Protein AF-D4H692-F1 (afdb_monomer_lite)

pLDDT: mean 81.44, std 14.28, range [23.06, 98.31]

Sequence (1072 aa):
MKKLLLFMIPVIMIITACGGGGGSSSGGDTGGDTGGDTEPTTKTIGGLVSDPAISGAVVELRLKSDDSVAVICGTTGSLPCKTFTDEDGLFDMILPIGADLTAYYIKSFGGFDTVTNINMESFSFESPIEAFSENTDNIVVSPVTTIMRASSDTTVAGMKAHARSVLGLSDTADPAADPATDGELFKKSYMLITLASTYRDMLSASGSSTAGEPFSVISAVTLSGALFTADSELDDTSLTEIYKSFAGNDGYDDDIDELKSTAVSIEDVDSTGDVVAALIDKEINRLFKVAVMTLADDTPVTVTDTFITNIEAYVDAVQSLSEGLAADRFMINQIARYTMLSDYGLTSYADFTADTFSASLSAMIADDAFGTAVTAVLESGPTYIVSVPLSDSDLPGDDNAKRAAYYYNSNLDVGYKARKLASDIKDDDLNDDINLVAVRNYAQAGLNAKAKSIADSLIVKTLNQSNAYRNIAKNNTTLGGDLAESVTYLQKAESLIRGLHDTATAEPFTTSEAKELADIMEEYMSAGDLEKAASLESYMDTVLADLDESEKGSAYSAVVSAFNSVVKDDVENGELDNVEAMTDKIVKYVDNLSLGTKEGKIYATQLVFLQNALIFYNAVGASQKVVDTYHNIIKDMITFDSSSGKTNWEFYASKMTGPLYRAGDSSAAMDLLGSITKSNYAANAAESIIVGVYKDDFDEAVSIYEAGVPMDTDFDNIADYINSWTYLASNRSSQGIAMYALNDGLNDLAEKAVDYTESKMDAAVQYFKDNNSDFAEYLVKMVTSQNRFYETGYVKNAYLYNELGLKTKALASIQKAIDYADLCVDSVNKATAYSTIAYYAMLIDPAYDASPLFAKARTVFDNASGDTAFSNDNLFNIKFGIADDYILQGDTATALLTMEEAVNYAELTHQPGVGTEEDKAVVNESENFRKLAEWYYTMQDMGKAKLMLEKSAAVAPQHSKASSVSGQYKQILQKYAQFGLYDLGYEKAKVMFPVRGDFIKGMEDFIGAMLNVDDFDKIDVASRDLDKDGKPDFFHLSATAEEIAASGLVLDDDTDGDGVADVLDATPFYAD

Structure (mmCIF, N/CA/C/O backbone):
data_AF-D4H692-F1
#
_entry.id   AF-D4H692-F1
#
loop_
_atom_site.group_PDB
_atom_site.id
_atom_site.type_symbol
_atom_site.label_atom_id
_atom_site.label_alt_id
_atom_site.label_comp_id
_atom_site.label_asym_id
_atom_site.label_entity_id
_atom_site.label_seq_id
_atom_site.pdbx_PDB_ins_code
_atom_site.Cartn_x
_atom_site.Cartn_y
_atom_site.Cartn_z
_atom_site.occupancy
_atom_site.B_iso_or_equiv
_atom_site.auth_seq_id
_atom_site.auth_comp_id
_atom_site.auth_asym_id
_atom_site.auth_atom_id
_atom_site.pdbx_PDB_model_num
ATOM 1 N N . MET A 1 1 ? -27.150 -38.925 -24.815 1.00 27.20 1 MET A N 1
ATOM 2 C CA . MET A 1 1 ? -27.681 -40.301 -24.965 1.00 27.20 1 MET A CA 1
ATOM 3 C C . MET A 1 1 ? -26.511 -41.282 -24.835 1.00 27.20 1 MET A C 1
ATOM 5 O O . MET A 1 1 ? -25.721 -41.335 -25.761 1.00 27.20 1 MET A O 1
ATOM 9 N N . LYS A 1 2 ? -26.452 -42.040 -23.716 1.00 25.50 2 LYS A N 1
ATOM 10 C CA . LYS A 1 2 ? -25.546 -43.179 -23.370 1.00 25.50 2 LYS A CA 1
ATOM 11 C C . LYS A 1 2 ? -24.052 -42.849 -23.148 1.00 25.50 2 LYS A C 1
ATOM 13 O O . LYS A 1 2 ? -23.480 -42.188 -23.991 1.00 25.50 2 LYS A O 1
ATOM 18 N N . LYS A 1 3 ? -23.320 -43.350 -22.139 1.00 26.09 3 LYS A N 1
ATOM 19 C CA . LYS A 1 3 ? -23.512 -44.234 -20.952 1.00 26.09 3 LYS A CA 1
ATOM 20 C C . LYS A 1 3 ? -22.184 -44.118 -20.148 1.00 26.09 3 LYS A C 1
ATOM 22 O O . LYS A 1 3 ? -21.141 -44.160 -20.780 1.00 26.09 3 LYS A O 1
ATOM 27 N N . LEU A 1 4 ? -22.173 -43.800 -18.851 1.00 25.02 4 LEU A N 1
ATOM 28 C CA . LEU A 1 4 ? -22.316 -44.691 -17.681 1.00 25.02 4 LEU A CA 1
ATOM 29 C C . LEU A 1 4 ? -21.096 -45.598 -17.398 1.00 25.02 4 LEU A C 1
ATOM 31 O O . LEU A 1 4 ? -20.928 -46.607 -18.079 1.00 25.02 4 LEU A O 1
ATOM 35 N N . LEU A 1 5 ? -20.356 -45.307 -16.318 1.00 25.89 5 LEU A N 1
ATOM 36 C CA . LEU A 1 5 ? -19.718 -46.320 -15.465 1.00 25.89 5 LEU A CA 1
ATOM 37 C C . LEU A 1 5 ? -19.517 -45.783 -14.034 1.00 25.89 5 LEU A C 1
ATOM 39 O O . LEU A 1 5 ? -18.743 -44.865 -13.797 1.00 25.89 5 LEU A O 1
ATOM 43 N N . LEU A 1 6 ? -20.301 -46.369 -13.123 1.00 25.28 6 LEU A N 1
ATOM 44 C CA . LEU A 1 6 ? -20.268 -46.245 -11.666 1.00 25.28 6 LEU A CA 1
ATOM 45 C C . LEU A 1 6 ? -19.043 -46.966 -11.082 1.00 25.28 6 LEU A C 1
ATOM 47 O O . LEU A 1 6 ? -18.780 -48.103 -11.473 1.00 25.28 6 LEU A O 1
ATOM 51 N N . PHE A 1 7 ? -18.468 -46.411 -10.013 1.00 24.61 7 PHE A N 1
ATOM 52 C CA . PHE A 1 7 ? -18.019 -47.199 -8.862 1.00 24.61 7 PHE A CA 1
ATOM 53 C C . PHE A 1 7 ? -18.519 -46.526 -7.576 1.00 24.61 7 PHE A C 1
ATOM 55 O O . PHE A 1 7 ? -18.230 -45.366 -7.315 1.00 24.61 7 PHE A O 1
ATOM 62 N N . MET A 1 8 ? -19.335 -47.265 -6.825 1.00 23.06 8 MET A N 1
ATOM 63 C CA . MET A 1 8 ? -19.936 -46.893 -5.543 1.00 23.06 8 MET A CA 1
ATOM 64 C C . MET A 1 8 ? -19.171 -47.637 -4.440 1.00 23.06 8 MET A C 1
ATOM 66 O O . MET A 1 8 ? -19.068 -48.864 -4.505 1.00 23.06 8 MET A O 1
ATOM 70 N N . ILE A 1 9 ? -18.688 -46.923 -3.424 1.00 25.08 9 ILE A N 1
ATOM 71 C CA . ILE A 1 9 ? -18.298 -47.472 -2.116 1.00 25.08 9 ILE A CA 1
ATOM 72 C C . ILE A 1 9 ? -19.126 -46.698 -1.078 1.00 25.08 9 ILE A C 1
ATOM 74 O O . ILE A 1 9 ? -19.060 -45.471 -1.084 1.00 25.08 9 ILE A O 1
ATOM 78 N N . PRO A 1 10 ? -19.940 -47.350 -0.225 1.00 29.03 10 PRO A N 1
ATOM 79 C CA . PRO A 1 10 ? -20.732 -46.644 0.770 1.00 29.03 10 PRO A CA 1
ATOM 80 C C . PRO A 1 10 ? -19.917 -46.479 2.058 1.00 29.03 10 PRO A C 1
ATOM 82 O O . PRO A 1 10 ? -19.628 -47.461 2.742 1.00 29.03 10 PRO A O 1
ATOM 85 N N . VAL A 1 11 ? -19.578 -45.237 2.402 1.00 27.48 11 VAL A N 1
ATOM 86 C CA . VAL A 1 11 ? -19.210 -44.864 3.772 1.00 27.48 11 VAL A CA 1
ATOM 87 C C . VAL A 1 11 ? -20.503 -44.484 4.488 1.00 27.48 11 VAL A C 1
ATOM 89 O O . VAL A 1 11 ? -21.195 -43.546 4.106 1.00 27.48 11 VAL A O 1
ATOM 92 N N . ILE A 1 12 ? -20.861 -45.284 5.488 1.00 25.59 12 ILE A N 1
ATOM 93 C CA . ILE A 1 12 ? -21.945 -45.007 6.427 1.00 25.59 12 ILE A CA 1
ATOM 94 C C . ILE A 1 12 ? -21.386 -44.002 7.439 1.00 25.59 12 ILE A C 1
ATOM 96 O O . ILE A 1 12 ? -20.595 -44.390 8.294 1.00 25.59 12 ILE A O 1
ATOM 100 N N . MET A 1 13 ? -21.781 -42.731 7.338 1.00 27.98 13 MET A N 1
ATOM 101 C CA . MET A 1 13 ? -21.677 -41.780 8.446 1.00 27.98 13 MET A CA 1
ATOM 102 C C . MET A 1 13 ? -23.035 -41.664 9.133 1.00 27.98 13 MET A C 1
ATOM 104 O O . MET A 1 13 ? -24.076 -41.497 8.495 1.00 27.98 13 MET A O 1
ATOM 108 N N . ILE A 1 14 ? -22.999 -41.821 10.451 1.00 27.83 14 ILE A N 1
ATOM 109 C CA . ILE A 1 14 ? -24.121 -41.670 11.366 1.00 27.83 14 ILE A CA 1
ATOM 110 C C . ILE A 1 14 ? -24.323 -40.168 11.568 1.00 27.83 14 ILE A C 1
ATOM 112 O O . ILE A 1 14 ? -23.464 -39.502 12.131 1.00 27.83 14 ILE A O 1
ATOM 116 N N . ILE A 1 15 ? -25.451 -39.649 11.088 1.00 29.03 15 ILE A N 1
ATOM 117 C CA . ILE A 1 15 ? -25.921 -38.294 11.375 1.00 29.03 15 ILE A CA 1
ATOM 118 C C . ILE A 1 15 ? -26.628 -38.345 12.732 1.00 29.03 15 ILE A C 1
ATOM 120 O O . ILE A 1 15 ? -27.691 -38.957 12.848 1.00 29.03 15 ILE A O 1
ATOM 124 N N . THR A 1 16 ? -26.065 -37.704 13.752 1.00 31.09 16 THR A N 1
ATOM 125 C CA . THR A 1 16 ? -26.834 -37.242 14.913 1.00 31.09 16 THR A CA 1
ATOM 126 C C . THR A 1 16 ? -27.195 -35.786 14.678 1.00 31.09 16 THR A C 1
ATOM 128 O O . THR A 1 16 ? -26.393 -34.889 14.906 1.00 31.09 16 THR A O 1
ATOM 131 N N . ALA A 1 17 ? -28.406 -35.577 14.171 1.00 28.83 17 ALA A N 1
ATOM 132 C CA . ALA A 1 17 ? -29.067 -34.286 14.162 1.00 28.83 17 ALA A CA 1
ATOM 133 C C . ALA A 1 17 ? -29.688 -34.047 15.545 1.00 28.83 17 ALA A C 1
ATOM 135 O O . ALA A 1 17 ? -30.445 -34.894 16.022 1.00 28.83 17 ALA A O 1
ATOM 136 N N . CYS A 1 18 ? -29.420 -32.894 16.150 1.00 32.31 18 CYS A N 1
ATOM 137 C CA . CYS A 1 18 ? -30.296 -32.310 17.159 1.00 32.31 18 CYS A CA 1
ATOM 138 C C . CYS A 1 18 ? -30.481 -30.835 16.799 1.00 32.31 18 CYS A C 1
ATOM 140 O O . CYS A 1 18 ? -29.622 -30.008 17.072 1.00 32.31 18 CYS A O 1
ATOM 142 N N . GLY A 1 19 ? -31.580 -30.551 16.098 1.00 28.73 19 GLY A N 1
ATOM 143 C CA . GLY A 1 19 ? -32.132 -29.209 15.963 1.00 28.73 19 GLY A CA 1
ATOM 144 C C . GLY A 1 19 ? -33.010 -28.892 17.173 1.00 28.73 19 GLY A C 1
ATOM 145 O O . GLY A 1 19 ? -33.631 -29.794 17.742 1.00 28.73 19 GLY A O 1
ATOM 146 N N . GLY A 1 20 ? -33.015 -27.616 17.555 1.00 30.97 20 GLY A N 1
ATOM 147 C CA . GLY A 1 20 ? -33.654 -27.086 18.753 1.00 30.97 20 GLY A CA 1
ATOM 148 C C . GLY A 1 20 ? -35.185 -27.039 18.751 1.00 30.97 20 GLY A C 1
ATOM 149 O O . GLY A 1 20 ? -35.869 -27.440 17.807 1.00 30.97 20 GLY A O 1
ATOM 150 N N . GLY A 1 21 ? -35.712 -26.513 19.858 1.00 27.16 21 GLY A N 1
ATOM 151 C CA . GLY A 1 21 ? -37.126 -26.204 20.056 1.00 27.16 21 GLY A CA 1
ATOM 152 C C . GLY A 1 21 ? -37.493 -26.154 21.537 1.00 27.16 21 GLY A C 1
ATOM 153 O O . GLY A 1 21 ? -37.586 -27.196 22.178 1.00 27.16 21 GLY A O 1
ATOM 154 N N . GLY A 1 22 ? -37.682 -24.941 22.058 1.00 28.28 22 GLY A N 1
ATOM 155 C CA . GLY A 1 22 ? -37.852 -24.618 23.474 1.00 28.28 22 GLY A CA 1
ATOM 156 C C . GLY A 1 22 ? -39.095 -25.160 24.194 1.00 28.28 22 GLY A C 1
ATOM 157 O O . GLY A 1 22 ? -40.044 -25.667 23.599 1.00 28.28 22 GLY A O 1
ATOM 158 N N . GLY A 1 23 ? -39.116 -24.911 25.508 1.00 26.81 23 GLY A N 1
ATOM 159 C CA . GLY A 1 23 ? -40.341 -24.504 26.196 1.00 26.81 23 GLY A CA 1
ATOM 160 C C . GLY A 1 23 ? -40.847 -25.381 27.344 1.00 26.81 23 GLY A C 1
ATOM 161 O O . GLY A 1 23 ? -41.623 -26.305 27.138 1.00 26.81 23 GLY A O 1
ATOM 162 N N . SER A 1 24 ? -40.579 -24.890 28.557 1.00 27.41 24 SER A N 1
ATOM 163 C CA . SER A 1 24 ? -41.513 -24.792 29.690 1.00 27.41 24 SER A CA 1
ATOM 164 C C . SER A 1 24 ? -41.891 -26.038 30.507 1.00 27.41 24 SER A C 1
ATOM 166 O O . SER A 1 24 ? -42.278 -27.103 30.031 1.00 27.41 24 SER A O 1
ATOM 168 N N . SER A 1 25 ? -41.845 -25.821 31.818 1.00 34.47 25 SER A N 1
ATOM 169 C CA . SER A 1 25 ? -42.221 -26.718 32.898 1.00 34.47 25 SER A CA 1
ATOM 170 C C . SER A 1 25 ? -43.744 -26.836 33.049 1.00 34.47 25 SER A C 1
ATOM 172 O O . SER A 1 25 ? -44.461 -25.848 33.170 1.00 34.47 25 SER A O 1
ATOM 174 N N . SER A 1 26 ? -44.263 -28.062 33.139 1.00 28.56 26 SER A N 1
ATOM 175 C CA . SER A 1 26 ? -45.434 -28.362 33.978 1.00 28.56 26 SER A CA 1
ATOM 176 C C . SER A 1 26 ? -45.550 -29.863 34.244 1.00 28.56 26 SER A C 1
ATOM 178 O O . SER A 1 26 ? -45.418 -30.697 33.352 1.00 28.56 26 SER A O 1
ATOM 180 N N . GLY A 1 27 ? -45.754 -30.201 35.518 1.00 34.81 27 GLY A N 1
ATOM 181 C CA . GLY A 1 27 ? -45.868 -31.572 35.999 1.00 34.81 27 GLY A CA 1
ATOM 182 C C . GLY A 1 27 ? -47.172 -32.263 35.597 1.00 34.81 27 GLY A C 1
ATOM 183 O O . GLY A 1 27 ? -48.221 -31.638 35.448 1.00 34.81 27 GLY A O 1
ATOM 184 N N . GLY A 1 28 ? -47.103 -33.589 35.501 1.00 28.59 28 GLY A N 1
ATOM 185 C CA . GLY A 1 28 ? -48.251 -34.454 35.254 1.00 28.59 28 GLY A CA 1
ATOM 186 C C . GLY A 1 28 ? -47.846 -35.921 35.172 1.00 28.59 28 GLY A C 1
ATOM 187 O O . GLY A 1 28 ? -47.564 -36.434 34.099 1.00 28.59 28 GLY A O 1
ATOM 188 N N . ASP A 1 29 ? -47.817 -36.570 36.332 1.00 36.56 29 ASP A N 1
ATOM 189 C CA . ASP A 1 29 ? -47.608 -38.001 36.561 1.00 36.56 29 ASP A CA 1
ATOM 190 C C . ASP A 1 29 ? -48.559 -38.897 35.730 1.00 36.56 29 ASP A C 1
ATOM 192 O O . ASP A 1 29 ? -49.771 -38.665 35.698 1.00 36.56 29 ASP A O 1
ATOM 196 N N . THR A 1 30 ? -48.023 -39.929 35.064 1.00 38.38 30 THR A N 1
ATOM 197 C CA . THR A 1 30 ? -48.356 -41.366 35.242 1.00 38.38 30 THR A CA 1
ATOM 198 C C . THR A 1 30 ? -48.026 -42.209 34.001 1.00 38.38 30 THR A C 1
ATOM 200 O O . THR A 1 30 ? -48.525 -41.960 32.908 1.00 38.38 30 THR A O 1
ATOM 203 N N . GLY A 1 31 ? -47.299 -43.315 34.208 1.00 31.92 31 GLY A N 1
ATOM 204 C CA . GLY A 1 31 ? -47.325 -44.479 33.309 1.00 31.92 31 GLY A CA 1
ATOM 205 C C . GLY A 1 31 ? -45.950 -44.991 32.901 1.00 31.92 31 GLY A C 1
ATOM 206 O O . GLY A 1 31 ? -45.418 -44.582 31.880 1.00 31.92 31 GLY A O 1
ATOM 207 N N . GLY A 1 32 ? -45.392 -45.885 33.718 1.00 37.09 32 GLY A N 1
ATOM 208 C CA . GLY A 1 32 ? -44.006 -46.328 33.627 1.00 37.09 32 GLY A CA 1
ATOM 209 C C . GLY A 1 32 ? -43.625 -47.191 32.427 1.00 37.09 32 GLY A C 1
ATOM 210 O O . GLY A 1 32 ? -44.443 -47.905 31.851 1.00 37.09 32 GLY A O 1
ATOM 211 N N . ASP A 1 33 ? -42.321 -47.195 32.175 1.00 33.91 33 ASP A N 1
ATOM 212 C CA . ASP A 1 33 ? -41.605 -48.327 31.612 1.00 33.91 33 ASP A CA 1
ATOM 213 C C . ASP A 1 33 ? -40.212 -48.406 32.253 1.00 33.91 33 ASP A C 1
ATOM 215 O O . ASP A 1 33 ? -39.577 -47.400 32.562 1.00 33.91 33 ASP A O 1
ATOM 219 N N . THR A 1 34 ? -39.787 -49.626 32.546 1.00 43.69 34 THR A N 1
ATOM 220 C CA . THR A 1 34 ? -38.597 -49.963 33.325 1.00 43.69 34 THR A CA 1
ATOM 221 C C . THR A 1 34 ? -37.339 -49.905 32.456 1.00 43.69 34 THR A C 1
ATOM 223 O O . THR A 1 34 ? -37.036 -50.868 31.752 1.00 43.69 34 THR A O 1
ATOM 226 N N . GLY A 1 35 ? -36.579 -48.814 32.551 1.00 35.31 35 GLY A N 1
ATOM 227 C CA . GLY A 1 35 ? -35.198 -48.689 32.071 1.00 35.31 35 GLY A CA 1
ATOM 228 C C . GLY A 1 35 ? -34.339 -48.099 33.189 1.00 35.31 35 GLY A C 1
ATOM 229 O O . GLY A 1 35 ? -34.772 -47.162 33.842 1.00 35.31 35 GLY A O 1
ATOM 230 N N . GLY A 1 36 ? -33.193 -48.712 33.493 1.00 36.41 36 GLY A N 1
ATOM 231 C CA . GLY A 1 36 ? -32.417 -48.421 34.701 1.00 36.41 36 GLY A CA 1
ATOM 232 C C . GLY A 1 36 ? -31.942 -46.972 34.809 1.00 36.41 36 GLY A C 1
ATOM 233 O O . GLY A 1 36 ? -31.228 -46.500 33.930 1.00 36.41 36 GLY A O 1
ATOM 234 N N . ASP A 1 37 ? -32.287 -46.330 35.926 1.00 38.91 37 ASP A N 1
ATOM 235 C CA . ASP A 1 37 ? -31.725 -45.058 36.380 1.00 38.91 37 ASP A CA 1
ATOM 236 C C . ASP A 1 37 ? -30.217 -45.219 36.629 1.00 38.91 37 ASP A C 1
ATOM 238 O O . ASP A 1 37 ? -29.774 -45.669 37.690 1.00 38.91 37 ASP A O 1
ATOM 242 N N . THR A 1 38 ? -29.402 -44.872 35.638 1.00 45.81 38 THR A N 1
ATOM 243 C CA . THR A 1 38 ? -28.068 -44.343 35.918 1.00 45.81 38 THR A CA 1
ATOM 244 C C . THR A 1 38 ? -28.264 -42.904 36.364 1.00 45.81 38 THR A C 1
ATOM 246 O O . THR A 1 38 ? -28.732 -42.090 35.570 1.00 45.81 38 THR A O 1
ATOM 249 N N . GLU A 1 39 ? -27.948 -42.607 37.627 1.00 56.22 39 GLU A N 1
ATOM 250 C CA . GLU A 1 39 ? -27.893 -41.228 38.119 1.00 56.22 39 GLU A CA 1
ATOM 251 C C . GLU A 1 39 ? -27.098 -40.353 37.132 1.00 56.22 39 GLU A C 1
ATOM 253 O O . GLU A 1 39 ? -26.084 -40.830 36.601 1.00 56.22 39 GLU A O 1
ATOM 258 N N . PRO A 1 40 ? -27.542 -39.113 36.850 1.00 58.78 40 PRO A N 1
ATOM 259 C CA . PRO A 1 40 ? -26.813 -38.221 35.958 1.00 58.78 40 PRO A CA 1
ATOM 260 C C . PRO A 1 40 ? -25.363 -38.099 36.442 1.00 58.78 40 PRO A C 1
ATOM 262 O O . PRO A 1 40 ? -25.105 -37.926 37.626 1.00 58.78 40 PRO A O 1
ATOM 265 N N . THR A 1 41 ? -24.389 -38.259 35.549 1.00 75.94 41 THR A N 1
ATOM 266 C CA . THR A 1 41 ? -22.959 -38.177 35.908 1.00 75.94 41 THR A CA 1
ATOM 267 C C . THR A 1 41 ? -22.417 -36.750 35.829 1.00 75.94 41 THR A C 1
ATOM 269 O O . THR A 1 41 ? -21.323 -36.473 36.319 1.00 75.94 41 THR A O 1
ATOM 272 N N . THR A 1 42 ? -23.190 -35.838 35.241 1.00 83.88 42 THR A N 1
ATOM 273 C CA . THR A 1 42 ? -22.844 -34.433 35.016 1.00 83.88 42 THR A CA 1
ATOM 274 C C . THR A 1 42 ? -23.943 -33.496 35.516 1.00 83.88 42 THR A C 1
ATOM 276 O O . THR A 1 42 ? -25.113 -33.874 35.562 1.00 83.88 42 THR A O 1
ATOM 279 N N . LYS A 1 43 ? -23.561 -32.267 35.865 1.00 86.56 43 LYS A N 1
ATOM 280 C CA . LYS A 1 43 ? -24.437 -31.108 36.064 1.00 86.56 43 LYS A CA 1
ATOM 281 C C . LYS A 1 43 ? -24.073 -30.033 35.038 1.00 86.56 43 LYS A C 1
ATOM 283 O O . LYS A 1 43 ? -22.907 -29.943 34.655 1.00 86.56 43 LYS A O 1
ATOM 288 N N . THR A 1 44 ? -25.041 -29.228 34.631 1.00 88.44 44 THR A N 1
ATOM 289 C CA . THR A 1 44 ? -24.779 -27.987 33.896 1.00 88.44 44 THR A CA 1
ATOM 290 C C . THR A 1 44 ? -24.677 -26.856 34.913 1.00 88.44 44 THR A C 1
ATOM 292 O O . THR A 1 44 ? -25.326 -26.909 35.957 1.00 88.44 44 THR A O 1
ATOM 295 N N . ILE A 1 45 ? -23.793 -25.901 34.664 1.00 91.94 45 ILE A N 1
ATOM 296 C CA . ILE A 1 45 ? -23.901 -24.558 35.228 1.00 91.94 45 ILE A CA 1
ATOM 297 C C . ILE A 1 45 ? -24.106 -23.615 34.056 1.00 91.94 45 ILE A C 1
ATOM 299 O O . ILE A 1 45 ? -23.541 -23.854 32.991 1.00 91.94 45 ILE A O 1
ATOM 303 N N . GLY A 1 46 ? -24.901 -22.584 34.255 1.00 91.38 46 GLY A N 1
ATOM 304 C CA . GLY A 1 46 ? -25.283 -21.671 33.198 1.00 91.38 46 GLY A CA 1
ATOM 305 C C . GLY A 1 46 ? -25.493 -20.270 33.729 1.00 91.38 46 GLY A C 1
ATOM 306 O O . GLY A 1 46 ? -25.529 -20.023 34.944 1.00 91.38 46 GLY A O 1
ATOM 307 N N . GLY A 1 47 ? -25.568 -19.330 32.809 1.00 94.62 47 GLY A N 1
ATOM 308 C CA . GLY A 1 47 ? -25.682 -17.937 33.158 1.00 94.62 47 GLY A CA 1
ATOM 309 C C . GLY A 1 47 ? -25.801 -17.032 31.954 1.00 94.62 47 GLY A C 1
ATOM 310 O O . GLY A 1 47 ? -26.084 -17.468 30.847 1.00 94.62 47 GLY A O 1
ATOM 311 N N . LEU A 1 48 ? -25.586 -15.756 32.226 1.00 95.06 48 LEU A N 1
ATOM 312 C CA . LEU A 1 48 ? -25.763 -14.631 31.333 1.00 95.06 48 LEU A CA 1
ATOM 313 C C . LEU A 1 48 ? -24.559 -13.701 31.492 1.00 95.06 48 LEU A C 1
ATOM 315 O O . LEU A 1 48 ? -24.189 -13.365 32.622 1.00 95.06 48 LEU A O 1
ATOM 319 N N . VAL A 1 49 ? -23.990 -13.244 30.380 1.00 94.19 49 VAL A N 1
ATOM 320 C CA . VAL A 1 49 ? -23.107 -12.072 30.363 1.00 94.19 49 VAL A CA 1
ATOM 321 C C . VAL A 1 49 ? -23.948 -10.855 29.970 1.00 94.19 49 VAL A C 1
ATOM 323 O O . VAL A 1 49 ? -24.547 -10.852 28.896 1.00 94.19 49 VAL A O 1
ATOM 326 N N . SER A 1 50 ? -24.044 -9.861 30.860 1.00 90.62 50 SER A N 1
ATOM 327 C CA . SER A 1 50 ? -25.008 -8.760 30.741 1.00 90.62 50 SER A CA 1
ATOM 328 C C . SER A 1 50 ? -24.429 -7.368 30.998 1.00 90.62 50 SER A C 1
ATOM 330 O O . SER A 1 50 ? -23.997 -7.043 32.105 1.00 90.62 50 SER A O 1
ATOM 332 N N . ASP A 1 51 ? -24.518 -6.552 29.959 1.00 77.00 51 ASP A N 1
ATOM 333 C CA . ASP A 1 51 ? -24.772 -5.118 29.909 1.00 77.00 51 ASP A CA 1
ATOM 334 C C . ASP A 1 51 ? -25.478 -4.861 28.559 1.00 77.00 51 ASP A C 1
ATOM 336 O O . ASP A 1 51 ? -24.818 -4.881 27.529 1.00 77.00 51 ASP A O 1
ATOM 340 N N . PRO A 1 52 ? -26.823 -4.779 28.548 1.00 83.62 52 PRO A N 1
ATOM 341 C CA . PRO A 1 52 ? -27.703 -5.763 27.879 1.00 83.62 52 PRO A CA 1
ATOM 342 C C . PRO A 1 52 ? -27.100 -7.135 27.509 1.00 83.62 52 PRO A C 1
ATOM 344 O O . PRO A 1 52 ? -25.991 -7.473 27.885 1.00 83.62 52 PRO A O 1
ATOM 347 N N . ALA A 1 53 ? -27.836 -8.014 26.826 1.00 86.56 53 ALA A N 1
ATOM 348 C CA . ALA A 1 53 ? -27.296 -9.333 26.479 1.00 86.56 53 ALA A CA 1
ATOM 349 C C . ALA A 1 53 ? -26.006 -9.202 25.644 1.00 86.56 53 ALA A C 1
ATOM 351 O O . ALA A 1 53 ? -26.026 -8.553 24.600 1.00 86.56 53 ALA A O 1
ATOM 352 N N . ILE A 1 54 ? -24.901 -9.809 26.093 1.00 85.88 54 ILE A N 1
ATOM 353 C CA . ILE A 1 54 ? -23.611 -9.749 25.392 1.00 85.88 54 ILE A CA 1
ATOM 354 C C . ILE A 1 54 ? -23.381 -11.054 24.640 1.00 85.88 54 ILE A C 1
ATOM 356 O O . ILE A 1 54 ? -23.075 -12.077 25.252 1.00 85.88 54 ILE A O 1
ATOM 360 N N . SER A 1 55 ? -23.503 -11.013 23.317 1.00 81.00 55 SER A N 1
ATOM 361 C CA . SER A 1 55 ? -23.354 -12.166 22.424 1.00 81.00 55 SER A CA 1
ATOM 362 C C . SER A 1 55 ? -21.900 -12.388 22.013 1.00 81.00 55 SER A C 1
ATOM 364 O O . SER A 1 55 ? -21.151 -11.431 21.808 1.00 81.00 55 SER A O 1
ATOM 366 N N . GLY A 1 56 ? -21.497 -13.653 21.858 1.00 69.50 56 GLY A N 1
ATOM 367 C CA . GLY A 1 56 ? -20.149 -14.031 21.421 1.00 69.50 56 GLY A CA 1
ATOM 368 C C . GLY A 1 56 ? -19.040 -13.759 22.445 1.00 69.50 56 GLY A C 1
ATOM 369 O O . GLY A 1 56 ? -17.863 -13.830 22.104 1.00 69.50 56 GLY A O 1
ATOM 370 N N . ALA A 1 57 ? -19.386 -13.453 23.696 1.00 78.88 57 ALA A N 1
ATOM 371 C CA . ALA A 1 57 ? -18.417 -13.313 24.772 1.00 78.88 57 ALA A CA 1
ATOM 372 C C . ALA A 1 57 ? -17.839 -14.683 25.133 1.00 78.88 57 ALA A C 1
ATOM 374 O O . ALA A 1 57 ? -18.572 -15.657 25.330 1.00 78.88 57 ALA A O 1
ATOM 375 N N . VAL A 1 58 ? -16.520 -14.749 25.292 1.00 81.94 58 VAL A N 1
ATOM 376 C CA . VAL A 1 58 ? -15.866 -15.933 25.850 1.00 81.94 58 VAL A CA 1
ATOM 377 C C . VAL A 1 58 ? -16.183 -15.978 27.328 1.00 81.94 58 VAL A C 1
ATOM 379 O O . VAL A 1 58 ? -15.962 -14.992 28.024 1.00 81.94 58 VAL A O 1
ATOM 382 N N . VAL A 1 59 ? -16.632 -17.121 27.831 1.00 90.06 59 VAL A N 1
ATOM 383 C CA . VAL A 1 59 ? -16.868 -17.332 29.258 1.00 90.06 59 VAL A CA 1
ATOM 384 C C . VAL A 1 59 ? -15.972 -18.449 29.757 1.00 90.06 59 VAL A C 1
ATOM 386 O O . VAL A 1 59 ? -15.987 -19.564 29.235 1.00 90.06 59 VAL A O 1
ATOM 389 N N . GLU A 1 60 ? -15.208 -18.159 30.805 1.00 92.38 60 GLU A N 1
ATOM 390 C CA . GLU A 1 60 ? -14.248 -19.076 31.401 1.00 92.38 60 GLU A CA 1
ATOM 391 C C . GLU A 1 60 ? -14.484 -19.250 32.897 1.00 92.38 60 GLU A C 1
ATOM 393 O O . GLU A 1 60 ? -14.763 -18.304 33.638 1.00 92.38 60 GLU A O 1
ATOM 398 N N . LEU A 1 61 ? -14.297 -20.481 33.365 1.00 93.56 61 LEU A N 1
ATOM 399 C CA . LEU A 1 61 ? -14.186 -20.767 34.789 1.00 93.56 61 LEU A CA 1
ATOM 400 C C . LEU A 1 61 ? -12.708 -20.683 35.185 1.00 93.56 61 LEU A C 1
ATOM 402 O O . LEU A 1 61 ? -11.913 -21.496 34.719 1.00 93.56 61 LEU A O 1
ATOM 406 N N . ARG A 1 62 ? -12.331 -19.745 36.062 1.00 93.06 62 ARG A N 1
ATOM 407 C CA . ARG A 1 62 ? -10.926 -19.499 36.443 1.00 93.06 62 ARG A CA 1
ATOM 408 C C . ARG A 1 62 ? -10.634 -19.755 37.916 1.00 93.06 62 ARG A C 1
ATOM 410 O O . ARG A 1 62 ? -11.498 -19.601 38.784 1.00 93.06 62 ARG A O 1
ATOM 417 N N . LEU A 1 63 ? -9.399 -20.163 38.209 1.00 89.69 63 LEU A N 1
ATOM 418 C CA . LEU A 1 63 ? -8.895 -20.410 39.561 1.00 89.69 63 LEU A CA 1
ATOM 419 C C . LEU A 1 63 ? -8.577 -19.100 40.286 1.00 89.69 63 LEU A C 1
ATOM 421 O O . LEU A 1 63 ? -7.796 -18.280 39.817 1.00 89.69 63 LEU A O 1
ATOM 425 N N . LYS A 1 64 ? -9.085 -18.936 41.512 1.00 88.88 64 LYS A N 1
ATOM 426 C CA . LYS A 1 64 ? -8.811 -17.736 42.328 1.00 88.88 64 LYS A CA 1
ATOM 427 C C . LYS A 1 64 ? -7.347 -17.581 42.756 1.00 88.88 64 LYS A C 1
ATOM 429 O O . LYS A 1 64 ? -6.966 -16.506 43.209 1.00 88.88 64 LYS A O 1
ATOM 434 N N . SER A 1 65 ? -6.560 -18.657 42.728 1.00 87.38 65 SER A N 1
ATOM 435 C CA . SER A 1 65 ? -5.185 -18.674 43.245 1.00 87.38 65 SER A CA 1
ATOM 436 C C . SER A 1 65 ? -4.154 -18.090 42.288 1.00 87.38 65 SER A C 1
ATOM 438 O O . SER A 1 65 ? -3.187 -17.491 42.752 1.00 87.38 65 SER A O 1
ATOM 440 N N . ASP A 1 66 ? -4.329 -18.321 40.989 1.00 83.75 66 ASP A N 1
ATOM 441 C CA . ASP A 1 66 ? -3.340 -18.013 39.950 1.00 83.75 66 ASP A CA 1
ATOM 442 C C . ASP A 1 66 ? -3.959 -17.543 38.628 1.00 83.75 66 ASP A C 1
ATOM 444 O O . ASP A 1 66 ? -3.223 -17.306 37.677 1.00 83.75 66 ASP A O 1
ATOM 448 N N . ASP A 1 67 ? -5.282 -17.386 38.584 1.00 83.62 67 ASP A N 1
ATOM 449 C CA . ASP A 1 67 ? -6.043 -16.920 37.428 1.00 83.62 67 ASP A CA 1
ATOM 450 C C . ASP A 1 67 ? -6.037 -17.840 36.193 1.00 83.62 67 ASP A C 1
ATOM 452 O O . ASP A 1 67 ? -6.441 -17.443 35.102 1.00 83.62 67 ASP A O 1
ATOM 456 N N . SER A 1 68 ? -5.614 -19.097 36.347 1.00 81.88 68 SER A N 1
ATOM 457 C CA . SER A 1 68 ? -5.618 -20.065 35.246 1.00 81.88 68 SER A CA 1
ATOM 458 C C . SER A 1 68 ? -7.017 -20.629 34.945 1.00 81.88 68 SER A C 1
ATOM 460 O O . SER A 1 68 ? -7.860 -20.761 35.841 1.00 81.88 68 SER A O 1
ATOM 462 N N . VAL A 1 69 ? -7.267 -20.993 33.679 1.00 84.06 69 VAL A N 1
ATOM 463 C CA . VAL A 1 69 ? -8.517 -21.644 33.242 1.00 84.06 69 VAL A CA 1
ATOM 464 C C . VAL A 1 69 ? -8.647 -23.025 33.887 1.00 84.06 69 VAL A C 1
ATOM 466 O O . VAL A 1 69 ? -7.730 -23.848 33.866 1.00 84.06 69 VAL A O 1
ATOM 469 N N . ALA A 1 70 ? -9.812 -23.299 34.468 1.00 85.44 70 ALA A N 1
ATOM 470 C CA . ALA A 1 70 ? -10.098 -24.551 35.144 1.00 85.44 70 ALA A CA 1
ATOM 471 C C . ALA A 1 70 ? -10.205 -25.708 34.143 1.00 85.44 70 ALA A C 1
ATOM 473 O O . ALA A 1 70 ? -10.942 -25.631 33.166 1.00 85.44 70 ALA A O 1
ATOM 474 N N . VAL A 1 71 ? -9.540 -26.829 34.427 1.00 85.88 71 VAL A N 1
ATOM 475 C CA . VAL A 1 71 ? -9.601 -28.052 33.603 1.00 85.88 71 VAL A CA 1
ATOM 476 C C . VAL A 1 71 ? -10.461 -29.103 34.306 1.00 85.88 71 VAL A C 1
ATOM 478 O O . VAL A 1 71 ? -9.972 -30.139 34.755 1.00 85.88 71 VAL A O 1
ATOM 481 N N . ILE A 1 72 ? -11.745 -28.788 34.489 1.00 87.94 72 ILE A N 1
ATOM 482 C CA . ILE A 1 72 ? -12.714 -29.643 35.199 1.00 87.94 72 ILE A CA 1
ATOM 483 C C . ILE A 1 72 ? -14.037 -29.831 34.445 1.00 87.94 72 ILE A C 1
ATOM 485 O O . ILE A 1 72 ? -14.969 -30.420 34.995 1.00 87.94 72 ILE A O 1
ATOM 489 N N . CYS A 1 73 ? -14.132 -29.353 33.205 1.00 81.12 73 CYS A N 1
ATOM 490 C CA . CYS A 1 73 ? -15.343 -29.425 32.396 1.00 81.12 73 CYS A CA 1
ATOM 491 C C . CYS A 1 73 ? -15.414 -30.707 31.557 1.00 81.12 73 CYS A C 1
ATOM 493 O O . CYS A 1 73 ? -14.469 -31.503 31.471 1.00 81.12 73 CYS A O 1
ATOM 495 N N . GLY A 1 74 ? -16.585 -30.932 30.967 1.00 75.12 74 GLY A N 1
ATOM 496 C CA . GLY A 1 74 ? -16.917 -32.118 30.191 1.00 75.12 74 GLY A CA 1
ATOM 497 C C . GLY A 1 74 ? -17.329 -33.313 31.048 1.00 75.12 74 GLY A C 1
ATOM 498 O O . GLY A 1 74 ? -17.209 -33.331 32.274 1.00 75.12 74 GLY A O 1
ATOM 499 N N . THR A 1 75 ? -17.790 -34.372 30.383 1.00 75.50 75 THR A N 1
ATOM 500 C CA . THR A 1 75 ? -18.303 -35.584 31.045 1.00 75.50 75 THR A CA 1
ATOM 501 C C . THR A 1 75 ? -17.265 -36.310 31.900 1.00 75.50 75 THR A C 1
ATOM 503 O O . THR A 1 75 ? -17.626 -37.067 32.798 1.00 75.50 75 THR A O 1
ATOM 506 N N . THR A 1 76 ? -15.977 -36.105 31.615 1.00 73.25 76 THR A N 1
ATOM 507 C CA . THR A 1 76 ? -14.843 -36.715 32.323 1.00 73.25 76 THR A CA 1
ATOM 508 C C . THR A 1 76 ? -14.193 -35.787 33.348 1.00 73.25 76 THR A C 1
ATOM 510 O O . THR A 1 76 ? -13.359 -36.259 34.119 1.00 73.25 76 THR A O 1
ATOM 513 N N . GLY A 1 77 ? -14.556 -34.499 33.374 1.00 76.25 77 GLY A N 1
ATOM 514 C CA . GLY A 1 77 ? -13.933 -33.496 34.238 1.00 76.25 77 GLY A CA 1
ATOM 515 C C . GLY A 1 77 ? -12.470 -33.215 33.901 1.00 76.25 77 GLY A C 1
ATOM 516 O O . GLY A 1 77 ? -11.656 -33.055 34.803 1.00 76.25 77 GLY A O 1
ATOM 517 N N . SER A 1 78 ? -12.122 -33.250 32.616 1.00 74.50 78 SER A N 1
ATOM 518 C CA . SER A 1 78 ? -10.742 -33.124 32.134 1.00 74.50 78 SER A CA 1
ATOM 519 C C . SER A 1 78 ? -10.599 -32.167 30.954 1.00 74.50 78 SER A C 1
ATOM 521 O O . SER A 1 78 ? -9.539 -32.139 30.335 1.00 74.50 78 SER A O 1
ATOM 523 N N . LEU A 1 79 ? -11.664 -31.446 30.600 1.00 65.50 79 LEU A N 1
ATOM 524 C CA . LEU A 1 79 ? -11.635 -30.421 29.564 1.00 65.50 79 LEU A CA 1
ATOM 525 C C . LEU A 1 79 ? -11.486 -29.036 30.205 1.00 65.50 79 LEU A C 1
ATOM 527 O O . LEU A 1 79 ? -11.979 -28.835 31.324 1.00 65.50 79 LEU A O 1
ATOM 531 N N . PRO A 1 80 ? -10.835 -28.086 29.514 1.00 77.06 80 PRO A N 1
ATOM 532 C CA . PRO A 1 80 ? -10.888 -26.676 29.873 1.00 77.06 80 PRO A CA 1
ATOM 533 C C . PRO A 1 80 ? -12.339 -26.195 29.964 1.00 77.06 80 PRO A C 1
ATOM 535 O O . PRO A 1 80 ? -13.189 -26.576 29.160 1.00 77.06 80 PRO A O 1
ATOM 538 N N . CYS A 1 81 ? -12.629 -25.381 30.967 1.00 85.12 81 CYS A N 1
ATOM 539 C CA . CYS A 1 81 ? -13.927 -24.761 31.166 1.00 85.12 81 CYS A CA 1
ATOM 540 C C . CYS A 1 81 ? -13.991 -23.420 30.435 1.00 85.12 81 CYS A C 1
ATOM 542 O O . CYS A 1 81 ? -13.805 -22.374 31.056 1.00 85.12 81 CYS A O 1
ATOM 544 N N . LYS A 1 82 ? -14.244 -23.492 29.126 1.00 84.25 82 LYS A N 1
ATOM 545 C CA . LYS A 1 82 ? -14.440 -22.365 28.206 1.00 84.25 82 LYS A CA 1
ATOM 546 C C . LYS A 1 82 ? -15.712 -22.622 27.391 1.00 84.25 82 LYS A C 1
ATOM 548 O O . LYS A 1 82 ? -15.973 -23.764 27.014 1.00 84.25 82 LYS A O 1
ATOM 553 N N . THR A 1 83 ? -16.517 -21.592 27.183 1.00 85.00 83 THR A N 1
ATOM 554 C CA . THR A 1 83 ? -17.732 -21.614 26.354 1.00 85.00 83 THR A CA 1
ATOM 555 C C . THR A 1 83 ? -17.970 -20.214 25.784 1.00 85.00 83 THR A C 1
ATOM 557 O O . THR A 1 83 ? -17.220 -19.293 26.109 1.00 85.00 83 THR A O 1
ATOM 560 N N . PHE A 1 84 ? -19.006 -20.050 24.968 1.00 80.62 84 PHE A N 1
ATOM 561 C CA . PHE A 1 84 ? -19.399 -18.764 24.395 1.00 80.62 84 PHE A CA 1
ATOM 562 C C . PHE A 1 84 ? -20.821 -18.424 24.792 1.00 80.62 84 PHE A C 1
ATOM 564 O O . PHE A 1 84 ? -21.631 -19.325 25.027 1.00 80.62 84 PHE A O 1
ATOM 571 N N . THR A 1 85 ? -21.112 -17.131 24.851 1.00 84.94 85 THR A N 1
ATOM 572 C CA . THR A 1 85 ? -22.493 -16.680 24.926 1.00 84.94 85 THR A CA 1
ATOM 573 C C . THR A 1 85 ? -23.189 -16.761 23.571 1.00 84.94 85 THR A C 1
ATOM 575 O O . THR A 1 85 ? -22.577 -16.509 22.531 1.00 84.94 85 THR A O 1
ATOM 578 N N . ASP A 1 86 ? -24.471 -17.115 23.586 1.00 77.38 86 ASP A N 1
ATOM 579 C CA . ASP A 1 86 ? -25.346 -17.062 22.414 1.00 77.38 86 ASP A CA 1
ATOM 580 C C . ASP A 1 86 ? -25.888 -15.643 22.144 1.00 77.38 86 ASP A C 1
ATOM 582 O O . ASP A 1 86 ? -25.491 -14.673 22.792 1.00 77.38 86 ASP A O 1
ATOM 586 N N . GLU A 1 87 ? -26.809 -15.524 21.181 1.00 74.31 87 GLU A N 1
ATOM 587 C CA . GLU A 1 87 ? -27.461 -14.262 20.794 1.00 74.31 87 GLU A CA 1
ATOM 588 C C . GLU A 1 87 ? -28.223 -13.584 21.950 1.00 74.31 87 GLU A C 1
ATOM 590 O O . GLU A 1 87 ? -28.444 -12.379 21.902 1.00 74.31 87 GLU A O 1
ATOM 595 N N . ASP A 1 88 ? -28.604 -14.328 22.993 1.00 82.12 88 ASP A N 1
ATOM 596 C CA . ASP A 1 88 ? -29.288 -13.814 24.186 1.00 82.12 88 ASP A CA 1
ATOM 597 C C . ASP A 1 88 ? -28.305 -13.582 25.356 1.00 82.12 88 ASP A C 1
ATOM 599 O O . ASP A 1 88 ? -28.712 -13.300 26.488 1.00 82.12 88 ASP A O 1
ATOM 603 N N . GLY A 1 89 ? -26.995 -13.691 25.106 1.00 85.69 89 GLY A N 1
ATOM 604 C CA . GLY A 1 89 ? -25.949 -13.542 26.115 1.00 85.69 89 GLY A CA 1
ATOM 605 C C . GLY A 1 89 ? -25.826 -14.738 27.061 1.00 85.69 89 GLY A C 1
ATOM 606 O O . GLY A 1 89 ? -25.126 -14.646 28.075 1.00 85.69 89 GLY A O 1
ATOM 607 N N . LEU A 1 90 ? -26.502 -15.853 26.766 1.00 91.81 90 LEU A N 1
ATOM 608 C CA . LEU A 1 90 ? -26.559 -17.025 27.631 1.00 91.81 90 LEU A CA 1
ATOM 609 C C . LEU A 1 90 ? -25.371 -17.946 27.392 1.00 91.81 90 LEU A C 1
ATOM 611 O O . LEU A 1 90 ? -24.982 -18.196 26.256 1.00 91.81 90 LEU A O 1
ATOM 615 N N . PHE A 1 91 ? -24.832 -18.512 28.466 1.00 93.00 91 PHE A N 1
ATOM 616 C CA . PHE A 1 91 ? -23.776 -19.514 28.399 1.00 93.00 91 PHE A CA 1
ATOM 617 C C . PHE A 1 91 ? -24.099 -20.720 29.272 1.00 93.00 91 PHE A C 1
ATOM 619 O O . PHE A 1 91 ? -24.691 -20.585 30.340 1.00 93.00 91 PHE A O 1
ATOM 626 N N . ASP A 1 92 ? -23.592 -21.883 28.866 1.00 91.81 92 ASP A N 1
ATOM 627 C CA . ASP A 1 92 ? -23.674 -23.126 29.629 1.00 91.81 92 ASP A CA 1
ATOM 628 C C . ASP A 1 92 ? -22.320 -23.852 29.647 1.00 91.81 92 ASP A C 1
ATOM 630 O O . ASP A 1 92 ? -21.590 -23.896 28.654 1.00 91.81 92 ASP A O 1
ATOM 634 N N . MET A 1 93 ? -21.996 -24.489 30.774 1.00 89.62 93 MET A N 1
ATOM 635 C CA . MET A 1 93 ? -20.840 -25.370 30.946 1.00 89.62 93 MET A CA 1
ATOM 636 C C . MET A 1 93 ? -21.245 -26.682 31.618 1.00 89.62 93 MET A C 1
ATOM 638 O O . MET A 1 93 ? -21.973 -26.708 32.610 1.00 89.62 93 MET A O 1
ATOM 642 N N . ILE A 1 94 ? -20.707 -27.798 31.126 1.00 86.88 94 ILE A N 1
ATOM 643 C CA . ILE A 1 94 ? -20.970 -29.134 31.677 1.00 86.88 94 ILE A CA 1
ATOM 644 C C . ILE A 1 94 ? -19.839 -29.535 32.628 1.00 86.88 94 ILE A C 1
ATOM 646 O O . ILE A 1 94 ? -18.672 -29.547 32.244 1.00 86.88 94 ILE A O 1
ATOM 650 N N . LEU A 1 95 ? -20.189 -29.940 33.850 1.00 89.25 95 LEU A N 1
ATOM 651 C CA . LEU A 1 95 ? -19.268 -30.340 34.919 1.00 89.25 95 LEU A CA 1
ATOM 652 C C . LEU A 1 95 ? -19.646 -31.714 35.500 1.00 89.25 95 LEU A C 1
ATOM 654 O O . LEU A 1 95 ? -20.821 -32.084 35.490 1.00 89.25 95 LEU A O 1
ATOM 658 N N . PRO A 1 96 ? -18.714 -32.466 36.109 1.00 85.62 96 PRO A N 1
ATOM 659 C CA . PRO A 1 96 ? -19.051 -33.650 36.899 1.00 85.62 96 PRO A CA 1
ATOM 660 C C . PRO A 1 96 ? -19.934 -33.325 38.118 1.00 85.62 96 PRO A C 1
ATOM 662 O O . PRO A 1 96 ? -19.759 -32.296 38.784 1.00 85.62 96 PRO A O 1
ATOM 665 N N . ILE A 1 97 ? -20.853 -34.232 38.478 1.00 82.44 97 ILE A N 1
ATOM 666 C CA . ILE A 1 97 ? -21.613 -34.103 39.734 1.00 82.44 97 ILE A CA 1
ATOM 667 C C . ILE A 1 97 ? -20.652 -34.108 40.933 1.00 82.44 97 ILE A C 1
ATOM 669 O O . ILE A 1 97 ? -19.817 -34.999 41.078 1.00 82.44 97 ILE A O 1
ATOM 673 N N . GLY A 1 98 ? -20.793 -33.111 41.814 1.00 77.75 98 GLY A N 1
ATOM 674 C CA . GLY A 1 98 ? -19.956 -32.940 43.008 1.00 77.75 98 GLY A CA 1
ATOM 675 C C . GLY A 1 98 ? -18.722 -32.049 42.824 1.00 77.75 98 GLY A C 1
ATOM 676 O O . GLY A 1 98 ? -17.969 -31.898 43.783 1.00 77.75 98 GLY A O 1
ATOM 677 N N . ALA A 1 99 ? -18.521 -31.443 41.645 1.00 81.88 99 ALA A N 1
ATOM 678 C CA . ALA A 1 99 ? -17.481 -30.432 41.443 1.00 81.88 99 ALA A CA 1
ATOM 679 C C . ALA A 1 99 ? -17.643 -29.259 42.434 1.00 81.88 99 ALA A C 1
ATOM 681 O O . ALA A 1 99 ? -18.710 -28.631 42.490 1.00 81.88 99 ALA A O 1
ATOM 682 N N . ASP A 1 100 ? -16.586 -28.997 43.210 1.00 84.94 100 ASP A N 1
ATOM 683 C CA . ASP A 1 100 ? -16.493 -27.895 44.171 1.00 84.94 100 ASP A CA 1
ATOM 684 C C . ASP A 1 100 ? -16.127 -26.603 43.438 1.00 84.94 100 ASP A C 1
ATOM 686 O O . ASP A 1 100 ? -15.038 -26.495 42.880 1.00 84.94 100 ASP A O 1
ATOM 690 N N . LEU A 1 101 ? -17.043 -25.634 43.436 1.00 88.19 101 LEU A N 1
ATOM 691 C CA . LEU A 1 101 ? -16.869 -24.361 42.738 1.00 88.19 101 LEU A CA 1
ATOM 692 C C . LEU A 1 101 ? -16.282 -23.253 43.630 1.00 88.19 101 LEU A C 1
ATOM 694 O O . LEU A 1 101 ? -16.008 -22.166 43.137 1.00 88.19 101 LEU A O 1
ATOM 698 N N . THR A 1 102 ? -16.043 -23.506 44.924 1.00 87.06 102 THR A N 1
ATOM 699 C CA . THR A 1 102 ? -15.614 -22.464 45.887 1.00 87.06 102 THR A CA 1
ATOM 700 C C . THR A 1 102 ? -14.228 -21.873 45.595 1.00 87.06 102 THR A C 1
ATOM 702 O O . THR A 1 102 ? -13.919 -20.748 45.994 1.00 87.06 102 THR A O 1
ATOM 705 N N . ALA A 1 103 ? -13.380 -22.614 44.878 1.00 88.81 103 ALA A N 1
ATOM 706 C CA . ALA A 1 103 ? -12.058 -22.160 44.452 1.00 88.81 103 ALA A CA 1
ATOM 707 C C . ALA A 1 103 ? -12.076 -21.332 43.153 1.00 88.81 103 ALA A C 1
ATOM 709 O O . ALA A 1 103 ? -11.020 -20.854 42.735 1.00 88.81 103 ALA A O 1
ATOM 710 N N . TYR A 1 104 ? -13.245 -21.161 42.528 1.00 93.31 104 TYR A N 1
ATOM 711 C CA . TYR A 1 104 ? -13.370 -20.635 41.174 1.00 93.31 104 TYR A CA 1
ATOM 712 C C . TYR A 1 104 ? -14.248 -19.391 41.108 1.00 93.31 104 TYR A C 1
ATOM 714 O O . TYR A 1 104 ? -15.054 -19.111 41.996 1.00 93.31 104 TYR A O 1
ATOM 722 N N . TYR A 1 105 ? -14.078 -18.637 40.035 1.00 94.19 105 TYR A N 1
ATOM 723 C CA . TYR A 1 105 ? -14.946 -17.533 39.659 1.00 94.19 105 TYR A CA 1
ATOM 724 C C . TYR A 1 105 ? -15.157 -17.567 38.141 1.00 94.19 105 TYR A C 1
ATOM 726 O O . TYR A 1 105 ? -14.427 -18.275 37.442 1.00 94.19 105 TYR A O 1
ATOM 734 N N . ILE A 1 106 ? -16.178 -16.866 37.649 1.00 95.88 106 ILE A N 1
ATOM 735 C CA . ILE A 1 106 ? -16.406 -16.750 36.206 1.00 95.88 106 ILE A CA 1
ATOM 736 C C . ILE A 1 106 ? -15.780 -15.457 35.719 1.00 95.88 106 ILE A C 1
ATOM 738 O O . ILE A 1 106 ? -15.945 -14.416 36.357 1.00 95.88 106 ILE A O 1
ATOM 742 N N . LYS A 1 107 ? -15.085 -15.545 34.591 1.00 94.06 107 LYS A N 1
ATOM 743 C CA . LYS A 1 107 ? -14.588 -14.399 33.847 1.00 94.06 107 LYS A CA 1
ATOM 744 C C . LYS A 1 107 ? -15.126 -14.464 32.431 1.00 94.06 107 LYS A C 1
ATOM 746 O O . LYS A 1 107 ? -15.100 -15.538 31.833 1.00 94.06 107 LYS A O 1
ATOM 751 N N . SER A 1 108 ? -15.616 -13.346 31.921 1.00 91.75 108 SER A N 1
ATOM 752 C CA . SER A 1 108 ? -15.939 -13.197 30.514 1.00 91.75 108 SER A CA 1
ATOM 753 C C . SER A 1 108 ? -15.025 -12.183 29.848 1.00 91.75 108 SER A C 1
ATOM 755 O O . SER A 1 108 ? -14.542 -11.253 30.497 1.00 91.75 108 SER A O 1
ATOM 757 N N . PHE A 1 109 ? -14.804 -12.374 28.553 1.00 80.25 109 PHE A N 1
ATOM 758 C CA . PHE A 1 109 ? -13.988 -11.504 27.717 1.00 80.25 109 PHE A CA 1
ATOM 759 C C . PHE A 1 109 ? -14.739 -11.187 26.433 1.00 80.25 109 PHE A C 1
ATOM 761 O O . PHE A 1 109 ? -15.260 -12.093 25.778 1.00 80.25 109 PHE A O 1
ATOM 768 N N . GLY A 1 110 ? -14.756 -9.905 26.081 1.00 72.94 110 GLY A N 1
ATOM 769 C CA . GLY A 1 110 ? -15.313 -9.444 24.822 1.00 72.94 110 GLY A CA 1
ATOM 770 C C . GLY A 1 110 ? -16.789 -9.735 24.615 1.00 72.94 110 GLY A C 1
ATOM 771 O O . GLY A 1 110 ? -17.578 -9.739 25.562 1.00 72.94 110 GLY A O 1
ATOM 772 N N . GLY A 1 111 ? -17.137 -9.926 23.346 1.00 72.00 111 GLY A N 1
ATOM 773 C CA . GLY A 1 111 ? -18.507 -9.999 22.863 1.00 72.00 111 GLY A CA 1
ATOM 774 C C . GLY A 1 111 ? -19.080 -8.636 22.472 1.00 72.00 111 GLY A C 1
ATOM 775 O O . GLY A 1 111 ? -18.435 -7.590 22.592 1.00 72.00 111 GLY A O 1
ATOM 776 N N . PHE A 1 112 ? -20.315 -8.676 21.991 1.00 69.75 112 PHE A N 1
ATOM 777 C CA . PHE A 1 112 ? -21.074 -7.513 21.551 1.00 69.75 112 PHE A CA 1
ATOM 778 C C . PHE A 1 112 ? -22.321 -7.381 22.398 1.00 69.75 112 PHE A C 1
ATOM 780 O O . PHE A 1 112 ? -23.104 -8.327 22.494 1.00 69.75 112 PHE A O 1
ATOM 787 N N . ASP A 1 113 ? -22.525 -6.207 22.981 1.00 79.25 113 ASP A N 1
ATOM 788 C CA . ASP A 1 113 ? -23.831 -5.866 23.530 1.00 79.25 113 ASP A CA 1
ATOM 789 C C . ASP A 1 113 ? -24.843 -5.844 22.377 1.00 79.25 113 ASP A C 1
ATOM 791 O O . ASP A 1 113 ? -24.754 -5.040 21.454 1.00 79.25 113 ASP A O 1
ATOM 795 N N . THR A 1 114 ? -25.804 -6.758 22.419 1.00 68.69 114 THR A N 1
ATOM 796 C CA . THR A 1 114 ? -26.795 -7.001 21.359 1.00 68.69 114 THR A CA 1
ATOM 797 C C . THR A 1 114 ? -27.806 -5.870 21.188 1.00 68.69 114 THR A C 1
ATOM 799 O O . THR A 1 114 ? -28.554 -5.860 20.210 1.00 68.69 114 THR A O 1
ATOM 802 N N . VAL A 1 115 ? -27.844 -4.916 22.120 1.00 69.88 115 VAL A N 1
ATOM 803 C CA . VAL A 1 115 ? -28.792 -3.803 22.112 1.00 69.88 115 VAL A CA 1
ATOM 804 C C . VAL A 1 115 ? -28.088 -2.483 21.803 1.00 69.88 115 VAL A C 1
ATOM 806 O O . VAL A 1 115 ? -28.584 -1.724 20.973 1.00 69.88 115 VAL A O 1
ATOM 809 N N . THR A 1 116 ? -26.932 -2.198 22.413 1.00 64.25 116 THR A N 1
ATOM 810 C CA . THR A 1 116 ? -26.155 -0.979 22.090 1.00 64.25 116 THR A CA 1
ATOM 811 C C . THR A 1 116 ? -25.245 -1.162 20.869 1.00 64.25 116 THR A C 1
ATOM 813 O O . THR A 1 116 ? -24.828 -0.176 20.253 1.00 64.25 116 THR A O 1
ATOM 816 N N . ASN A 1 117 ? -24.938 -2.415 20.517 1.00 61.75 117 ASN A N 1
ATOM 817 C CA . ASN A 1 117 ? -23.903 -2.812 19.564 1.00 61.75 117 ASN A CA 1
ATOM 818 C C . ASN A 1 117 ? -22.500 -2.293 19.944 1.00 61.75 117 ASN A C 1
ATOM 820 O O . ASN A 1 117 ? -21.620 -2.178 19.090 1.00 61.75 117 ASN A O 1
ATOM 824 N N . ILE A 1 118 ? -22.287 -1.963 21.228 1.00 65.88 118 ILE A N 1
ATOM 825 C CA . ILE A 1 118 ? -20.972 -1.612 21.766 1.00 65.88 118 ILE A CA 1
ATOM 826 C C . ILE A 1 118 ? -20.111 -2.876 21.792 1.00 65.88 118 ILE A C 1
ATOM 828 O O . ILE A 1 118 ? -20.491 -3.919 22.329 1.00 65.88 118 ILE A O 1
ATOM 832 N N . ASN A 1 119 ? -18.916 -2.754 21.224 1.00 62.66 119 ASN A N 1
ATOM 833 C CA . ASN A 1 119 ? -17.885 -3.777 21.284 1.00 62.66 119 ASN A CA 1
ATOM 834 C C . ASN A 1 119 ? -17.231 -3.792 22.684 1.00 62.66 119 ASN A C 1
ATOM 836 O O . ASN A 1 119 ? -16.709 -2.770 23.147 1.00 62.66 119 ASN A O 1
ATOM 840 N N . MET A 1 120 ? -17.232 -4.963 23.331 1.00 73.31 120 MET A N 1
ATOM 841 C CA . MET A 1 120 ? -16.756 -5.169 24.705 1.00 73.31 120 MET A CA 1
ATOM 842 C C . MET A 1 120 ? -15.357 -5.809 24.794 1.00 73.31 120 MET A C 1
ATOM 844 O O . MET A 1 120 ? -14.910 -6.179 25.875 1.00 73.31 120 MET A O 1
ATOM 848 N N . GLU A 1 121 ? -14.627 -5.956 23.689 1.00 58.66 121 GLU A N 1
ATOM 849 C CA . GLU A 1 121 ? -13.399 -6.773 23.574 1.00 58.66 121 GLU A CA 1
ATOM 850 C C . GLU A 1 121 ? -12.190 -6.278 24.357 1.00 58.66 121 GLU A C 1
ATOM 852 O O . GLU A 1 121 ? -11.294 -7.055 24.670 1.00 58.66 121 GLU A O 1
ATOM 857 N N . SER A 1 122 ? -12.164 -4.996 24.721 1.00 63.47 122 SER A N 1
ATOM 858 C CA . SER A 1 122 ? -11.144 -4.454 25.630 1.00 63.47 122 SER A CA 1
ATOM 859 C C . SER A 1 122 ? -11.501 -4.631 27.106 1.00 63.47 122 SER A C 1
ATOM 861 O O . SER A 1 122 ? -10.764 -4.147 27.965 1.00 63.47 122 SER A O 1
ATOM 863 N N . PHE A 1 123 ? -12.642 -5.254 27.403 1.00 81.88 123 PHE A N 1
ATOM 864 C CA . PHE A 1 123 ? -13.168 -5.393 28.749 1.00 81.88 123 PHE A CA 1
ATOM 865 C C . PHE A 1 123 ? -13.206 -6.856 29.156 1.00 81.88 123 PHE A C 1
ATOM 867 O O . PHE A 1 123 ? -13.501 -7.762 28.371 1.00 81.88 123 PHE A O 1
ATOM 874 N N . SER A 1 124 ? -12.934 -7.073 30.436 1.00 87.88 124 SER A N 1
ATOM 875 C CA . SER A 1 124 ? -13.230 -8.343 31.076 1.00 87.88 124 SER A CA 1
ATOM 876 C C . SER A 1 124 ? -14.206 -8.128 32.219 1.00 87.88 124 SER A C 1
ATOM 878 O O . SER A 1 124 ? -14.044 -7.203 33.020 1.00 87.88 124 SER A O 1
ATOM 880 N N . PHE A 1 125 ? -15.220 -8.986 32.294 1.00 94.62 125 PHE A N 1
ATOM 881 C CA . PHE A 1 125 ? -16.172 -8.972 33.395 1.00 94.62 125 PHE A CA 1
ATOM 882 C C . PHE A 1 125 ? -15.970 -10.190 34.272 1.00 94.62 125 PHE A C 1
ATOM 884 O O . PHE A 1 125 ? -15.652 -11.279 33.804 1.00 94.62 125 PHE A O 1
ATOM 891 N N . GLU A 1 126 ? -16.149 -10.009 35.571 1.00 95.69 126 GLU A N 1
ATOM 892 C CA . GLU A 1 126 ? -15.928 -11.058 36.550 1.00 95.69 126 GLU A CA 1
ATOM 893 C C . GLU A 1 126 ? -17.176 -11.257 37.401 1.00 95.69 126 GLU A C 1
ATOM 895 O O . GLU A 1 126 ? -17.926 -10.325 37.691 1.00 95.69 126 GLU A O 1
ATOM 900 N N . SER A 1 127 ? -17.403 -12.492 37.840 1.00 95.69 127 SER A N 1
ATOM 901 C CA . SER A 1 127 ? -18.517 -12.820 38.722 1.00 95.69 127 SER A CA 1
ATOM 902 C C . SER A 1 127 ? -18.117 -13.830 39.798 1.00 95.69 127 SER A C 1
ATOM 904 O O . SER A 1 127 ? -17.530 -14.879 39.494 1.00 95.69 127 SER A O 1
ATOM 906 N N . PRO A 1 128 ? -18.415 -13.557 41.084 1.00 93.81 128 PRO A N 1
ATOM 907 C CA . PRO A 1 128 ? -18.188 -14.514 42.156 1.00 93.81 128 PRO A CA 1
ATOM 908 C C . PRO A 1 128 ? -19.308 -15.564 42.170 1.00 93.81 128 PRO A C 1
ATOM 910 O O . PRO A 1 128 ? -20.453 -15.282 42.530 1.00 93.81 128 PRO A O 1
ATOM 913 N N . ILE A 1 129 ? -18.961 -16.814 41.862 1.00 91.06 129 ILE A N 1
ATOM 914 C CA . ILE A 1 129 ? -19.911 -17.940 41.806 1.00 91.06 129 ILE A CA 1
ATOM 915 C C . ILE A 1 129 ? -20.637 -18.149 43.140 1.00 91.06 129 ILE A C 1
ATOM 917 O O . ILE A 1 129 ? -21.785 -18.592 43.164 1.00 91.06 129 ILE A O 1
ATOM 921 N N . GLU A 1 130 ? -20.010 -17.799 44.268 1.00 89.81 130 GLU A N 1
ATOM 922 C CA . GLU A 1 130 ? -20.630 -17.915 45.591 1.00 89.81 130 GLU A CA 1
ATOM 923 C C . GLU A 1 130 ? -21.967 -17.180 45.702 1.00 89.81 130 GLU A C 1
ATOM 925 O O . GLU A 1 130 ? -22.857 -17.647 46.423 1.00 89.81 130 GLU A O 1
ATOM 930 N N . ALA A 1 131 ? -22.123 -16.061 44.984 1.00 88.94 131 ALA A N 1
ATOM 931 C CA . ALA A 1 131 ? -23.351 -15.274 44.980 1.00 88.94 131 ALA A CA 1
ATOM 932 C C . ALA A 1 131 ? -24.545 -16.023 44.361 1.00 88.94 131 ALA A C 1
ATOM 934 O O . ALA A 1 131 ? -25.687 -15.666 44.643 1.00 88.94 131 ALA A O 1
ATOM 935 N N . PHE A 1 132 ? -24.277 -17.095 43.610 1.00 90.75 132 PHE A N 1
ATOM 936 C CA . PHE A 1 132 ? -25.248 -17.901 42.866 1.00 90.75 132 PHE A CA 1
ATOM 937 C C . PHE A 1 132 ? -25.276 -19.364 43.333 1.00 90.75 132 PHE A C 1
ATOM 939 O O . PHE A 1 132 ? -25.834 -20.232 42.671 1.00 90.75 132 PHE A O 1
ATOM 946 N N . SER A 1 133 ? -24.697 -19.668 44.499 1.00 80.19 133 SER A N 1
ATOM 947 C CA . SER A 1 133 ? -24.578 -21.044 45.015 1.00 80.19 133 SER A CA 1
ATOM 948 C C . SER A 1 133 ? -25.914 -21.782 45.223 1.00 80.19 133 SER A C 1
ATOM 950 O O . SER A 1 133 ? -25.922 -23.013 45.268 1.00 80.19 133 SER A O 1
ATOM 952 N N . GLU A 1 134 ? -27.035 -21.060 45.327 1.00 78.69 134 GLU A N 1
ATOM 953 C CA . GLU A 1 134 ? -28.389 -21.634 45.403 1.00 78.69 134 GLU A CA 1
ATOM 954 C C . GLU A 1 134 ? -29.005 -21.938 44.023 1.00 78.69 134 GLU A C 1
ATOM 956 O O . GLU A 1 134 ? -29.918 -22.760 43.940 1.00 78.69 134 GLU A O 1
ATOM 961 N N . ASN A 1 135 ? -28.511 -21.302 42.953 1.00 83.00 135 ASN A N 1
ATOM 962 C CA . ASN A 1 135 ? -28.952 -21.503 41.574 1.00 83.00 135 ASN A CA 1
ATOM 963 C C . ASN A 1 135 ? -27.813 -21.191 40.585 1.00 83.00 135 ASN A C 1
ATOM 965 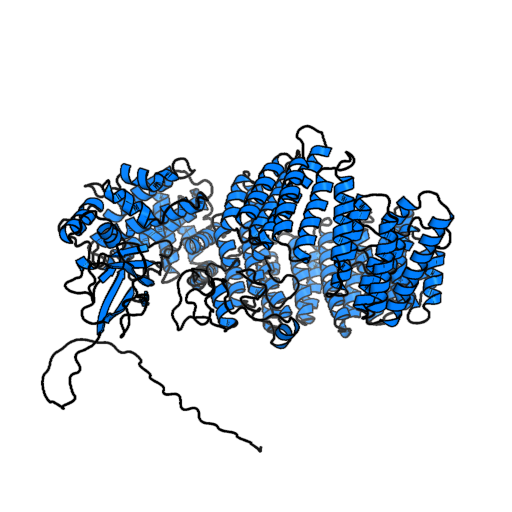O O . ASN A 1 135 ? -27.677 -20.065 40.109 1.00 83.00 135 ASN A O 1
ATOM 969 N N . THR A 1 136 ? -27.006 -22.203 40.273 1.00 83.94 136 THR A N 1
ATOM 970 C CA . THR A 1 136 ? -25.867 -22.080 39.351 1.00 83.94 136 THR A CA 1
ATOM 971 C C . THR A 1 136 ? -26.261 -22.077 37.875 1.00 83.94 136 THR A C 1
ATOM 973 O O . THR A 1 136 ? -25.365 -22.105 37.042 1.00 83.94 136 THR A O 1
ATOM 976 N N . ASP A 1 137 ? -27.560 -22.070 37.562 1.00 85.38 137 ASP A N 1
ATOM 977 C CA . ASP A 1 137 ? -28.084 -21.969 36.192 1.00 85.38 137 ASP A CA 1
ATOM 978 C C . ASP A 1 137 ? -28.383 -20.507 35.798 1.00 85.38 137 ASP A C 1
ATOM 980 O O . ASP A 1 137 ? -28.664 -20.232 34.640 1.00 85.38 137 ASP A O 1
ATOM 984 N N . ASN A 1 138 ? -28.313 -19.567 36.753 1.00 89.19 138 ASN A N 1
ATOM 985 C CA . ASN A 1 138 ? -28.566 -18.135 36.545 1.00 89.19 138 ASN A CA 1
ATOM 986 C C . ASN A 1 138 ? -27.390 -17.275 37.042 1.00 89.19 138 ASN A C 1
ATOM 988 O O . ASN A 1 138 ? -27.587 -16.317 37.795 1.00 89.19 138 ASN A O 1
ATOM 992 N N . ILE A 1 139 ? -26.153 -17.635 36.696 1.00 95.25 139 ILE A N 1
ATOM 993 C CA . ILE A 1 139 ? -24.996 -16.804 37.050 1.00 95.25 139 ILE A CA 1
ATOM 994 C C . ILE A 1 139 ? -25.008 -15.540 36.188 1.00 95.25 139 ILE A C 1
ATOM 996 O O . ILE A 1 139 ? -25.055 -15.635 34.971 1.00 95.25 139 ILE A O 1
ATOM 1000 N N . VAL A 1 140 ? -24.936 -14.362 36.801 1.00 96.25 140 VAL A N 1
ATOM 1001 C CA . VAL A 1 140 ? -24.818 -13.093 36.067 1.00 96.25 140 VAL A CA 1
ATOM 1002 C C . VAL A 1 140 ? -23.360 -12.656 36.062 1.00 96.25 140 VAL A C 1
ATOM 1004 O O . VAL A 1 140 ? -22.726 -12.626 37.119 1.00 96.25 140 VAL A O 1
ATOM 1007 N N . VAL A 1 141 ? -22.836 -12.319 34.888 1.00 96.50 141 VAL A N 1
ATOM 1008 C CA . VAL A 1 141 ? -21.509 -11.730 34.685 1.00 96.50 141 VAL A CA 1
ATOM 1009 C C . VAL A 1 141 ? -21.702 -10.351 34.058 1.00 96.50 141 VAL A C 1
ATOM 1011 O O . VAL A 1 141 ? -22.214 -10.245 32.954 1.00 96.50 141 VAL A O 1
ATOM 1014 N N . SER A 1 142 ? -21.353 -9.288 34.774 1.00 95.62 142 SER A N 1
ATOM 1015 C CA . SER A 1 142 ? -21.604 -7.903 34.364 1.00 95.62 142 SER A CA 1
ATOM 1016 C C . SER A 1 142 ? -20.556 -6.942 34.929 1.00 95.62 142 SER A C 1
ATOM 1018 O O . SER A 1 142 ? -19.854 -7.295 35.886 1.00 95.62 142 SER A O 1
ATOM 1020 N N . PRO A 1 143 ? -20.484 -5.688 34.440 1.00 95.19 143 PRO A N 1
ATOM 1021 C CA . PRO A 1 143 ? -19.675 -4.637 35.062 1.00 95.19 143 PRO A CA 1
ATOM 1022 C C . PRO A 1 143 ? -19.899 -4.516 36.578 1.00 95.19 143 PRO A C 1
ATOM 1024 O O . PRO A 1 143 ? -18.953 -4.346 37.350 1.00 95.19 143 PRO A O 1
ATOM 1027 N N . VAL A 1 144 ? -21.147 -4.670 37.033 1.00 96.06 144 VAL A N 1
ATOM 1028 C CA . VAL A 1 144 ? -21.509 -4.590 38.455 1.00 96.06 144 VAL A CA 1
ATOM 1029 C C . VAL A 1 144 ? -20.971 -5.787 39.243 1.00 96.06 144 VAL A C 1
ATOM 1031 O O . VAL A 1 144 ? -20.424 -5.604 40.339 1.00 96.06 144 VAL A O 1
ATOM 1034 N N . THR A 1 145 ? -21.071 -7.011 38.709 1.00 96.44 145 THR A N 1
ATOM 1035 C CA . THR A 1 145 ? -20.519 -8.189 39.397 1.00 96.44 145 THR A CA 1
ATOM 1036 C C . THR A 1 145 ? -18.994 -8.168 39.438 1.00 96.44 145 THR A C 1
ATOM 1038 O O . THR A 1 145 ? -18.424 -8.694 40.397 1.00 96.44 145 THR A O 1
ATOM 1041 N N . THR A 1 146 ? -18.335 -7.491 38.491 1.00 96.31 146 THR A N 1
ATOM 1042 C CA . THR A 1 146 ? -16.880 -7.267 38.502 1.00 96.31 146 THR A CA 1
ATOM 1043 C C . THR A 1 146 ? -16.468 -6.448 39.723 1.00 96.31 146 THR A C 1
ATOM 1045 O O . THR A 1 146 ? -15.614 -6.869 40.505 1.00 96.31 146 THR A O 1
ATOM 1048 N N . ILE A 1 147 ? -17.160 -5.331 39.983 1.00 96.00 147 ILE A N 1
ATOM 1049 C CA . ILE A 1 147 ? -16.931 -4.520 41.192 1.00 96.00 147 ILE A CA 1
ATOM 1050 C C . ILE A 1 147 ? -17.289 -5.306 42.461 1.00 96.00 147 ILE A C 1
ATOM 1052 O O . ILE A 1 147 ? -16.594 -5.228 43.475 1.00 96.00 147 ILE A O 1
ATOM 1056 N N . MET A 1 148 ? -18.340 -6.130 42.416 1.00 95.00 148 MET A N 1
ATOM 1057 C CA . MET A 1 148 ? -18.676 -7.030 43.521 1.00 95.00 148 MET A CA 1
ATOM 1058 C C . MET A 1 148 ? -17.543 -8.028 43.814 1.00 95.00 148 MET A C 1
ATOM 1060 O O . MET A 1 148 ? -17.232 -8.275 44.985 1.00 95.00 148 MET A O 1
ATOM 1064 N N . ARG A 1 149 ? -16.904 -8.579 42.772 1.00 94.06 149 ARG A N 1
ATOM 1065 C CA . ARG A 1 149 ? -15.806 -9.550 42.875 1.00 94.06 149 ARG A CA 1
ATOM 1066 C C . ARG A 1 149 ? -14.523 -8.940 43.423 1.00 94.06 149 ARG A C 1
ATOM 1068 O O . ARG A 1 149 ? -13.803 -9.642 44.143 1.00 94.06 149 ARG A O 1
ATOM 1075 N N . ALA A 1 150 ? -14.269 -7.670 43.116 1.00 91.88 150 ALA A N 1
ATOM 1076 C CA . ALA A 1 150 ? -13.101 -6.927 43.573 1.00 91.88 150 ALA A CA 1
ATOM 1077 C C . ALA A 1 150 ? -13.026 -6.801 45.105 1.00 91.88 150 ALA A C 1
ATOM 1079 O O . ALA A 1 150 ? -11.947 -6.570 45.644 1.00 91.88 150 ALA A O 1
ATOM 1080 N N . SER A 1 151 ? -14.142 -6.990 45.821 1.00 91.81 151 SER A N 1
ATOM 1081 C CA . SER A 1 151 ? -14.210 -6.876 47.280 1.00 91.81 151 SER A CA 1
ATOM 1082 C C . SER A 1 151 ? -13.141 -7.695 48.016 1.00 91.81 151 SER A C 1
ATOM 1084 O O . SER A 1 151 ? -12.877 -8.860 47.716 1.00 91.81 151 SER A O 1
ATOM 1086 N N . SER A 1 152 ? -12.584 -7.099 49.074 1.00 88.25 152 SER A N 1
ATOM 1087 C CA . SER A 1 152 ? -11.719 -7.809 50.026 1.00 88.25 152 SER A CA 1
ATOM 1088 C C . SER A 1 152 ? -12.491 -8.719 50.994 1.00 88.25 152 SER A C 1
ATOM 1090 O O . SER A 1 152 ? -11.881 -9.549 51.674 1.00 88.25 152 SER A O 1
ATOM 1092 N N . ASP A 1 153 ? -13.822 -8.585 51.070 1.00 88.31 153 ASP A N 1
ATOM 1093 C CA . ASP A 1 153 ? -14.674 -9.478 51.852 1.00 88.31 153 ASP A CA 1
ATOM 1094 C C . ASP A 1 153 ? -14.941 -10.769 51.067 1.00 88.31 153 ASP A C 1
ATOM 1096 O O . ASP A 1 153 ? -15.269 -10.756 49.884 1.00 88.31 153 ASP A O 1
ATOM 1100 N N . THR A 1 154 ? -14.810 -11.908 51.741 1.00 85.81 154 THR A N 1
ATOM 1101 C CA . THR A 1 154 ? -14.994 -13.236 51.132 1.00 85.81 154 THR A CA 1
ATOM 1102 C C . THR A 1 154 ? -16.419 -13.767 51.290 1.00 85.81 154 THR A C 1
ATOM 1104 O O . THR A 1 154 ? -16.743 -14.836 50.778 1.00 85.81 154 THR A O 1
ATOM 1107 N N . THR A 1 155 ? -17.286 -13.042 52.001 1.00 92.31 155 THR A N 1
ATOM 1108 C CA . THR A 1 155 ? -18.695 -13.389 52.187 1.00 92.31 155 THR A CA 1
ATOM 1109 C C . THR A 1 155 ? -19.568 -12.705 51.138 1.00 92.31 155 THR A C 1
ATOM 1111 O O . THR A 1 155 ? -19.402 -11.520 50.861 1.00 92.31 155 THR A O 1
ATOM 1114 N N . VAL A 1 156 ? -20.578 -13.411 50.616 1.00 91.56 156 VAL A N 1
ATOM 1115 C CA . VAL A 1 156 ? -21.534 -12.854 49.634 1.00 91.56 156 VAL A CA 1
ATOM 1116 C C . VAL A 1 156 ? -22.196 -11.569 50.148 1.00 91.56 156 VAL A C 1
ATOM 1118 O O . VAL A 1 156 ? -22.365 -10.608 49.403 1.00 91.56 156 VAL A O 1
ATOM 1121 N N . ALA A 1 157 ? -22.542 -11.519 51.439 1.00 93.62 157 ALA A N 1
ATOM 1122 C CA . ALA A 1 157 ? -23.140 -10.333 52.048 1.00 93.62 157 ALA A CA 1
ATOM 1123 C C . ALA A 1 157 ? -22.182 -9.129 52.050 1.00 93.62 157 ALA A C 1
ATOM 1125 O O . ALA A 1 157 ? -22.613 -8.013 51.760 1.00 93.62 157 ALA A O 1
ATOM 1126 N N . GLY A 1 158 ? -20.900 -9.353 52.349 1.00 93.56 158 GLY A N 1
ATOM 1127 C CA . GLY A 1 158 ? -19.874 -8.315 52.316 1.00 93.56 158 GLY A CA 1
ATOM 1128 C C . GLY A 1 158 ? -19.540 -7.849 50.899 1.00 93.56 158 GLY A C 1
ATOM 1129 O O . GLY A 1 158 ? -19.433 -6.648 50.671 1.00 93.56 158 GLY A O 1
ATOM 1130 N N . MET A 1 159 ? -19.481 -8.769 49.931 1.00 94.38 159 MET A N 1
ATOM 1131 C CA . MET A 1 159 ? -19.303 -8.439 48.511 1.00 94.38 159 MET A CA 1
ATOM 1132 C C . MET A 1 159 ? -20.444 -7.552 47.992 1.00 94.38 159 MET A C 1
ATOM 1134 O O . MET A 1 159 ? -20.191 -6.485 47.435 1.00 94.38 159 MET A O 1
ATOM 1138 N N . LYS A 1 160 ? -21.708 -7.925 48.256 1.00 95.00 160 LYS A N 1
ATOM 1139 C CA . LYS A 1 160 ? -22.876 -7.103 47.887 1.00 95.00 160 LYS A CA 1
ATOM 1140 C C . LYS A 1 160 ? -22.860 -5.741 48.589 1.00 95.00 160 LYS A C 1
ATOM 1142 O O . LYS A 1 160 ? -23.177 -4.730 47.973 1.00 95.00 160 LYS A O 1
ATOM 1147 N N . ALA A 1 161 ? -22.484 -5.689 49.869 1.00 93.94 161 ALA A N 1
ATOM 1148 C CA . ALA A 1 161 ? -22.373 -4.425 50.602 1.00 93.94 161 ALA A CA 1
ATOM 1149 C C . ALA A 1 161 ? -21.271 -3.512 50.036 1.00 93.94 161 ALA A C 1
ATOM 1151 O O . ALA A 1 161 ? -21.463 -2.299 49.971 1.00 93.94 161 ALA A O 1
ATOM 1152 N N . HIS A 1 162 ? -20.148 -4.087 49.598 1.00 93.81 162 HIS A N 1
ATOM 1153 C CA . HIS A 1 162 ? -19.073 -3.357 48.934 1.00 93.81 162 HIS A CA 1
ATOM 1154 C C . HIS A 1 162 ? -19.548 -2.736 47.618 1.00 93.81 162 HIS A C 1
ATOM 1156 O O . HIS A 1 162 ? -19.454 -1.521 47.469 1.00 93.81 162 HIS A O 1
ATOM 1162 N N . ALA A 1 163 ? -20.143 -3.538 46.726 1.00 94.25 163 ALA A N 1
ATOM 1163 C CA . ALA A 1 163 ? -20.672 -3.048 45.454 1.00 94.25 163 ALA A CA 1
ATOM 1164 C C . ALA A 1 163 ? -21.695 -1.920 45.657 1.00 94.25 163 ALA A C 1
ATOM 1166 O O . ALA A 1 163 ? -21.567 -0.869 45.037 1.00 94.25 163 ALA A O 1
ATOM 1167 N N . ARG A 1 164 ? -22.643 -2.072 46.598 1.00 94.06 164 ARG A N 1
ATOM 1168 C CA . ARG A 1 164 ? -23.604 -1.000 46.917 1.00 94.06 164 ARG A CA 1
ATOM 1169 C C . ARG A 1 164 ? -22.924 0.281 47.380 1.00 94.06 164 ARG A C 1
ATOM 1171 O O . ARG A 1 164 ? -23.252 1.357 46.898 1.00 94.06 164 ARG A O 1
ATOM 1178 N N . SER A 1 165 ? -21.964 0.165 48.297 1.00 92.56 165 SER A N 1
ATOM 1179 C CA . SER A 1 165 ? -21.272 1.327 48.855 1.00 92.56 165 SER A CA 1
ATOM 1180 C C . SER A 1 165 ? -20.422 2.063 47.824 1.00 92.56 165 SER A C 1
ATOM 1182 O O . SER A 1 165 ? -20.328 3.282 47.897 1.00 92.56 165 SER A O 1
ATOM 1184 N N . VAL A 1 166 ? -19.756 1.340 46.925 1.00 93.69 166 VAL A N 1
ATOM 1185 C CA . VAL A 1 166 ? -18.861 1.931 45.923 1.00 93.69 166 VAL A CA 1
ATOM 1186 C C . VAL A 1 166 ? -19.654 2.559 44.783 1.00 93.69 166 VAL A C 1
ATOM 1188 O O . VAL A 1 166 ? -19.295 3.641 44.322 1.00 93.69 166 VAL A O 1
ATOM 1191 N N . LEU A 1 167 ? -20.716 1.881 44.337 1.00 93.38 167 LEU A N 1
ATOM 1192 C CA . LEU A 1 167 ? -21.537 2.298 43.201 1.00 93.38 167 LEU A CA 1
ATOM 1193 C C . LEU A 1 167 ? -22.672 3.257 43.589 1.00 93.38 167 LEU A C 1
ATOM 1195 O O . LEU A 1 167 ? -23.382 3.743 42.715 1.00 93.38 167 LEU A O 1
ATOM 1199 N N . GLY A 1 168 ? -22.855 3.528 44.885 1.00 91.25 168 GLY A N 1
ATOM 1200 C CA . GLY A 1 168 ? -23.941 4.376 45.380 1.00 91.25 168 GLY A CA 1
ATOM 1201 C C . GLY A 1 168 ? -25.330 3.760 45.186 1.00 91.25 168 GLY A C 1
ATOM 1202 O O . GLY A 1 168 ? -26.293 4.496 45.009 1.00 91.25 168 GLY A O 1
ATOM 1203 N N . LEU A 1 169 ? -25.437 2.427 45.191 1.00 91.75 169 LEU A N 1
ATOM 1204 C CA . LEU A 1 169 ? -26.711 1.724 45.011 1.00 91.75 169 LEU A CA 1
ATOM 1205 C C . LEU A 1 169 ? -27.549 1.732 46.296 1.00 91.75 169 LEU A C 1
ATOM 1207 O O . LEU A 1 169 ? -27.022 1.688 47.413 1.00 91.75 169 LEU A O 1
ATOM 1211 N N . SER A 1 170 ? -28.866 1.683 46.131 1.00 90.06 170 SER A N 1
ATOM 1212 C CA . SER A 1 170 ? -29.841 1.565 47.203 1.00 90.06 170 SER A CA 1
ATOM 1213 C C . SER A 1 170 ? -29.664 0.273 48.005 1.00 90.06 170 SER A C 1
ATOM 1215 O O . SER A 1 170 ? -29.222 -0.767 47.508 1.00 90.06 170 SER A O 1
ATOM 1217 N N . ASP A 1 171 ? -30.089 0.302 49.271 1.00 87.44 171 ASP A N 1
ATOM 1218 C CA . ASP A 1 171 ? -30.062 -0.878 50.149 1.00 87.44 171 ASP A CA 1
ATOM 1219 C C . ASP A 1 171 ? -30.894 -2.055 49.597 1.00 87.44 171 ASP A C 1
ATOM 1221 O O . ASP A 1 171 ? -30.703 -3.203 50.009 1.00 87.44 171 ASP A O 1
ATOM 1225 N N . THR A 1 172 ? -31.835 -1.771 48.690 1.00 87.19 172 THR A N 1
ATOM 1226 C CA . THR A 1 172 ? -32.733 -2.746 48.061 1.00 87.19 172 THR A CA 1
ATOM 1227 C C . THR A 1 172 ? -32.204 -3.332 46.758 1.00 87.19 172 THR A C 1
ATOM 1229 O O . THR A 1 172 ? -32.643 -4.426 46.409 1.00 87.19 172 THR A O 1
ATOM 1232 N N . ALA A 1 173 ? -31.272 -2.663 46.073 1.00 91.06 173 ALA A N 1
ATOM 1233 C CA . ALA A 1 173 ? -30.664 -3.177 44.850 1.00 91.06 173 ALA A CA 1
ATOM 1234 C C . ALA A 1 173 ? -29.885 -4.466 45.141 1.00 91.06 173 ALA A C 1
ATOM 1236 O O . ALA A 1 173 ? -29.217 -4.580 46.178 1.00 91.06 173 ALA A O 1
ATOM 1237 N N . ASP A 1 174 ? -29.952 -5.451 44.248 1.00 94.06 174 ASP A N 1
ATOM 1238 C CA . ASP A 1 174 ? -29.130 -6.657 44.335 1.00 94.06 174 ASP A CA 1
ATOM 1239 C C . ASP A 1 174 ? -27.996 -6.603 43.300 1.00 94.06 174 ASP A C 1
ATOM 1241 O O . ASP A 1 174 ? -28.258 -6.864 42.135 1.00 94.06 174 ASP A O 1
ATOM 1245 N N . PRO A 1 175 ? -26.731 -6.345 43.692 1.00 94.44 175 PRO A N 1
ATOM 1246 C CA . PRO A 1 175 ? -25.607 -6.281 42.750 1.00 94.44 175 PRO A CA 1
ATOM 1247 C C . PRO A 1 175 ? -25.324 -7.575 41.970 1.00 94.44 175 PRO A C 1
ATOM 1249 O O . PRO A 1 175 ? -24.478 -7.571 41.086 1.00 94.44 175 PRO A O 1
ATOM 1252 N N . ALA A 1 176 ? -25.970 -8.689 42.332 1.00 94.31 176 ALA A N 1
ATOM 1253 C CA . ALA A 1 176 ? -25.888 -9.957 41.608 1.00 94.31 176 ALA A CA 1
ATOM 1254 C C . ALA A 1 176 ? -27.040 -10.166 40.602 1.00 94.31 176 ALA A C 1
ATOM 1256 O O . ALA A 1 176 ? -27.076 -11.205 39.947 1.00 94.31 176 ALA A O 1
ATOM 1257 N N . ALA A 1 177 ? -28.008 -9.247 40.526 1.00 93.56 177 ALA A N 1
ATOM 1258 C CA . ALA A 1 177 ? -29.081 -9.305 39.539 1.00 93.56 177 ALA A CA 1
ATOM 1259 C C . ALA A 1 177 ? -28.591 -8.846 38.158 1.00 93.56 177 ALA A C 1
ATOM 1261 O O . ALA A 1 177 ? -27.571 -8.168 38.039 1.00 93.56 177 ALA A O 1
ATOM 1262 N N . ASP A 1 178 ? -29.342 -9.222 37.126 1.00 91.94 178 ASP A N 1
ATOM 1263 C CA . ASP A 1 178 ? -29.111 -8.795 35.749 1.00 91.94 178 ASP A CA 1
ATOM 1264 C C . ASP A 1 178 ? -29.345 -7.277 35.611 1.00 91.94 178 ASP A C 1
ATOM 1266 O O . ASP A 1 178 ? -30.491 -6.838 35.798 1.00 91.94 178 ASP A O 1
ATOM 1270 N N . PRO A 1 179 ? -28.307 -6.480 35.272 1.00 90.00 179 PRO A N 1
ATOM 1271 C CA . PRO A 1 179 ? -28.448 -5.043 35.086 1.00 90.00 179 PRO A CA 1
ATOM 1272 C C . PRO A 1 179 ? -29.541 -4.674 34.083 1.00 90.00 179 PRO A C 1
ATOM 1274 O O . PRO A 1 179 ? -30.282 -3.736 34.344 1.00 90.00 179 PRO A O 1
ATOM 1277 N N . ALA A 1 180 ? -29.733 -5.439 33.003 1.00 84.88 180 ALA A N 1
ATOM 1278 C CA . ALA A 1 180 ? -30.731 -5.139 31.972 1.00 84.88 180 ALA A CA 1
ATOM 1279 C C . ALA A 1 180 ? -32.182 -5.153 32.495 1.00 84.88 180 ALA A C 1
ATOM 1281 O O . ALA A 1 180 ? -33.085 -4.587 31.878 1.00 84.88 180 ALA A O 1
ATOM 1282 N N . THR A 1 181 ? -32.421 -5.781 33.651 1.00 85.88 181 THR A N 1
ATOM 1283 C CA . THR A 1 181 ? -33.752 -5.892 34.272 1.00 85.88 181 THR A CA 1
ATOM 1284 C C . THR A 1 181 ? -33.971 -4.948 35.457 1.00 85.88 181 THR A C 1
ATOM 1286 O O . THR A 1 181 ? -35.092 -4.858 35.966 1.00 85.88 181 THR A O 1
ATOM 1289 N N . ASP A 1 182 ? -32.934 -4.227 35.891 1.00 87.75 182 ASP A N 1
ATOM 1290 C CA . ASP A 1 182 ? -32.972 -3.305 37.026 1.00 87.75 182 ASP A CA 1
ATOM 1291 C C . ASP A 1 182 ? -32.413 -1.939 36.609 1.00 87.75 182 ASP A C 1
ATOM 1293 O O . ASP A 1 182 ? -31.214 -1.763 36.408 1.00 87.75 182 ASP A O 1
ATOM 1297 N N . GLY A 1 183 ? -33.294 -0.941 36.504 1.00 83.94 183 GLY A N 1
ATOM 1298 C CA . GLY A 1 183 ? -32.915 0.386 36.016 1.00 83.94 183 GLY A CA 1
ATOM 1299 C C . GLY A 1 183 ? -31.890 1.123 36.888 1.00 83.94 183 GLY A C 1
ATOM 1300 O O . GLY A 1 183 ? -31.213 2.013 36.382 1.00 83.94 183 GLY A O 1
ATOM 1301 N N . GLU A 1 184 ? -31.752 0.782 38.174 1.00 87.50 184 GLU A N 1
ATOM 1302 C CA . GLU A 1 184 ? -30.708 1.356 39.028 1.00 87.50 184 GLU A CA 1
ATOM 1303 C C . GLU A 1 184 ? -29.350 0.712 38.720 1.00 87.50 184 GLU A C 1
ATOM 1305 O O . GLU A 1 184 ? -28.359 1.420 38.531 1.00 87.50 184 GLU A O 1
ATOM 1310 N N . LEU A 1 185 ? -29.309 -0.621 38.604 1.00 90.06 185 LEU A N 1
ATOM 1311 C CA . LEU A 1 185 ? -28.094 -1.346 38.225 1.00 90.06 185 LEU A CA 1
ATOM 1312 C C . LEU A 1 185 ? -27.640 -0.989 36.812 1.00 90.06 185 LEU A C 1
ATOM 1314 O O . LEU A 1 185 ? -26.443 -0.797 36.603 1.00 90.06 185 LEU A O 1
ATOM 1318 N N . PHE A 1 186 ? -28.575 -0.850 35.869 1.00 87.62 186 PHE A N 1
ATOM 1319 C CA . PHE A 1 186 ? -28.251 -0.543 34.483 1.00 87.62 186 PHE A CA 1
ATOM 1320 C C . PHE A 1 186 ? -27.543 0.806 34.335 1.00 87.62 186 PHE A C 1
ATOM 1322 O O . PHE A 1 186 ? -26.503 0.887 33.691 1.00 87.62 186 PHE A O 1
ATOM 1329 N N . LYS A 1 187 ? -28.027 1.853 35.018 1.00 87.88 187 LYS A N 1
ATOM 1330 C CA . LYS A 1 187 ? -27.367 3.171 35.029 1.00 87.88 187 LYS A CA 1
ATOM 1331 C C . LYS A 1 187 ? -25.915 3.083 35.500 1.00 87.88 187 LYS A C 1
ATOM 1333 O O . LYS A 1 187 ? -25.032 3.715 34.921 1.00 87.88 187 LYS A O 1
ATOM 1338 N N . LYS A 1 188 ? -25.653 2.302 36.554 1.00 91.00 188 LYS A N 1
ATOM 1339 C CA . LYS A 1 188 ? -24.290 2.124 37.076 1.00 91.00 188 LYS A CA 1
ATOM 1340 C C . LYS A 1 188 ? -23.436 1.255 36.155 1.00 91.00 188 LYS A C 1
ATOM 1342 O O . LYS A 1 188 ? -22.261 1.561 35.991 1.00 91.00 188 LYS A O 1
ATOM 1347 N N . SER A 1 189 ? -24.019 0.221 35.551 1.00 90.50 189 SER A N 1
ATOM 1348 C CA . SER A 1 189 ? -23.367 -0.630 34.550 1.00 90.50 189 SER A CA 1
ATOM 1349 C C . SER A 1 189 ? -22.901 0.191 33.345 1.00 90.50 189 SER A C 1
ATOM 1351 O O . SER A 1 189 ? -21.704 0.235 33.067 1.00 90.50 189 SER A O 1
ATOM 1353 N N . TYR A 1 190 ? -23.808 0.978 32.760 1.00 86.31 190 TYR A N 1
ATOM 1354 C CA . TYR A 1 190 ? -23.514 1.905 31.668 1.00 86.31 190 TYR A CA 1
ATOM 1355 C C . TYR A 1 190 ? -22.375 2.870 32.029 1.00 86.31 190 TYR A C 1
ATOM 1357 O O . TYR A 1 190 ? -21.390 2.966 31.304 1.00 86.31 190 TYR A O 1
ATOM 1365 N N . MET A 1 191 ? -22.433 3.523 33.197 1.00 89.38 191 MET A N 1
ATOM 1366 C CA . MET A 1 191 ? -21.374 4.455 33.609 1.00 89.38 191 MET A CA 1
ATOM 1367 C C . MET A 1 191 ? -20.013 3.764 33.804 1.00 89.38 191 MET A C 1
ATOM 1369 O O . MET A 1 191 ? -18.974 4.366 33.534 1.00 89.38 191 MET A O 1
ATOM 1373 N N . LEU A 1 192 ? -19.987 2.508 34.262 1.00 92.12 192 LEU A N 1
ATOM 1374 C CA . LEU A 1 192 ? -18.748 1.729 34.353 1.00 92.12 192 LEU A CA 1
ATOM 1375 C C . LEU A 1 192 ? -18.160 1.447 32.965 1.00 92.12 192 LEU A C 1
ATOM 1377 O O . LEU A 1 192 ? -16.950 1.590 32.795 1.00 92.12 192 LEU A O 1
ATOM 1381 N N . ILE A 1 193 ? -18.996 1.114 31.977 1.00 87.31 193 ILE A N 1
ATOM 1382 C CA . ILE A 1 193 ? -18.563 0.954 30.582 1.00 87.31 193 ILE A CA 1
ATOM 1383 C C . ILE A 1 193 ? -18.072 2.271 29.993 1.00 87.31 193 ILE A C 1
ATOM 1385 O O . ILE A 1 193 ? -17.030 2.284 29.339 1.00 87.31 193 ILE A O 1
ATOM 1389 N N . THR A 1 194 ? -18.749 3.390 30.257 1.00 84.88 194 THR A N 1
ATOM 1390 C CA . THR A 1 194 ? -18.290 4.708 29.800 1.00 84.88 194 THR A CA 1
ATOM 1391 C C . THR A 1 194 ? -16.918 5.042 30.391 1.00 84.88 194 THR A C 1
ATOM 1393 O O . THR A 1 194 ? -16.018 5.432 29.654 1.00 84.88 194 THR A O 1
ATOM 1396 N N . LEU A 1 195 ? -16.704 4.811 31.694 1.00 90.25 195 LEU A N 1
ATOM 1397 C CA . LEU A 1 195 ? -15.390 4.990 32.325 1.00 90.25 195 LEU A CA 1
ATOM 1398 C C . LEU A 1 195 ? -14.324 4.080 31.696 1.00 90.25 195 LEU A C 1
ATOM 1400 O O . LEU A 1 195 ? -13.224 4.528 31.379 1.00 90.25 195 LEU A O 1
ATOM 1404 N N . ALA A 1 196 ? -14.640 2.803 31.492 1.00 88.88 196 ALA A N 1
ATOM 1405 C CA . ALA A 1 196 ? -13.711 1.856 30.886 1.00 88.88 196 ALA A CA 1
ATOM 1406 C C . ALA A 1 196 ? -13.354 2.244 29.437 1.00 88.88 196 ALA A C 1
ATOM 1408 O O . ALA A 1 196 ? -12.191 2.164 29.036 1.00 88.88 196 ALA A O 1
ATOM 1409 N N . SER A 1 197 ? -14.338 2.728 28.678 1.00 79.88 197 SER A N 1
ATOM 1410 C CA . SER A 1 197 ? -14.182 3.180 27.293 1.00 79.88 197 SER A CA 1
ATOM 1411 C C . SER A 1 197 ? -13.333 4.445 27.196 1.00 79.88 197 SER A C 1
ATOM 1413 O O . SER A 1 197 ? -12.392 4.479 26.409 1.00 79.88 197 SER A O 1
ATOM 1415 N N . THR A 1 198 ? -13.587 5.457 28.032 1.00 82.12 198 THR A N 1
ATOM 1416 C CA . THR A 1 198 ? -12.759 6.674 28.068 1.00 82.12 198 THR A CA 1
ATOM 1417 C C . THR A 1 198 ? -11.320 6.353 28.470 1.00 82.12 198 THR A C 1
ATOM 1419 O O . THR A 1 198 ? -10.382 6.886 27.880 1.00 82.12 198 THR A O 1
ATOM 1422 N N . TYR A 1 199 ? -11.112 5.430 29.416 1.00 85.44 199 TYR A N 1
ATOM 1423 C CA . TYR A 1 199 ? -9.768 4.977 29.786 1.00 85.44 199 TYR A CA 1
ATOM 1424 C C . TYR A 1 199 ? -9.034 4.329 28.608 1.00 85.44 199 TYR A C 1
ATOM 1426 O O . TYR A 1 199 ? -7.877 4.662 28.346 1.00 85.44 199 TYR A O 1
ATOM 1434 N N . ARG A 1 200 ? -9.707 3.433 27.877 1.00 78.50 200 ARG A N 1
ATOM 1435 C CA . ARG A 1 200 ? -9.177 2.797 26.662 1.00 78.50 200 ARG A CA 1
ATOM 1436 C C . ARG A 1 200 ? -8.814 3.836 25.600 1.00 78.50 200 ARG A C 1
ATOM 1438 O O . ARG A 1 200 ? -7.726 3.768 25.031 1.00 78.50 200 ARG A O 1
ATOM 1445 N N . ASP A 1 201 ? -9.692 4.800 25.351 1.00 69.81 201 ASP A N 1
ATOM 1446 C CA . ASP A 1 201 ? -9.485 5.824 24.326 1.00 69.81 201 ASP A CA 1
ATOM 1447 C C . ASP A 1 201 ? -8.288 6.733 24.683 1.00 69.81 201 ASP A C 1
ATOM 1449 O O . ASP A 1 201 ? -7.409 6.959 23.846 1.00 69.81 201 ASP A O 1
ATOM 1453 N N . MET A 1 202 ? -8.169 7.162 25.947 1.00 75.62 202 MET A N 1
ATOM 1454 C CA . MET A 1 202 ? -6.996 7.901 26.442 1.00 75.62 202 MET A CA 1
ATOM 1455 C C . MET A 1 202 ? -5.709 7.073 26.379 1.00 75.62 202 MET A C 1
ATOM 1457 O O . MET A 1 202 ? -4.637 7.597 26.055 1.00 75.62 202 MET A O 1
ATOM 1461 N N . LEU A 1 203 ? -5.795 5.775 26.682 1.00 72.19 203 LEU A N 1
ATOM 1462 C CA . LEU A 1 203 ? -4.658 4.870 26.600 1.00 72.19 203 LEU A CA 1
ATOM 1463 C C . LEU A 1 203 ? -4.137 4.779 25.167 1.00 72.19 203 LEU A C 1
ATOM 1465 O O . LEU A 1 203 ? -2.939 4.980 24.948 1.00 72.19 203 LEU A O 1
ATOM 1469 N N . SER A 1 204 ? -5.045 4.571 24.212 1.00 59.78 204 SER A N 1
ATOM 1470 C CA . SER A 1 204 ? -4.748 4.553 22.780 1.00 59.78 204 SER A CA 1
ATOM 1471 C C . SER A 1 204 ? -4.076 5.854 22.335 1.00 59.78 204 SER A C 1
ATOM 1473 O O . SER A 1 204 ? -3.043 5.811 21.673 1.00 59.78 204 SER A O 1
ATOM 1475 N N . ALA A 1 205 ? -4.600 7.009 22.758 1.00 57.47 205 ALA A N 1
ATOM 1476 C CA . ALA A 1 205 ? -4.034 8.316 22.420 1.00 57.47 205 ALA A CA 1
ATOM 1477 C C . ALA A 1 205 ? -2.650 8.569 23.051 1.00 57.47 205 ALA A C 1
ATOM 1479 O O . ALA A 1 205 ? -1.843 9.320 22.511 1.00 57.47 205 ALA A O 1
ATOM 1480 N N . SER A 1 206 ? -2.350 7.952 24.197 1.00 57.66 206 SER A N 1
ATOM 1481 C CA . SER A 1 206 ? -1.071 8.141 24.897 1.00 57.66 206 SER A CA 1
ATOM 1482 C C . SER A 1 206 ? 0.087 7.296 24.343 1.00 57.66 206 SER A C 1
ATOM 1484 O O . SER A 1 206 ? 1.245 7.539 24.694 1.00 57.66 206 SER A O 1
ATOM 1486 N N . GLY A 1 207 ? -0.200 6.271 23.528 1.00 47.09 207 GLY A N 1
ATOM 1487 C CA . GLY A 1 207 ? 0.796 5.319 23.015 1.00 47.09 207 GLY A CA 1
ATOM 1488 C C . GLY A 1 207 ? 1.499 4.478 24.096 1.00 47.09 207 GLY A C 1
ATOM 1489 O O . GLY A 1 207 ? 2.553 3.888 23.841 1.00 47.09 207 GLY A O 1
ATOM 1490 N N . SER A 1 208 ? 0.958 4.450 25.318 1.00 48.16 208 SER A N 1
ATOM 1491 C CA . SER A 1 208 ? 1.514 3.720 26.459 1.00 48.16 208 SER A CA 1
ATOM 1492 C C . SER A 1 208 ? 1.095 2.250 26.417 1.00 48.16 208 SER A C 1
ATOM 1494 O O . SER A 1 208 ? -0.085 1.937 26.484 1.00 48.16 208 SER A O 1
ATOM 1496 N N . SER A 1 209 ? 2.060 1.328 26.371 1.00 43.78 209 SER A N 1
ATOM 1497 C CA . SER A 1 209 ? 1.806 -0.124 26.422 1.00 43.78 209 SER A CA 1
ATOM 1498 C C . SER A 1 209 ? 1.862 -0.705 27.843 1.00 43.78 209 SER A C 1
ATOM 1500 O O . SER A 1 209 ? 1.900 -1.918 28.014 1.00 43.78 209 SER A O 1
ATOM 1502 N N . THR A 1 210 ? 1.972 0.143 28.873 1.00 44.69 210 THR A N 1
ATOM 1503 C CA . THR A 1 210 ? 2.202 -0.284 30.270 1.00 44.69 210 THR A CA 1
ATOM 1504 C C . THR A 1 210 ? 0.999 -0.084 31.192 1.00 44.69 210 THR A C 1
ATOM 1506 O O . THR A 1 210 ? 1.130 -0.264 32.403 1.00 44.69 210 THR A O 1
ATOM 1509 N N . ALA A 1 211 ? -0.150 0.336 30.663 1.00 59.12 211 ALA A N 1
ATOM 1510 C CA . ALA A 1 211 ? -1.368 0.483 31.454 1.00 59.12 211 ALA A CA 1
ATOM 1511 C C . ALA A 1 211 ? -2.117 -0.854 31.572 1.00 59.12 211 ALA A C 1
ATOM 1513 O O . ALA A 1 211 ? -2.034 -1.695 30.682 1.00 59.12 211 ALA A O 1
ATOM 1514 N N . GLY A 1 212 ? -2.807 -1.057 32.697 1.00 66.75 212 GLY A N 1
ATOM 1515 C CA . GLY A 1 212 ? -3.604 -2.263 32.939 1.00 66.75 212 GLY A CA 1
ATOM 1516 C C . GLY A 1 212 ? -4.940 -2.248 32.192 1.00 66.75 212 GLY A C 1
ATOM 1517 O O . GLY A 1 212 ? -5.365 -1.207 31.698 1.00 66.75 212 GLY A O 1
ATOM 1518 N N . GLU A 1 213 ? -5.609 -3.403 32.153 1.00 81.69 213 GLU A N 1
ATOM 1519 C CA . GLU A 1 213 ? -6.967 -3.547 31.609 1.00 81.69 213 GLU A CA 1
ATOM 1520 C C . GLU A 1 213 ? -7.956 -2.609 32.350 1.00 81.69 213 GLU A C 1
ATOM 1522 O O . GLU A 1 213 ? -7.829 -2.446 33.573 1.00 81.69 213 GLU A O 1
ATOM 1527 N N . PRO A 1 214 ? -8.910 -1.957 31.650 1.00 87.56 214 PRO A N 1
ATOM 1528 C CA . PRO A 1 214 ? -9.734 -0.896 32.230 1.00 87.56 214 PRO A CA 1
ATOM 1529 C C . PRO A 1 214 ? -10.482 -1.296 33.508 1.00 87.56 214 PRO A C 1
ATOM 1531 O O . PRO A 1 214 ? -10.400 -0.584 34.514 1.00 87.56 214 PRO A O 1
ATOM 1534 N N . PHE A 1 215 ? -11.167 -2.444 33.523 1.00 90.81 215 PHE A N 1
ATOM 1535 C CA . PHE A 1 215 ? -11.911 -2.891 34.704 1.00 90.81 215 PHE A CA 1
ATOM 1536 C C . PHE A 1 215 ? -11.003 -3.295 35.859 1.00 90.81 215 PHE A C 1
ATOM 1538 O O . PHE A 1 215 ? -11.376 -3.111 37.019 1.00 90.81 215 PHE A O 1
ATOM 1545 N N . SER A 1 216 ? -9.795 -3.765 35.577 1.00 88.12 216 SER A N 1
ATOM 1546 C CA . SER A 1 216 ? -8.770 -4.054 36.576 1.00 88.12 216 SER A CA 1
ATOM 1547 C C . SER A 1 216 ? -8.301 -2.772 37.272 1.00 88.12 216 SER A C 1
ATOM 1549 O O . SER A 1 216 ? -8.153 -2.749 38.498 1.00 88.12 216 SER A O 1
ATOM 1551 N N . VAL A 1 217 ? -8.121 -1.681 36.516 1.00 90.12 217 VAL A N 1
ATOM 1552 C CA . VAL A 1 217 ? -7.777 -0.358 37.064 1.00 90.12 217 VAL A CA 1
ATOM 1553 C C . VAL A 1 217 ? -8.931 0.202 37.892 1.00 90.12 217 VAL A C 1
ATOM 1555 O O . VAL A 1 217 ? -8.720 0.584 39.045 1.00 90.12 217 VAL A O 1
ATOM 1558 N N . ILE A 1 218 ? -10.152 0.198 37.346 1.00 93.38 218 ILE A N 1
ATOM 1559 C CA . ILE A 1 218 ? -11.350 0.679 38.049 1.00 93.38 218 ILE A CA 1
ATOM 1560 C C . ILE A 1 218 ? -11.536 -0.107 39.354 1.00 93.38 218 ILE A C 1
ATOM 1562 O O . ILE A 1 218 ? -11.602 0.487 40.431 1.00 93.38 218 ILE A O 1
ATOM 1566 N N . SER A 1 219 ? -11.514 -1.439 39.291 1.00 91.81 219 SER A N 1
ATOM 1567 C CA . SER A 1 219 ? -11.656 -2.324 40.453 1.00 91.81 219 SER A CA 1
ATOM 1568 C C . SER A 1 219 ? -10.604 -2.046 41.530 1.00 91.81 219 SER A C 1
ATOM 1570 O O . SER A 1 219 ? -10.937 -1.977 42.715 1.00 91.81 219 SER A O 1
ATOM 1572 N N . ALA A 1 220 ? -9.344 -1.809 41.151 1.00 91.00 220 ALA A N 1
ATOM 1573 C CA . ALA A 1 220 ? -8.288 -1.482 42.107 1.00 91.00 220 ALA A CA 1
ATOM 1574 C C . ALA A 1 220 ? -8.561 -0.176 42.875 1.00 91.00 220 ALA A C 1
ATOM 1576 O O . ALA A 1 220 ? -8.275 -0.099 44.072 1.00 91.00 220 ALA A O 1
ATOM 1577 N N . VAL A 1 221 ? -9.151 0.831 42.224 1.00 91.00 221 VAL A N 1
ATOM 1578 C CA . VAL A 1 221 ? -9.525 2.098 42.874 1.00 91.00 221 VAL A CA 1
ATOM 1579 C C . VAL A 1 221 ? -10.676 1.890 43.859 1.00 91.00 221 VAL A C 1
ATOM 1581 O O . VAL A 1 221 ? -10.605 2.380 44.994 1.00 91.00 221 VAL A O 1
ATOM 1584 N N . THR A 1 222 ? -11.672 1.075 43.493 1.00 89.88 222 THR A N 1
ATOM 1585 C CA . THR A 1 222 ? -12.847 0.800 44.344 1.00 89.88 222 THR A CA 1
ATOM 1586 C C . THR A 1 222 ? -12.517 0.136 45.685 1.00 89.88 222 THR A C 1
ATOM 1588 O O . THR A 1 222 ? -13.245 0.303 46.663 1.00 89.88 222 THR A O 1
ATOM 1591 N N . LEU A 1 223 ? -11.370 -0.543 45.795 1.00 88.06 223 LEU A N 1
ATOM 1592 C CA . LEU A 1 223 ? -10.874 -1.094 47.063 1.00 88.06 223 LEU A CA 1
ATOM 1593 C C . LEU A 1 223 ? -10.540 -0.022 48.111 1.00 88.06 223 LEU A C 1
ATOM 1595 O O . LEU A 1 223 ? -10.482 -0.324 49.307 1.00 88.06 223 LEU A O 1
ATOM 1599 N N . SER A 1 224 ? -10.269 1.206 47.669 1.00 82.06 224 SER A N 1
ATOM 1600 C CA . SER A 1 224 ? -9.749 2.293 48.503 1.00 82.06 224 SER A CA 1
ATOM 1601 C C . SER A 1 224 ? -10.698 3.485 48.656 1.00 82.06 224 SER A C 1
ATOM 1603 O O . SER A 1 224 ? -10.503 4.289 49.571 1.00 82.06 224 SER A O 1
ATOM 1605 N N . GLY A 1 225 ? -11.743 3.577 47.828 1.00 83.12 225 GLY A N 1
ATOM 1606 C CA . GLY A 1 225 ? -12.699 4.684 47.821 1.00 83.12 225 GLY A CA 1
ATOM 1607 C C . GLY A 1 225 ? -14.006 4.340 47.102 1.00 83.12 225 GLY A C 1
ATOM 1608 O O . GLY A 1 225 ? -14.099 3.331 46.408 1.00 83.12 225 GLY A O 1
ATOM 1609 N N . ALA A 1 226 ? -15.031 5.172 47.300 1.00 90.44 226 ALA A N 1
ATOM 1610 C CA . ALA A 1 226 ? -16.280 5.065 46.550 1.00 90.44 226 ALA A CA 1
ATOM 1611 C C . ALA A 1 226 ? -16.103 5.677 45.154 1.00 90.44 226 ALA A C 1
ATOM 1613 O O . ALA A 1 226 ? -15.409 6.683 45.010 1.00 90.44 226 ALA A O 1
ATOM 1614 N N . LEU A 1 227 ? -16.723 5.077 44.138 1.00 92.19 227 LEU A N 1
ATOM 1615 C CA . LEU A 1 227 ? -16.707 5.619 42.778 1.00 92.19 227 LEU A CA 1
ATOM 1616 C C . LEU A 1 227 ? -17.767 6.714 42.612 1.00 92.19 227 LEU A C 1
ATOM 1618 O O . LEU A 1 227 ? -17.547 7.676 41.883 1.00 92.19 227 LEU A O 1
ATOM 1622 N N . PHE A 1 228 ? -18.877 6.582 43.342 1.00 90.94 228 PHE A N 1
ATOM 1623 C CA . PHE A 1 228 ? -19.955 7.559 43.390 1.00 90.94 228 PHE A CA 1
ATOM 1624 C C . PHE A 1 228 ? -20.109 8.153 44.789 1.00 90.94 228 PHE A C 1
ATOM 1626 O O . PHE A 1 228 ? -19.921 7.481 45.808 1.00 90.94 228 PHE A O 1
ATOM 1633 N N . THR A 1 229 ? -20.486 9.424 44.839 1.00 86.62 229 THR A N 1
ATOM 1634 C CA . THR A 1 229 ? -20.861 10.119 46.068 1.00 86.62 229 THR A CA 1
ATOM 1635 C C . THR A 1 229 ? -22.281 9.733 46.497 1.00 86.62 229 THR A C 1
ATOM 1637 O O . THR A 1 229 ? -23.027 9.072 45.774 1.00 86.62 229 THR A O 1
ATOM 1640 N N . ALA A 1 230 ? -22.693 10.170 47.692 1.00 77.62 230 ALA A N 1
ATOM 1641 C CA . ALA A 1 230 ? -24.057 9.949 48.181 1.00 77.62 230 ALA A CA 1
ATOM 1642 C C . ALA A 1 230 ? -25.138 10.658 47.337 1.00 77.62 230 ALA A C 1
ATOM 1644 O O . ALA A 1 230 ? -26.307 10.292 47.430 1.00 77.62 230 ALA A O 1
ATOM 1645 N N . ASP A 1 231 ? -24.744 11.647 46.529 1.00 78.19 231 ASP A N 1
ATOM 1646 C CA . ASP A 1 231 ? -25.620 12.395 45.625 1.00 78.19 231 ASP A CA 1
ATOM 1647 C C . ASP A 1 231 ? -25.594 11.818 44.189 1.00 78.19 231 ASP A C 1
ATOM 1649 O O . ASP A 1 231 ? -26.112 12.435 43.267 1.00 78.19 231 ASP A O 1
ATOM 1653 N N . SER A 1 232 ? -25.025 10.616 44.000 1.00 79.12 232 SER A N 1
ATOM 1654 C CA . SER A 1 232 ? -24.870 9.915 42.709 1.00 79.12 232 SER A CA 1
ATOM 1655 C C . SER A 1 232 ? -23.964 10.600 41.678 1.00 79.12 232 SER A C 1
ATOM 1657 O O . SER A 1 232 ? -23.948 10.215 40.513 1.00 79.12 232 SER A O 1
ATOM 1659 N N . GLU A 1 233 ? -23.144 11.556 42.110 1.00 87.94 233 GLU A N 1
ATOM 1660 C CA . GLU A 1 233 ? -22.078 12.147 41.292 1.00 87.94 233 GLU A CA 1
ATOM 1661 C C . GLU A 1 233 ? -20.820 11.263 41.318 1.00 87.94 233 GLU A C 1
ATOM 1663 O O . GLU A 1 233 ? -20.605 10.524 42.279 1.00 87.94 233 GLU A O 1
ATOM 1668 N N . LEU A 1 234 ? -19.959 11.351 40.300 1.00 91.50 234 LEU A N 1
ATOM 1669 C CA . LEU A 1 234 ? -18.654 10.677 40.323 1.00 91.50 234 LEU A CA 1
ATOM 1670 C C . LEU A 1 234 ? -17.718 11.332 41.349 1.00 91.50 234 LEU A C 1
ATOM 1672 O O . LEU A 1 234 ? -17.618 12.556 41.419 1.00 91.50 234 LEU A O 1
ATOM 1676 N N . ASP A 1 235 ? -17.005 10.518 42.128 1.00 93.25 235 ASP A N 1
ATOM 1677 C CA . ASP A 1 235 ? -16.035 11.015 43.105 1.00 93.25 235 ASP A CA 1
ATOM 1678 C C . ASP A 1 235 ? -14.740 11.494 42.424 1.00 93.25 235 ASP A C 1
ATOM 1680 O O . ASP A 1 235 ? -14.053 10.738 41.732 1.00 93.25 235 ASP A O 1
ATOM 1684 N N . ASP A 1 236 ? -14.371 12.754 42.675 1.00 89.81 236 ASP A N 1
ATOM 1685 C CA . ASP A 1 236 ? -13.180 13.397 42.103 1.00 89.81 236 ASP A CA 1
ATOM 1686 C C . ASP A 1 236 ? -11.872 12.666 42.433 1.00 89.81 236 ASP A C 1
ATOM 1688 O O . ASP A 1 236 ? -10.946 12.639 41.616 1.00 89.81 236 ASP A O 1
ATOM 1692 N N . THR A 1 237 ? -11.767 12.092 43.636 1.00 91.75 237 THR A N 1
ATOM 1693 C CA . THR A 1 237 ? -10.544 11.403 44.071 1.00 91.75 237 THR A CA 1
ATOM 1694 C C . THR A 1 237 ? -10.390 10.100 43.302 1.00 91.75 237 THR A C 1
ATOM 1696 O O . THR A 1 237 ? -9.305 9.815 42.795 1.00 91.75 237 THR A O 1
ATOM 1699 N N . SER A 1 238 ? -11.479 9.342 43.172 1.00 92.25 238 SER A N 1
ATOM 1700 C CA . SER A 1 238 ? -11.518 8.102 42.399 1.00 92.25 238 SER A CA 1
ATOM 1701 C C . SER A 1 238 ? -11.247 8.347 40.915 1.00 92.25 238 SER A C 1
ATOM 1703 O O . SER A 1 238 ? -10.401 7.662 40.346 1.00 92.25 238 SER A O 1
ATOM 1705 N N . LEU A 1 239 ? -11.870 9.361 40.301 1.00 92.50 239 LEU A N 1
ATOM 1706 C CA . LEU A 1 239 ? -11.586 9.735 38.909 1.00 92.50 239 LEU A CA 1
ATOM 1707 C C . LEU A 1 239 ? -10.115 10.106 38.706 1.00 92.50 239 LEU A C 1
ATOM 1709 O O . LEU A 1 239 ? -9.464 9.585 37.802 1.00 92.50 239 LEU A O 1
ATOM 1713 N N . THR A 1 240 ? -9.568 10.953 39.580 1.00 90.56 240 THR A N 1
ATOM 1714 C CA . THR A 1 240 ? -8.155 11.350 39.504 1.00 90.56 240 THR A CA 1
ATOM 1715 C C . THR A 1 240 ? -7.233 10.137 39.586 1.00 90.56 240 THR A C 1
ATOM 1717 O O . THR A 1 240 ? -6.242 10.077 38.868 1.00 90.56 240 THR A O 1
ATOM 1720 N N . GLU A 1 241 ? -7.540 9.161 40.442 1.00 91.62 241 GLU A N 1
ATOM 1721 C CA . GLU A 1 241 ? -6.712 7.965 40.601 1.00 91.62 241 GLU A CA 1
ATOM 1722 C C . GLU A 1 241 ? -6.832 7.000 39.411 1.00 91.62 241 GLU A C 1
ATOM 1724 O O . GLU A 1 241 ? -5.809 6.452 38.992 1.00 91.62 241 GLU A O 1
ATOM 1729 N N . ILE A 1 242 ? -8.036 6.828 38.842 1.00 91.88 242 ILE A N 1
ATOM 1730 C CA . ILE A 1 242 ? -8.263 6.022 37.628 1.00 91.88 242 ILE A CA 1
ATOM 1731 C C . ILE A 1 242 ? -7.429 6.593 36.479 1.00 91.88 242 ILE A C 1
ATOM 1733 O O . ILE A 1 242 ? -6.638 5.874 35.878 1.00 91.88 242 ILE A O 1
ATOM 1737 N N . TYR A 1 243 ? -7.537 7.898 36.219 1.00 91.25 243 TYR A N 1
ATOM 1738 C CA . TYR A 1 243 ? -6.934 8.536 35.045 1.00 91.25 243 TYR A CA 1
ATOM 1739 C C . TYR A 1 243 ? -5.567 9.187 35.304 1.00 91.25 243 TYR A C 1
ATOM 1741 O O . TYR A 1 243 ? -5.030 9.873 34.434 1.00 91.25 243 TYR A O 1
ATOM 1749 N N . LYS A 1 244 ? -4.942 8.953 36.467 1.00 89.38 244 LYS A N 1
ATOM 1750 C CA . LYS A 1 244 ? -3.684 9.614 36.879 1.00 89.38 244 LYS A CA 1
ATOM 1751 C C . LYS A 1 244 ? -2.542 9.504 35.867 1.00 89.38 244 LYS A C 1
ATOM 1753 O O . LYS A 1 244 ? -1.674 10.372 35.834 1.00 89.38 244 LYS A O 1
ATOM 1758 N N . SER A 1 245 ? -2.506 8.428 35.076 1.00 83.00 245 SER A N 1
ATOM 1759 C CA . SER A 1 245 ? -1.483 8.197 34.048 1.00 83.00 245 SER A CA 1
ATOM 1760 C C . SER A 1 245 ? -1.579 9.165 32.872 1.00 83.00 245 SER A C 1
ATOM 1762 O O . SER A 1 245 ? -0.603 9.305 32.142 1.00 83.00 245 SER A O 1
ATOM 1764 N N . PHE A 1 246 ? -2.723 9.827 32.705 1.00 82.81 246 PHE A N 1
ATOM 1765 C CA . PHE A 1 246 ? -3.018 10.739 31.601 1.00 82.81 246 PHE A CA 1
ATOM 1766 C C . PHE A 1 246 ? -3.035 12.209 32.033 1.00 82.81 246 PHE A C 1
ATOM 1768 O O . PHE A 1 246 ? -3.257 13.094 31.210 1.00 82.81 246 PHE A O 1
ATOM 1775 N N . ALA A 1 247 ? -2.783 12.487 33.317 1.00 82.62 247 ALA A N 1
ATOM 1776 C CA . ALA A 1 247 ? -2.775 13.843 33.843 1.00 82.62 247 ALA A CA 1
ATOM 1777 C C . ALA A 1 247 ? -1.723 14.704 33.115 1.00 82.62 247 ALA A C 1
ATOM 1779 O O . ALA A 1 247 ? -0.519 14.455 33.213 1.00 82.62 247 ALA A O 1
ATOM 1780 N N . GLY A 1 248 ? -2.192 15.742 32.417 1.00 74.81 248 GLY A N 1
ATOM 1781 C CA . GLY A 1 248 ? -1.364 16.644 31.611 1.00 74.81 248 GLY A CA 1
ATOM 1782 C C . GLY A 1 248 ? -1.393 16.383 30.102 1.00 74.81 248 GLY A C 1
ATOM 1783 O O . GLY A 1 248 ? -0.737 17.129 29.376 1.00 74.81 248 GLY A O 1
ATOM 1784 N N . ASN A 1 249 ? -2.138 15.377 29.634 1.00 73.25 249 ASN A N 1
ATOM 1785 C CA . ASN A 1 249 ? -2.464 15.227 28.216 1.00 73.25 249 ASN A CA 1
ATOM 1786 C C . ASN A 1 249 ? -3.446 16.325 27.772 1.00 73.25 249 ASN A C 1
ATOM 1788 O O . ASN A 1 249 ? -4.312 16.741 28.548 1.00 73.25 249 ASN A O 1
ATOM 1792 N N . ASP A 1 250 ? -3.330 16.776 26.521 1.00 62.97 250 ASP A N 1
ATOM 1793 C CA . ASP A 1 250 ? -4.311 17.685 25.919 1.00 62.97 250 ASP A CA 1
ATOM 1794 C C . ASP A 1 250 ? -5.694 17.003 25.892 1.00 62.97 250 ASP A C 1
ATOM 1796 O O . ASP A 1 250 ? -5.796 15.838 25.514 1.00 62.97 250 ASP A O 1
ATOM 1800 N N . GLY A 1 251 ? -6.745 17.713 26.321 1.00 66.69 251 GLY A N 1
ATOM 1801 C CA . GLY A 1 251 ? -8.119 17.189 26.407 1.00 66.69 251 GLY A CA 1
ATOM 1802 C C . GLY A 1 251 ? -8.468 16.443 27.704 1.00 66.69 251 GLY A C 1
ATOM 1803 O O . GLY A 1 251 ? -9.642 16.197 27.950 1.00 66.69 251 GLY A O 1
ATOM 1804 N N . TYR A 1 252 ? -7.493 16.160 28.583 1.00 79.38 252 TYR A N 1
ATOM 1805 C CA . TYR A 1 252 ? -7.732 15.432 29.842 1.00 79.38 252 TYR A CA 1
ATOM 1806 C C . TYR A 1 252 ? -8.846 16.051 30.702 1.00 79.38 252 TYR A C 1
ATOM 1808 O O . TYR A 1 252 ? -9.725 15.339 31.180 1.00 79.38 252 TYR A O 1
ATOM 1816 N N . ASP A 1 253 ? -8.806 17.370 30.916 1.00 79.19 253 ASP A N 1
ATOM 1817 C CA . ASP A 1 253 ? -9.799 18.048 31.757 1.00 79.19 253 ASP A CA 1
ATOM 1818 C C . ASP A 1 253 ? -11.199 18.009 31.111 1.00 79.19 253 ASP A C 1
ATOM 1820 O O . ASP A 1 253 ? -12.190 17.834 31.820 1.00 79.19 253 ASP A O 1
ATOM 1824 N N . ASP A 1 254 ? -11.271 18.097 29.778 1.00 72.69 254 ASP A N 1
ATOM 1825 C CA . ASP A 1 254 ? -12.529 18.069 29.024 1.00 72.69 254 ASP A CA 1
ATOM 1826 C C . ASP A 1 254 ? -13.201 16.688 29.120 1.00 72.69 254 ASP A C 1
ATOM 1828 O O . ASP A 1 254 ? -14.393 16.603 29.422 1.00 72.69 254 ASP A O 1
ATOM 1832 N N . ASP A 1 255 ? -12.434 15.604 28.958 1.00 76.50 255 ASP A N 1
ATOM 1833 C CA . ASP A 1 255 ? -12.937 14.229 29.078 1.00 76.50 255 ASP A CA 1
ATOM 1834 C C . ASP A 1 255 ? -13.452 13.928 30.499 1.00 76.50 255 ASP A C 1
ATOM 1836 O O . ASP A 1 255 ? -14.485 13.278 30.690 1.00 76.50 255 ASP A O 1
ATOM 1840 N N . ILE A 1 256 ? -12.750 14.417 31.530 1.00 85.56 256 ILE A N 1
ATOM 1841 C CA . ILE A 1 256 ? -13.168 14.252 32.930 1.00 85.56 256 ILE A CA 1
ATOM 1842 C C . ILE A 1 256 ? -14.460 15.027 33.216 1.00 85.56 256 ILE A C 1
ATOM 1844 O O . ILE A 1 256 ? -15.352 14.510 33.898 1.00 85.56 256 ILE A O 1
ATOM 1848 N N . ASP A 1 257 ? -14.583 16.251 32.704 1.00 81.44 257 ASP A N 1
ATOM 1849 C CA . ASP A 1 257 ? -15.800 17.049 32.845 1.00 81.44 257 ASP A CA 1
ATOM 1850 C C . ASP A 1 257 ? -16.980 16.425 32.072 1.00 81.44 257 ASP A C 1
ATOM 1852 O O . ASP A 1 257 ? -18.112 16.423 32.573 1.00 81.44 257 ASP A O 1
ATOM 1856 N N . GLU A 1 258 ? -16.734 15.808 30.911 1.00 79.75 258 GLU A N 1
ATOM 1857 C CA . GLU A 1 258 ? -17.746 15.058 30.158 1.00 79.75 258 GLU A CA 1
ATOM 1858 C C . GLU A 1 258 ? -18.254 13.834 30.931 1.00 79.75 258 GLU A C 1
ATOM 1860 O O . GLU A 1 258 ? -19.468 13.623 31.016 1.00 79.75 258 GLU A O 1
ATOM 1865 N N . LEU A 1 259 ? -17.364 13.057 31.558 1.00 86.19 259 LEU A N 1
ATOM 1866 C CA . LEU A 1 259 ? -17.749 11.913 32.393 1.00 86.19 259 LEU A CA 1
ATOM 1867 C C . LEU A 1 259 ? -18.650 12.337 33.558 1.00 86.19 259 LEU A C 1
ATOM 1869 O O . LEU A 1 259 ? -19.675 11.705 33.824 1.00 86.19 259 LEU A O 1
ATOM 1873 N N . LYS A 1 260 ? -18.309 13.441 34.229 1.00 87.62 260 LYS A N 1
ATOM 1874 C CA . LYS A 1 260 ? -19.125 14.005 35.316 1.00 87.62 260 LYS A CA 1
ATOM 1875 C C . LYS A 1 260 ? -20.489 14.465 34.823 1.00 87.62 260 LYS A C 1
ATOM 1877 O O . LYS A 1 260 ? -21.503 14.155 35.446 1.00 87.62 260 LYS A O 1
ATOM 1882 N N . SER A 1 261 ? -20.525 15.175 33.696 1.00 80.31 261 SER A N 1
ATOM 1883 C CA . SER A 1 261 ? -21.777 15.603 33.070 1.00 80.31 261 SER A CA 1
ATOM 1884 C C . SER A 1 261 ? -22.646 14.403 32.686 1.00 80.31 261 SER A C 1
ATOM 1886 O O . SER A 1 261 ? -23.860 14.428 32.892 1.00 80.31 261 SER A O 1
ATOM 1888 N N . THR A 1 262 ? -22.032 13.342 32.160 1.00 81.88 262 THR A N 1
ATOM 1889 C CA . THR A 1 262 ? -22.718 12.100 31.789 1.00 81.88 262 THR A CA 1
ATOM 1890 C C . THR A 1 262 ? -23.351 11.457 33.017 1.00 81.88 262 THR A C 1
ATOM 1892 O O . THR A 1 262 ? -24.556 11.206 32.994 1.00 81.88 262 THR A O 1
ATOM 1895 N N . ALA A 1 263 ? -22.594 11.311 34.112 1.00 85.62 263 ALA A N 1
ATOM 1896 C CA . ALA A 1 263 ? -23.072 10.746 35.375 1.00 85.62 263 ALA A CA 1
ATOM 1897 C C . ALA A 1 263 ? -24.290 11.488 35.952 1.00 85.62 263 ALA A C 1
ATOM 1899 O O . ALA A 1 263 ? -25.243 10.856 36.396 1.00 85.62 263 ALA A O 1
ATOM 1900 N N . VAL A 1 264 ? -24.311 12.823 35.892 1.00 84.06 264 VAL A N 1
ATOM 1901 C CA . VAL A 1 264 ? -25.493 13.603 36.303 1.00 84.06 264 VAL A CA 1
ATOM 1902 C C . VAL A 1 264 ? -26.673 13.330 35.365 1.00 84.06 264 VAL A C 1
ATOM 1904 O O . VAL A 1 264 ? -27.798 13.110 35.806 1.00 84.06 264 VAL A O 1
ATOM 1907 N N . SER A 1 265 ? -26.419 13.296 34.057 1.00 77.44 265 SER A N 1
ATOM 1908 C CA . SER A 1 265 ? -27.475 13.167 33.055 1.00 77.44 265 SER A CA 1
ATOM 1909 C C . SER A 1 265 ? -28.172 11.798 33.058 1.00 77.44 265 SER A C 1
ATOM 1911 O O . SER A 1 265 ? -29.343 11.720 32.679 1.00 77.44 265 SER A O 1
ATOM 1913 N N . ILE A 1 266 ? -27.480 10.718 33.436 1.00 82.56 266 ILE A N 1
ATOM 1914 C CA . ILE A 1 266 ? -28.064 9.368 33.499 1.00 82.56 266 ILE A CA 1
ATOM 1915 C C . ILE A 1 266 ? -28.973 9.194 34.721 1.00 82.56 266 ILE A C 1
ATOM 1917 O O . ILE A 1 266 ? -29.938 8.426 34.680 1.00 82.56 266 ILE A O 1
ATOM 1921 N N . GLU A 1 267 ? -28.723 9.940 35.800 1.00 83.62 267 GLU A N 1
ATOM 1922 C CA . GLU A 1 267 ? -29.580 9.914 36.986 1.00 83.62 267 GLU A CA 1
ATOM 1923 C C . GLU A 1 267 ? -30.965 10.499 36.692 1.00 83.62 267 GLU A C 1
ATOM 1925 O O . GLU A 1 267 ? -31.967 9.943 37.146 1.00 83.62 267 GLU A O 1
ATOM 1930 N N . ASP A 1 268 ? -31.035 11.510 35.821 1.00 79.81 268 ASP A N 1
ATOM 1931 C CA . ASP A 1 268 ? -32.282 12.144 35.373 1.00 79.81 268 ASP A CA 1
ATOM 1932 C C . ASP A 1 268 ? -33.155 11.256 34.460 1.00 79.81 268 ASP A C 1
ATOM 1934 O O . ASP A 1 268 ? -34.305 11.605 34.179 1.00 79.81 268 ASP A O 1
ATOM 1938 N N . VAL A 1 269 ? -32.654 10.102 33.994 1.00 80.50 269 VAL A N 1
ATOM 1939 C CA . VAL A 1 269 ? -33.442 9.157 33.182 1.00 80.50 269 VAL A CA 1
ATOM 1940 C C . VAL A 1 269 ? -34.541 8.518 34.039 1.00 80.50 269 VAL A C 1
ATOM 1942 O O . VAL A 1 269 ? -34.263 7.876 35.059 1.00 80.50 269 VAL A O 1
ATOM 1945 N N . ASP A 1 270 ? -35.800 8.687 33.624 1.00 72.62 270 ASP A N 1
ATOM 1946 C CA . ASP A 1 270 ? -36.978 8.163 34.323 1.00 72.62 270 ASP A CA 1
ATOM 1947 C C . ASP A 1 270 ? -36.960 6.625 34.365 1.00 72.62 270 ASP A C 1
ATOM 1949 O O . ASP A 1 270 ? -36.909 5.954 33.336 1.00 72.62 270 ASP A O 1
ATOM 1953 N N . SER A 1 271 ? -37.044 6.060 35.570 1.00 66.81 271 SER A N 1
ATOM 1954 C CA . SER A 1 271 ? -37.045 4.614 35.809 1.00 66.81 271 SER A CA 1
ATOM 1955 C C . SER A 1 271 ? -38.388 3.928 35.522 1.00 66.81 271 SER A C 1
ATOM 1957 O O . SER A 1 271 ? -38.517 2.723 35.735 1.00 66.81 271 SER A O 1
ATOM 1959 N N . THR A 1 272 ? -39.408 4.665 35.064 1.00 60.19 272 THR A N 1
ATOM 1960 C CA . THR A 1 272 ? -40.744 4.122 34.756 1.00 60.19 272 THR A CA 1
ATOM 1961 C C . THR A 1 272 ? -40.946 3.692 33.293 1.00 60.19 272 THR A C 1
ATOM 1963 O O . THR A 1 272 ? -42.012 3.157 32.972 1.00 60.19 272 THR A O 1
ATOM 1966 N N . GLY A 1 273 ? -39.942 3.889 32.426 1.00 66.38 273 GLY A N 1
ATOM 1967 C CA . GLY A 1 273 ? -39.930 3.498 31.006 1.00 66.38 273 GLY A CA 1
ATOM 1968 C C . GLY A 1 273 ? -38.857 2.458 30.651 1.00 66.38 273 GLY A C 1
ATOM 1969 O O . GLY A 1 273 ? -38.301 1.807 31.532 1.00 66.38 273 GLY A O 1
ATOM 1970 N N . ASP A 1 274 ? -38.575 2.297 29.353 1.00 75.56 274 ASP A N 1
ATOM 1971 C CA . ASP A 1 274 ? -37.454 1.484 28.863 1.00 75.56 274 ASP A CA 1
ATOM 1972 C C . ASP A 1 274 ? -36.138 2.251 29.071 1.00 75.56 274 ASP A C 1
ATOM 1974 O O . ASP A 1 274 ? -35.724 3.071 28.249 1.00 75.56 274 ASP A O 1
ATOM 1978 N N . VAL A 1 275 ? -35.532 2.042 30.242 1.00 74.94 275 VAL A N 1
ATOM 1979 C CA . VAL A 1 275 ? -34.290 2.711 30.657 1.00 74.94 275 VAL A CA 1
ATOM 1980 C C . VAL A 1 275 ? -33.134 2.362 29.713 1.00 74.94 275 VAL A C 1
ATOM 1982 O O . VAL A 1 275 ? -32.247 3.192 29.522 1.00 74.94 275 VAL A O 1
ATOM 1985 N N . VAL A 1 276 ? -33.166 1.175 29.095 1.00 73.62 276 VAL A N 1
ATOM 1986 C CA . VAL A 1 276 ? -32.135 0.711 28.162 1.00 73.62 276 VAL A CA 1
ATOM 1987 C C . VAL A 1 276 ? -32.144 1.555 26.896 1.00 73.62 276 VAL A C 1
ATOM 1989 O O . VAL A 1 276 ? -31.138 2.186 26.575 1.00 73.62 276 VAL A O 1
ATOM 1992 N N . ALA A 1 277 ? -33.303 1.663 26.245 1.00 74.38 277 ALA A N 1
ATOM 1993 C CA . ALA A 1 277 ? -33.460 2.495 25.054 1.00 74.38 277 ALA A CA 1
ATOM 1994 C C . ALA A 1 277 ? -33.081 3.967 25.317 1.00 74.38 277 ALA A C 1
ATOM 1996 O O . ALA A 1 277 ? -32.348 4.574 24.541 1.00 74.38 277 ALA A O 1
ATOM 1997 N N . ALA A 1 278 ? -33.502 4.524 26.459 1.00 76.69 278 ALA A N 1
ATOM 1998 C CA . ALA A 1 278 ? -33.226 5.920 26.802 1.00 76.69 278 ALA A CA 1
ATOM 1999 C C . ALA A 1 278 ? -31.731 6.226 27.020 1.00 76.69 278 ALA A C 1
ATOM 2001 O O . ALA A 1 278 ? -31.286 7.345 26.756 1.00 76.69 278 ALA A O 1
ATOM 2002 N N . LEU A 1 279 ? -30.953 5.267 27.531 1.00 75.25 279 LEU A N 1
ATOM 2003 C CA . LEU A 1 279 ? -29.506 5.430 27.705 1.00 75.25 279 LEU A CA 1
ATOM 2004 C C . LEU A 1 279 ? -28.740 5.215 26.394 1.00 75.25 279 LEU A C 1
ATOM 2006 O O . LEU A 1 279 ? -27.773 5.933 26.153 1.00 75.25 279 LEU A O 1
ATOM 2010 N N . ILE A 1 280 ? -29.207 4.318 25.521 1.00 75.12 280 ILE A N 1
ATOM 2011 C CA . ILE A 1 280 ? -28.665 4.162 24.160 1.00 75.12 280 ILE A CA 1
ATOM 2012 C C . ILE A 1 280 ? -28.813 5.459 23.370 1.00 75.12 280 ILE A C 1
ATOM 2014 O O . ILE A 1 280 ? -27.833 5.956 22.817 1.00 75.12 280 ILE A O 1
ATOM 2018 N N . ASP A 1 281 ? -30.009 6.051 23.373 1.00 78.12 281 ASP A N 1
ATOM 2019 C CA . ASP A 1 281 ? -30.248 7.323 22.689 1.00 78.12 281 ASP A CA 1
ATOM 2020 C C . ASP A 1 281 ? -29.322 8.420 23.227 1.00 78.12 281 ASP A C 1
ATOM 2022 O O . ASP A 1 281 ? -28.794 9.225 22.458 1.00 78.12 281 ASP A O 1
ATOM 2026 N N . LYS A 1 282 ? -29.053 8.437 24.540 1.00 77.19 282 LYS A N 1
ATOM 2027 C CA . LYS A 1 282 ? -28.080 9.365 25.133 1.00 77.19 282 LYS A CA 1
ATOM 2028 C C . LYS A 1 282 ? -26.657 9.126 24.644 1.00 77.19 282 LYS A C 1
ATOM 2030 O O . LYS A 1 282 ? -25.967 10.105 24.366 1.00 77.19 282 LYS A O 1
ATOM 2035 N N . GLU A 1 283 ? -26.223 7.876 24.521 1.00 75.69 283 GLU A N 1
ATOM 2036 C CA . GLU A 1 283 ? -24.882 7.558 24.027 1.00 75.69 283 GLU A CA 1
ATOM 2037 C C . GLU A 1 283 ? -24.716 7.940 22.556 1.00 75.69 283 GLU A C 1
ATOM 2039 O O . GLU A 1 283 ? -23.742 8.600 22.203 1.00 75.69 283 GLU A O 1
ATOM 2044 N N . ILE A 1 284 ? -25.698 7.624 21.708 1.00 80.38 284 ILE A N 1
ATOM 2045 C CA . ILE A 1 284 ? -25.698 8.044 20.300 1.00 80.38 284 ILE A CA 1
ATOM 2046 C C . ILE A 1 284 ? -25.621 9.573 20.213 1.00 80.38 284 ILE A C 1
ATOM 2048 O O . ILE A 1 284 ? -24.782 10.111 19.490 1.00 80.38 284 ILE A O 1
ATOM 2052 N N . ASN A 1 285 ? -26.432 10.289 20.998 1.00 83.06 285 ASN A N 1
ATOM 2053 C CA . ASN A 1 285 ? -26.394 11.751 21.056 1.00 83.06 285 ASN A CA 1
ATOM 2054 C C . ASN A 1 285 ? -25.034 12.293 21.511 1.00 83.06 285 ASN A C 1
ATOM 2056 O O . ASN A 1 285 ? -24.525 13.257 20.933 1.00 83.06 285 ASN A O 1
ATOM 2060 N N . ARG A 1 286 ? -24.419 11.665 22.519 1.00 80.94 286 ARG A N 1
ATOM 2061 C CA . ARG A 1 286 ? -23.080 12.017 23.000 1.00 80.94 286 ARG A CA 1
ATOM 2062 C C . ARG A 1 286 ? -22.038 11.830 21.897 1.00 80.94 286 ARG A C 1
ATOM 2064 O O . ARG A 1 286 ? -21.286 12.761 21.616 1.00 80.94 286 ARG A O 1
ATOM 2071 N N . LEU A 1 287 ? -22.037 10.681 21.225 1.00 77.31 287 LEU A N 1
ATOM 2072 C CA . LEU A 1 287 ? -21.108 10.373 20.137 1.00 77.31 287 LEU A CA 1
ATOM 2073 C C . LEU A 1 287 ? -21.280 11.327 18.948 1.00 77.31 287 LEU A C 1
ATOM 2075 O O . LEU A 1 287 ? -20.285 11.838 18.439 1.00 77.31 287 LEU A O 1
ATOM 2079 N N . PHE A 1 288 ? -22.515 11.650 18.548 1.00 87.12 288 PHE A N 1
ATOM 2080 C CA . PHE A 1 288 ? -22.767 12.643 17.496 1.00 87.12 288 PHE A CA 1
ATOM 2081 C C . PHE A 1 288 ? -22.310 14.040 17.898 1.00 87.12 288 PHE A C 1
ATOM 2083 O O . PHE A 1 288 ? -21.732 14.758 17.083 1.00 87.12 288 PHE A O 1
ATOM 2090 N N . LYS A 1 289 ? -22.535 14.434 19.154 1.00 86.19 289 LYS A N 1
ATOM 2091 C CA . LYS A 1 289 ? -22.046 15.709 19.677 1.00 86.19 289 LYS A CA 1
ATOM 2092 C C . LYS A 1 289 ? -20.523 15.778 19.588 1.00 86.19 289 LYS A C 1
ATOM 2094 O O . LYS A 1 289 ? -20.016 16.769 19.071 1.00 86.19 289 LYS A O 1
ATOM 2099 N N . VAL A 1 290 ? -19.810 14.748 20.050 1.00 77.38 290 VAL A N 1
ATOM 2100 C CA . VAL A 1 290 ? -18.341 14.679 19.965 1.00 77.38 290 VAL A CA 1
ATOM 2101 C C . VAL A 1 290 ? -17.892 14.746 18.505 1.00 77.38 290 VAL A C 1
ATOM 2103 O O . VAL A 1 290 ? -17.097 15.617 18.163 1.00 77.38 290 VAL A O 1
ATOM 2106 N N . ALA A 1 291 ? -18.470 13.920 17.628 1.00 79.56 291 ALA A N 1
ATOM 2107 C CA . ALA A 1 291 ? -18.155 13.896 16.200 1.00 79.56 291 ALA A CA 1
ATOM 2108 C C . ALA A 1 291 ? -18.316 15.279 15.548 1.00 79.56 291 ALA A C 1
ATOM 2110 O O . ALA A 1 291 ? -17.396 15.789 14.907 1.00 79.56 291 ALA A O 1
ATOM 2111 N N . VAL A 1 292 ? -19.464 15.933 15.758 1.00 86.50 292 VAL A N 1
ATOM 2112 C CA . VAL A 1 292 ? -19.723 17.267 15.204 1.00 86.50 292 VAL A CA 1
ATOM 2113 C C . VAL A 1 292 ? -18.818 18.315 15.843 1.00 86.50 292 VAL A C 1
ATOM 2115 O O . VAL A 1 292 ? -18.358 19.204 15.140 1.00 86.50 292 VAL A O 1
ATOM 2118 N N . MET A 1 293 ? -18.504 18.234 17.137 1.00 81.31 293 MET A N 1
ATOM 2119 C CA . MET A 1 293 ? -17.569 19.169 17.772 1.00 81.31 293 MET A CA 1
ATOM 2120 C C . MET A 1 293 ? -16.155 19.055 17.193 1.00 81.31 293 MET A C 1
ATOM 2122 O O . MET A 1 293 ? -15.517 20.082 16.956 1.00 81.31 293 MET A O 1
ATOM 2126 N N . THR A 1 294 ? -15.692 17.831 16.931 1.00 74.12 294 THR A N 1
ATOM 2127 C CA . THR A 1 294 ? -14.391 17.550 16.309 1.00 74.12 294 THR A CA 1
ATOM 2128 C C . THR A 1 294 ? -14.334 18.041 14.863 1.00 74.12 294 THR A C 1
ATOM 2130 O O . THR A 1 294 ? -13.307 18.564 14.424 1.00 74.12 294 THR A O 1
ATOM 2133 N N . LEU A 1 295 ? -15.431 17.889 14.119 1.00 76.12 295 LEU A N 1
ATOM 2134 C CA . LEU A 1 295 ? -15.499 18.201 12.694 1.00 76.12 295 LEU A CA 1
ATOM 2135 C C . LEU A 1 295 ? -15.982 19.633 12.399 1.00 76.12 295 LEU A C 1
ATOM 2137 O O . LEU A 1 295 ? -15.738 20.134 11.308 1.00 76.12 295 LEU A O 1
ATOM 2141 N N . ALA A 1 296 ? -16.666 20.329 13.306 1.00 82.56 296 ALA A N 1
ATOM 2142 C CA . ALA A 1 296 ? -17.176 21.679 13.052 1.00 82.56 296 ALA A CA 1
ATOM 2143 C C . ALA A 1 296 ? -16.055 22.717 13.088 1.00 82.56 296 ALA A C 1
ATOM 2145 O O . ALA A 1 296 ? -15.170 22.686 13.942 1.00 82.56 296 ALA A O 1
ATOM 2146 N N . ASP A 1 297 ? -16.118 23.679 12.163 1.00 77.75 297 ASP A N 1
ATOM 2147 C CA . ASP A 1 297 ? -15.224 24.835 12.223 1.00 77.75 297 ASP A CA 1
ATOM 2148 C C . ASP A 1 297 ? -15.608 25.759 13.381 1.00 77.75 297 ASP A C 1
ATOM 2150 O O . ASP A 1 297 ? -16.792 25.951 13.684 1.00 77.75 297 ASP A O 1
ATOM 2154 N N . ASP A 1 298 ? -14.583 26.365 13.987 1.00 80.31 298 ASP A N 1
ATOM 2155 C CA . ASP A 1 298 ? -14.693 27.372 15.045 1.00 80.31 298 ASP A CA 1
ATOM 2156 C C . ASP A 1 298 ? -15.495 26.920 16.285 1.00 80.31 298 ASP A C 1
ATOM 2158 O O . ASP A 1 298 ? -16.092 27.745 16.985 1.00 80.31 298 ASP A O 1
ATOM 2162 N N . THR A 1 299 ? -15.495 25.615 16.589 1.00 77.56 299 THR A N 1
ATOM 2163 C CA . THR A 1 299 ? -16.147 25.069 17.788 1.00 77.56 299 THR A CA 1
ATOM 2164 C C . THR A 1 299 ? -15.523 25.653 19.064 1.00 77.56 299 THR A C 1
ATOM 2166 O O . THR A 1 299 ? -14.315 25.519 19.282 1.00 77.56 299 THR A O 1
ATOM 2169 N N . PRO A 1 300 ? -16.307 26.315 19.936 1.00 78.62 300 PRO A N 1
ATOM 2170 C CA . PRO A 1 300 ? -15.811 26.795 21.218 1.00 78.62 300 PRO A CA 1
ATOM 2171 C C . PRO A 1 300 ? -15.606 25.633 22.198 1.00 78.62 300 PRO A C 1
ATOM 2173 O O . PRO A 1 300 ? -16.317 24.635 22.141 1.00 78.62 300 PRO A O 1
ATOM 2176 N N . VAL A 1 301 ? -14.712 25.822 23.175 1.00 65.81 301 VAL A N 1
ATOM 2177 C CA . VAL A 1 301 ? -14.481 24.858 24.275 1.00 65.81 301 VAL A CA 1
ATOM 2178 C C . VAL A 1 301 ? -15.779 24.540 25.034 1.00 65.81 301 VAL A C 1
ATOM 2180 O O . VAL A 1 301 ? -15.998 23.419 25.471 1.00 65.81 301 VAL A O 1
ATOM 2183 N N . THR A 1 302 ? -16.682 25.516 25.163 1.00 73.50 302 THR A N 1
ATOM 2184 C CA . THR A 1 302 ? -18.007 25.318 25.765 1.00 73.50 302 THR A CA 1
ATOM 2185 C C . THR A 1 302 ? -19.097 25.639 24.750 1.00 73.50 302 THR A C 1
ATOM 2187 O O . THR A 1 302 ? -19.188 26.772 24.270 1.00 73.50 302 THR A O 1
ATOM 2190 N N . VAL A 1 303 ? -19.942 24.651 24.453 1.00 81.69 303 VAL A N 1
ATOM 2191 C CA . VAL A 1 303 ? -21.065 24.768 23.510 1.00 81.69 303 VAL A CA 1
ATOM 2192 C C . VAL A 1 303 ? -22.353 25.243 24.197 1.00 81.69 303 VAL A C 1
ATOM 2194 O O . VAL A 1 303 ? -22.500 25.144 25.412 1.00 81.69 303 VAL A O 1
ATOM 2197 N N . THR A 1 304 ? -23.286 25.803 23.426 1.00 86.69 304 THR A N 1
ATOM 2198 C CA . THR A 1 304 ? -24.563 26.346 23.938 1.00 86.69 304 THR A CA 1
ATOM 2199 C C . THR A 1 304 ? -25.678 25.298 24.007 1.00 86.69 304 THR A C 1
ATOM 2201 O O . THR A 1 304 ? -25.683 24.351 23.227 1.00 86.69 304 THR A O 1
ATOM 2204 N N . ASP A 1 305 ? -26.695 25.520 24.848 1.00 85.00 305 ASP A N 1
ATOM 2205 C CA . ASP A 1 305 ? -27.895 24.661 24.905 1.00 85.00 305 ASP A CA 1
ATOM 2206 C C . ASP A 1 305 ? -28.610 24.557 23.547 1.00 85.00 305 ASP A C 1
ATOM 2208 O O . ASP A 1 305 ? -29.142 23.507 23.194 1.00 85.00 305 ASP A O 1
ATOM 2212 N N . THR A 1 306 ? -28.601 25.640 22.756 1.00 90.31 306 THR A N 1
ATOM 2213 C CA . THR A 1 306 ? -29.159 25.651 21.394 1.00 90.31 306 THR A CA 1
ATOM 2214 C C . THR A 1 306 ? -28.414 24.692 20.474 1.00 90.31 306 THR A C 1
ATOM 2216 O O . THR A 1 306 ? -29.057 23.972 19.719 1.00 90.31 306 THR A O 1
ATOM 2219 N N . PHE A 1 307 ? -27.081 24.656 20.558 1.00 90.69 307 PHE A N 1
ATOM 2220 C CA . PHE A 1 307 ? -26.274 23.696 19.808 1.00 90.69 307 PHE A CA 1
ATOM 2221 C C . PHE A 1 307 ? -26.644 22.262 20.198 1.00 90.69 307 PHE A C 1
ATOM 2223 O O . PHE A 1 307 ? -26.948 21.462 19.324 1.00 90.69 307 PHE A O 1
ATOM 2230 N N . ILE A 1 308 ? -26.699 21.964 21.501 1.00 85.06 308 ILE A N 1
ATOM 2231 C CA . ILE A 1 308 ? -27.048 20.628 22.011 1.00 85.06 308 ILE A CA 1
ATOM 2232 C C . ILE A 1 308 ? -28.438 20.201 21.514 1.00 85.06 308 ILE A C 1
ATOM 2234 O O . ILE A 1 308 ? -28.570 19.136 20.926 1.00 85.06 308 ILE A O 1
ATOM 2238 N N . THR A 1 309 ? -29.441 21.076 21.644 1.00 90.25 309 THR A N 1
ATOM 2239 C CA . THR A 1 309 ? -30.818 20.809 21.179 1.00 90.25 309 THR A CA 1
ATOM 2240 C C . THR A 1 309 ? -30.872 20.530 19.671 1.00 90.25 309 THR A C 1
ATOM 2242 O O . THR A 1 309 ? -31.643 19.696 19.203 1.00 90.25 309 THR A O 1
ATOM 2245 N N . ASN A 1 310 ? -30.071 21.245 18.879 1.00 94.19 310 ASN A N 1
ATOM 2246 C CA . ASN A 1 310 ? -30.030 21.051 17.433 1.00 94.19 310 ASN A CA 1
ATOM 2247 C C . ASN A 1 310 ? -29.281 19.767 17.041 1.00 94.19 310 ASN A C 1
ATOM 2249 O O . ASN A 1 310 ? -29.667 19.133 16.063 1.00 94.19 310 ASN A O 1
ATOM 2253 N N . ILE A 1 311 ? -28.267 19.345 17.803 1.00 91.12 311 ILE A N 1
ATOM 2254 C CA . ILE A 1 311 ? -27.639 18.027 17.627 1.00 91.12 311 ILE A CA 1
ATOM 2255 C C . ILE A 1 311 ? -28.641 16.911 17.918 1.00 91.12 311 ILE A C 1
ATOM 2257 O O . ILE A 1 311 ? -28.750 15.999 17.110 1.00 91.12 311 ILE A O 1
ATOM 2261 N N . GLU A 1 312 ? -29.425 17.018 18.990 1.00 90.25 312 GLU A N 1
ATOM 2262 C CA . GLU A 1 312 ? -30.488 16.046 19.290 1.00 90.25 312 GLU A CA 1
ATOM 2263 C C . GLU A 1 312 ? -31.487 15.940 18.128 1.00 90.25 312 GLU A C 1
ATOM 2265 O O . GLU A 1 312 ? -31.765 14.851 17.634 1.00 90.25 312 GLU A O 1
ATOM 2270 N N . ALA A 1 313 ? -31.932 17.078 17.585 1.00 91.94 313 ALA A N 1
ATOM 2271 C CA . ALA A 1 313 ? -32.802 17.090 16.409 1.00 91.94 313 ALA A CA 1
ATOM 2272 C C . ALA A 1 313 ? -32.140 16.494 15.150 1.00 91.94 313 ALA A C 1
ATOM 2274 O O . ALA A 1 313 ? -32.829 15.920 14.306 1.00 91.94 313 ALA A O 1
ATOM 2275 N N . TYR A 1 314 ? -30.821 16.645 14.995 1.00 92.44 314 TYR A N 1
ATOM 2276 C CA . TYR A 1 314 ? -30.062 16.014 13.916 1.00 92.44 314 TYR A CA 1
ATOM 2277 C C . TYR A 1 314 ? -30.007 14.489 14.084 1.00 92.44 314 TYR A C 1
ATOM 2279 O O . TYR A 1 314 ? -30.270 13.770 13.121 1.00 92.44 314 TYR A O 1
ATOM 2287 N N . VAL A 1 315 ? -29.739 14.000 15.295 1.00 90.56 315 VAL A N 1
ATOM 2288 C CA . VAL A 1 315 ? -29.716 12.566 15.618 1.00 90.56 315 VAL A CA 1
ATOM 2289 C C . VAL A 1 315 ? -31.080 11.930 15.376 1.00 90.56 315 VAL A C 1
ATOM 2291 O O . VAL A 1 315 ? -31.156 10.945 14.643 1.00 90.56 315 VAL A O 1
ATOM 2294 N N . ASP A 1 316 ? -32.156 12.546 15.875 1.00 89.44 316 ASP A N 1
ATOM 2295 C CA . ASP A 1 316 ? -33.534 12.096 15.642 1.00 89.44 316 ASP A CA 1
ATOM 2296 C C . ASP A 1 316 ? -33.837 11.968 14.139 1.00 89.44 316 ASP A C 1
ATOM 2298 O O . ASP A 1 316 ? -34.501 11.035 13.678 1.00 89.44 316 ASP A O 1
ATOM 2302 N N . ALA A 1 317 ? -33.340 12.920 13.346 1.00 89.12 317 ALA A N 1
ATOM 2303 C CA . ALA A 1 317 ? -33.537 12.929 11.908 1.00 89.12 317 ALA A CA 1
ATOM 2304 C C . ALA A 1 317 ? -32.777 11.787 11.213 1.00 89.12 317 ALA A C 1
ATOM 2306 O O . ALA A 1 317 ? -33.347 11.134 10.339 1.00 89.12 317 ALA A O 1
ATOM 2307 N N . VAL A 1 318 ? -31.538 11.499 11.619 1.00 88.00 318 VAL A N 1
ATOM 2308 C CA . VAL A 1 318 ? -30.764 10.352 11.111 1.00 88.00 318 VAL A CA 1
ATOM 2309 C C . VAL A 1 318 ? -31.424 9.032 11.507 1.00 88.00 318 VAL A C 1
ATOM 2311 O O . VAL A 1 318 ? -31.643 8.185 10.645 1.00 88.00 318 VAL A O 1
ATOM 2314 N N . GLN A 1 319 ? -31.823 8.872 12.771 1.00 85.69 319 GLN A N 1
ATOM 2315 C CA . GLN A 1 319 ? -32.535 7.679 13.245 1.00 85.69 319 GLN A CA 1
ATOM 2316 C C . GLN A 1 319 ? -33.869 7.466 12.506 1.00 85.69 319 GLN A C 1
ATOM 2318 O O . GLN A 1 319 ? -34.316 6.334 12.344 1.00 85.69 319 GLN A O 1
ATOM 2323 N N . SER A 1 320 ? -34.503 8.526 11.988 1.00 86.12 320 SER A N 1
ATOM 2324 C CA . SER A 1 320 ? -35.724 8.394 11.178 1.00 86.12 320 SER A CA 1
ATOM 2325 C C . SER A 1 320 ? -35.502 7.786 9.785 1.00 86.12 320 SER A C 1
ATOM 2327 O O . SER A 1 320 ? -36.464 7.329 9.162 1.00 86.12 320 SER A O 1
ATOM 2329 N N . LEU A 1 321 ? -34.259 7.774 9.291 1.00 82.94 321 LEU A N 1
ATOM 2330 C CA . LEU A 1 321 ? -33.899 7.210 7.988 1.00 82.94 321 LEU A CA 1
ATOM 2331 C C . LEU A 1 321 ? -33.637 5.699 8.045 1.00 82.94 321 LEU A C 1
ATOM 2333 O O . LEU A 1 321 ? -33.705 5.040 7.008 1.00 82.94 321 LEU A O 1
ATOM 2337 N N . SER A 1 322 ? -33.363 5.143 9.228 1.00 71.56 322 SER A N 1
ATOM 2338 C CA . SER A 1 322 ? -32.976 3.738 9.397 1.00 71.56 322 SER A CA 1
ATOM 2339 C C . SER A 1 322 ? -33.278 3.206 10.799 1.00 71.56 322 SER A C 1
ATOM 2341 O O . SER A 1 322 ? -32.912 3.831 11.792 1.00 71.56 322 SER A O 1
ATOM 2343 N N . GLU A 1 323 ? -33.841 2.002 10.895 1.00 64.25 323 GLU A N 1
ATOM 2344 C CA . GLU A 1 323 ? -33.888 1.261 12.161 1.00 64.25 323 GLU A CA 1
ATOM 2345 C C . GLU A 1 323 ? -32.494 0.660 12.445 1.00 64.25 323 GLU A C 1
ATOM 2347 O O . GLU A 1 323 ? -31.915 0.034 11.560 1.00 64.25 323 GLU A O 1
ATOM 2352 N N . GLY A 1 324 ? -31.948 0.842 13.657 1.00 62.56 324 GLY A N 1
ATOM 2353 C CA . GLY A 1 324 ? -30.711 0.161 14.085 1.00 62.56 324 GLY A CA 1
ATOM 2354 C C . GLY A 1 324 ? -29.405 0.965 14.005 1.00 62.56 324 GLY A C 1
ATOM 2355 O O . GLY A 1 324 ? -28.345 0.376 13.809 1.00 62.56 324 GLY A O 1
ATOM 2356 N N . LEU A 1 325 ? -29.449 2.293 14.162 1.00 72.50 325 LEU A N 1
ATOM 2357 C CA . LEU A 1 325 ? -28.233 3.095 14.345 1.00 72.50 325 LEU A CA 1
ATOM 2358 C C . LEU A 1 325 ? -27.502 2.655 15.626 1.00 72.50 325 LEU A C 1
ATOM 2360 O O . LEU A 1 325 ? -27.987 2.893 16.728 1.00 72.50 325 LEU A O 1
ATOM 2364 N N . ALA A 1 326 ? -26.354 2.002 15.463 1.00 68.12 326 ALA A N 1
ATOM 2365 C CA . ALA A 1 326 ? -25.512 1.541 16.563 1.00 68.12 326 ALA A CA 1
ATOM 2366 C C . ALA A 1 326 ? -24.830 2.710 17.290 1.00 68.12 326 ALA A C 1
ATOM 2368 O O . ALA A 1 326 ? -24.470 3.710 16.661 1.00 68.12 326 ALA A O 1
ATOM 2369 N N . ALA A 1 327 ? -24.560 2.549 18.590 1.00 70.00 327 ALA A N 1
ATOM 2370 C CA . ALA A 1 327 ? -23.703 3.450 19.364 1.00 70.00 327 ALA A CA 1
ATOM 2371 C C . ALA A 1 327 ? -22.209 3.228 19.030 1.00 70.00 327 ALA A C 1
ATOM 2373 O O . ALA A 1 327 ? -21.371 3.044 19.911 1.00 70.00 327 ALA A O 1
ATOM 2374 N N . ASP A 1 328 ? -21.877 3.226 17.737 1.00 70.50 328 ASP A N 1
ATOM 2375 C CA . ASP A 1 328 ? -20.527 3.024 17.222 1.00 70.50 328 ASP A CA 1
ATOM 2376 C C . ASP A 1 328 ? -19.907 4.352 16.775 1.00 70.50 328 ASP A C 1
ATOM 2378 O O . ASP A 1 328 ? -20.429 5.067 15.913 1.00 70.50 328 ASP A O 1
ATOM 2382 N N . ARG A 1 329 ? -18.749 4.683 17.354 1.00 68.94 329 ARG A N 1
ATOM 2383 C CA . ARG A 1 329 ? -18.062 5.956 17.102 1.00 68.94 329 ARG A CA 1
ATOM 2384 C C . ARG A 1 329 ? -17.631 6.104 15.643 1.00 68.94 329 ARG A C 1
ATOM 2386 O O . ARG A 1 329 ? -17.693 7.211 15.117 1.00 68.94 329 ARG A O 1
ATOM 2393 N N . PHE A 1 330 ? -17.195 5.029 14.986 1.00 68.38 330 PHE A N 1
ATOM 2394 C CA . PHE A 1 330 ? -16.738 5.104 13.599 1.00 68.38 330 PHE A CA 1
ATOM 2395 C C . PHE A 1 330 ? -17.907 5.390 12.652 1.00 68.38 330 PHE A C 1
ATOM 2397 O O . PHE A 1 330 ? -17.831 6.337 11.868 1.00 68.38 330 PHE A O 1
ATOM 2404 N N . MET A 1 331 ? -19.003 4.639 12.762 1.00 74.75 331 MET A N 1
ATOM 2405 C CA . MET A 1 331 ? -20.222 4.834 11.973 1.00 74.75 331 MET A CA 1
ATOM 2406 C C . MET A 1 331 ? -20.795 6.238 12.170 1.00 74.75 331 MET A C 1
ATOM 2408 O O . MET A 1 331 ? -21.066 6.940 11.194 1.00 74.75 331 MET A O 1
ATOM 2412 N N . ILE A 1 332 ? -20.908 6.682 13.425 1.00 80.69 332 ILE A N 1
ATOM 2413 C CA . ILE A 1 332 ? -21.401 8.020 13.762 1.00 80.69 332 ILE A CA 1
ATOM 2414 C C . ILE A 1 332 ? -20.486 9.110 13.191 1.00 80.69 332 ILE A C 1
ATOM 2416 O O . ILE A 1 332 ? -20.983 10.062 12.585 1.00 80.69 332 ILE A O 1
ATOM 2420 N N . ASN A 1 333 ? -19.163 8.952 13.296 1.00 74.94 333 ASN A N 1
ATOM 2421 C CA . ASN A 1 333 ? -18.202 9.868 12.681 1.00 74.94 333 ASN A CA 1
ATOM 2422 C C . ASN A 1 333 ? -18.368 9.934 11.155 1.00 74.94 333 ASN A C 1
ATOM 2424 O O . ASN A 1 333 ? -18.328 11.030 10.600 1.00 74.94 333 ASN A O 1
ATOM 2428 N N . GLN A 1 334 ? -18.583 8.806 10.465 1.00 75.75 334 GLN A N 1
ATOM 2429 C CA . GLN A 1 334 ? -18.795 8.815 9.010 1.00 75.75 334 GLN A CA 1
ATOM 2430 C C . GLN A 1 334 ? -20.084 9.549 8.624 1.00 75.75 334 GLN A C 1
ATOM 2432 O O . GLN A 1 334 ? -20.063 10.353 7.692 1.00 75.75 334 GLN A O 1
ATOM 2437 N N . ILE A 1 335 ? -21.183 9.335 9.356 1.00 83.56 335 ILE A N 1
ATOM 2438 C CA . ILE A 1 335 ? -22.457 10.025 9.096 1.00 83.56 335 ILE A CA 1
ATOM 2439 C C . ILE A 1 335 ? -22.321 11.529 9.369 1.00 83.56 335 ILE A C 1
ATOM 2441 O O . ILE A 1 335 ? -22.675 12.347 8.519 1.00 83.56 335 ILE A O 1
ATOM 2445 N N . ALA A 1 336 ? -21.770 11.912 10.527 1.00 84.31 336 ALA A N 1
ATOM 2446 C CA . ALA A 1 336 ? -21.501 13.310 10.867 1.00 84.31 336 ALA A CA 1
ATOM 2447 C C . ALA A 1 336 ? -20.613 13.982 9.814 1.00 84.31 336 ALA A C 1
ATOM 2449 O O . ALA A 1 336 ? -20.922 15.076 9.347 1.00 84.31 336 ALA A O 1
ATOM 2450 N N . ARG A 1 337 ? -19.558 13.298 9.371 1.00 76.12 337 ARG A N 1
ATOM 2451 C CA . ARG A 1 337 ? -18.670 13.794 8.326 1.00 76.12 337 ARG A CA 1
ATOM 2452 C C . ARG A 1 337 ? -19.399 13.980 6.998 1.00 76.12 337 ARG A C 1
ATOM 2454 O O . ARG A 1 337 ? -19.316 15.067 6.438 1.00 76.12 337 ARG A O 1
ATOM 2461 N N . TYR A 1 338 ? -20.147 12.987 6.518 1.00 79.56 338 TYR A N 1
ATOM 2462 C CA . TYR A 1 338 ? -20.902 13.113 5.266 1.00 79.56 338 TYR A CA 1
ATOM 2463 C C . TYR A 1 338 ? -21.831 14.337 5.288 1.00 79.56 338 TYR A C 1
ATOM 2465 O O . TYR A 1 338 ? -21.845 15.121 4.338 1.00 79.56 338 TYR A O 1
ATOM 2473 N N . THR A 1 339 ? -22.534 14.564 6.403 1.00 83.62 339 THR A N 1
ATOM 2474 C CA . THR A 1 339 ? -23.378 15.752 6.609 1.00 83.62 339 THR A CA 1
ATOM 2475 C C . THR A 1 339 ? -22.602 17.060 6.467 1.00 83.62 339 THR A C 1
ATOM 2477 O O . THR A 1 339 ? -23.072 17.987 5.810 1.00 83.62 339 THR A O 1
ATOM 2480 N N . MET A 1 340 ? -21.423 17.147 7.083 1.00 81.00 340 MET A N 1
ATOM 2481 C CA . MET A 1 340 ? -20.654 18.392 7.179 1.00 81.00 340 MET A CA 1
ATOM 2482 C C . MET A 1 340 ? -19.831 18.708 5.932 1.00 81.00 340 MET A C 1
ATOM 2484 O O . MET A 1 340 ? -19.422 19.854 5.761 1.00 81.00 340 MET A O 1
ATOM 2488 N N . LEU A 1 341 ? -19.570 17.709 5.088 1.00 72.50 341 LEU A N 1
ATOM 2489 C CA . LEU A 1 341 ? -18.845 17.878 3.824 1.00 72.50 341 LEU A CA 1
ATOM 2490 C C . LEU A 1 341 ? -19.774 18.037 2.619 1.00 72.50 341 LEU A C 1
ATOM 2492 O O . LEU A 1 341 ? -19.346 18.460 1.550 1.00 72.50 341 LEU A O 1
ATOM 2496 N N . SER A 1 342 ? -21.050 17.713 2.793 1.00 75.25 342 SER A N 1
ATOM 2497 C CA . SER A 1 342 ? -22.067 17.922 1.771 1.00 75.25 342 SER A CA 1
ATOM 2498 C C . SER A 1 342 ? -22.586 19.365 1.780 1.00 75.25 342 SER A C 1
ATOM 2500 O O . SER A 1 342 ? -22.564 20.063 2.798 1.00 75.25 342 SER A O 1
ATOM 2502 N N . ASP A 1 343 ? -23.152 19.802 0.655 1.00 74.56 343 ASP A N 1
ATOM 2503 C CA . ASP A 1 343 ? -23.680 21.161 0.447 1.00 74.56 343 ASP A CA 1
ATOM 2504 C C . ASP A 1 343 ? -25.027 21.432 1.168 1.00 74.56 343 ASP A C 1
ATOM 2506 O O . ASP A 1 343 ? -25.909 22.128 0.659 1.00 74.56 343 ASP A O 1
ATOM 2510 N N . TYR A 1 344 ? -25.211 20.913 2.386 1.00 82.69 344 TYR A N 1
ATOM 2511 C CA . TYR A 1 344 ? -26.399 21.164 3.219 1.00 82.69 344 TYR A CA 1
ATOM 2512 C C . TYR A 1 344 ? -26.271 22.428 4.088 1.00 82.69 344 TYR A C 1
ATOM 2514 O O . TYR A 1 344 ? -27.248 22.874 4.697 1.00 82.69 344 TYR A O 1
ATOM 2522 N N . GLY A 1 345 ? -25.078 23.032 4.139 1.00 80.12 345 GLY A N 1
ATOM 2523 C CA . GLY A 1 345 ? -24.809 24.239 4.926 1.00 80.12 345 GLY A CA 1
ATOM 2524 C C . GLY A 1 345 ? -24.742 23.985 6.435 1.00 80.12 345 GLY A C 1
ATOM 2525 O O . GLY A 1 345 ? -25.193 24.825 7.208 1.00 80.12 345 GLY A O 1
ATOM 2526 N N . LEU A 1 346 ? -24.227 22.820 6.840 1.00 87.12 346 LEU A N 1
ATOM 2527 C CA . LEU A 1 346 ? -24.007 22.413 8.233 1.00 87.12 346 LEU A CA 1
ATOM 2528 C C . LEU A 1 346 ? -22.506 22.183 8.486 1.00 87.12 346 LEU A C 1
ATOM 2530 O O . LEU A 1 346 ? -22.100 21.086 8.851 1.00 87.12 346 LEU A O 1
ATOM 2534 N N . THR A 1 347 ? -21.659 23.187 8.245 1.00 83.69 347 THR A N 1
ATOM 2535 C CA . THR A 1 347 ? -20.193 22.992 8.188 1.00 83.69 347 THR A CA 1
ATOM 2536 C C . THR A 1 347 ? -19.445 23.551 9.405 1.00 83.69 347 THR A C 1
ATOM 2538 O O . THR A 1 347 ? -18.325 23.121 9.706 1.00 83.69 347 THR A O 1
ATOM 2541 N N . SER A 1 348 ? -20.060 24.485 10.136 1.00 87.44 348 SER A N 1
ATOM 2542 C CA . SER A 1 348 ? -19.465 25.218 11.257 1.00 87.44 348 SER A CA 1
ATOM 2543 C C . SER A 1 348 ? -20.346 25.209 12.508 1.00 87.44 348 SER A C 1
ATOM 2545 O O . SER A 1 348 ? -21.558 25.009 12.434 1.00 87.44 348 SER A O 1
ATOM 2547 N N . TYR A 1 349 ? -19.765 25.518 13.672 1.00 89.56 349 TYR A N 1
ATOM 2548 C CA . TYR A 1 349 ? -20.524 25.661 14.922 1.00 89.56 349 TYR A CA 1
ATOM 2549 C C . TYR A 1 349 ? -21.665 26.696 14.818 1.00 89.56 349 TYR A C 1
ATOM 2551 O O . TYR A 1 349 ? -22.728 26.550 15.433 1.00 89.56 349 TYR A O 1
ATOM 2559 N N . ALA A 1 350 ? -21.471 27.748 14.014 1.00 90.75 350 ALA A N 1
ATOM 2560 C CA . ALA A 1 350 ? -22.479 28.780 13.794 1.00 90.75 350 ALA A CA 1
ATOM 2561 C C . ALA A 1 350 ? -23.734 28.232 13.096 1.00 90.75 350 ALA A C 1
ATOM 2563 O O . ALA A 1 350 ? -24.838 28.669 13.411 1.00 90.75 350 ALA A O 1
ATOM 2564 N N . ASP A 1 351 ? -23.592 27.245 12.211 1.00 92.25 351 ASP A N 1
ATOM 2565 C CA . ASP A 1 351 ? -24.714 26.679 11.456 1.00 92.25 351 ASP A CA 1
ATOM 2566 C C . ASP A 1 351 ? -25.646 25.863 12.358 1.00 92.25 351 ASP A C 1
ATOM 2568 O O . ASP A 1 351 ? -26.868 25.973 12.265 1.00 92.25 351 ASP A O 1
ATOM 2572 N N . PHE A 1 352 ? -25.071 25.138 13.320 1.00 92.56 352 PHE A N 1
ATOM 2573 C CA . PHE A 1 352 ? -25.806 24.393 14.347 1.00 92.56 352 PHE A CA 1
ATOM 2574 C C . PHE A 1 352 ? -26.430 25.287 15.424 1.00 92.56 352 PHE A C 1
ATOM 2576 O O . PHE A 1 352 ? -27.186 24.808 16.264 1.00 92.56 352 PHE A O 1
ATOM 2583 N N . THR A 1 353 ? -26.152 26.591 15.419 1.00 92.69 353 THR A N 1
ATOM 2584 C CA . THR A 1 353 ? -26.790 27.567 16.321 1.00 92.69 353 THR A CA 1
ATOM 2585 C C . THR A 1 353 ? -27.636 28.600 15.578 1.00 92.69 353 THR A C 1
ATOM 2587 O O . THR A 1 353 ? -28.266 29.450 16.211 1.00 92.69 353 THR A O 1
ATOM 2590 N N . ALA A 1 354 ? -27.687 28.528 14.246 1.00 91.00 354 ALA A N 1
ATOM 2591 C CA . ALA A 1 354 ? -28.409 29.470 13.410 1.00 91.00 354 ALA A CA 1
ATOM 2592 C C . ALA A 1 354 ? -29.916 29.180 13.370 1.00 91.00 354 ALA A C 1
ATOM 2594 O O . ALA A 1 354 ? -30.359 28.032 13.352 1.00 91.00 354 ALA A O 1
ATOM 2595 N N . ASP A 1 355 ? -30.714 30.238 13.203 1.00 90.31 355 ASP A N 1
ATOM 2596 C CA . ASP A 1 355 ? -32.166 30.131 12.985 1.00 90.31 355 ASP A CA 1
ATOM 2597 C C . ASP A 1 355 ? -32.521 29.332 11.709 1.00 90.31 355 ASP A C 1
ATOM 2599 O O . ASP A 1 355 ? -33.656 28.885 11.538 1.00 90.31 355 ASP A O 1
ATOM 2603 N N . THR A 1 356 ? -31.563 29.163 10.789 1.00 91.19 356 THR A N 1
ATOM 2604 C CA . THR A 1 356 ? -31.712 28.407 9.537 1.00 91.19 356 THR A CA 1
ATOM 2605 C C . THR A 1 356 ? -31.506 26.902 9.692 1.00 91.19 356 THR A C 1
ATOM 2607 O O . THR A 1 356 ? -31.880 26.174 8.775 1.00 91.19 356 THR A O 1
ATOM 2610 N N . PHE A 1 357 ? -30.985 26.425 10.831 1.00 95.00 357 PHE A N 1
ATOM 2611 C CA . PHE A 1 357 ? -30.640 25.016 11.062 1.00 95.00 357 PHE A CA 1
ATOM 2612 C C . PHE A 1 357 ? -31.766 24.050 10.668 1.00 95.00 357 PHE A C 1
ATOM 2614 O O . PHE A 1 357 ? -31.563 23.136 9.875 1.00 95.00 357 PHE A O 1
ATOM 2621 N N . SER A 1 358 ? -32.991 24.296 11.143 1.00 93.12 358 SER A N 1
ATOM 2622 C CA . SER A 1 358 ? -34.142 23.421 10.868 1.00 93.12 358 SER A CA 1
ATOM 2623 C C . SER A 1 358 ? -34.475 23.313 9.371 1.00 93.12 358 SER A C 1
ATOM 2625 O O . SER A 1 358 ? -34.923 22.260 8.909 1.00 93.12 358 SER A O 1
ATOM 2627 N N . ALA A 1 359 ? -34.234 24.376 8.594 1.00 91.75 359 ALA A N 1
ATOM 2628 C CA . ALA A 1 359 ? -34.427 24.356 7.147 1.00 91.75 359 ALA A CA 1
ATOM 2629 C C . ALA A 1 359 ? -33.324 23.553 6.440 1.00 91.75 359 ALA A C 1
ATOM 2631 O O . ALA A 1 359 ? -33.646 22.762 5.555 1.00 91.75 359 ALA A O 1
ATOM 2632 N N . SER A 1 360 ? -32.064 23.715 6.859 1.00 93.12 360 SER A N 1
ATOM 2633 C CA . SER A 1 360 ? -30.930 22.922 6.362 1.00 93.12 360 SER A CA 1
ATOM 2634 C C . SER A 1 360 ? -31.113 21.432 6.657 1.00 93.12 360 SER A C 1
ATOM 2636 O O . SER A 1 360 ? -31.025 20.613 5.746 1.00 93.12 360 SER A O 1
ATOM 2638 N N . LEU A 1 361 ? -31.487 21.087 7.894 1.00 93.75 361 LEU A N 1
ATOM 2639 C CA . LEU A 1 361 ? -31.777 19.712 8.302 1.00 93.75 361 LEU A CA 1
ATOM 2640 C C . LEU A 1 361 ? -32.901 19.094 7.454 1.00 93.75 361 LEU A C 1
ATOM 2642 O O . LEU A 1 361 ? -32.773 17.980 6.960 1.00 93.75 361 LEU A O 1
ATOM 2646 N N . SER A 1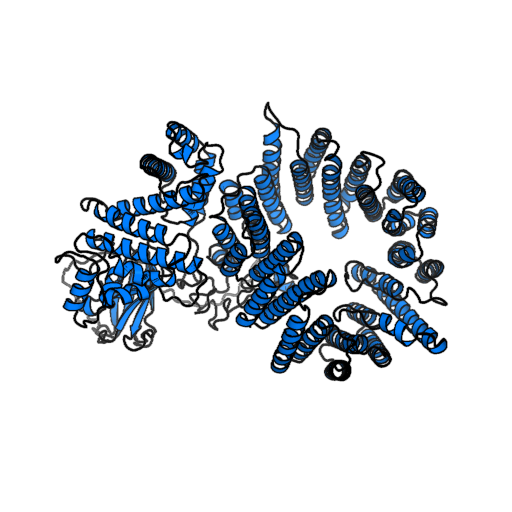 362 ? -33.986 19.837 7.216 1.00 91.88 362 SER A N 1
ATOM 2647 C CA . SER A 1 362 ? -35.099 19.352 6.385 1.00 91.88 362 SER A CA 1
ATOM 2648 C C . SER A 1 362 ? -34.697 19.120 4.924 1.00 91.88 362 SER A C 1
ATOM 2650 O O . SER A 1 362 ? -35.228 18.216 4.285 1.00 91.88 362 SER A O 1
ATOM 2652 N N . ALA A 1 363 ? -33.798 19.947 4.381 1.00 89.94 363 ALA A N 1
ATOM 2653 C CA . ALA A 1 363 ? -33.296 19.789 3.019 1.00 89.94 363 ALA A CA 1
ATOM 2654 C C . ALA A 1 363 ? -32.397 18.552 2.889 1.00 89.94 363 ALA A C 1
ATOM 2656 O O . ALA A 1 363 ? -32.553 17.804 1.931 1.00 89.94 363 ALA A O 1
ATOM 2657 N N . MET A 1 364 ? -31.528 18.316 3.877 1.00 91.25 364 MET A N 1
ATOM 2658 C CA . MET A 1 364 ? -30.656 17.142 3.949 1.00 91.25 364 MET A CA 1
ATOM 2659 C C . MET A 1 364 ? -31.452 15.832 3.991 1.00 91.25 364 MET A C 1
ATOM 2661 O O . MET A 1 364 ? -31.200 14.930 3.206 1.00 91.25 364 MET A O 1
ATOM 2665 N N . ILE A 1 365 ? -32.463 15.738 4.858 1.00 90.50 365 ILE A N 1
ATOM 2666 C CA . ILE A 1 365 ? -33.285 14.521 4.994 1.00 90.50 365 ILE A CA 1
ATOM 2667 C C . ILE A 1 365 ? -34.133 14.240 3.746 1.00 90.50 365 ILE A C 1
ATOM 2669 O O . ILE A 1 365 ? -34.489 13.095 3.479 1.00 90.50 365 ILE A O 1
ATOM 2673 N N . ALA A 1 366 ? -34.474 15.274 2.974 1.00 88.06 366 ALA A N 1
ATOM 2674 C CA . ALA A 1 366 ? -35.210 15.120 1.723 1.00 88.06 366 ALA A CA 1
ATOM 2675 C C . ALA A 1 366 ? -34.326 14.675 0.542 1.00 88.06 366 ALA A C 1
ATOM 2677 O O . ALA A 1 366 ? -34.862 14.432 -0.541 1.00 88.06 366 ALA A O 1
ATOM 2678 N N . ASP A 1 367 ? -33.006 14.612 0.724 1.00 84.06 367 ASP A N 1
ATOM 2679 C CA . ASP A 1 367 ? -32.060 14.185 -0.298 1.00 84.06 367 ASP A CA 1
ATOM 2680 C C . ASP A 1 367 ? -31.869 12.661 -0.269 1.00 84.06 367 ASP A C 1
ATOM 2682 O O . ASP A 1 367 ? -31.332 12.094 0.687 1.00 84.06 367 ASP A O 1
ATOM 2686 N N . ASP A 1 368 ? -32.275 11.992 -1.351 1.00 81.88 368 ASP A N 1
ATOM 2687 C CA . ASP A 1 368 ? -32.115 10.543 -1.520 1.00 81.88 368 ASP A CA 1
ATOM 2688 C C . ASP A 1 368 ? -30.637 10.111 -1.412 1.00 81.88 368 ASP A C 1
ATOM 2690 O O . ASP A 1 368 ? -30.351 8.992 -0.971 1.00 81.88 368 ASP A O 1
ATOM 2694 N N . ALA A 1 369 ? -29.689 10.983 -1.786 1.00 76.62 369 ALA A N 1
ATOM 2695 C CA . ALA A 1 369 ? -28.259 10.698 -1.673 1.00 76.62 369 ALA A CA 1
ATOM 2696 C C . ALA A 1 369 ? -27.825 10.560 -0.207 1.00 76.62 369 ALA A C 1
ATOM 2698 O O . ALA A 1 369 ? -27.098 9.626 0.128 1.00 76.62 369 ALA A O 1
ATOM 2699 N N . PHE A 1 370 ? -28.335 11.424 0.678 1.00 83.19 370 PHE A N 1
ATOM 2700 C CA . PHE A 1 370 ? -28.059 11.349 2.112 1.00 83.19 370 PHE A CA 1
ATOM 2701 C C . PHE A 1 370 ? -28.598 10.050 2.721 1.00 83.19 370 PHE A C 1
ATOM 2703 O O . PHE A 1 370 ? -27.862 9.325 3.388 1.00 83.19 370 PHE A O 1
ATOM 2710 N N . GLY A 1 371 ? -29.859 9.702 2.437 1.00 81.94 371 GLY A N 1
ATOM 2711 C CA . GLY A 1 371 ? -30.454 8.450 2.922 1.00 81.94 371 GLY A CA 1
ATOM 2712 C C . GLY A 1 371 ? -29.713 7.201 2.430 1.00 81.94 371 GLY A C 1
ATOM 2713 O O . GLY A 1 371 ? -29.518 6.248 3.187 1.00 81.94 371 GLY A O 1
ATOM 2714 N N . THR A 1 372 ? -29.237 7.227 1.181 1.00 78.00 372 THR A N 1
ATOM 2715 C CA . THR A 1 372 ? -28.410 6.152 0.610 1.00 78.00 372 THR A CA 1
ATOM 2716 C C . THR A 1 372 ? -27.065 6.042 1.329 1.00 78.00 372 THR A C 1
ATOM 2718 O O . THR A 1 372 ? -26.659 4.935 1.677 1.00 78.00 372 THR A O 1
ATOM 2721 N N . ALA A 1 373 ? -26.397 7.168 1.600 1.00 75.06 373 ALA A N 1
ATOM 2722 C CA . ALA A 1 373 ? -25.123 7.187 2.314 1.00 75.06 373 ALA A CA 1
ATOM 2723 C C . ALA A 1 373 ? -25.257 6.651 3.748 1.00 75.06 373 ALA A C 1
ATOM 2725 O O . ALA A 1 373 ? -24.467 5.801 4.156 1.00 75.06 373 ALA A O 1
ATOM 2726 N N . VAL A 1 374 ? -26.296 7.069 4.484 1.00 78.62 374 VAL A N 1
ATOM 2727 C CA . VAL A 1 374 ? -26.588 6.552 5.834 1.00 78.62 374 VAL A CA 1
ATOM 2728 C C . VAL A 1 374 ? -26.815 5.041 5.793 1.00 78.62 374 VAL A C 1
ATOM 2730 O O . VAL A 1 374 ? -26.179 4.308 6.544 1.00 78.62 374 VAL A O 1
ATOM 2733 N N . THR A 1 375 ? -27.650 4.555 4.870 1.00 76.19 375 THR A N 1
ATOM 2734 C CA . THR A 1 375 ? -27.920 3.114 4.725 1.00 76.19 375 THR A CA 1
ATOM 2735 C C . THR A 1 375 ? -26.643 2.328 4.421 1.00 76.19 375 THR A C 1
ATOM 2737 O O . THR A 1 375 ? -26.392 1.305 5.046 1.00 76.19 375 THR A O 1
ATOM 2740 N N . ALA A 1 376 ? -25.793 2.829 3.523 1.00 70.56 376 ALA A N 1
ATOM 2741 C CA . ALA A 1 376 ? -24.540 2.175 3.149 1.00 70.56 376 ALA A CA 1
ATOM 2742 C C . ALA A 1 376 ? -23.531 2.081 4.310 1.00 70.56 376 ALA A C 1
ATOM 2744 O O . ALA A 1 376 ? -22.838 1.071 4.441 1.00 70.56 376 ALA A O 1
ATOM 2745 N N . VAL A 1 377 ? -23.461 3.103 5.175 1.00 72.56 377 VAL A N 1
ATOM 2746 C CA . VAL A 1 377 ? -22.640 3.054 6.398 1.00 72.56 377 VAL A CA 1
ATOM 2747 C C . VAL A 1 377 ? -23.151 1.962 7.342 1.00 72.56 377 VAL A C 1
ATOM 2749 O O . VAL A 1 377 ? -22.347 1.209 7.888 1.00 72.56 377 VAL A O 1
ATOM 2752 N N . LEU A 1 378 ? -24.469 1.821 7.492 1.00 69.44 378 LEU A N 1
ATOM 2753 C CA . LEU A 1 378 ? -25.087 0.790 8.337 1.00 69.44 378 LEU A CA 1
ATOM 2754 C C . LEU A 1 378 ? -24.921 -0.626 7.758 1.00 69.44 378 LEU A C 1
ATOM 2756 O O . LEU A 1 378 ? -24.650 -1.569 8.496 1.00 69.44 378 LEU A O 1
ATOM 2760 N N . GLU A 1 379 ? -25.030 -0.774 6.436 1.00 66.00 379 GLU A N 1
ATOM 2761 C CA . GLU A 1 379 ? -24.850 -2.046 5.720 1.00 66.00 379 GLU A CA 1
ATOM 2762 C C . GLU A 1 379 ? -23.398 -2.544 5.717 1.00 66.00 379 GLU A C 1
ATOM 2764 O O . GLU A 1 379 ? -23.154 -3.701 5.376 1.00 66.00 379 GLU A O 1
ATOM 2769 N N . SER A 1 380 ? -22.427 -1.710 6.112 1.00 58.91 380 SER A N 1
ATOM 2770 C CA . SER A 1 380 ? -21.022 -2.128 6.205 1.00 58.91 380 SER A CA 1
ATOM 2771 C C . SER A 1 380 ? -20.768 -3.239 7.237 1.00 58.91 380 SER A C 1
ATOM 2773 O O . SER A 1 380 ? -19.723 -3.884 7.169 1.00 58.91 380 SER A O 1
ATOM 2775 N N . GLY A 1 381 ? -21.757 -3.528 8.093 1.00 51.84 381 GLY A N 1
ATOM 2776 C CA . GLY A 1 381 ? -21.780 -4.666 9.006 1.00 51.84 381 GLY A CA 1
ATOM 2777 C C . GLY A 1 381 ? -20.861 -4.495 10.222 1.00 51.84 381 GLY A C 1
ATOM 2778 O O . GLY A 1 381 ? -19.987 -3.625 10.239 1.00 51.84 381 GLY A O 1
ATOM 2779 N N . PRO A 1 382 ? -21.053 -5.308 11.273 1.00 51.69 382 PRO A N 1
ATOM 2780 C CA . PRO A 1 382 ? -20.126 -5.344 12.393 1.00 51.69 382 PRO A CA 1
ATOM 2781 C C . PRO A 1 382 ? -18.761 -5.853 11.917 1.00 51.69 382 PRO A C 1
ATOM 2783 O O . PRO A 1 382 ? -18.663 -6.793 11.130 1.00 51.69 382 PRO A O 1
ATOM 2786 N N . THR A 1 383 ? -17.702 -5.213 12.400 1.00 65.00 383 THR A N 1
ATOM 2787 C CA . THR A 1 383 ? -16.325 -5.639 12.140 1.00 65.00 383 THR A CA 1
ATOM 2788 C C . THR A 1 383 ? -15.974 -6.781 13.095 1.00 65.00 383 THR A C 1
ATOM 2790 O O . THR A 1 383 ? -16.002 -6.577 14.306 1.00 65.00 383 THR A O 1
ATOM 2793 N N . TYR A 1 384 ? -15.642 -7.964 12.572 1.00 63.91 384 TYR A N 1
ATOM 2794 C CA . TYR A 1 384 ? -15.069 -9.058 13.359 1.00 63.91 384 TYR A CA 1
ATOM 2795 C C . TYR A 1 384 ? -13.792 -8.588 14.042 1.00 63.91 384 TYR A C 1
ATOM 2797 O O . TYR A 1 384 ? -13.023 -7.822 13.469 1.00 63.91 384 TYR A O 1
ATOM 2805 N N . ILE A 1 385 ? -13.497 -9.069 15.237 1.00 58.12 385 ILE A N 1
ATOM 2806 C CA . ILE A 1 385 ? -12.197 -8.804 15.843 1.00 58.12 385 ILE A CA 1
ATOM 2807 C C . ILE A 1 385 ? -11.516 -10.129 16.070 1.00 58.12 385 ILE A C 1
ATOM 2809 O O . ILE A 1 385 ? -12.066 -11.030 16.692 1.00 58.12 385 ILE A O 1
ATOM 2813 N N . VAL A 1 386 ? -10.323 -10.239 15.502 1.00 65.44 386 VAL A N 1
ATOM 2814 C CA . VAL A 1 386 ? -9.623 -11.518 15.365 1.00 65.44 386 VAL A CA 1
ATOM 2815 C C . VAL A 1 386 ? -9.229 -12.148 16.696 1.00 65.44 386 VAL A C 1
ATOM 2817 O O . VAL A 1 386 ? -9.110 -13.360 16.775 1.00 65.44 386 VAL A O 1
ATOM 2820 N N . SER A 1 387 ? -9.107 -11.339 17.752 1.00 54.56 387 SER A N 1
ATOM 2821 C CA . SER A 1 387 ? -8.837 -11.810 19.113 1.00 54.56 387 SER A CA 1
ATOM 2822 C C . SER A 1 387 ? -10.070 -12.370 19.824 1.00 54.56 387 SER A C 1
ATOM 2824 O O . SER A 1 387 ? -9.974 -12.792 20.975 1.00 54.56 387 SER A O 1
ATOM 2826 N N . VAL A 1 388 ? -11.251 -12.309 19.200 1.00 54.34 388 VAL A N 1
ATOM 2827 C CA . VAL A 1 388 ? -12.456 -12.955 19.720 1.00 54.34 388 VAL A CA 1
ATOM 2828 C C . VAL A 1 388 ? -12.555 -14.341 19.109 1.00 54.34 388 VAL A C 1
ATOM 2830 O O . VAL A 1 388 ? -12.683 -14.453 17.888 1.00 54.34 388 VAL A O 1
ATOM 2833 N N . PRO A 1 389 ? -12.556 -15.397 19.935 1.00 59.19 389 PRO A N 1
ATOM 2834 C CA . PRO A 1 389 ? -12.623 -16.733 19.402 1.00 59.19 389 PRO A CA 1
ATOM 2835 C C . PRO A 1 389 ? -13.978 -17.012 18.737 1.00 59.19 389 PRO A C 1
ATOM 2837 O O . PRO A 1 389 ? -15.043 -16.680 19.260 1.00 59.19 389 PRO A O 1
ATOM 2840 N N . LEU A 1 390 ? -13.923 -17.635 17.569 1.00 60.91 390 LEU A N 1
ATOM 2841 C CA . LEU A 1 390 ? -15.050 -18.007 16.734 1.00 60.91 390 LEU A CA 1
ATOM 2842 C C . LEU A 1 390 ? -15.726 -19.285 17.231 1.00 60.91 390 LEU A C 1
ATOM 2844 O O . LEU A 1 390 ? -15.112 -20.158 17.848 1.00 60.91 390 LEU A O 1
ATOM 2848 N N . SER A 1 391 ? -17.011 -19.420 16.902 1.00 62.47 391 SER A N 1
ATOM 2849 C CA . SER A 1 391 ? -17.720 -20.685 17.072 1.00 62.47 391 SER A CA 1
ATOM 2850 C C . SER A 1 391 ? -17.231 -21.721 16.050 1.00 62.47 391 SER A C 1
ATOM 2852 O O . SER A 1 391 ? -16.854 -21.360 14.935 1.00 62.47 391 SER A O 1
ATOM 2854 N N . ASP A 1 392 ? -17.339 -23.017 16.367 1.00 67.44 392 ASP A N 1
ATOM 2855 C CA . ASP A 1 392 ? -16.985 -24.110 15.441 1.00 67.44 392 ASP A CA 1
ATOM 2856 C C . ASP A 1 392 ? -17.661 -23.982 14.056 1.00 67.44 392 ASP A C 1
ATOM 2858 O O . ASP A 1 392 ? -17.131 -24.461 13.052 1.00 67.44 392 ASP A O 1
ATOM 2862 N N . SER A 1 393 ? -18.853 -23.371 13.976 1.00 68.44 393 SER A N 1
ATOM 2863 C CA . SER A 1 393 ? -19.561 -23.138 12.706 1.00 68.44 393 SER A CA 1
ATOM 2864 C C . SER A 1 393 ? -19.011 -21.970 11.887 1.00 68.44 393 SER A C 1
ATOM 2866 O O . SER A 1 393 ? -19.160 -21.977 10.659 1.00 68.44 393 SER A O 1
ATOM 2868 N N . ASP A 1 394 ? -18.383 -21.004 12.553 1.00 68.06 394 ASP A N 1
ATOM 2869 C CA . ASP A 1 394 ? -17.861 -19.774 11.956 1.00 68.06 394 ASP A CA 1
ATOM 2870 C C . ASP A 1 394 ? -16.370 -19.866 11.631 1.00 68.06 394 ASP A C 1
ATOM 2872 O O . ASP A 1 394 ? -15.857 -19.016 10.904 1.00 68.06 394 ASP A O 1
ATOM 2876 N N . LEU A 1 395 ? -15.695 -20.930 12.088 1.00 79.00 395 LEU A N 1
ATOM 2877 C CA . LEU A 1 395 ? -14.299 -21.193 11.761 1.00 79.00 395 LEU A CA 1
ATOM 2878 C C . LEU A 1 395 ? -14.063 -21.157 10.242 1.00 79.00 395 LEU A C 1
ATOM 2880 O O . LEU A 1 395 ? -14.728 -21.891 9.485 1.00 79.00 395 LEU A O 1
ATOM 2884 N N . PRO A 1 396 ? -13.110 -20.330 9.773 1.00 84.62 396 PRO A N 1
ATOM 2885 C CA . PRO A 1 396 ? -12.754 -20.303 8.369 1.00 84.62 396 PRO A CA 1
ATOM 2886 C C . PRO A 1 396 ? -12.072 -21.614 7.951 1.00 84.62 396 PRO A C 1
ATOM 2888 O O . PRO A 1 396 ? -12.374 -22.117 6.865 1.00 84.62 396 PRO A O 1
ATOM 2891 N N . GLY A 1 397 ? -11.238 -22.209 8.820 1.00 87.06 397 GLY A N 1
ATOM 2892 C CA . GLY A 1 397 ? -10.423 -23.387 8.495 1.00 87.06 397 GLY A CA 1
ATOM 2893 C C . GLY A 1 397 ? -9.637 -23.179 7.197 1.00 87.06 397 GLY A C 1
ATOM 2894 O O . GLY A 1 397 ? -9.321 -22.049 6.853 1.00 87.06 397 GLY A O 1
ATOM 2895 N N . ASP A 1 398 ? -9.414 -24.236 6.413 1.00 86.88 398 ASP A N 1
ATOM 2896 C CA . ASP A 1 398 ? -8.672 -24.162 5.135 1.00 86.88 398 ASP A CA 1
ATOM 2897 C C . ASP A 1 398 ? -9.473 -23.546 3.954 1.00 86.88 398 ASP A C 1
ATOM 2899 O O . ASP A 1 398 ? -9.092 -23.688 2.787 1.00 86.88 398 ASP A O 1
ATOM 2903 N N . ASP A 1 399 ? -10.637 -22.925 4.194 1.00 90.81 399 ASP A N 1
ATOM 2904 C CA . ASP A 1 399 ? -11.460 -22.337 3.127 1.00 90.81 399 ASP A CA 1
ATOM 2905 C C . ASP A 1 399 ? -10.984 -20.918 2.785 1.00 90.81 399 ASP A C 1
ATOM 2907 O O . ASP A 1 399 ? -11.270 -19.950 3.493 1.00 90.81 399 ASP A O 1
ATOM 2911 N N . ASN A 1 400 ? -10.306 -20.790 1.639 1.00 90.88 400 ASN A N 1
ATOM 2912 C CA . ASN A 1 400 ? -9.765 -19.522 1.145 1.00 90.88 400 ASN A CA 1
ATOM 2913 C C . ASN A 1 400 ? -10.797 -18.382 1.108 1.00 90.88 400 ASN A C 1
ATOM 2915 O O . ASN A 1 400 ? -10.489 -17.248 1.468 1.00 90.88 400 ASN A O 1
ATOM 2919 N N . ALA A 1 401 ? -12.028 -18.668 0.667 1.00 89.19 401 ALA A N 1
ATOM 2920 C CA . ALA A 1 401 ? -13.057 -17.643 0.539 1.00 89.19 401 ALA A CA 1
ATOM 2921 C C . ALA A 1 401 ? -13.563 -17.195 1.913 1.00 89.19 401 ALA A C 1
ATOM 2923 O O . ALA A 1 401 ? -13.798 -16.002 2.109 1.00 89.19 401 ALA A O 1
ATOM 2924 N N . LYS A 1 402 ? -13.693 -18.122 2.873 1.00 88.88 402 LYS A N 1
ATOM 2925 C CA . LYS A 1 402 ? -14.043 -17.773 4.256 1.00 88.88 402 LYS A CA 1
ATOM 2926 C C . LYS A 1 402 ? -12.939 -16.988 4.953 1.00 88.88 402 LYS A C 1
ATOM 2928 O O . LYS A 1 402 ? -13.265 -16.013 5.616 1.00 88.88 402 LYS A O 1
ATOM 2933 N N . ARG A 1 403 ? -11.667 -17.364 4.786 1.00 91.25 403 ARG A N 1
ATOM 2934 C CA . ARG A 1 403 ? -10.525 -16.625 5.353 1.00 91.25 403 ARG A CA 1
ATOM 2935 C C . ARG A 1 403 ? -10.459 -15.196 4.836 1.00 91.25 403 ARG A C 1
ATOM 2937 O O . ARG A 1 403 ? -10.447 -14.260 5.629 1.00 91.25 403 ARG A O 1
ATOM 2944 N N . ALA A 1 404 ? -10.518 -15.023 3.515 1.00 89.88 404 ALA A N 1
ATOM 2945 C CA . ALA A 1 404 ? -10.542 -13.697 2.908 1.00 89.88 404 ALA A CA 1
ATOM 2946 C C . ALA A 1 404 ? -11.764 -12.891 3.385 1.00 89.88 404 ALA A C 1
ATOM 2948 O O . ALA A 1 404 ? -11.633 -11.731 3.771 1.00 89.88 404 ALA A O 1
ATOM 2949 N N . ALA A 1 405 ? -12.954 -13.504 3.420 1.00 85.50 405 ALA A N 1
ATOM 2950 C CA . ALA A 1 405 ? -14.157 -12.845 3.925 1.00 85.50 405 ALA A CA 1
ATOM 2951 C C . ALA A 1 405 ? -14.039 -12.460 5.407 1.00 85.50 405 ALA A C 1
ATOM 2953 O O . ALA A 1 405 ? -14.480 -11.374 5.772 1.00 85.50 405 ALA A O 1
ATOM 2954 N N . TYR A 1 406 ? -13.442 -13.304 6.248 1.00 85.38 406 TYR A N 1
ATOM 2955 C CA . TYR A 1 406 ? -13.206 -13.001 7.654 1.00 85.38 406 TYR A CA 1
ATOM 2956 C C . TYR A 1 406 ? -12.238 -11.823 7.797 1.00 85.38 406 TYR A C 1
ATOM 2958 O O . TYR A 1 406 ? -12.605 -10.822 8.403 1.00 85.38 406 TYR A O 1
ATOM 2966 N N . TYR A 1 407 ? -11.077 -11.870 7.134 1.00 89.00 407 TYR A N 1
ATOM 2967 C CA . TYR A 1 407 ? -10.084 -10.791 7.137 1.00 89.00 407 TYR A CA 1
ATOM 2968 C C . TYR A 1 407 ? -10.666 -9.445 6.683 1.00 89.00 407 TYR A C 1
ATOM 2970 O O . TYR A 1 407 ? -10.562 -8.451 7.396 1.00 89.00 407 TYR A O 1
ATOM 2978 N N . TYR A 1 408 ? -11.324 -9.394 5.519 1.00 85.31 408 TYR A N 1
ATOM 2979 C CA . TYR A 1 408 ? -11.886 -8.147 4.983 1.00 85.31 408 TYR A CA 1
ATOM 2980 C C . TYR A 1 408 ? -13.140 -7.675 5.716 1.00 85.31 408 TYR A C 1
ATOM 2982 O O . TYR A 1 408 ? -13.661 -6.613 5.394 1.00 85.31 408 TYR A O 1
ATOM 2990 N N . ASN A 1 409 ? -13.659 -8.436 6.672 1.00 78.12 409 ASN A N 1
ATOM 2991 C CA . ASN A 1 409 ? -14.694 -7.963 7.579 1.00 78.12 409 ASN A CA 1
ATOM 2992 C C . ASN A 1 409 ? -14.176 -7.880 9.014 1.00 78.12 409 ASN A C 1
ATOM 2994 O O . ASN A 1 409 ? -14.992 -7.722 9.913 1.00 78.12 409 ASN A O 1
ATOM 2998 N N . SER A 1 410 ? -12.858 -7.965 9.239 1.00 74.56 410 SER A N 1
ATOM 2999 C CA . SER A 1 410 ? -12.269 -7.894 10.570 1.00 74.56 410 SER A CA 1
ATOM 3000 C C . SER A 1 410 ? -11.519 -6.597 10.845 1.00 74.56 410 SER A C 1
ATOM 3002 O O . SER A 1 410 ? -11.262 -5.772 9.969 1.00 74.56 410 SER A O 1
ATOM 3004 N N . ASN A 1 411 ? -11.125 -6.416 12.101 1.00 68.62 411 ASN A N 1
ATOM 3005 C CA . ASN A 1 411 ? -10.301 -5.312 12.552 1.00 68.62 411 ASN A CA 1
ATOM 3006 C C . ASN A 1 411 ? -8.876 -5.378 11.998 1.00 68.62 411 ASN A C 1
ATOM 3008 O O . ASN A 1 411 ? -8.141 -4.412 12.193 1.00 68.62 411 ASN A O 1
ATOM 3012 N N . LEU A 1 412 ? -8.481 -6.471 11.329 1.00 79.44 412 LEU A N 1
ATOM 3013 C CA . LEU A 1 412 ? -7.223 -6.575 10.593 1.00 79.44 412 LEU A CA 1
ATOM 3014 C C . LEU A 1 412 ? -7.283 -5.966 9.192 1.00 79.44 412 LEU A C 1
ATOM 3016 O O . LEU A 1 412 ? -6.221 -5.617 8.673 1.00 79.44 412 LEU A O 1
ATOM 3020 N N . ASP A 1 413 ? -8.480 -5.775 8.627 1.00 83.94 413 ASP A N 1
ATOM 3021 C CA . ASP A 1 413 ? -8.685 -5.134 7.329 1.00 83.94 413 ASP A CA 1
ATOM 3022 C C . ASP A 1 413 ? -7.970 -3.774 7.292 1.00 83.94 413 ASP A C 1
ATOM 3024 O O . ASP A 1 413 ? -8.356 -2.805 7.956 1.00 83.94 413 ASP A O 1
ATOM 3028 N N . VAL A 1 414 ? -6.905 -3.683 6.492 1.00 82.25 414 VAL A N 1
ATOM 3029 C CA . VAL A 1 414 ? -6.121 -2.449 6.346 1.00 82.25 414 VAL A CA 1
ATOM 3030 C C . VAL A 1 414 ? -6.966 -1.293 5.809 1.00 82.25 414 VAL A C 1
ATOM 3032 O O . VAL A 1 414 ? -6.738 -0.146 6.194 1.00 82.25 414 VAL A O 1
ATOM 3035 N N . GLY A 1 415 ? -7.978 -1.582 4.984 1.00 80.75 415 GLY A N 1
ATOM 3036 C CA . GLY A 1 415 ? -8.954 -0.619 4.482 1.00 80.75 415 GLY A CA 1
ATOM 3037 C C . GLY A 1 415 ? -9.872 -0.093 5.579 1.00 80.75 415 GLY A C 1
ATOM 3038 O O . GLY A 1 415 ? -10.250 1.081 5.570 1.00 80.75 415 GLY A O 1
ATOM 3039 N N . TYR A 1 416 ? -10.225 -0.928 6.554 1.00 78.81 416 TYR A N 1
ATOM 3040 C CA . TYR A 1 416 ? -10.932 -0.490 7.754 1.00 78.81 416 TYR A CA 1
ATOM 3041 C C . TYR A 1 416 ? -10.024 0.348 8.665 1.00 78.81 416 TYR A C 1
ATOM 3043 O O . TYR A 1 416 ? -10.382 1.481 8.992 1.00 78.81 416 TYR A O 1
ATOM 3051 N N . LYS A 1 417 ? -8.820 -0.142 8.999 1.00 76.25 417 LYS A N 1
ATOM 3052 C CA . LYS A 1 417 ? -7.854 0.580 9.851 1.00 76.25 417 LYS A CA 1
ATOM 3053 C C . LYS A 1 417 ? -7.515 1.964 9.294 1.00 76.25 417 LYS A C 1
ATOM 3055 O O . LYS A 1 417 ? -7.559 2.948 10.027 1.00 76.25 417 LYS A O 1
ATOM 3060 N N . ALA A 1 418 ? -7.238 2.059 7.993 1.00 79.19 418 ALA A N 1
ATOM 3061 C CA . ALA A 1 418 ? -6.963 3.318 7.305 1.00 79.19 418 ALA A CA 1
ATOM 3062 C C . ALA A 1 418 ? -8.101 4.337 7.468 1.00 79.19 418 ALA A C 1
ATOM 3064 O O . ALA A 1 418 ? -7.862 5.478 7.864 1.00 79.19 418 ALA A O 1
ATOM 3065 N N . ARG A 1 419 ? -9.348 3.918 7.213 1.00 77.69 419 ARG A N 1
ATOM 3066 C CA . ARG A 1 419 ? -10.526 4.788 7.355 1.00 77.69 419 ARG A CA 1
ATOM 3067 C C . ARG A 1 419 ? -10.779 5.182 8.805 1.00 77.69 419 ARG A C 1
ATOM 3069 O O . ARG A 1 419 ? -11.176 6.317 9.053 1.00 77.69 419 ARG A O 1
ATOM 3076 N N . LYS A 1 420 ? -10.533 4.279 9.758 1.00 74.62 420 LYS A N 1
ATOM 3077 C CA . LYS A 1 420 ? -10.632 4.570 11.193 1.00 74.62 420 LYS A CA 1
ATOM 3078 C C . LYS A 1 420 ? -9.629 5.645 11.617 1.00 74.62 420 LYS A C 1
ATOM 3080 O O . LYS A 1 420 ? -10.007 6.586 12.297 1.00 74.62 420 LYS A O 1
ATOM 3085 N N . LEU A 1 421 ? -8.374 5.560 11.170 1.00 70.94 421 LEU A N 1
ATOM 3086 C CA . LEU A 1 421 ? -7.364 6.590 11.461 1.00 70.94 421 LEU A CA 1
ATOM 3087 C C . LEU A 1 421 ? -7.698 7.948 10.820 1.00 70.94 421 LEU A C 1
ATOM 3089 O O . LEU A 1 421 ? -7.326 8.997 11.345 1.00 70.94 421 LEU A O 1
ATOM 3093 N N . ALA A 1 422 ? -8.397 7.928 9.684 1.00 70.00 422 ALA A N 1
ATOM 3094 C CA . ALA A 1 422 ? -8.808 9.121 8.954 1.00 70.00 422 ALA A CA 1
ATOM 3095 C C . ALA A 1 422 ? -10.073 9.789 9.513 1.00 70.00 422 ALA A C 1
ATOM 3097 O O . ALA A 1 422 ? -10.254 10.989 9.317 1.00 70.00 422 ALA A O 1
ATOM 3098 N N . SER A 1 423 ? -10.942 9.043 10.210 1.00 68.00 423 SER A N 1
ATOM 3099 C CA . SER A 1 423 ? -12.303 9.494 10.543 1.00 68.00 423 SER A CA 1
ATOM 3100 C C . SER A 1 423 ? -12.358 10.756 11.400 1.00 68.00 423 SER A C 1
ATOM 3102 O O . SER A 1 423 ? -13.349 11.478 11.352 1.00 68.00 423 SER A O 1
ATOM 3104 N N . ASP A 1 424 ? -11.294 11.034 12.152 1.00 64.06 424 ASP A N 1
ATOM 3105 C CA . ASP A 1 424 ? -11.194 12.198 13.034 1.00 64.06 424 ASP A CA 1
ATOM 3106 C C . ASP A 1 424 ? -10.588 13.434 12.329 1.00 64.06 424 ASP A C 1
ATOM 3108 O O . ASP A 1 424 ? -10.414 14.490 12.940 1.00 64.06 424 ASP A O 1
ATOM 3112 N N . ILE A 1 425 ? -10.247 13.334 11.037 1.00 70.06 425 ILE A N 1
ATOM 3113 C CA . ILE A 1 425 ? -9.638 14.421 10.263 1.00 70.06 425 ILE A CA 1
ATOM 3114 C C . ILE A 1 425 ? -10.698 15.090 9.384 1.00 70.06 425 ILE A C 1
ATOM 3116 O O . ILE A 1 425 ? -11.213 14.491 8.446 1.00 70.06 425 ILE A O 1
ATOM 3120 N N . LYS A 1 426 ? -10.979 16.377 9.621 1.00 69.69 426 LYS A N 1
ATOM 3121 C CA . LYS A 1 426 ? -11.801 17.205 8.719 1.00 69.69 426 LYS A CA 1
ATOM 3122 C C . LYS A 1 426 ? -10.961 17.745 7.553 1.00 69.69 426 LYS A C 1
ATOM 3124 O O . LYS A 1 426 ? -10.477 18.877 7.622 1.00 69.69 426 LYS A O 1
ATOM 3129 N N . ASP A 1 427 ? -10.723 16.908 6.547 1.00 72.12 427 ASP A N 1
ATOM 3130 C CA . ASP A 1 427 ? -10.106 17.287 5.267 1.00 72.12 427 ASP A CA 1
ATOM 3131 C C . ASP A 1 427 ? -10.668 16.420 4.128 1.00 72.12 427 ASP A C 1
ATOM 3133 O O . ASP A 1 427 ? -10.478 15.203 4.104 1.00 72.12 427 ASP A O 1
ATOM 3137 N N . ASP A 1 428 ? -11.421 17.038 3.225 1.00 69.94 428 ASP A N 1
ATOM 3138 C CA . ASP A 1 428 ? -12.194 16.339 2.193 1.00 69.94 428 ASP A CA 1
ATOM 3139 C C . ASP A 1 428 ? -11.285 15.707 1.149 1.00 69.94 428 ASP A C 1
ATOM 3141 O O . ASP A 1 428 ? -11.574 14.612 0.680 1.00 69.94 428 ASP A O 1
ATOM 3145 N N . ASP A 1 429 ? -10.188 16.389 0.809 1.00 71.94 429 ASP A N 1
ATOM 3146 C CA . ASP A 1 429 ? -9.189 15.879 -0.125 1.00 71.94 429 ASP A CA 1
ATOM 3147 C C . ASP A 1 429 ? -8.542 14.623 0.455 1.00 71.94 429 ASP A C 1
ATOM 3149 O O . ASP A 1 429 ? -8.634 13.552 -0.138 1.00 71.94 429 ASP A O 1
ATOM 3153 N N . LEU A 1 430 ? -8.005 14.719 1.674 1.00 74.56 430 LEU A N 1
ATOM 3154 C CA . LEU A 1 430 ? -7.349 13.598 2.339 1.00 74.56 430 LEU A CA 1
ATOM 3155 C C . LEU A 1 430 ? -8.281 12.397 2.479 1.00 74.56 430 LEU A C 1
ATOM 3157 O O . LEU A 1 430 ? -7.892 11.265 2.205 1.00 74.56 430 LEU A O 1
ATOM 3161 N N . ASN A 1 431 ? -9.500 12.617 2.959 1.00 76.19 431 ASN A N 1
ATOM 3162 C CA . ASN A 1 431 ? -10.391 11.502 3.219 1.00 76.19 431 ASN A CA 1
ATOM 3163 C C . ASN A 1 431 ? -10.940 10.870 1.940 1.00 76.19 431 ASN A C 1
ATOM 3165 O O . ASN A 1 431 ? -11.093 9.649 1.903 1.00 76.19 431 ASN A O 1
ATOM 3169 N N . ASP A 1 432 ? -11.261 11.662 0.914 1.00 82.94 432 ASP A N 1
ATOM 3170 C CA . ASP A 1 432 ? -11.659 11.101 -0.374 1.00 82.94 432 ASP A CA 1
ATOM 3171 C C . ASP A 1 432 ? -10.500 10.323 -0.992 1.00 82.94 432 ASP A C 1
ATOM 3173 O O . ASP A 1 432 ? -10.732 9.245 -1.530 1.00 82.94 432 ASP A O 1
ATOM 3177 N N . ASP A 1 433 ? -9.264 10.810 -0.864 1.00 79.12 433 ASP A N 1
ATOM 3178 C CA . ASP A 1 433 ? -8.076 10.105 -1.340 1.00 79.12 433 ASP A CA 1
ATOM 3179 C C . ASP A 1 433 ? -7.869 8.789 -0.571 1.00 79.12 433 ASP A C 1
ATOM 3181 O O . ASP A 1 433 ? -7.640 7.744 -1.179 1.00 79.12 433 ASP A O 1
ATOM 3185 N N . ILE A 1 434 ? -8.054 8.779 0.752 1.00 78.19 434 ILE A N 1
ATOM 3186 C CA . ILE A 1 434 ? -7.992 7.558 1.575 1.00 78.19 434 ILE A CA 1
ATOM 3187 C C . ILE A 1 434 ? -9.086 6.567 1.181 1.00 78.19 434 ILE A C 1
ATOM 3189 O O . ILE A 1 434 ? -8.811 5.381 0.984 1.00 78.19 434 ILE A O 1
ATOM 3193 N N . ASN A 1 435 ? -10.326 7.036 1.043 1.00 84.38 435 ASN A N 1
ATOM 3194 C CA . ASN A 1 435 ? -11.439 6.193 0.628 1.00 84.38 435 ASN A CA 1
ATOM 3195 C C . ASN A 1 435 ? -11.252 5.693 -0.807 1.00 84.38 435 ASN A C 1
ATOM 3197 O O . ASN A 1 435 ? -11.560 4.538 -1.078 1.00 84.38 435 ASN A O 1
ATOM 3201 N N . LEU A 1 436 ? -10.679 6.493 -1.706 1.00 86.50 436 LEU A N 1
ATOM 3202 C CA . LEU A 1 436 ? -10.335 6.088 -3.066 1.00 86.50 436 LEU A CA 1
ATOM 3203 C C . LEU A 1 436 ? -9.275 4.978 -3.077 1.00 86.50 436 LEU A C 1
ATOM 3205 O O . LEU A 1 436 ? -9.398 4.014 -3.837 1.00 86.50 436 LEU A O 1
ATOM 3209 N N . VAL A 1 437 ? -8.253 5.067 -2.222 1.00 82.38 437 VAL A N 1
ATOM 3210 C CA . VAL A 1 437 ? -7.268 3.985 -2.077 1.00 82.38 437 VAL A CA 1
ATOM 3211 C C . VAL A 1 437 ? -7.915 2.743 -1.453 1.00 82.38 437 VAL A C 1
ATOM 3213 O O . VAL A 1 437 ? -7.651 1.637 -1.920 1.00 82.38 437 VAL A O 1
ATOM 3216 N N . ALA A 1 438 ? -8.817 2.891 -0.476 1.00 84.00 438 ALA A N 1
ATOM 3217 C CA . ALA A 1 438 ? -9.578 1.767 0.075 1.00 84.00 438 ALA A CA 1
ATOM 3218 C C . ALA A 1 438 ? -10.454 1.092 -0.999 1.00 84.00 438 ALA A C 1
ATOM 3220 O O . ALA A 1 438 ? -10.443 -0.130 -1.116 1.00 84.00 438 ALA A O 1
ATOM 3221 N N . VAL A 1 439 ? -11.147 1.871 -1.840 1.00 90.19 439 VAL A N 1
ATOM 3222 C CA . VAL A 1 439 ? -11.893 1.368 -3.008 1.00 90.19 439 VAL A CA 1
ATOM 3223 C C . VAL A 1 439 ? -10.981 0.556 -3.918 1.00 90.19 439 VAL A C 1
ATOM 3225 O O . VAL A 1 439 ? -11.349 -0.552 -4.305 1.00 90.19 439 VAL A O 1
ATOM 3228 N N . ARG A 1 440 ? -9.788 1.073 -4.241 1.00 86.69 440 ARG A N 1
ATOM 3229 C CA . ARG A 1 440 ? -8.811 0.344 -5.058 1.00 86.69 440 ARG A CA 1
ATOM 3230 C C . ARG A 1 440 ? -8.406 -0.976 -4.399 1.00 86.69 440 ARG A C 1
ATOM 3232 O O . ARG A 1 440 ? -8.408 -1.986 -5.090 1.00 86.69 440 ARG A O 1
ATOM 3239 N N . ASN A 1 441 ? -8.112 -0.977 -3.099 1.00 83.81 441 ASN A N 1
ATOM 3240 C CA . ASN A 1 441 ? -7.706 -2.177 -2.364 1.00 83.81 441 ASN A CA 1
ATOM 3241 C C . ASN A 1 441 ? -8.803 -3.258 -2.377 1.00 83.81 441 ASN A C 1
ATOM 3243 O O . ASN A 1 441 ? -8.535 -4.406 -2.722 1.00 83.81 441 ASN A O 1
ATOM 3247 N N . TYR A 1 442 ? -10.059 -2.890 -2.105 1.00 87.31 442 TYR A N 1
ATOM 3248 C CA . TYR A 1 442 ? -11.170 -3.843 -2.179 1.00 87.31 442 TYR A CA 1
ATOM 3249 C C . TYR A 1 442 ? -11.443 -4.316 -3.609 1.00 87.31 442 TYR A C 1
ATOM 3251 O O . TYR A 1 442 ? -11.746 -5.488 -3.810 1.00 87.31 442 TYR A O 1
ATOM 3259 N N . ALA A 1 443 ? -11.317 -3.442 -4.610 1.00 89.62 443 ALA A N 1
ATOM 3260 C CA . ALA A 1 443 ? -11.475 -3.829 -6.010 1.00 89.62 443 ALA A CA 1
ATOM 3261 C C . ALA A 1 443 ? -10.367 -4.795 -6.470 1.00 89.62 443 ALA A C 1
ATOM 3263 O O . ALA A 1 443 ? -10.662 -5.773 -7.149 1.00 89.62 443 ALA A O 1
ATOM 3264 N N . GLN A 1 444 ? -9.115 -4.572 -6.052 1.00 83.31 444 GLN A N 1
ATOM 3265 C CA . GLN A 1 444 ? -7.990 -5.496 -6.268 1.00 83.31 444 GLN A CA 1
ATOM 3266 C C . GLN A 1 444 ? -8.225 -6.861 -5.610 1.00 83.31 444 GLN A C 1
ATOM 3268 O O . GLN A 1 444 ? -7.827 -7.882 -6.154 1.00 83.31 444 GLN A O 1
ATOM 3273 N N . ALA A 1 445 ? -8.930 -6.890 -4.478 1.00 81.12 445 ALA A N 1
ATOM 3274 C CA . ALA A 1 445 ? -9.339 -8.125 -3.813 1.00 81.12 445 ALA A CA 1
ATOM 3275 C C . ALA A 1 445 ? -10.581 -8.797 -4.441 1.00 81.12 445 ALA A C 1
ATOM 3277 O O . ALA A 1 445 ? -11.037 -9.828 -3.947 1.00 81.12 445 ALA A O 1
ATOM 3278 N N . GLY A 1 446 ? -11.177 -8.213 -5.490 1.00 84.06 446 GLY A N 1
ATOM 3279 C CA . GLY A 1 446 ? -12.416 -8.696 -6.114 1.00 84.06 446 GLY A CA 1
ATOM 3280 C C . GLY A 1 446 ? -13.704 -8.357 -5.345 1.00 84.06 446 GLY A C 1
ATOM 3281 O O . GLY A 1 446 ? -14.787 -8.824 -5.699 1.00 84.06 446 GLY A O 1
ATOM 3282 N N . LEU A 1 447 ? -13.634 -7.521 -4.305 1.00 86.38 447 LEU A N 1
ATOM 3283 C CA . LEU A 1 447 ? -14.761 -7.113 -3.457 1.00 86.38 447 LEU A CA 1
ATOM 3284 C C . LEU A 1 447 ? -15.498 -5.885 -4.025 1.00 86.38 447 LEU A C 1
ATOM 3286 O O . LEU A 1 447 ? -15.712 -4.882 -3.337 1.00 86.38 447 LEU A O 1
ATOM 3290 N N . ASN A 1 448 ? -15.924 -5.970 -5.289 1.00 89.31 448 ASN A N 1
ATOM 3291 C CA . ASN A 1 448 ? -16.510 -4.849 -6.039 1.00 89.31 448 ASN A CA 1
ATOM 3292 C C . ASN A 1 448 ? -17.738 -4.227 -5.357 1.00 89.31 448 ASN A C 1
ATOM 3294 O O . ASN A 1 448 ? -17.900 -3.010 -5.381 1.00 89.31 448 ASN A O 1
ATOM 3298 N N . ALA A 1 449 ? -18.587 -5.031 -4.707 1.00 85.38 449 ALA A N 1
ATOM 3299 C CA . ALA A 1 449 ? -19.766 -4.527 -3.999 1.00 85.38 449 ALA A CA 1
ATOM 3300 C C . ALA A 1 449 ? -19.390 -3.629 -2.805 1.00 85.38 449 ALA A C 1
ATOM 3302 O O . ALA A 1 449 ? -19.958 -2.547 -2.642 1.00 85.38 449 ALA A O 1
ATOM 3303 N N . LYS A 1 450 ? -18.390 -4.041 -2.012 1.00 84.44 450 LYS A N 1
ATOM 3304 C CA . LYS A 1 450 ? -17.867 -3.253 -0.884 1.00 84.44 450 LYS A CA 1
ATOM 3305 C C . LYS A 1 450 ? -17.183 -1.981 -1.389 1.00 84.44 450 LYS A C 1
ATOM 3307 O O . LYS A 1 450 ? -17.457 -0.894 -0.886 1.00 84.44 450 LYS A O 1
ATOM 3312 N N . ALA A 1 451 ? -16.365 -2.107 -2.435 1.00 90.06 451 ALA A N 1
ATOM 3313 C CA . ALA A 1 451 ? -15.709 -0.980 -3.093 1.00 90.06 451 ALA A CA 1
ATOM 3314 C C . ALA A 1 451 ? -16.734 0.050 -3.610 1.00 90.06 451 ALA A C 1
ATOM 3316 O O . ALA A 1 451 ? -16.620 1.242 -3.334 1.00 90.06 451 ALA A O 1
ATOM 3317 N N . LYS A 1 452 ? -17.791 -0.410 -4.287 1.00 89.62 452 LYS A N 1
ATOM 3318 C CA . LYS A 1 452 ? -18.886 0.438 -4.772 1.00 89.62 452 LYS A CA 1
ATOM 3319 C C . LYS A 1 452 ? -19.613 1.147 -3.628 1.00 89.62 452 LYS A C 1
ATOM 3321 O O . LYS A 1 452 ? -19.867 2.341 -3.736 1.00 89.62 452 LYS A O 1
ATOM 3326 N N . SER A 1 453 ? -19.928 0.434 -2.544 1.00 82.81 453 SER A N 1
ATOM 3327 C CA . SER A 1 453 ? -20.588 1.025 -1.372 1.00 82.81 453 SER A CA 1
ATOM 3328 C C . SER A 1 453 ? -19.787 2.208 -0.820 1.00 82.81 453 SER A C 1
ATOM 3330 O O . SER A 1 453 ? -20.337 3.290 -0.624 1.00 82.81 453 SER A O 1
ATOM 3332 N N . ILE A 1 454 ? -18.467 2.056 -0.675 1.00 84.75 454 ILE A N 1
ATOM 3333 C CA . ILE A 1 454 ? -17.576 3.136 -0.219 1.00 84.75 454 ILE A CA 1
ATOM 3334 C C . ILE A 1 454 ? -17.528 4.288 -1.228 1.00 84.75 454 ILE A C 1
ATOM 3336 O O . ILE A 1 454 ? -17.593 5.447 -0.823 1.00 84.75 454 ILE A O 1
ATOM 3340 N N . ALA A 1 455 ? -17.443 3.988 -2.527 1.00 88.94 455 ALA A N 1
ATOM 3341 C CA . ALA A 1 455 ? -17.425 5.006 -3.576 1.00 88.94 455 ALA A CA 1
ATOM 3342 C C . ALA A 1 455 ? -18.696 5.871 -3.580 1.00 88.94 455 ALA A C 1
ATOM 3344 O O . ALA A 1 455 ? -18.611 7.076 -3.802 1.00 88.94 455 ALA A O 1
ATOM 3345 N N . ASP A 1 456 ? -19.855 5.265 -3.316 1.00 81.06 456 ASP A N 1
ATOM 3346 C CA . ASP A 1 456 ? -21.140 5.965 -3.274 1.00 81.06 456 ASP A CA 1
ATOM 3347 C C . ASP A 1 456 ? -21.359 6.765 -1.988 1.00 81.06 456 ASP A C 1
ATOM 3349 O O . ASP A 1 456 ? -22.005 7.809 -2.027 1.00 81.06 456 ASP A O 1
ATOM 3353 N N . SER A 1 457 ? -20.868 6.263 -0.853 1.00 74.50 457 SER A N 1
ATOM 3354 C CA . SER A 1 457 ? -21.254 6.774 0.468 1.00 74.50 457 SER A CA 1
ATOM 3355 C C . SER A 1 457 ? -20.189 7.607 1.170 1.00 74.50 457 SER A C 1
ATOM 3357 O O . SER A 1 457 ? -20.539 8.441 1.999 1.00 74.50 457 SER A O 1
ATOM 3359 N N . LEU A 1 458 ? -18.901 7.399 0.873 1.00 78.12 458 LEU A N 1
ATOM 3360 C CA . LEU A 1 458 ? -17.796 7.982 1.648 1.00 78.12 458 LEU A CA 1
ATOM 3361 C C . LEU A 1 458 ? -16.847 8.872 0.834 1.00 78.12 458 LEU A C 1
ATOM 3363 O O . LEU A 1 458 ? -15.956 9.493 1.423 1.00 78.12 458 LEU A O 1
ATOM 3367 N N . ILE A 1 459 ? -17.020 8.930 -0.488 1.00 84.00 459 ILE A N 1
ATOM 3368 C CA . ILE A 1 459 ? -16.288 9.837 -1.379 1.00 84.00 459 ILE A CA 1
ATOM 3369 C C . ILE A 1 459 ? -17.250 10.930 -1.826 1.00 84.00 459 ILE A C 1
ATOM 3371 O O . ILE A 1 459 ? -18.287 10.622 -2.409 1.00 84.00 459 ILE A O 1
ATOM 3375 N N . VAL A 1 460 ? -16.920 12.193 -1.564 1.00 80.75 460 VAL A N 1
ATOM 3376 C CA . VAL A 1 460 ? -17.832 13.325 -1.804 1.00 80.75 460 VAL A CA 1
ATOM 3377 C C . VAL A 1 460 ? -17.527 14.022 -3.133 1.00 80.75 460 VAL A C 1
ATOM 3379 O O . VAL A 1 460 ? -18.437 14.382 -3.882 1.00 80.75 460 VAL A O 1
ATOM 3382 N N . LYS A 1 461 ? -16.248 14.197 -3.479 1.00 84.31 461 LYS A N 1
ATOM 3383 C CA . LYS A 1 461 ? -15.831 14.910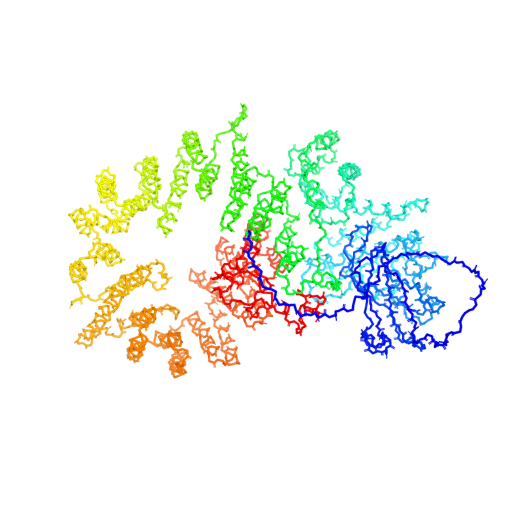 -4.689 1.00 84.31 461 LYS A CA 1
ATOM 3384 C C . LYS A 1 461 ? -16.102 14.074 -5.929 1.00 84.31 461 LYS A C 1
ATOM 3386 O O . LYS A 1 461 ? -15.598 12.964 -6.085 1.00 84.31 461 LYS A O 1
ATOM 3391 N N . THR A 1 462 ? -16.813 14.668 -6.883 1.00 89.12 462 THR A N 1
ATOM 3392 C CA . THR A 1 462 ? -17.218 14.015 -8.137 1.00 89.12 462 THR A CA 1
ATOM 3393 C C . THR A 1 462 ? -16.042 13.435 -8.929 1.00 89.12 462 THR A C 1
ATOM 3395 O O . THR A 1 462 ? -16.159 12.342 -9.479 1.00 89.12 462 THR A O 1
ATOM 3398 N N . LEU A 1 463 ? -14.893 14.123 -8.958 1.00 90.88 463 LEU A N 1
ATOM 3399 C CA . LEU A 1 463 ? -13.683 13.608 -9.609 1.00 90.88 463 LEU A CA 1
ATOM 3400 C C . LEU A 1 463 ? -13.160 12.339 -8.917 1.00 90.88 463 LEU A C 1
ATOM 3402 O O . LEU A 1 463 ? -12.854 11.359 -9.591 1.00 90.88 463 LEU A O 1
ATOM 3406 N N . ASN A 1 464 ? -13.116 12.320 -7.583 1.00 91.94 464 ASN A N 1
ATOM 3407 C CA . ASN A 1 464 ? -12.664 11.151 -6.829 1.00 91.94 464 ASN A CA 1
ATOM 3408 C C . ASN A 1 464 ? -13.679 10.002 -6.892 1.00 91.94 464 ASN A C 1
ATOM 3410 O O . ASN A 1 464 ? -13.275 8.845 -6.980 1.00 91.94 464 ASN A O 1
ATOM 3414 N N . GLN A 1 465 ? -14.981 10.293 -6.961 1.00 93.12 465 GLN A N 1
ATOM 3415 C CA . GLN A 1 465 ? -15.998 9.278 -7.248 1.00 93.12 465 GLN A CA 1
ATOM 3416 C C . GLN A 1 465 ? -15.809 8.668 -8.646 1.00 93.12 465 GLN A C 1
ATOM 3418 O O . GLN A 1 465 ? -15.894 7.451 -8.800 1.00 93.12 465 GLN A O 1
ATOM 3423 N N . SER A 1 466 ? -15.510 9.482 -9.667 1.00 96.25 466 SER A N 1
ATOM 3424 C CA . SER A 1 466 ? -15.169 8.978 -11.007 1.00 96.25 466 SER A CA 1
ATOM 3425 C C . SER A 1 466 ? -13.955 8.052 -10.953 1.00 96.25 466 SER A C 1
ATOM 3427 O O . SER A 1 466 ? -14.046 6.909 -11.406 1.00 96.25 466 SER A O 1
ATOM 3429 N N . ASN A 1 467 ? -12.873 8.504 -10.305 1.00 95.88 467 ASN A N 1
ATOM 3430 C CA . ASN A 1 467 ? -11.668 7.703 -10.098 1.00 95.88 467 ASN A CA 1
ATOM 3431 C C . ASN A 1 467 ? -12.009 6.370 -9.417 1.00 95.88 467 ASN A C 1
ATOM 3433 O O . ASN A 1 467 ? -11.497 5.324 -9.811 1.00 95.88 467 ASN A O 1
ATOM 3437 N N . ALA A 1 468 ? -12.868 6.382 -8.397 1.00 95.88 468 ALA A N 1
ATOM 3438 C CA . ALA A 1 468 ? -13.269 5.192 -7.654 1.00 95.88 468 ALA A CA 1
ATOM 3439 C C . ALA A 1 468 ? -13.955 4.172 -8.569 1.00 95.88 468 ALA A C 1
ATOM 3441 O O . ALA A 1 468 ? -13.517 3.025 -8.653 1.00 95.88 468 ALA A O 1
ATOM 3442 N N . TYR A 1 469 ? -14.956 4.606 -9.336 1.00 97.94 469 TYR A N 1
ATOM 3443 C CA . TYR A 1 469 ? -15.651 3.755 -10.300 1.00 97.94 469 TYR A CA 1
ATOM 3444 C C . TYR A 1 469 ? -14.734 3.219 -11.404 1.00 97.94 469 TYR A C 1
ATOM 3446 O O . TYR A 1 469 ? -14.827 2.041 -11.756 1.00 97.94 469 TYR A O 1
ATOM 3454 N N . ARG A 1 470 ? -13.805 4.039 -11.910 1.00 97.69 470 ARG A N 1
ATOM 3455 C CA . ARG A 1 470 ? -12.789 3.578 -12.860 1.00 97.69 470 ARG A CA 1
ATOM 3456 C C . ARG A 1 470 ? -11.871 2.520 -12.244 1.00 97.69 470 ARG A C 1
ATOM 3458 O O . ARG A 1 470 ? -11.616 1.511 -12.890 1.00 97.69 470 ARG A O 1
ATOM 3465 N N . ASN A 1 471 ? -11.401 2.705 -11.006 1.00 95.44 471 ASN A N 1
ATOM 3466 C CA . ASN A 1 471 ? -10.561 1.710 -10.324 1.00 95.44 471 ASN A CA 1
ATOM 3467 C C . ASN A 1 471 ? -11.313 0.386 -10.107 1.00 95.44 471 ASN A C 1
ATOM 3469 O O . ASN A 1 471 ? -10.705 -0.673 -10.257 1.00 95.44 471 ASN A O 1
ATOM 3473 N N . ILE A 1 472 ? -12.616 0.422 -9.801 1.00 96.25 472 ILE A N 1
ATOM 3474 C CA . ILE A 1 472 ? -13.440 -0.796 -9.717 1.00 96.25 472 ILE A CA 1
ATOM 3475 C C . ILE A 1 472 ? -13.488 -1.495 -11.082 1.00 96.25 472 ILE A C 1
ATOM 3477 O O . ILE A 1 472 ? -13.211 -2.689 -11.167 1.00 96.25 472 ILE A O 1
ATOM 3481 N N . ALA A 1 473 ? -13.771 -0.754 -12.158 1.00 96.94 473 ALA A N 1
ATOM 3482 C CA . ALA A 1 473 ? -13.823 -1.307 -13.511 1.00 96.94 473 ALA A CA 1
ATOM 3483 C C . ALA A 1 473 ? -12.489 -1.919 -13.956 1.00 96.94 473 ALA A C 1
ATOM 3485 O O . ALA A 1 473 ? -12.465 -3.044 -14.448 1.00 96.94 473 ALA A O 1
ATOM 3486 N N . LYS A 1 474 ? -11.388 -1.186 -13.752 1.00 94.75 474 LYS A N 1
ATOM 3487 C CA . LYS A 1 474 ? -10.029 -1.615 -14.085 1.00 94.75 474 LYS A CA 1
ATOM 3488 C C . LYS A 1 474 ? -9.710 -2.959 -13.444 1.00 94.75 474 LYS A C 1
ATOM 3490 O O . LYS A 1 474 ? -9.394 -3.912 -14.145 1.00 94.75 474 LYS A O 1
ATOM 3495 N N . ASN A 1 475 ? -9.830 -3.043 -12.118 1.00 91.12 475 ASN A N 1
ATOM 3496 C CA . ASN A 1 475 ? -9.481 -4.264 -11.398 1.00 91.12 475 ASN A CA 1
ATOM 3497 C C . ASN A 1 475 ? -10.428 -5.411 -11.756 1.00 91.12 475 ASN A C 1
ATOM 3499 O O . ASN A 1 475 ? -9.963 -6.523 -11.965 1.00 91.12 475 ASN A O 1
ATOM 3503 N N . ASN A 1 476 ? -11.726 -5.150 -11.940 1.00 91.19 476 ASN A N 1
ATOM 3504 C CA . ASN A 1 476 ? -12.647 -6.178 -12.419 1.00 91.19 476 ASN A CA 1
ATOM 3505 C C . ASN A 1 476 ? -12.233 -6.736 -13.795 1.00 91.19 476 ASN A C 1
ATOM 3507 O O . ASN A 1 476 ? -12.295 -7.943 -13.999 1.00 91.19 476 ASN A O 1
ATOM 3511 N N . THR A 1 477 ? -11.760 -5.889 -14.717 1.00 90.06 477 THR A N 1
ATOM 3512 C CA . THR A 1 477 ? -11.231 -6.324 -16.022 1.00 90.06 477 THR A CA 1
ATOM 3513 C C . THR A 1 477 ? -9.928 -7.113 -15.873 1.00 90.06 477 THR A C 1
ATOM 3515 O O . THR A 1 477 ? -9.822 -8.210 -16.417 1.00 90.06 477 THR A O 1
ATOM 3518 N N . THR A 1 478 ? -8.954 -6.600 -15.111 1.00 85.50 478 THR A N 1
ATOM 3519 C CA . THR A 1 478 ? -7.652 -7.256 -14.886 1.00 85.50 478 THR A CA 1
ATOM 3520 C C . THR A 1 478 ? -7.801 -8.631 -14.236 1.00 85.50 478 THR A C 1
ATOM 3522 O O . THR A 1 478 ? -7.091 -9.560 -14.601 1.00 85.50 478 THR A O 1
ATOM 3525 N N . LEU A 1 479 ? -8.761 -8.782 -13.324 1.00 82.69 479 LEU A N 1
ATOM 3526 C CA . LEU A 1 479 ? -9.049 -10.035 -12.629 1.00 82.69 479 LEU A CA 1
ATOM 3527 C C . LEU A 1 479 ? -9.915 -11.017 -13.444 1.00 82.69 479 LEU A C 1
ATOM 3529 O O . LEU A 1 479 ? -10.351 -12.036 -12.913 1.00 82.69 479 LEU A O 1
ATOM 3533 N N . GLY A 1 480 ? -10.216 -10.716 -14.714 1.00 82.19 480 GLY A N 1
ATOM 3534 C CA . GLY A 1 480 ? -11.038 -11.578 -15.570 1.00 82.19 480 GLY A CA 1
ATOM 3535 C C . GLY A 1 480 ? -12.523 -11.637 -15.179 1.00 82.19 480 GLY A C 1
ATOM 3536 O O . GLY A 1 480 ? -13.200 -12.624 -15.478 1.00 82.19 480 GLY A O 1
ATOM 3537 N N . GLY A 1 481 ? -13.030 -10.604 -14.501 1.00 85.19 481 GLY A N 1
ATOM 3538 C CA . GLY A 1 481 ? -14.433 -10.450 -14.114 1.00 85.19 481 GLY A CA 1
ATOM 3539 C C . GLY A 1 481 ? -15.379 -10.157 -15.288 1.00 85.19 481 GLY A C 1
ATOM 3540 O O . GLY A 1 481 ? -15.015 -10.233 -16.464 1.00 85.19 481 GLY A O 1
ATOM 3541 N N . ASP A 1 482 ? -16.640 -9.825 -14.986 1.00 89.38 482 ASP A N 1
ATOM 3542 C CA . ASP A 1 482 ? -17.640 -9.532 -16.024 1.00 89.38 482 ASP A CA 1
ATOM 3543 C C . ASP A 1 482 ? -17.349 -8.189 -16.716 1.00 89.38 482 ASP A C 1
ATOM 3545 O O . ASP A 1 482 ? -17.586 -7.115 -16.160 1.00 89.38 482 ASP A O 1
ATOM 3549 N N . LEU A 1 483 ? -16.883 -8.245 -17.967 1.00 92.12 483 LEU A N 1
ATOM 3550 C CA . LEU A 1 483 ? -16.577 -7.060 -18.775 1.00 92.12 483 LEU A CA 1
ATOM 3551 C C . LEU A 1 483 ? -17.793 -6.138 -18.975 1.00 92.12 483 LEU A C 1
ATOM 3553 O O . LEU A 1 483 ? -17.631 -4.922 -19.079 1.00 92.12 483 LEU A O 1
ATOM 3557 N N . ALA A 1 484 ? -19.021 -6.673 -18.999 1.00 93.88 484 ALA A N 1
ATOM 3558 C CA . ALA A 1 484 ? -20.224 -5.844 -19.110 1.00 93.88 484 ALA A CA 1
ATOM 3559 C C . ALA A 1 484 ? -20.474 -5.029 -17.831 1.00 93.88 484 ALA A C 1
ATOM 3561 O O . ALA A 1 484 ? -20.969 -3.895 -17.888 1.00 93.88 484 ALA A O 1
ATOM 3562 N N . GLU A 1 485 ? -20.107 -5.587 -16.679 1.00 93.75 485 GLU A N 1
ATOM 3563 C CA . GLU A 1 485 ? -20.135 -4.878 -15.406 1.00 93.75 485 GLU A CA 1
ATOM 3564 C C . GLU A 1 485 ? -19.036 -3.806 -15.352 1.00 93.75 485 GLU A C 1
ATOM 3566 O O . GLU A 1 485 ? -19.343 -2.658 -15.025 1.00 93.75 485 GLU A O 1
ATOM 3571 N N . SER A 1 486 ? -17.806 -4.113 -15.799 1.00 95.69 486 SER A N 1
ATOM 3572 C CA . SER A 1 486 ? -16.735 -3.109 -15.952 1.00 95.69 486 SER A CA 1
ATOM 3573 C C . SER A 1 486 ? -17.197 -1.917 -16.794 1.00 95.69 486 SER A C 1
ATOM 3575 O O . SER A 1 486 ? -17.080 -0.768 -16.369 1.00 95.69 486 SER A O 1
ATOM 3577 N N . VAL A 1 487 ? -17.811 -2.171 -17.955 1.00 97.25 487 VAL A N 1
ATOM 3578 C CA . VAL A 1 487 ? -18.364 -1.118 -18.825 1.00 97.25 487 VAL A CA 1
ATOM 3579 C C . VAL A 1 487 ? -19.445 -0.298 -18.112 1.00 97.25 487 VAL A C 1
ATOM 3581 O O . VAL A 1 487 ? -19.531 0.912 -18.319 1.00 97.25 487 VAL A O 1
ATOM 3584 N N . THR A 1 488 ? -20.258 -0.909 -17.248 1.00 96.88 488 THR A N 1
ATOM 3585 C CA . THR A 1 488 ? -21.280 -0.192 -16.467 1.00 96.88 488 THR A CA 1
ATOM 3586 C C . THR A 1 488 ? -20.643 0.768 -15.457 1.00 96.88 488 THR A C 1
ATOM 3588 O O . THR A 1 488 ? -21.077 1.919 -15.345 1.00 96.88 488 THR A O 1
ATOM 3591 N N . TYR A 1 489 ? -19.584 0.340 -14.765 1.00 97.81 489 TYR A N 1
ATOM 3592 C CA . TYR A 1 489 ? -18.824 1.210 -13.865 1.00 97.81 489 TYR A CA 1
ATOM 3593 C C . TYR A 1 489 ? -18.133 2.357 -14.618 1.00 97.81 489 TYR A C 1
ATOM 3595 O O . TYR A 1 489 ? -18.216 3.504 -14.178 1.00 97.81 489 TYR A O 1
ATOM 3603 N N . LEU A 1 490 ? -17.550 2.098 -15.793 1.00 98.25 490 LEU A N 1
ATOM 3604 C CA . LEU A 1 490 ? -16.943 3.142 -16.632 1.00 98.25 490 LEU A CA 1
ATOM 3605 C C . LEU A 1 490 ? -17.968 4.167 -17.128 1.00 98.25 490 LEU A C 1
ATOM 3607 O O . LEU A 1 490 ? -17.700 5.367 -17.115 1.00 98.25 490 LEU A O 1
ATOM 3611 N N . GLN A 1 491 ? -19.174 3.729 -17.493 1.00 97.81 491 GLN A N 1
ATOM 3612 C CA . GLN A 1 491 ? -20.261 4.641 -17.859 1.00 97.81 491 GLN A CA 1
ATOM 3613 C C . GLN A 1 491 ? -20.670 5.539 -16.693 1.00 97.81 491 GLN A C 1
ATOM 3615 O O . GLN A 1 491 ? -20.958 6.722 -16.896 1.00 97.81 491 GLN A O 1
ATOM 3620 N N . LYS A 1 492 ? -20.689 4.995 -15.471 1.00 96.94 492 LYS A N 1
ATOM 3621 C CA . LYS A 1 492 ? -20.949 5.781 -14.266 1.00 96.94 492 LYS A CA 1
ATOM 3622 C C . LYS A 1 492 ? -19.836 6.808 -14.036 1.00 96.94 492 LYS A C 1
ATOM 3624 O O . LYS A 1 492 ? -20.173 7.982 -13.882 1.00 96.94 492 LYS A O 1
ATOM 3629 N N . ALA A 1 493 ? -18.565 6.407 -14.099 1.00 97.56 493 ALA A N 1
ATOM 3630 C CA . ALA A 1 493 ? -17.411 7.306 -13.992 1.00 97.56 493 ALA A CA 1
ATOM 3631 C C . ALA A 1 493 ? -17.478 8.450 -15.023 1.00 97.56 493 ALA A C 1
ATOM 3633 O O . ALA A 1 493 ? -17.477 9.628 -14.670 1.00 97.56 493 ALA A O 1
ATOM 3634 N N . GLU A 1 494 ? -17.689 8.113 -16.299 1.00 96.94 494 GLU A N 1
ATOM 3635 C CA . GLU A 1 494 ? -17.825 9.085 -17.388 1.00 96.94 494 GLU A CA 1
ATOM 3636 C C . GLU A 1 494 ? -18.984 10.068 -17.144 1.00 96.94 494 GLU A C 1
ATOM 3638 O O . GLU A 1 494 ? -18.847 11.275 -17.361 1.00 96.94 494 GLU A O 1
ATOM 3643 N N . SER A 1 495 ? -20.134 9.565 -16.681 1.00 95.31 495 SER A N 1
ATOM 3644 C CA . SER A 1 495 ? -21.318 10.393 -16.426 1.00 95.31 495 SER A CA 1
ATOM 3645 C C . SER A 1 495 ? -21.113 11.414 -15.306 1.00 95.31 495 SER A C 1
ATOM 3647 O O . SER A 1 495 ? -21.676 12.504 -15.384 1.00 95.31 495 SER A O 1
ATOM 3649 N N . LEU A 1 496 ? -20.293 11.088 -14.299 1.00 93.31 496 LEU A N 1
ATOM 3650 C CA . LEU A 1 496 ? -19.983 11.983 -13.185 1.00 93.31 496 LEU A CA 1
ATOM 3651 C C . LEU A 1 496 ? -19.223 13.216 -13.684 1.00 93.31 496 LEU A C 1
ATOM 3653 O O . LEU A 1 496 ? -19.644 14.340 -13.419 1.00 93.31 496 LEU A O 1
ATOM 3657 N N . ILE A 1 497 ? -18.172 13.017 -14.486 1.00 93.50 497 ILE A N 1
ATOM 3658 C CA . ILE A 1 497 ? -17.389 14.128 -15.045 1.00 93.50 497 ILE A CA 1
ATOM 3659 C C . ILE A 1 497 ? -18.211 14.942 -16.047 1.00 93.50 497 ILE A C 1
ATOM 3661 O O . ILE A 1 497 ? -18.195 16.169 -16.008 1.00 93.50 497 ILE A O 1
ATOM 3665 N N . ARG A 1 498 ? -18.973 14.287 -16.933 1.00 91.19 498 ARG A N 1
ATOM 3666 C CA . ARG A 1 498 ? -19.850 15.000 -17.881 1.00 91.19 498 ARG A CA 1
ATOM 3667 C C . ARG A 1 498 ? -20.909 15.840 -17.166 1.00 91.19 498 ARG A C 1
ATOM 3669 O O . ARG A 1 498 ? -21.151 16.973 -17.570 1.00 91.19 498 ARG A O 1
ATOM 3676 N N . GLY A 1 499 ? -21.490 15.313 -16.088 1.00 88.31 499 GLY A N 1
ATOM 3677 C CA . GLY A 1 499 ? -22.530 15.986 -15.313 1.00 88.31 499 GLY A CA 1
ATOM 3678 C C . GLY A 1 499 ? -22.095 17.328 -14.716 1.00 88.31 499 GLY A C 1
ATOM 3679 O O . GLY A 1 499 ? -22.928 18.229 -14.613 1.00 88.31 499 GLY A O 1
ATOM 3680 N N . LEU A 1 500 ? -20.803 17.506 -14.404 1.00 85.94 500 LEU A N 1
ATOM 3681 C CA . LEU A 1 500 ? -20.247 18.790 -13.944 1.00 85.94 500 LEU A CA 1
ATOM 3682 C C . LEU A 1 500 ? -20.409 19.906 -14.992 1.00 85.94 500 LEU A C 1
ATOM 3684 O O . LEU A 1 500 ? -20.603 21.072 -14.648 1.00 85.94 500 LEU A O 1
ATOM 3688 N N . HIS A 1 501 ? -20.403 19.532 -16.273 1.00 86.00 501 HIS A N 1
ATOM 3689 C CA . HIS A 1 501 ? -20.357 20.446 -17.416 1.00 86.00 501 HIS A CA 1
ATOM 3690 C C . HIS A 1 501 ? -21.695 20.589 -18.161 1.00 86.00 501 HIS A C 1
ATOM 3692 O O . HIS A 1 501 ? -21.836 21.447 -19.030 1.00 86.00 501 HIS A O 1
ATOM 3698 N N . ASP A 1 502 ? -22.718 19.817 -17.785 1.00 78.44 502 ASP A N 1
ATOM 3699 C CA . ASP A 1 502 ? -24.067 19.883 -18.375 1.00 78.44 502 ASP A CA 1
ATOM 3700 C C . ASP A 1 502 ? -24.945 21.020 -17.788 1.00 78.44 502 ASP A C 1
ATOM 3702 O O . ASP A 1 502 ? -26.117 21.179 -18.152 1.00 78.44 502 ASP A O 1
ATOM 3706 N N . THR A 1 503 ? -24.404 21.842 -16.878 1.00 69.12 503 THR A N 1
ATOM 3707 C CA . THR A 1 503 ? -25.143 22.918 -16.193 1.00 69.12 503 THR A CA 1
ATOM 3708 C C . THR A 1 503 ? -25.020 24.282 -16.892 1.00 69.12 503 THR A C 1
ATOM 3710 O O . THR A 1 503 ? -24.063 24.579 -17.601 1.00 69.12 503 THR A O 1
ATOM 3713 N N . ALA A 1 504 ? -26.001 25.175 -16.687 1.00 50.44 504 ALA A N 1
ATOM 3714 C CA . ALA A 1 504 ? -26.044 26.500 -17.331 1.00 50.44 504 ALA A CA 1
ATOM 3715 C C . ALA A 1 504 ? -24.931 27.478 -16.876 1.00 50.44 504 ALA A C 1
ATOM 3717 O O . ALA A 1 504 ? -24.841 28.586 -17.410 1.00 50.44 504 ALA A O 1
ATOM 3718 N N . THR A 1 505 ? -24.117 27.083 -15.893 1.00 57.06 505 THR A N 1
ATOM 3719 C CA . THR A 1 505 ? -22.986 27.828 -15.316 1.00 57.06 505 THR A CA 1
ATOM 3720 C C . THR A 1 505 ? -21.696 27.002 -15.342 1.00 57.06 505 THR A C 1
ATOM 3722 O O . THR A 1 505 ? -20.876 27.169 -14.449 1.00 57.06 505 THR A O 1
ATOM 3725 N N . ALA A 1 506 ? -21.541 26.093 -16.312 1.00 67.56 506 ALA A N 1
ATOM 3726 C CA . ALA A 1 506 ? -20.362 25.235 -16.417 1.00 67.56 506 ALA A CA 1
ATOM 3727 C C . ALA A 1 506 ? -19.063 26.061 -16.411 1.00 67.56 506 ALA A C 1
ATOM 3729 O O . ALA A 1 506 ? -18.886 26.971 -17.228 1.00 67.56 506 ALA A O 1
ATOM 3730 N N . GLU A 1 507 ? -18.193 25.754 -15.450 1.00 73.31 507 GLU A N 1
ATOM 3731 C CA . GLU A 1 507 ? -16.805 26.211 -15.433 1.00 73.31 507 GLU A CA 1
ATOM 3732 C C . GLU A 1 507 ? -16.025 25.492 -16.549 1.00 73.31 507 GLU A C 1
ATOM 3734 O O . GLU A 1 507 ? -16.457 24.429 -16.993 1.00 73.31 507 GLU A O 1
ATOM 3739 N N . PRO A 1 508 ? -14.899 26.041 -17.034 1.00 82.81 508 PRO A N 1
ATOM 3740 C CA . PRO A 1 508 ? -14.049 25.342 -17.994 1.00 82.81 508 PRO A CA 1
ATOM 3741 C C . PRO A 1 508 ? -13.563 23.997 -17.450 1.00 82.81 508 PRO A C 1
ATOM 3743 O O . PRO A 1 508 ? -13.387 23.838 -16.238 1.00 82.81 508 PRO A O 1
ATOM 3746 N N . PHE A 1 509 ? -13.286 23.047 -18.344 1.00 89.12 509 PHE A N 1
ATOM 3747 C CA . PHE A 1 509 ? -12.647 21.790 -17.944 1.00 89.12 509 PHE A CA 1
ATOM 3748 C C . PHE A 1 509 ? -11.316 22.037 -17.229 1.00 89.12 509 PHE A C 1
ATOM 3750 O O . PHE A 1 509 ? -10.572 22.960 -17.562 1.00 89.12 509 PHE A O 1
ATOM 3757 N N . THR A 1 510 ? -10.973 21.159 -16.287 1.00 91.06 510 THR A N 1
ATOM 3758 C CA . THR A 1 510 ? -9.649 21.162 -15.650 1.00 91.06 510 THR A CA 1
ATOM 3759 C C . THR A 1 510 ? -8.717 20.118 -16.264 1.00 91.06 510 THR A C 1
ATOM 3761 O O . THR A 1 510 ? -9.143 19.109 -16.835 1.00 91.06 510 THR A O 1
ATOM 3764 N N . THR A 1 511 ? -7.402 20.300 -16.088 1.00 91.38 511 THR A N 1
ATOM 3765 C CA . THR A 1 511 ? -6.410 19.285 -16.491 1.00 91.38 511 THR A CA 1
ATOM 3766 C C . THR A 1 511 ? -6.677 17.914 -15.848 1.00 91.38 511 THR A C 1
ATOM 3768 O O . THR A 1 511 ? -6.428 16.886 -16.478 1.00 91.38 511 THR A O 1
ATOM 3771 N N . SER A 1 512 ? -7.146 17.877 -14.596 1.00 93.00 512 SER A N 1
ATOM 3772 C CA . SER A 1 512 ? -7.396 16.627 -13.864 1.00 93.00 512 SER A CA 1
ATOM 3773 C C . SER A 1 512 ? -8.612 15.874 -14.405 1.00 93.00 512 SER A C 1
ATOM 3775 O O . SER A 1 512 ? -8.542 14.661 -14.568 1.00 93.00 512 SER A O 1
ATOM 3777 N N . GLU A 1 513 ? -9.681 16.583 -14.772 1.00 94.69 513 GLU A N 1
ATOM 3778 C CA . GLU A 1 513 ? -10.859 15.990 -15.424 1.00 94.69 513 GLU A CA 1
ATOM 3779 C C . GLU A 1 513 ? -10.515 15.423 -16.804 1.00 94.69 513 GLU A C 1
ATOM 3781 O O . GLU A 1 513 ? -10.929 14.319 -17.151 1.00 94.69 513 GLU A O 1
ATOM 3786 N N . ALA A 1 514 ? -9.709 16.148 -17.585 1.00 94.38 514 ALA A N 1
ATOM 3787 C CA . ALA A 1 514 ? -9.261 15.674 -18.890 1.00 94.38 514 ALA A CA 1
ATOM 3788 C C . ALA A 1 514 ? -8.385 14.413 -18.784 1.00 94.38 514 ALA A C 1
ATOM 3790 O O . ALA A 1 514 ? -8.471 13.534 -19.640 1.00 94.38 514 ALA A O 1
ATOM 3791 N N . LYS A 1 515 ? -7.551 14.318 -17.739 1.00 95.94 515 LYS A N 1
ATOM 3792 C CA . LYS A 1 515 ? -6.766 13.112 -17.437 1.00 95.94 515 LYS A CA 1
ATOM 3793 C C . LYS A 1 515 ? -7.661 11.939 -17.070 1.00 95.94 515 LYS A C 1
ATOM 3795 O O . LYS A 1 515 ? -7.499 10.877 -17.650 1.00 95.94 515 LYS A O 1
ATOM 3800 N N . GLU A 1 516 ? -8.627 12.141 -16.180 1.00 96.81 516 GLU A N 1
ATOM 3801 C CA . GLU A 1 516 ? -9.524 11.058 -15.776 1.00 96.81 516 GLU A CA 1
ATOM 3802 C C . GLU A 1 516 ? -10.375 10.549 -16.949 1.00 96.81 516 GLU A C 1
ATOM 3804 O O . GLU A 1 516 ? -10.533 9.347 -17.113 1.00 96.81 516 GLU A O 1
ATOM 3809 N N . LEU A 1 517 ? -10.850 11.423 -17.844 1.00 97.38 517 LEU A N 1
ATOM 3810 C CA . LEU A 1 517 ? -11.536 10.979 -19.064 1.00 97.38 517 LEU A CA 1
ATOM 3811 C C . LEU A 1 517 ? -10.612 10.209 -20.025 1.00 97.38 517 LEU A C 1
ATOM 3813 O O . LEU A 1 517 ? -11.070 9.279 -20.689 1.00 97.38 517 LEU A O 1
ATOM 3817 N N . ALA A 1 518 ? -9.328 10.573 -20.115 1.00 96.81 518 ALA A N 1
ATOM 3818 C CA . ALA A 1 518 ? -8.350 9.810 -20.892 1.00 96.81 518 ALA A CA 1
ATOM 3819 C C . ALA A 1 518 ? -8.103 8.423 -20.279 1.00 96.81 518 ALA A C 1
ATOM 3821 O O . ALA A 1 518 ? -8.077 7.436 -21.010 1.00 96.81 518 ALA A O 1
ATOM 3822 N N . ASP A 1 519 ? -8.009 8.342 -18.954 1.00 97.31 519 ASP A N 1
ATOM 3823 C CA . ASP A 1 519 ? -7.879 7.079 -18.237 1.00 97.31 519 ASP A CA 1
ATOM 3824 C C . ASP A 1 519 ? -9.152 6.214 -18.385 1.00 97.31 519 ASP A C 1
ATOM 3826 O O . ASP A 1 519 ? -9.061 5.019 -18.629 1.00 97.31 519 ASP A O 1
ATOM 3830 N N . ILE A 1 520 ? -10.362 6.785 -18.313 1.00 98.31 520 ILE A N 1
ATOM 3831 C CA . ILE A 1 520 ? -11.617 6.049 -18.585 1.00 98.31 520 ILE A CA 1
ATOM 3832 C C . ILE A 1 520 ? -11.634 5.510 -20.022 1.00 98.31 520 ILE A C 1
ATOM 3834 O O . ILE A 1 520 ? -12.102 4.399 -20.270 1.00 98.31 520 ILE A O 1
ATOM 3838 N N . MET A 1 521 ? -11.131 6.290 -20.983 1.00 97.44 521 MET A N 1
ATOM 3839 C CA . MET A 1 521 ? -11.005 5.859 -22.376 1.00 97.44 521 MET A CA 1
ATOM 3840 C C . MET A 1 521 ? -10.038 4.676 -22.516 1.00 97.44 521 MET A C 1
ATOM 3842 O O . MET A 1 521 ? -10.349 3.754 -23.266 1.00 97.44 521 MET A O 1
ATOM 3846 N N . GLU A 1 522 ? -8.910 4.690 -21.796 1.00 96.69 522 GLU A N 1
ATOM 3847 C CA . GLU A 1 522 ? -7.988 3.550 -21.684 1.00 96.69 522 GLU A CA 1
ATOM 3848 C C . GLU A 1 522 ? -8.731 2.298 -21.212 1.00 96.69 522 GLU A C 1
ATOM 3850 O O . GLU A 1 522 ? -8.741 1.288 -21.909 1.00 96.69 522 GLU A O 1
ATOM 3855 N N . GLU A 1 523 ? -9.453 2.397 -20.095 1.00 97.19 523 GLU A N 1
ATOM 3856 C CA . GLU A 1 523 ? -10.145 1.247 -19.508 1.00 97.19 523 GLU A CA 1
ATOM 3857 C C . GLU A 1 523 ? -11.304 0.729 -20.385 1.00 97.19 523 GLU A C 1
ATOM 3859 O O . GLU A 1 523 ? -11.570 -0.474 -20.400 1.00 97.19 523 GLU A O 1
ATOM 3864 N N . TYR A 1 524 ? -11.979 1.583 -21.171 1.00 97.56 524 TYR A N 1
ATOM 3865 C CA . TYR A 1 524 ? -12.945 1.112 -22.177 1.00 97.56 524 TYR A CA 1
ATOM 3866 C C . TYR A 1 524 ? -12.270 0.275 -23.268 1.00 97.56 524 TYR A C 1
ATOM 3868 O O . TYR A 1 524 ? -12.838 -0.731 -23.697 1.00 97.56 524 TYR A O 1
ATOM 3876 N N . MET A 1 525 ? -11.080 0.685 -23.726 1.00 94.44 525 MET A N 1
ATOM 3877 C CA . MET A 1 525 ? -10.314 -0.077 -24.714 1.00 94.44 525 MET A CA 1
ATOM 3878 C C . MET A 1 525 ? -9.861 -1.419 -24.130 1.00 94.44 525 MET A C 1
ATOM 3880 O O . MET A 1 525 ? -10.094 -2.443 -24.768 1.00 94.44 525 MET A O 1
ATOM 3884 N N . SER A 1 526 ? -9.336 -1.430 -22.900 1.00 91.00 526 SER A N 1
ATOM 3885 C CA . SER A 1 526 ? -8.927 -2.652 -22.189 1.00 91.00 526 SER A CA 1
ATOM 3886 C C . SER A 1 526 ? -10.096 -3.604 -21.907 1.00 91.00 526 SER A C 1
ATOM 3888 O O . SER A 1 526 ? -9.938 -4.819 -21.962 1.00 91.00 526 SER A O 1
ATOM 3890 N N . ALA A 1 527 ? -11.302 -3.080 -21.661 1.00 91.94 527 ALA A N 1
ATOM 3891 C CA . ALA A 1 527 ? -12.522 -3.882 -21.531 1.00 91.94 527 ALA A CA 1
ATOM 3892 C C . ALA A 1 527 ? -13.102 -4.358 -22.885 1.00 91.94 527 ALA A C 1
ATOM 3894 O O . ALA A 1 527 ? -14.118 -5.056 -22.913 1.00 91.94 527 ALA A O 1
ATOM 3895 N N . GLY A 1 528 ? -12.493 -3.970 -24.013 1.00 91.00 528 GLY A N 1
ATOM 3896 C CA . GLY A 1 528 ? -12.909 -4.342 -25.367 1.00 91.00 528 GLY A CA 1
ATOM 3897 C C . GLY A 1 528 ? -14.071 -3.525 -25.955 1.00 91.00 528 GLY A C 1
ATOM 3898 O O . GLY A 1 528 ? -14.540 -3.840 -27.053 1.00 91.00 528 GLY A O 1
ATOM 3899 N N . ASP A 1 529 ? -14.543 -2.464 -25.287 1.00 94.75 529 ASP A N 1
ATOM 3900 C CA . ASP A 1 529 ? -15.622 -1.590 -25.778 1.00 94.75 529 ASP A CA 1
ATOM 3901 C C . ASP A 1 529 ? -15.065 -0.411 -26.597 1.00 94.75 529 ASP A C 1
ATOM 3903 O O . ASP A 1 529 ? -15.059 0.760 -26.197 1.00 94.75 529 ASP A O 1
ATOM 3907 N N . LEU A 1 530 ? -14.599 -0.735 -27.805 1.00 92.56 530 LEU A N 1
ATOM 3908 C CA . LEU A 1 530 ? -14.019 0.239 -28.735 1.00 92.56 530 LEU A CA 1
ATOM 3909 C C . LEU A 1 530 ? -15.032 1.289 -29.227 1.00 92.56 530 LEU A C 1
ATOM 3911 O O . LEU A 1 530 ? -14.634 2.373 -29.659 1.00 92.56 530 LEU A O 1
ATOM 3915 N N . GLU A 1 531 ? -16.336 0.997 -29.178 1.00 95.25 531 GLU A N 1
ATOM 3916 C CA . GLU A 1 531 ? -17.379 1.953 -29.569 1.00 95.25 531 GLU A CA 1
ATOM 3917 C C . GLU A 1 531 ? -17.491 3.078 -28.533 1.00 95.25 531 GLU A C 1
ATOM 3919 O O . GLU A 1 531 ? -17.495 4.261 -28.897 1.00 95.25 531 GLU A O 1
ATOM 3924 N N . LYS A 1 532 ? -17.515 2.728 -27.241 1.00 96.12 532 LYS A N 1
ATOM 3925 C CA . LYS A 1 532 ? -17.490 3.708 -26.150 1.00 96.12 532 LYS A CA 1
ATOM 3926 C C . LYS A 1 532 ? -16.185 4.485 -26.106 1.00 96.12 532 LYS A C 1
ATOM 3928 O O . LYS A 1 532 ? -16.239 5.713 -26.013 1.00 96.12 532 LYS A O 1
ATOM 3933 N N . ALA A 1 533 ? -15.046 3.816 -26.285 1.00 95.81 533 ALA A N 1
ATOM 3934 C CA . ALA A 1 533 ? -13.753 4.488 -26.376 1.00 95.81 533 ALA A CA 1
ATOM 3935 C C . ALA A 1 533 ? -13.722 5.524 -27.516 1.00 95.81 533 ALA A C 1
ATOM 3937 O O . ALA A 1 533 ? -13.342 6.670 -27.294 1.00 95.81 533 ALA A O 1
ATOM 3938 N N . ALA A 1 534 ? -14.207 5.183 -28.717 1.00 94.00 534 ALA A N 1
ATOM 3939 C CA . ALA A 1 534 ? -14.257 6.114 -29.852 1.00 94.00 534 ALA A CA 1
ATOM 3940 C C . ALA A 1 534 ? -15.235 7.289 -29.637 1.00 94.00 534 ALA A C 1
ATOM 3942 O O . ALA A 1 534 ? -14.989 8.418 -30.084 1.00 94.00 534 ALA A O 1
ATOM 3943 N N . SER A 1 535 ? -16.353 7.040 -28.947 1.00 95.25 535 SER A N 1
ATOM 3944 C CA . SER A 1 535 ? -17.285 8.093 -28.534 1.00 95.25 535 SER A CA 1
ATOM 3945 C C . SER A 1 535 ? -16.627 9.061 -27.547 1.00 95.25 535 SER A C 1
ATOM 3947 O O . SER A 1 535 ? -16.775 10.279 -27.683 1.00 95.25 535 SER A O 1
ATOM 3949 N N . LEU A 1 536 ? -15.882 8.536 -26.572 1.00 95.88 536 LEU A N 1
ATOM 3950 C CA . LEU A 1 536 ? -15.167 9.343 -25.592 1.00 95.88 536 LEU A CA 1
ATOM 3951 C C . LEU A 1 536 ? -13.984 10.092 -26.224 1.00 95.88 536 LEU A C 1
AT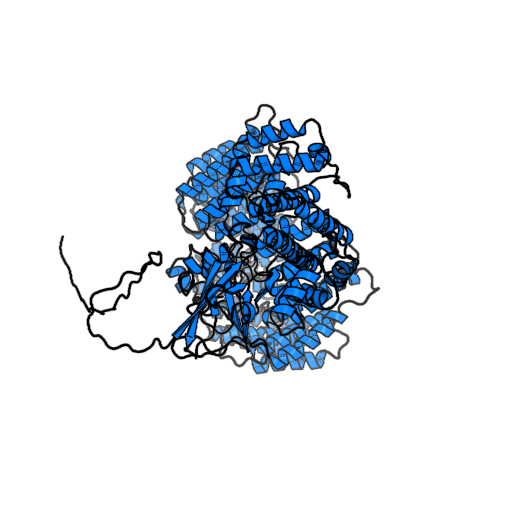OM 3953 O O . LEU A 1 536 ? -13.854 11.286 -25.980 1.00 95.88 536 LEU A O 1
ATOM 3957 N N . GLU A 1 537 ? -13.222 9.477 -27.135 1.00 94.62 537 GLU A N 1
ATOM 3958 C CA . GLU A 1 537 ? -12.188 10.150 -27.943 1.00 94.62 537 GLU A CA 1
ATOM 3959 C C . GLU A 1 537 ? -12.766 11.383 -28.662 1.00 94.62 537 GLU A C 1
ATOM 3961 O O . GLU A 1 537 ? -12.214 12.482 -28.602 1.00 94.62 537 GLU A O 1
ATOM 3966 N N . SER A 1 538 ? -13.926 11.222 -29.307 1.00 93.31 538 SER A N 1
ATOM 3967 C CA . SER A 1 538 ? -14.596 12.319 -30.018 1.00 93.31 538 SER A CA 1
ATOM 3968 C C . SER A 1 538 ? -15.012 13.456 -29.079 1.00 93.31 538 SER A C 1
ATOM 3970 O O . SER A 1 538 ? -15.007 14.624 -29.468 1.00 93.31 538 SER A O 1
ATOM 3972 N N . TYR A 1 539 ? -15.375 13.129 -27.838 1.00 93.44 539 TYR A N 1
ATOM 3973 C CA . TYR A 1 539 ? -15.674 14.121 -26.811 1.00 93.44 539 TYR A CA 1
ATOM 3974 C C . TYR A 1 539 ? -14.411 14.793 -26.265 1.00 93.44 539 TYR A C 1
ATOM 3976 O O . TYR A 1 539 ? -14.420 16.003 -26.042 1.00 93.44 539 TYR A O 1
ATOM 3984 N N . MET A 1 540 ? -13.312 14.048 -26.127 1.00 93.19 540 MET A N 1
ATOM 3985 C CA . MET A 1 540 ? -12.025 14.579 -25.681 1.00 93.19 540 MET A CA 1
ATOM 3986 C C . MET A 1 540 ? -11.500 15.683 -26.596 1.00 93.19 540 MET A C 1
ATOM 3988 O O . MET A 1 540 ? -10.940 16.653 -26.096 1.00 93.19 540 MET A O 1
ATOM 3992 N N . ASP A 1 541 ? -11.757 15.625 -27.906 1.00 89.94 541 ASP A N 1
ATOM 3993 C CA . ASP A 1 541 ? -11.422 16.729 -28.819 1.00 89.94 541 ASP A CA 1
ATOM 3994 C C . ASP A 1 541 ? -12.135 18.051 -28.428 1.00 89.94 541 ASP A C 1
ATOM 3996 O O . ASP A 1 541 ? -11.594 19.134 -28.652 1.00 89.94 541 ASP A O 1
ATOM 4000 N N . THR A 1 542 ? -13.320 17.983 -27.801 1.00 89.69 542 THR A N 1
ATOM 4001 C CA . THR A 1 542 ? -14.034 19.157 -27.256 1.00 89.69 542 THR A CA 1
ATOM 4002 C C . THR A 1 542 ? -13.425 19.612 -25.932 1.00 89.69 542 THR A C 1
ATOM 4004 O O . THR A 1 542 ? -13.131 20.795 -25.782 1.00 89.69 542 THR A O 1
ATOM 4007 N N . VAL A 1 543 ? -13.177 18.674 -25.012 1.00 91.50 543 VAL A N 1
ATOM 4008 C CA . VAL A 1 543 ? -12.547 18.943 -23.705 1.00 91.50 543 VAL A CA 1
ATOM 4009 C C . VAL A 1 543 ? -11.196 19.637 -23.892 1.00 91.50 543 VAL A C 1
ATOM 4011 O O . VAL A 1 543 ? -10.954 20.708 -23.349 1.00 91.50 543 VAL A O 1
ATOM 4014 N N . LEU A 1 544 ? -10.329 19.085 -24.745 1.00 91.25 544 LEU A N 1
ATOM 4015 C CA . LEU A 1 544 ? -8.995 19.626 -25.022 1.00 91.25 544 LEU A CA 1
ATOM 4016 C C . LEU A 1 544 ? -9.025 21.014 -25.676 1.00 91.25 544 LEU A C 1
ATOM 4018 O O . LEU A 1 544 ? -8.067 21.778 -25.540 1.00 91.25 544 LEU A O 1
ATOM 4022 N N . ALA A 1 545 ? -10.086 21.339 -26.418 1.00 88.88 545 ALA A N 1
ATOM 4023 C CA . ALA A 1 545 ? -10.251 22.654 -27.029 1.00 88.88 545 ALA A CA 1
ATOM 4024 C C . ALA A 1 545 ? -10.668 23.728 -26.012 1.00 88.88 545 ALA A C 1
ATOM 4026 O O . ALA A 1 545 ? -10.325 24.895 -26.221 1.00 88.88 545 ALA A O 1
ATOM 4027 N N . ASP A 1 546 ? -11.373 23.330 -24.951 1.00 88.44 546 ASP A N 1
ATOM 4028 C CA . ASP A 1 546 ? -11.881 24.202 -23.887 1.00 88.44 546 ASP A CA 1
ATOM 4029 C C . ASP A 1 546 ? -10.818 24.555 -22.831 1.00 88.44 546 ASP A C 1
ATOM 4031 O O . ASP A 1 546 ? -10.855 25.643 -22.263 1.00 88.44 546 ASP A O 1
ATOM 4035 N N . LEU A 1 547 ? -9.822 23.681 -22.632 1.00 88.25 547 LEU A N 1
ATOM 4036 C CA . LEU A 1 547 ? -8.730 23.898 -21.676 1.00 88.25 547 LEU A CA 1
ATOM 4037 C C . LEU A 1 547 ? -7.920 25.174 -21.944 1.00 88.25 547 LEU A C 1
ATOM 4039 O O . LEU A 1 547 ? -7.686 25.580 -23.090 1.00 88.25 547 LEU A O 1
ATOM 4043 N N . ASP A 1 548 ? -7.349 25.724 -20.873 1.00 85.50 548 ASP A N 1
ATOM 4044 C CA . ASP A 1 548 ? -6.358 26.786 -20.971 1.00 85.50 548 ASP A CA 1
ATOM 4045 C C . ASP A 1 548 ? -5.094 26.316 -21.709 1.00 85.50 548 ASP A C 1
ATOM 4047 O O . ASP A 1 548 ? -4.627 25.179 -21.606 1.00 85.50 548 ASP A O 1
ATOM 4051 N N . GLU A 1 549 ? -4.466 27.232 -22.446 1.00 83.69 549 GLU A N 1
ATOM 4052 C CA . GLU A 1 549 ? -3.302 26.921 -23.283 1.00 83.69 549 GLU A CA 1
ATOM 4053 C C . GLU A 1 549 ? -2.119 26.337 -22.485 1.00 83.69 549 GLU A C 1
ATOM 4055 O O . GLU A 1 549 ? -1.383 25.488 -22.985 1.00 83.69 549 GLU A O 1
ATOM 4060 N N . SER A 1 550 ? -1.938 26.768 -21.230 1.00 82.62 550 SER A N 1
ATOM 4061 C CA . SER A 1 550 ? -0.910 26.233 -20.326 1.00 82.62 550 SER A CA 1
ATOM 4062 C C . SER A 1 550 ? -1.202 24.821 -19.812 1.00 82.62 550 SER A C 1
ATOM 4064 O O . SER A 1 550 ? -0.285 24.157 -19.331 1.00 82.62 550 SER A O 1
ATOM 4066 N N . GLU A 1 551 ? -2.450 24.371 -19.905 1.00 83.06 551 GLU A N 1
ATOM 4067 C CA . GLU A 1 551 ? -2.942 23.100 -19.367 1.00 83.06 551 GLU A CA 1
ATOM 4068 C C . GLU A 1 551 ? -3.014 21.997 -20.428 1.00 83.06 551 GLU A C 1
ATOM 4070 O O . GLU A 1 551 ? -2.720 20.830 -20.145 1.00 83.06 551 GLU A O 1
ATOM 4075 N N . LYS A 1 552 ? -3.292 22.376 -21.682 1.00 85.69 552 LYS A N 1
ATOM 4076 C CA . LYS A 1 552 ? -3.416 21.460 -22.825 1.00 85.69 552 LYS A CA 1
ATOM 4077 C C . LYS A 1 552 ? -2.267 20.463 -22.946 1.00 85.69 552 LYS A C 1
ATOM 4079 O O . LYS A 1 552 ? -2.519 19.285 -23.166 1.00 85.69 552 LYS A O 1
ATOM 4084 N N . GLY A 1 553 ? -1.013 20.887 -22.769 1.00 84.00 553 GLY A N 1
ATOM 4085 C CA . GLY A 1 553 ? 0.143 19.991 -22.920 1.00 84.00 553 GLY A CA 1
ATOM 4086 C C . GLY A 1 553 ? 0.085 18.751 -22.014 1.00 84.00 553 GLY A C 1
ATOM 4087 O O . GLY A 1 553 ? 0.410 17.644 -22.448 1.00 84.00 553 GLY A O 1
ATOM 4088 N N . SER A 1 554 ? -0.383 18.917 -20.774 1.00 85.56 554 SER A N 1
ATOM 4089 C CA . SER A 1 554 ? -0.552 17.808 -19.827 1.00 85.56 554 SER A CA 1
ATOM 4090 C C . SER A 1 554 ? -1.730 16.909 -20.204 1.00 85.56 554 SER A C 1
ATOM 4092 O O . SER A 1 554 ? -1.610 15.690 -20.107 1.00 85.56 554 SER A O 1
ATOM 4094 N N . ALA A 1 555 ? -2.843 17.491 -20.656 1.00 89.00 555 ALA A N 1
ATOM 4095 C CA . ALA A 1 555 ? -4.039 16.747 -21.046 1.00 89.00 555 ALA A CA 1
ATOM 4096 C C . ALA A 1 555 ? -3.839 15.942 -22.344 1.00 89.00 555 ALA A C 1
ATOM 4098 O O . ALA A 1 555 ? -4.158 14.758 -22.390 1.00 89.00 555 ALA A O 1
ATOM 4099 N N . TYR A 1 556 ? -3.215 16.532 -23.371 1.00 90.38 556 TYR A N 1
ATOM 4100 C CA . TYR A 1 556 ? -2.824 15.802 -24.582 1.00 90.38 556 TYR A CA 1
ATOM 4101 C C . TYR A 1 556 ? -1.863 14.654 -24.260 1.00 90.38 556 TYR A C 1
ATOM 4103 O O . TYR A 1 556 ? -1.996 13.573 -24.825 1.00 90.38 556 TYR A O 1
ATOM 4111 N N . SER A 1 557 ? -0.915 14.861 -23.336 1.00 89.06 557 SER A N 1
ATOM 4112 C CA . SER A 1 557 ? 0.011 13.795 -22.933 1.00 89.06 557 SER A CA 1
ATOM 4113 C C . SER A 1 557 ? -0.732 12.622 -22.295 1.00 89.06 557 SER A C 1
ATOM 4115 O O . SER A 1 557 ? -0.358 11.486 -22.545 1.00 89.06 557 SER A O 1
ATOM 4117 N N . ALA A 1 558 ? -1.795 12.880 -21.527 1.00 91.44 558 ALA A N 1
ATOM 4118 C CA . ALA A 1 558 ? -2.621 11.831 -20.930 1.00 91.44 558 ALA A CA 1
ATOM 4119 C C . ALA A 1 558 ? -3.378 11.015 -21.988 1.00 91.44 558 ALA A C 1
ATOM 4121 O O . ALA A 1 558 ? -3.317 9.792 -21.968 1.00 91.44 558 ALA A O 1
ATOM 4122 N N . VAL A 1 559 ? -3.991 11.678 -22.976 1.00 93.56 559 VAL A N 1
ATOM 4123 C CA . VAL A 1 559 ? -4.654 10.997 -24.105 1.00 93.56 559 VAL A CA 1
ATOM 4124 C C . VAL A 1 559 ? -3.668 10.133 -24.893 1.00 93.56 559 VAL A C 1
ATOM 4126 O O . VAL A 1 559 ? -3.983 9.003 -25.257 1.00 93.56 559 VAL A O 1
ATOM 4129 N N . VAL A 1 560 ? -2.458 10.640 -25.147 1.00 93.75 560 VAL A N 1
ATOM 4130 C CA . VAL A 1 560 ? -1.417 9.861 -25.830 1.00 93.75 560 VAL A CA 1
ATOM 4131 C C . VAL A 1 560 ? -0.968 8.670 -24.980 1.00 93.75 560 VAL A C 1
ATOM 4133 O O . VAL A 1 560 ? -0.818 7.578 -25.525 1.00 93.75 560 VAL A O 1
ATOM 4136 N N . SER A 1 561 ? -0.780 8.856 -23.670 1.00 93.94 561 SER A N 1
ATOM 4137 C CA . SER A 1 561 ? -0.438 7.770 -22.746 1.00 93.94 561 SER A CA 1
ATOM 4138 C C . SER A 1 561 ? -1.494 6.667 -22.738 1.00 93.94 561 SER A C 1
ATOM 4140 O O . SER A 1 561 ? -1.104 5.509 -22.832 1.00 93.94 561 SER A O 1
ATOM 4142 N N . ALA A 1 562 ? -2.786 7.013 -22.721 1.00 94.19 562 ALA A N 1
ATOM 4143 C CA . ALA A 1 562 ? -3.889 6.050 -22.750 1.00 94.19 562 ALA A CA 1
ATOM 4144 C C . ALA A 1 562 ? -3.817 5.125 -23.978 1.00 94.19 562 ALA A C 1
ATOM 4146 O O . ALA A 1 562 ? -3.815 3.904 -23.851 1.00 94.19 562 ALA A O 1
ATOM 4147 N N . PHE A 1 563 ? -3.660 5.690 -25.184 1.00 95.75 563 PHE A N 1
ATOM 4148 C CA . PHE A 1 563 ? -3.464 4.875 -26.392 1.00 95.75 563 PHE A CA 1
ATOM 4149 C C . PHE A 1 563 ? -2.148 4.094 -26.364 1.00 95.75 563 PHE A C 1
ATOM 4151 O O . PHE A 1 563 ? -2.103 2.945 -26.788 1.00 95.75 563 PHE A O 1
ATOM 4158 N N . ASN A 1 564 ? -1.060 4.710 -25.897 1.00 94.31 564 ASN A N 1
ATOM 4159 C CA . ASN A 1 564 ? 0.245 4.057 -25.847 1.00 94.31 564 ASN A CA 1
ATOM 4160 C C . ASN A 1 564 ? 0.253 2.849 -24.898 1.00 94.31 564 ASN A C 1
ATOM 4162 O O . ASN A 1 564 ? 0.946 1.883 -25.197 1.00 94.31 564 ASN A O 1
ATOM 4166 N N . SER A 1 565 ? -0.461 2.927 -23.772 1.00 93.06 565 SER A N 1
ATOM 4167 C CA . SER A 1 565 ? -0.613 1.854 -22.782 1.00 93.06 565 SER A CA 1
ATOM 4168 C C . SER A 1 565 ? -1.265 0.626 -23.424 1.00 93.06 565 SER A C 1
ATOM 4170 O O . SER A 1 565 ? -0.611 -0.400 -23.578 1.00 93.06 565 SER A O 1
ATOM 4172 N N . VAL A 1 566 ? -2.472 0.790 -23.977 1.00 93.19 566 VAL A N 1
ATOM 4173 C CA . VAL A 1 566 ? -3.221 -0.305 -24.621 1.00 93.19 566 VAL A CA 1
ATOM 4174 C C . VAL A 1 566 ? -2.480 -0.887 -25.818 1.00 93.19 566 VAL A C 1
ATOM 4176 O O . VAL A 1 566 ? -2.365 -2.097 -25.941 1.00 93.19 566 VAL A O 1
ATOM 4179 N N . VAL A 1 567 ? -1.909 -0.048 -26.690 1.00 95.00 567 VAL A N 1
ATOM 4180 C CA . VAL A 1 567 ? -1.162 -0.552 -27.854 1.00 95.00 567 VAL A CA 1
ATOM 4181 C C . VAL A 1 567 ? 0.065 -1.360 -27.433 1.00 95.00 567 VAL A C 1
ATOM 4183 O O . VAL A 1 567 ? 0.444 -2.309 -28.119 1.00 95.00 567 VAL A O 1
ATOM 4186 N N . LYS A 1 568 ? 0.714 -0.976 -26.331 1.00 92.12 568 LYS A N 1
ATOM 4187 C CA . LYS A 1 568 ? 1.847 -1.726 -25.799 1.00 92.12 568 LYS A CA 1
ATOM 4188 C C . LYS A 1 568 ? 1.391 -3.109 -25.332 1.00 92.12 568 LYS A C 1
ATOM 4190 O O . LYS A 1 568 ? 2.001 -4.087 -25.757 1.00 92.12 568 LYS A O 1
ATOM 4195 N N . ASP A 1 569 ? 0.323 -3.173 -24.544 1.00 87.75 569 ASP A N 1
ATOM 4196 C CA . ASP A 1 569 ? -0.230 -4.429 -24.031 1.00 87.75 569 ASP A CA 1
ATOM 4197 C C . ASP A 1 569 ? -0.724 -5.328 -25.179 1.00 87.75 569 ASP A C 1
ATOM 4199 O O . ASP A 1 569 ? -0.379 -6.508 -25.228 1.00 87.75 569 ASP A O 1
ATOM 4203 N N . ASP A 1 570 ? -1.417 -4.767 -26.177 1.00 90.88 570 ASP A N 1
ATOM 4204 C CA . ASP A 1 570 ? -1.841 -5.470 -27.395 1.00 90.88 570 ASP A CA 1
ATOM 4205 C C . ASP A 1 570 ? -0.641 -6.082 -28.140 1.00 90.88 570 ASP A C 1
ATOM 4207 O O . ASP A 1 570 ? -0.678 -7.232 -28.583 1.00 90.88 570 ASP A O 1
ATOM 4211 N N . VAL A 1 571 ? 0.459 -5.334 -28.286 1.00 89.19 571 VAL A N 1
ATOM 4212 C CA . VAL A 1 571 ? 1.679 -5.835 -28.940 1.00 89.19 571 VAL A CA 1
ATOM 4213 C C . VAL A 1 571 ? 2.349 -6.935 -28.113 1.00 89.19 571 VAL A C 1
ATOM 4215 O O . VAL A 1 571 ? 2.792 -7.925 -28.698 1.00 89.19 571 VAL A O 1
ATOM 4218 N N . GLU A 1 572 ? 2.418 -6.788 -26.787 1.00 85.31 572 GLU A N 1
ATOM 4219 C CA . GLU A 1 572 ? 3.002 -7.781 -25.871 1.00 85.31 572 GLU A CA 1
ATOM 4220 C C . GLU A 1 572 ? 2.176 -9.082 -25.839 1.00 85.31 572 GLU A C 1
ATOM 4222 O O . GLU A 1 572 ? 2.751 -10.173 -25.851 1.00 85.31 572 GLU A O 1
ATOM 4227 N N . ASN A 1 573 ? 0.846 -8.981 -25.919 1.00 83.00 573 ASN A N 1
ATOM 4228 C CA . ASN A 1 573 ? -0.083 -10.117 -25.952 1.00 83.00 573 ASN A CA 1
ATOM 4229 C C . ASN A 1 573 ? -0.298 -10.707 -27.362 1.00 83.00 573 ASN A C 1
ATOM 4231 O O . ASN A 1 573 ? -0.884 -11.781 -27.515 1.00 83.00 573 ASN A O 1
ATOM 4235 N N . GLY A 1 574 ? 0.194 -10.040 -28.412 1.00 88.06 574 GLY A N 1
ATOM 4236 C CA . GLY A 1 574 ? 0.037 -10.463 -29.808 1.00 88.06 574 GLY A CA 1
ATOM 4237 C C . GLY A 1 574 ? -1.335 -10.147 -30.428 1.00 88.06 574 GLY A C 1
ATOM 4238 O O . GLY A 1 574 ? -1.682 -10.705 -31.473 1.00 88.06 574 GLY A O 1
ATOM 4239 N N . GLU A 1 575 ? -2.102 -9.243 -29.825 1.00 90.69 575 GLU A N 1
ATOM 4240 C CA . GLU A 1 575 ? -3.426 -8.775 -30.250 1.00 90.69 575 GLU A CA 1
ATOM 4241 C C . GLU A 1 575 ? -3.317 -7.638 -31.283 1.00 90.69 575 GLU A C 1
ATOM 4243 O O . GLU A 1 575 ? -3.630 -6.476 -31.058 1.00 90.69 575 GLU A O 1
ATOM 4248 N N . LEU A 1 576 ? -2.834 -7.970 -32.480 1.00 93.38 576 LEU A N 1
ATOM 4249 C CA . LEU A 1 576 ? -2.360 -6.968 -33.446 1.00 93.38 576 LEU A CA 1
ATOM 4250 C C . LEU A 1 576 ? -3.448 -6.242 -34.268 1.00 93.38 576 LEU A C 1
ATOM 4252 O O . LEU A 1 576 ? -3.115 -5.360 -35.062 1.00 93.38 576 LEU A O 1
ATOM 4256 N N . ASP A 1 577 ? -4.727 -6.597 -34.119 1.00 91.50 577 ASP A N 1
ATOM 4257 C CA . ASP A 1 577 ? -5.803 -6.169 -35.029 1.00 91.50 577 ASP A CA 1
ATOM 4258 C C . ASP A 1 577 ? -6.054 -4.647 -35.018 1.00 91.50 577 ASP A C 1
ATOM 4260 O O . ASP A 1 577 ? -6.369 -4.067 -36.062 1.00 91.50 577 ASP A O 1
ATOM 4264 N N . ASN A 1 578 ? -5.887 -3.987 -33.865 1.00 89.94 578 ASN A N 1
ATOM 4265 C CA . ASN A 1 578 ? -6.171 -2.553 -33.699 1.00 89.94 578 ASN A CA 1
ATOM 4266 C C . ASN A 1 578 ? -4.919 -1.677 -33.548 1.00 89.94 578 ASN A C 1
ATOM 4268 O O . ASN A 1 578 ? -5.022 -0.448 -33.630 1.00 89.94 578 ASN A O 1
ATOM 4272 N N . VAL A 1 579 ? -3.741 -2.291 -33.399 1.00 94.75 579 VAL A N 1
ATOM 4273 C CA . VAL A 1 579 ? -2.468 -1.612 -33.112 1.00 94.75 579 VAL A CA 1
ATOM 4274 C C . VAL A 1 579 ? -2.167 -0.506 -34.125 1.00 94.75 579 VAL A C 1
ATOM 4276 O O . VAL A 1 579 ? -1.830 0.607 -33.724 1.00 94.75 579 VAL A O 1
ATOM 4279 N N . GLU A 1 580 ? -2.332 -0.746 -35.433 1.00 95.88 580 GLU A N 1
ATOM 4280 C CA . GLU A 1 580 ? -2.073 0.290 -36.450 1.00 95.88 580 GLU A CA 1
ATOM 4281 C C . GLU A 1 580 ? -3.000 1.506 -36.273 1.00 95.88 580 GLU A C 1
ATOM 4283 O O . GLU A 1 580 ? -2.538 2.649 -36.264 1.00 95.88 580 GLU A O 1
ATOM 4288 N N . ALA A 1 581 ? -4.303 1.265 -36.097 1.00 94.19 581 ALA A N 1
ATOM 4289 C CA . ALA A 1 581 ? -5.312 2.317 -36.007 1.00 94.19 581 ALA A CA 1
ATOM 4290 C C . ALA A 1 581 ? -5.169 3.153 -34.727 1.00 94.19 581 ALA A C 1
ATOM 4292 O O . ALA A 1 581 ? -5.330 4.373 -34.774 1.00 94.19 581 ALA A O 1
ATOM 4293 N N . MET A 1 582 ? -4.843 2.523 -33.598 1.00 94.56 582 MET A N 1
ATOM 4294 C CA . MET A 1 582 ? -4.563 3.221 -32.341 1.00 94.56 582 MET A CA 1
ATOM 4295 C C . MET A 1 582 ? -3.215 3.958 -32.388 1.00 94.56 582 MET A C 1
ATOM 4297 O O . MET A 1 582 ? -3.110 5.087 -31.908 1.00 94.56 582 MET A O 1
ATOM 4301 N N . THR A 1 583 ? -2.202 3.400 -33.060 1.00 96.62 583 THR A N 1
ATOM 4302 C CA . THR A 1 583 ? -0.919 4.094 -33.282 1.00 96.62 583 THR A CA 1
ATOM 4303 C C . THR A 1 583 ? -1.096 5.353 -34.138 1.00 96.62 583 THR A C 1
ATOM 4305 O O . THR A 1 583 ? -0.485 6.389 -33.860 1.00 96.62 583 THR A O 1
ATOM 4308 N N . ASP A 1 584 ? -1.999 5.328 -35.124 1.00 95.50 584 ASP A N 1
ATOM 4309 C CA . ASP A 1 584 ? -2.385 6.527 -35.876 1.00 95.50 584 ASP A CA 1
ATOM 4310 C C . ASP A 1 584 ? -2.955 7.625 -34.950 1.00 95.50 584 ASP A C 1
ATOM 4312 O O . ASP A 1 584 ? -2.704 8.816 -35.173 1.00 95.50 584 ASP A O 1
ATOM 4316 N N . LYS A 1 585 ? -3.671 7.255 -33.873 1.00 94.56 585 LYS A N 1
ATOM 4317 C CA . LYS A 1 585 ? -4.163 8.208 -32.858 1.00 94.56 585 LYS A CA 1
ATOM 4318 C C . LYS A 1 585 ? -3.031 8.798 -32.027 1.00 94.56 585 LYS A C 1
ATOM 4320 O O . LYS A 1 585 ? -3.019 10.013 -31.832 1.00 94.56 585 LYS A O 1
ATOM 4325 N N . ILE A 1 586 ? -2.054 7.987 -31.612 1.00 94.50 586 ILE A N 1
ATOM 4326 C CA . ILE A 1 586 ? -0.836 8.464 -30.931 1.00 94.50 586 ILE A CA 1
ATOM 4327 C C . ILE A 1 586 ? -0.179 9.563 -31.773 1.00 94.50 586 ILE A C 1
ATOM 4329 O O . ILE A 1 586 ? 0.021 10.676 -31.290 1.00 94.50 586 ILE A O 1
ATOM 4333 N N . VAL A 1 587 ? 0.077 9.300 -33.059 1.00 93.56 587 VAL A N 1
ATOM 4334 C CA . VAL A 1 587 ? 0.706 10.283 -33.958 1.00 93.56 587 VAL A CA 1
ATOM 4335 C C . VAL A 1 587 ? -0.157 11.546 -34.115 1.00 93.56 587 VAL A C 1
ATOM 4337 O O . VAL A 1 587 ? 0.380 12.651 -34.017 1.00 93.56 587 VAL A O 1
ATOM 4340 N N . LYS A 1 588 ? -1.485 11.413 -34.287 1.00 90.81 588 LYS A N 1
ATOM 4341 C CA . LYS A 1 588 ? -2.436 12.548 -34.355 1.00 90.81 588 LYS A CA 1
ATOM 4342 C C . LYS A 1 588 ? -2.329 13.451 -33.122 1.00 90.81 588 LYS A C 1
ATOM 4344 O O . LYS A 1 588 ? -2.239 14.670 -33.258 1.00 90.81 588 LYS A O 1
ATOM 4349 N N . TYR A 1 589 ? -2.394 12.882 -31.920 1.00 90.19 589 TYR A N 1
ATOM 4350 C CA . TYR A 1 589 ? -2.413 13.668 -30.683 1.00 90.19 589 TYR A CA 1
ATOM 4351 C C . TYR A 1 589 ? -1.034 14.229 -30.325 1.00 90.19 589 TYR A C 1
ATOM 4353 O O . TYR A 1 589 ? -0.955 15.337 -29.794 1.00 90.19 589 TYR A O 1
ATOM 4361 N N . VAL A 1 590 ? 0.054 13.543 -30.693 1.00 88.38 590 VAL A N 1
ATOM 4362 C CA . VAL A 1 590 ? 1.414 14.071 -30.512 1.00 88.38 590 VAL A CA 1
ATOM 4363 C C . VAL A 1 590 ? 1.686 15.294 -31.386 1.00 88.38 590 VAL A C 1
ATOM 4365 O O . VAL A 1 590 ? 2.337 16.234 -30.924 1.00 88.38 590 VAL A O 1
ATOM 4368 N N . ASP A 1 591 ? 1.149 15.336 -32.606 1.00 79.94 591 ASP A N 1
ATOM 4369 C CA . ASP A 1 591 ? 1.247 16.523 -33.464 1.00 79.94 591 ASP A CA 1
ATOM 4370 C C . ASP A 1 591 ? 0.567 17.742 -32.809 1.00 79.94 591 ASP A C 1
ATOM 4372 O O . ASP A 1 591 ? 1.075 18.860 -32.869 1.00 79.94 591 ASP A O 1
ATOM 4376 N N . ASN A 1 592 ? -0.518 17.521 -32.060 1.00 76.31 592 ASN A N 1
ATOM 4377 C CA . ASN A 1 592 ? -1.244 18.568 -31.331 1.00 76.31 592 ASN A CA 1
ATOM 4378 C C . ASN A 1 592 ? -0.652 18.927 -29.954 1.00 76.31 592 ASN A C 1
ATOM 4380 O O . ASN A 1 592 ? -0.992 19.978 -29.410 1.00 76.31 592 ASN A O 1
ATOM 4384 N N . LEU A 1 593 ? 0.296 18.143 -29.415 1.00 74.69 593 LEU A N 1
ATOM 4385 C CA . LEU A 1 593 ? 1.126 18.570 -28.272 1.00 74.69 593 LEU A CA 1
ATOM 4386 C C . LEU A 1 593 ? 1.958 19.830 -28.604 1.00 74.69 593 LEU A C 1
ATOM 4388 O O . LEU A 1 593 ? 2.503 20.464 -27.700 1.00 74.69 593 LEU A O 1
ATOM 4392 N N . SER A 1 594 ? 2.050 20.216 -29.886 1.00 61.59 594 SER A N 1
ATOM 4393 C CA . SER A 1 594 ? 2.831 21.343 -30.410 1.00 61.59 594 SER A CA 1
ATOM 4394 C C . SER A 1 594 ? 2.243 22.738 -30.126 1.00 61.59 594 SER A C 1
ATOM 4396 O O . SER A 1 594 ? 2.220 23.623 -30.984 1.00 61.59 594 SER A O 1
ATOM 4398 N N . LEU A 1 595 ? 1.852 23.020 -28.883 1.00 50.59 595 LEU A N 1
ATOM 4399 C CA . LEU A 1 595 ? 1.536 24.388 -28.462 1.00 50.59 595 LEU A CA 1
ATOM 4400 C C . LEU A 1 595 ? 2.821 25.145 -28.102 1.00 50.59 595 LEU A C 1
ATOM 4402 O O . LEU A 1 595 ? 3.168 25.406 -26.950 1.00 50.59 595 LEU A O 1
ATOM 4406 N N . GLY A 1 596 ? 3.538 25.504 -29.167 1.00 47.72 596 GLY A N 1
ATOM 4407 C CA . GLY A 1 596 ? 4.672 26.414 -29.159 1.00 47.72 596 GLY A CA 1
ATOM 4408 C C . GLY A 1 596 ? 6.017 25.713 -29.301 1.00 47.72 596 GLY A C 1
ATOM 4409 O O . GLY A 1 596 ? 6.349 24.792 -28.570 1.00 47.72 596 GLY A O 1
ATOM 4410 N N . THR A 1 597 ? 6.825 26.239 -30.217 1.00 45.78 597 THR A N 1
ATOM 4411 C CA . THR A 1 597 ? 8.261 26.010 -30.443 1.00 45.78 597 THR A CA 1
ATOM 4412 C C . THR A 1 597 ? 9.114 26.271 -29.188 1.00 45.78 597 THR A C 1
ATOM 4414 O O . THR A 1 597 ? 9.952 27.177 -29.172 1.00 45.78 597 THR A O 1
ATOM 4417 N N . LYS A 1 598 ? 8.860 25.561 -28.088 1.00 52.75 598 LYS A N 1
ATOM 4418 C CA . LYS A 1 598 ? 9.511 25.766 -26.798 1.00 52.75 598 LYS A CA 1
ATOM 4419 C C . LYS A 1 598 ? 10.252 24.512 -26.378 1.00 52.75 598 LYS A C 1
ATOM 4421 O O . LYS A 1 598 ? 9.691 23.459 -26.101 1.00 52.75 598 LYS A O 1
ATOM 4426 N N . GLU A 1 599 ? 11.554 24.703 -26.314 1.00 54.78 599 GLU A N 1
ATOM 4427 C CA . GLU A 1 599 ? 12.539 23.799 -25.757 1.00 54.78 599 GLU A CA 1
ATOM 4428 C C . GLU A 1 599 ? 12.172 23.411 -24.306 1.00 54.78 599 GLU A C 1
ATOM 4430 O O . GLU A 1 599 ? 11.764 24.270 -23.522 1.00 54.78 599 GLU A O 1
ATOM 4435 N N . GLY A 1 600 ? 12.348 22.142 -23.915 1.00 60.34 600 GLY A N 1
ATOM 4436 C CA . GLY A 1 600 ? 12.074 21.682 -22.545 1.00 60.34 600 GLY A CA 1
ATOM 4437 C C . GLY A 1 600 ? 11.604 20.226 -22.455 1.00 60.34 600 GLY A C 1
ATOM 4438 O O . GLY A 1 600 ? 11.785 19.453 -23.390 1.00 60.34 600 GLY A O 1
ATOM 4439 N N . LYS A 1 601 ? 10.993 19.849 -21.321 1.00 61.91 601 LYS A N 1
ATOM 4440 C CA . LYS A 1 601 ? 10.521 18.475 -21.042 1.00 61.91 601 LYS A CA 1
ATOM 4441 C C . LYS A 1 601 ? 9.487 17.956 -22.059 1.00 61.91 601 LYS A C 1
ATOM 4443 O O . LYS A 1 601 ? 9.534 16.785 -22.402 1.00 61.91 601 LYS A O 1
ATOM 4448 N N . ILE A 1 602 ? 8.617 18.828 -22.578 1.00 67.88 602 ILE A N 1
ATOM 4449 C CA . ILE A 1 602 ? 7.533 18.465 -23.515 1.00 67.88 602 ILE A CA 1
ATOM 4450 C C . ILE A 1 602 ? 8.088 17.897 -24.831 1.00 67.88 602 ILE A C 1
ATOM 4452 O O . ILE A 1 602 ? 7.593 16.890 -25.324 1.00 67.88 602 ILE A O 1
ATOM 4456 N N . TYR A 1 603 ? 9.169 18.481 -25.356 1.00 75.00 603 TYR A N 1
ATOM 4457 C CA . TYR A 1 603 ? 9.838 17.994 -26.566 1.00 75.00 603 TYR A CA 1
ATOM 4458 C C . TYR A 1 603 ? 10.361 16.556 -26.408 1.00 75.00 603 TYR A C 1
ATOM 4460 O O . TYR A 1 603 ? 10.189 15.721 -27.293 1.00 75.00 603 TYR A O 1
ATOM 4468 N N . ALA A 1 604 ? 10.969 16.249 -25.257 1.00 75.56 604 ALA A N 1
ATOM 4469 C CA . ALA A 1 604 ? 11.452 14.903 -24.958 1.00 75.56 604 ALA A CA 1
ATOM 4470 C C . ALA A 1 604 ? 10.294 13.893 -24.905 1.00 75.56 604 ALA A C 1
ATOM 4472 O O . ALA A 1 604 ? 10.385 12.828 -25.506 1.00 75.56 604 ALA A O 1
ATOM 4473 N N . THR A 1 605 ? 9.184 14.258 -24.260 1.00 79.25 605 THR A N 1
ATOM 4474 C CA . THR A 1 605 ? 7.971 13.431 -24.198 1.00 79.25 605 THR A CA 1
ATOM 4475 C C . THR A 1 605 ? 7.394 13.136 -25.589 1.00 79.25 605 THR A C 1
ATOM 4477 O O . THR A 1 605 ? 7.050 11.992 -25.871 1.00 79.25 605 THR A O 1
ATOM 4480 N N . GLN A 1 606 ? 7.353 14.120 -26.495 1.00 84.38 606 GLN A N 1
ATOM 4481 C CA . GLN A 1 606 ? 6.903 13.900 -27.877 1.00 84.38 606 GLN A CA 1
ATOM 4482 C C . GLN A 1 606 ? 7.790 12.895 -28.622 1.00 84.38 606 GLN A C 1
ATOM 4484 O O . GLN A 1 606 ? 7.275 11.997 -29.286 1.00 84.38 606 GLN A O 1
ATOM 4489 N N . LEU A 1 607 ? 9.119 13.016 -28.498 1.00 85.62 607 LEU A N 1
ATOM 4490 C CA . LEU A 1 607 ? 10.043 12.071 -29.127 1.00 85.62 607 LEU A CA 1
ATOM 4491 C C . LEU A 1 607 ? 9.868 10.647 -28.587 1.00 85.62 607 LEU A C 1
ATOM 4493 O O . LEU A 1 607 ? 9.944 9.716 -29.381 1.00 85.62 607 LEU A O 1
ATOM 4497 N N . VAL A 1 608 ? 9.594 10.474 -27.288 1.00 86.44 608 VAL A N 1
ATOM 4498 C CA . VAL A 1 608 ? 9.295 9.155 -26.697 1.00 86.44 608 VAL A CA 1
ATOM 4499 C C . VAL A 1 608 ? 8.055 8.536 -27.336 1.00 86.44 608 VAL A C 1
ATOM 4501 O O . VAL A 1 608 ? 8.107 7.398 -27.794 1.00 86.44 608 VAL A O 1
ATOM 4504 N N . PHE A 1 609 ? 6.951 9.278 -27.425 1.00 90.00 609 PHE A N 1
ATOM 4505 C CA . PHE A 1 609 ? 5.720 8.740 -28.008 1.00 90.00 609 PHE A CA 1
ATOM 4506 C C . PHE A 1 609 ? 5.856 8.440 -29.502 1.00 90.00 609 PHE A C 1
ATOM 4508 O O . PHE A 1 609 ? 5.374 7.411 -29.972 1.00 90.00 609 PHE A O 1
ATOM 4515 N N . LEU A 1 610 ? 6.563 9.288 -30.255 1.00 91.75 610 LEU A N 1
ATOM 4516 C CA . LEU A 1 610 ? 6.841 9.023 -31.668 1.00 91.75 610 LEU A CA 1
ATOM 4517 C C . LEU A 1 610 ? 7.775 7.825 -31.848 1.00 91.75 610 LEU A C 1
ATOM 4519 O O . LEU A 1 610 ? 7.562 7.030 -32.756 1.00 91.75 610 LEU A O 1
ATOM 4523 N N . GLN A 1 611 ? 8.775 7.660 -30.978 1.00 89.44 611 GLN A N 1
ATOM 4524 C CA . GLN A 1 611 ? 9.630 6.474 -30.958 1.00 89.44 611 GLN A CA 1
ATOM 4525 C C . GLN A 1 611 ? 8.800 5.202 -30.736 1.00 89.44 611 GLN A C 1
ATOM 4527 O O . GLN A 1 611 ? 8.952 4.249 -31.500 1.00 89.44 611 GLN A O 1
ATOM 4532 N N . ASN A 1 612 ? 7.903 5.198 -29.745 1.00 91.00 612 ASN A N 1
ATOM 4533 C CA . ASN A 1 612 ? 7.002 4.073 -29.489 1.00 91.00 612 ASN A CA 1
ATOM 4534 C C . ASN A 1 612 ? 6.098 3.797 -30.697 1.00 91.00 612 ASN A C 1
ATOM 4536 O O . ASN A 1 612 ? 5.985 2.650 -31.118 1.00 91.00 612 ASN A O 1
ATOM 4540 N N . ALA A 1 613 ? 5.557 4.835 -31.343 1.00 94.69 613 ALA A N 1
ATOM 4541 C CA . ALA A 1 613 ? 4.765 4.670 -32.560 1.00 94.69 613 ALA A CA 1
ATOM 4542 C C . ALA A 1 613 ? 5.546 3.971 -33.691 1.00 94.69 613 ALA A C 1
ATOM 4544 O O . ALA A 1 613 ? 5.000 3.103 -34.371 1.00 94.69 613 ALA A O 1
ATOM 4545 N N . LEU A 1 614 ? 6.841 4.274 -33.876 1.00 93.88 614 LEU A N 1
ATOM 4546 C CA . LEU A 1 614 ? 7.679 3.547 -34.843 1.00 93.88 614 LEU A CA 1
ATOM 4547 C C . LEU A 1 614 ? 7.843 2.061 -34.478 1.00 93.88 614 LEU A C 1
ATOM 4549 O O . LEU A 1 614 ? 7.950 1.215 -35.372 1.00 93.88 614 LEU A O 1
ATOM 4553 N N . ILE A 1 615 ? 7.905 1.738 -33.183 1.00 88.94 615 ILE A N 1
ATOM 4554 C CA . ILE A 1 615 ? 7.986 0.357 -32.689 1.00 88.94 615 ILE A CA 1
ATOM 4555 C C . ILE A 1 615 ? 6.666 -0.370 -32.970 1.00 88.94 615 ILE A C 1
ATOM 4557 O O . ILE A 1 615 ? 6.688 -1.440 -33.578 1.00 88.94 615 ILE A O 1
ATOM 4561 N N . PHE A 1 616 ? 5.530 0.242 -32.633 1.00 94.44 616 PHE A N 1
ATOM 4562 C CA . PHE A 1 616 ? 4.198 -0.333 -32.837 1.00 94.44 616 PHE A CA 1
ATOM 4563 C C . PHE A 1 616 ? 3.867 -0.548 -34.318 1.00 94.44 616 PHE A C 1
ATOM 4565 O O . PHE A 1 616 ? 3.445 -1.638 -34.698 1.00 94.44 616 PHE A O 1
ATOM 4572 N N . TYR A 1 617 ? 4.173 0.415 -35.198 1.00 96.44 617 TYR A N 1
ATOM 4573 C CA . TYR A 1 617 ? 4.030 0.207 -36.644 1.00 96.44 617 TYR A CA 1
ATOM 4574 C C . TYR A 1 617 ? 4.888 -0.951 -37.161 1.00 96.44 617 TYR A C 1
ATOM 4576 O O . TYR A 1 617 ? 4.457 -1.686 -38.048 1.00 96.44 617 TYR A O 1
ATOM 4584 N N . ASN A 1 618 ? 6.095 -1.147 -36.624 1.00 89.75 618 ASN A N 1
ATOM 4585 C CA . ASN A 1 618 ? 6.908 -2.301 -37.001 1.00 89.75 618 ASN A CA 1
ATOM 4586 C C . ASN A 1 618 ? 6.301 -3.629 -36.531 1.00 89.75 618 ASN A C 1
ATOM 4588 O O . ASN A 1 618 ? 6.396 -4.602 -37.278 1.00 89.75 618 ASN A O 1
ATOM 4592 N N . ALA A 1 619 ? 5.675 -3.675 -35.349 1.00 89.12 619 ALA A N 1
ATOM 4593 C CA . ALA A 1 619 ? 5.037 -4.885 -34.821 1.00 89.12 619 ALA A CA 1
ATOM 4594 C C . ALA A 1 619 ? 3.934 -5.417 -35.756 1.00 89.12 619 ALA A C 1
ATOM 4596 O O . ALA A 1 619 ? 3.826 -6.624 -35.960 1.00 89.12 619 ALA A O 1
ATOM 4597 N N . VAL A 1 620 ? 3.194 -4.518 -36.414 1.00 94.50 620 VAL A N 1
ATOM 4598 C CA . VAL A 1 620 ? 2.162 -4.855 -37.418 1.00 94.50 620 VAL A CA 1
ATOM 4599 C C . VAL A 1 620 ? 2.674 -4.890 -38.865 1.00 94.50 620 VAL A C 1
ATOM 4601 O O . VAL A 1 620 ? 1.904 -5.101 -39.800 1.00 94.50 620 VAL A O 1
ATOM 4604 N N . GLY A 1 621 ? 3.975 -4.681 -39.092 1.00 92.69 621 GLY A N 1
ATOM 4605 C CA . GLY A 1 621 ? 4.572 -4.683 -40.433 1.00 92.69 621 GLY A CA 1
ATOM 4606 C C . GLY A 1 621 ? 4.246 -3.454 -41.297 1.00 92.69 621 GLY A C 1
ATOM 4607 O O . GLY A 1 621 ? 4.421 -3.494 -42.517 1.00 92.69 621 GLY A O 1
ATOM 4608 N N . ALA A 1 622 ? 3.812 -2.343 -40.698 1.00 96.19 622 ALA A N 1
ATOM 4609 C CA . ALA A 1 622 ? 3.502 -1.083 -41.374 1.00 96.19 622 ALA A CA 1
ATOM 4610 C C . ALA A 1 622 ? 4.770 -0.257 -41.689 1.00 96.19 622 ALA A C 1
ATOM 4612 O O . ALA A 1 622 ? 4.901 0.908 -41.311 1.00 96.19 622 ALA A O 1
ATOM 4613 N N . SER A 1 623 ? 5.726 -0.842 -42.420 1.00 94.31 623 SER A N 1
ATOM 4614 C CA . SER A 1 623 ? 7.043 -0.235 -42.690 1.00 94.31 623 SER A CA 1
ATOM 4615 C C . SER A 1 623 ? 6.968 1.158 -43.329 1.00 94.31 623 SER A C 1
ATOM 4617 O O . SER A 1 623 ? 7.751 2.037 -42.984 1.00 94.31 623 SER A O 1
ATOM 4619 N N . GLN A 1 624 ? 6.004 1.409 -44.223 1.00 97.19 624 GLN A N 1
ATOM 4620 C CA . GLN A 1 624 ? 5.865 2.732 -44.845 1.00 97.19 624 GLN A CA 1
ATOM 4621 C C . GLN A 1 624 ? 5.467 3.812 -43.828 1.00 97.19 624 GLN A C 1
ATOM 4623 O O . GLN A 1 624 ? 5.978 4.924 -43.906 1.00 97.19 624 GLN A O 1
ATOM 4628 N N . LYS A 1 625 ? 4.618 3.483 -42.844 1.00 97.19 625 LYS A N 1
ATOM 4629 C CA . LYS A 1 625 ? 4.230 4.412 -41.771 1.00 97.19 625 LYS A CA 1
ATOM 4630 C C . LYS A 1 625 ? 5.432 4.785 -40.909 1.00 97.19 625 LYS A C 1
ATOM 4632 O O . LYS A 1 625 ? 5.599 5.955 -40.593 1.00 97.19 625 LYS A O 1
ATOM 4637 N N . VAL A 1 626 ? 6.318 3.829 -40.616 1.00 95.12 626 VAL A N 1
ATOM 4638 C CA . VAL A 1 626 ? 7.584 4.092 -39.905 1.00 95.12 626 VAL A CA 1
ATOM 4639 C C . VAL A 1 626 ? 8.423 5.134 -40.652 1.00 95.12 626 VAL A C 1
ATOM 4641 O O . VAL A 1 626 ? 8.849 6.131 -40.067 1.00 95.12 626 VAL A O 1
ATOM 4644 N N . VAL A 1 627 ? 8.635 4.920 -41.955 1.00 95.94 627 VAL A N 1
ATOM 4645 C CA . VAL A 1 627 ? 9.421 5.825 -42.809 1.00 95.94 627 VAL A CA 1
ATOM 4646 C C . VAL A 1 627 ? 8.767 7.207 -42.888 1.00 95.94 627 VAL A C 1
ATOM 4648 O O . VAL A 1 627 ? 9.440 8.222 -42.700 1.00 95.94 627 VAL A O 1
ATOM 4651 N N . ASP A 1 628 ? 7.455 7.256 -43.116 1.00 95.50 628 ASP A N 1
ATOM 4652 C CA . ASP A 1 628 ? 6.706 8.504 -43.254 1.00 95.50 628 ASP A CA 1
ATOM 4653 C C . ASP A 1 628 ? 6.703 9.309 -41.947 1.00 95.50 628 ASP A C 1
ATOM 4655 O O . ASP A 1 628 ? 6.992 10.505 -41.969 1.00 95.50 628 ASP A O 1
ATOM 4659 N N . THR A 1 629 ? 6.431 8.681 -40.798 1.00 94.19 629 THR A N 1
ATOM 4660 C CA . THR A 1 629 ? 6.450 9.349 -39.486 1.00 94.19 629 THR A CA 1
ATOM 4661 C C . THR A 1 629 ? 7.834 9.915 -39.171 1.00 94.19 629 THR A C 1
ATOM 4663 O O . THR A 1 629 ? 7.941 11.041 -38.678 1.00 94.19 629 THR A O 1
ATOM 4666 N N . TYR A 1 630 ? 8.909 9.191 -39.498 1.00 93.75 630 TYR A N 1
ATOM 4667 C CA . TYR A 1 630 ? 10.257 9.698 -39.272 1.00 93.75 630 TYR A CA 1
ATOM 4668 C C . TYR A 1 630 ? 10.591 10.910 -40.143 1.00 93.75 630 TYR A C 1
ATOM 4670 O O . TYR A 1 630 ? 10.972 11.955 -39.614 1.00 93.75 630 TYR A O 1
ATOM 4678 N N . HIS A 1 631 ? 10.449 10.798 -41.467 1.00 93.62 631 HIS A N 1
ATOM 4679 C CA . HIS A 1 631 ? 10.866 11.879 -42.369 1.00 93.62 631 HIS A CA 1
ATOM 4680 C C . HIS A 1 631 ? 9.954 13.099 -42.305 1.00 93.62 631 HIS A C 1
ATOM 4682 O O . HIS A 1 631 ? 10.451 14.204 -42.503 1.00 93.62 631 HIS A O 1
ATOM 4688 N N . ASN A 1 632 ? 8.658 12.919 -42.036 1.00 90.12 632 ASN A N 1
ATOM 4689 C CA . ASN A 1 632 ? 7.699 14.023 -42.051 1.00 90.12 632 ASN A CA 1
ATOM 4690 C C . ASN A 1 632 ? 7.574 14.748 -40.704 1.00 90.12 632 ASN A C 1
ATOM 4692 O O . ASN A 1 632 ? 7.102 15.880 -40.691 1.00 90.12 632 ASN A O 1
ATOM 4696 N N . ILE A 1 633 ? 7.943 14.108 -39.586 1.00 88.56 633 ILE A N 1
ATOM 4697 C CA . ILE A 1 633 ? 7.741 14.664 -38.236 1.00 88.56 633 ILE A CA 1
ATOM 4698 C C . ILE A 1 633 ? 9.057 14.668 -37.451 1.00 88.56 633 ILE A C 1
ATOM 4700 O O . ILE A 1 633 ? 9.613 15.723 -37.144 1.00 88.56 633 ILE A O 1
ATOM 4704 N N . ILE A 1 634 ? 9.589 13.483 -37.145 1.00 88.50 634 ILE A N 1
ATOM 4705 C CA . ILE A 1 634 ? 10.704 13.319 -36.197 1.00 88.50 634 ILE A CA 1
ATOM 4706 C C . ILE A 1 634 ? 11.984 14.007 -36.691 1.00 88.50 634 ILE A C 1
ATOM 4708 O O . ILE A 1 634 ? 12.690 14.654 -35.918 1.00 88.50 634 ILE A O 1
ATOM 4712 N N . LYS A 1 635 ? 12.311 13.876 -37.979 1.00 87.62 635 LYS A N 1
ATOM 4713 C CA . LYS A 1 635 ? 13.551 14.412 -38.551 1.00 87.62 635 LYS A CA 1
ATOM 4714 C C . LYS A 1 635 ? 13.639 15.933 -38.435 1.00 87.62 635 LYS A C 1
ATOM 4716 O O . LYS A 1 635 ? 14.709 16.468 -38.130 1.00 87.62 635 LYS A O 1
ATOM 4721 N N . ASP A 1 636 ? 12.523 16.622 -38.644 1.00 84.62 636 ASP A N 1
ATOM 4722 C CA . ASP A 1 636 ? 12.450 18.076 -38.515 1.00 84.62 636 ASP A CA 1
ATOM 4723 C C . ASP A 1 636 ? 12.596 18.502 -37.048 1.00 84.62 636 ASP A C 1
ATOM 4725 O O . ASP A 1 636 ? 13.331 19.449 -36.756 1.00 84.62 636 ASP A O 1
ATOM 4729 N N . MET A 1 637 ? 11.999 17.747 -36.116 1.00 82.94 637 MET A N 1
ATOM 4730 C CA . MET A 1 637 ? 12.177 17.948 -34.673 1.00 82.94 637 MET A CA 1
ATOM 4731 C C . MET A 1 637 ? 13.650 17.823 -34.256 1.00 82.94 637 MET A C 1
ATOM 4733 O O . MET A 1 637 ? 14.195 18.737 -33.635 1.00 82.94 637 MET A O 1
ATOM 4737 N N . ILE A 1 638 ? 14.323 16.741 -34.665 1.00 82.69 638 ILE A N 1
ATOM 4738 C CA . ILE A 1 638 ? 15.748 16.506 -34.378 1.00 82.69 638 ILE A CA 1
ATOM 4739 C C . ILE A 1 638 ? 16.621 17.620 -34.960 1.00 82.69 638 ILE A C 1
ATOM 4741 O O . ILE A 1 638 ? 17.511 18.140 -34.283 1.00 82.69 638 ILE A O 1
ATOM 4745 N N . THR A 1 639 ? 16.355 18.016 -36.207 1.00 82.38 639 THR A N 1
ATOM 4746 C CA . THR A 1 639 ? 17.097 19.090 -36.881 1.00 82.38 639 THR A CA 1
ATOM 4747 C C . THR A 1 639 ? 16.970 20.407 -36.116 1.00 82.38 639 THR A C 1
ATOM 4749 O O . THR A 1 639 ? 17.961 21.121 -35.947 1.00 82.38 639 THR A O 1
ATOM 4752 N N . PHE A 1 640 ? 15.772 20.717 -35.616 1.00 77.94 640 PHE A N 1
ATOM 4753 C CA . PHE A 1 640 ? 15.524 21.901 -34.804 1.00 77.94 640 PHE A CA 1
ATOM 4754 C C . PHE A 1 640 ? 16.332 21.882 -33.493 1.00 77.94 640 PHE A C 1
ATOM 4756 O O . PHE A 1 640 ? 17.100 22.816 -33.257 1.00 77.94 640 PHE A O 1
ATOM 4763 N N . ASP A 1 641 ? 16.247 20.819 -32.683 1.00 74.94 641 ASP A N 1
ATOM 4764 C CA . ASP A 1 641 ? 16.935 20.747 -31.376 1.00 74.94 641 ASP A CA 1
ATOM 4765 C C . ASP A 1 641 ? 18.469 20.712 -31.519 1.00 74.94 641 ASP A C 1
ATOM 4767 O O . ASP A 1 641 ? 19.191 21.408 -30.797 1.00 74.94 641 ASP A O 1
ATOM 4771 N N . SER A 1 642 ? 18.973 19.9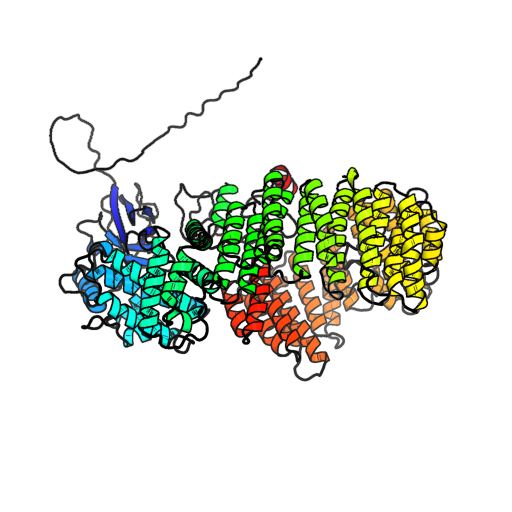90 -32.528 1.00 74.00 642 SER A N 1
ATOM 4772 C CA . SER A 1 642 ? 20.396 19.982 -32.888 1.00 74.00 642 SER A CA 1
ATOM 4773 C C . SER A 1 642 ? 20.892 21.384 -33.265 1.00 74.00 642 SER A C 1
ATOM 4775 O O . SER A 1 642 ? 21.946 21.827 -32.800 1.00 74.00 642 SER A O 1
ATOM 4777 N N . SER A 1 643 ? 20.104 22.144 -34.039 1.00 76.56 643 SER A N 1
ATOM 4778 C CA . SER A 1 643 ? 20.455 23.517 -34.431 1.00 76.56 643 SER A CA 1
ATOM 4779 C C . SER A 1 643 ? 20.485 24.511 -33.259 1.00 76.56 643 SER A C 1
ATOM 4781 O O . SER A 1 643 ? 21.217 25.502 -33.319 1.00 76.56 643 SER A O 1
ATOM 4783 N N . SER A 1 644 ? 19.769 24.214 -32.168 1.00 72.56 644 SER A N 1
ATOM 4784 C CA . SER A 1 644 ? 19.814 24.957 -30.901 1.00 72.56 644 SER A CA 1
ATOM 4785 C C . SER A 1 644 ? 21.015 24.591 -30.012 1.00 72.56 644 SER A C 1
ATOM 4787 O O . SER A 1 644 ? 21.157 25.139 -28.916 1.00 72.56 644 SER A O 1
ATOM 4789 N N . GLY A 1 645 ? 21.901 23.691 -30.457 1.00 71.31 645 GLY A N 1
ATOM 4790 C CA . GLY A 1 645 ? 23.092 23.269 -29.712 1.00 71.31 645 GLY A CA 1
ATOM 4791 C C . GLY A 1 645 ? 22.785 22.370 -28.512 1.00 71.31 645 GLY A C 1
ATOM 4792 O O . GLY A 1 645 ? 23.566 22.336 -27.560 1.00 71.31 645 GLY A O 1
ATOM 4793 N N . LYS A 1 646 ? 21.641 21.679 -28.532 1.00 70.12 646 LYS A N 1
ATOM 4794 C CA . LYS A 1 646 ? 21.192 20.775 -27.468 1.00 70.12 646 LYS A CA 1
ATOM 4795 C C . LYS A 1 646 ? 21.382 19.318 -27.879 1.00 70.12 646 LYS A C 1
ATOM 4797 O O . LYS A 1 646 ? 21.443 18.997 -29.063 1.00 70.12 646 LYS A O 1
ATOM 4802 N N . THR A 1 647 ? 21.471 18.444 -26.881 1.00 71.69 647 THR A N 1
ATOM 4803 C CA . THR A 1 647 ? 21.767 17.011 -27.054 1.00 71.69 647 THR A CA 1
ATOM 4804 C C . THR A 1 647 ? 20.688 16.103 -26.457 1.00 71.69 647 THR A C 1
ATOM 4806 O O . THR A 1 647 ? 20.844 14.887 -26.450 1.00 71.69 647 THR A O 1
ATOM 4809 N N . ASN A 1 648 ? 19.574 16.662 -25.960 1.00 67.81 648 ASN A N 1
ATOM 4810 C CA . ASN A 1 648 ? 18.499 15.881 -25.329 1.00 67.81 648 ASN A CA 1
ATOM 4811 C C . ASN A 1 648 ? 17.820 14.923 -26.319 1.00 67.81 648 ASN A C 1
ATOM 4813 O O . ASN A 1 648 ? 17.357 13.856 -25.923 1.00 67.81 648 ASN A O 1
ATOM 4817 N N . TRP A 1 649 ? 17.773 15.294 -27.601 1.00 74.88 649 TRP A N 1
ATOM 4818 C CA . TRP A 1 649 ? 17.262 14.452 -28.680 1.00 74.88 649 TRP A CA 1
ATOM 4819 C C . TRP A 1 649 ? 18.100 13.186 -28.915 1.00 74.88 649 TRP A C 1
ATOM 4821 O O . TRP A 1 649 ? 17.543 12.186 -29.358 1.00 74.88 649 TRP A O 1
ATOM 4831 N N . GLU A 1 650 ? 19.405 13.201 -28.612 1.00 75.69 650 GLU A N 1
ATOM 4832 C CA . GLU A 1 650 ? 20.324 12.103 -28.950 1.00 75.69 650 GLU A CA 1
ATOM 4833 C C . GLU A 1 650 ? 19.927 10.783 -28.280 1.00 75.69 650 GLU A C 1
ATOM 4835 O O . GLU A 1 650 ? 20.014 9.722 -28.898 1.00 75.69 650 GLU A O 1
ATOM 4840 N N . PHE A 1 651 ? 19.447 10.854 -27.034 1.00 74.25 651 PHE A N 1
ATOM 4841 C CA . PHE A 1 651 ? 18.996 9.683 -26.285 1.00 74.25 651 PHE A CA 1
ATOM 4842 C C . PHE A 1 651 ? 17.812 8.997 -26.981 1.00 74.25 651 PHE A C 1
ATOM 4844 O O . PHE A 1 651 ? 17.864 7.802 -27.247 1.00 74.25 651 PHE A O 1
ATOM 4851 N N . TYR A 1 652 ? 16.778 9.748 -27.362 1.00 74.56 652 TYR A N 1
ATOM 4852 C CA . TYR A 1 652 ? 15.574 9.189 -27.993 1.00 74.56 652 TYR A CA 1
ATOM 4853 C C . TYR A 1 652 ? 15.800 8.807 -29.461 1.00 74.56 652 TYR A C 1
ATOM 4855 O O . TYR A 1 652 ? 15.323 7.776 -29.927 1.00 74.56 652 TYR A O 1
ATOM 4863 N N . ALA A 1 653 ? 16.589 9.602 -30.187 1.00 72.44 653 ALA A N 1
ATOM 4864 C CA . ALA A 1 653 ? 16.944 9.344 -31.579 1.00 72.44 653 ALA A CA 1
ATOM 4865 C C . ALA A 1 653 ? 17.682 8.014 -31.766 1.00 72.44 653 ALA A C 1
ATOM 4867 O O . ALA A 1 653 ? 17.435 7.296 -32.735 1.00 72.44 653 ALA A O 1
ATOM 4868 N N . SER A 1 654 ? 18.556 7.655 -30.826 1.00 73.81 654 SER A N 1
ATOM 4869 C CA . SER A 1 654 ? 19.296 6.394 -30.882 1.00 73.81 654 SER A CA 1
ATOM 4870 C C . SER A 1 654 ? 18.373 5.164 -30.938 1.00 73.81 654 SER A C 1
ATOM 4872 O O . SER A 1 654 ? 18.618 4.249 -31.727 1.00 73.81 654 SER A O 1
ATOM 4874 N N . LYS A 1 655 ? 17.249 5.186 -30.212 1.00 77.38 655 LYS A N 1
ATOM 4875 C CA . LYS A 1 655 ? 16.257 4.100 -30.147 1.00 77.38 655 LYS A CA 1
ATOM 4876 C C . LYS A 1 655 ? 15.340 4.009 -31.375 1.00 77.38 655 LYS A C 1
ATOM 4878 O O . LYS A 1 655 ? 14.643 3.017 -31.562 1.00 77.38 655 LYS A O 1
ATOM 4883 N N . MET A 1 656 ? 15.350 5.019 -32.248 1.00 84.06 656 MET A N 1
ATOM 4884 C CA . MET A 1 656 ? 14.575 5.031 -33.500 1.00 84.06 656 MET A CA 1
ATOM 4885 C C . MET A 1 656 ? 15.303 4.332 -34.656 1.00 84.06 656 MET A C 1
ATOM 4887 O O . MET A 1 656 ? 14.677 3.956 -35.648 1.00 84.06 656 MET A O 1
ATOM 4891 N N . THR A 1 657 ? 16.621 4.138 -34.539 1.00 81.06 657 THR A N 1
ATOM 4892 C CA . THR A 1 657 ? 17.444 3.573 -35.620 1.00 81.06 657 THR A CA 1
ATOM 4893 C C . THR A 1 657 ? 17.078 2.117 -35.933 1.00 81.06 657 THR A C 1
ATOM 4895 O O . THR A 1 657 ? 17.002 1.755 -37.106 1.00 81.06 657 THR A O 1
ATOM 4898 N N . GLY A 1 658 ? 16.734 1.308 -34.924 1.00 78.12 658 GLY A N 1
ATOM 4899 C CA . GLY A 1 658 ? 16.271 -0.071 -35.115 1.00 78.12 658 GLY A CA 1
ATOM 4900 C C . GLY A 1 658 ? 14.945 -0.165 -35.881 1.00 78.12 658 GLY A C 1
ATOM 4901 O O . GLY A 1 658 ? 14.893 -0.840 -36.913 1.00 78.12 658 GLY A O 1
ATOM 4902 N N . PRO A 1 659 ? 13.881 0.530 -35.432 1.00 84.31 659 PRO A N 1
ATOM 4903 C CA . PRO A 1 659 ? 12.631 0.641 -36.175 1.00 84.31 659 PRO A CA 1
ATOM 4904 C C . PRO A 1 659 ? 12.801 1.077 -37.640 1.00 84.31 659 PRO A C 1
ATOM 4906 O O . PRO A 1 659 ? 12.188 0.480 -38.525 1.00 84.31 659 PRO A O 1
ATOM 4909 N N . LEU A 1 660 ? 13.650 2.073 -37.916 1.00 86.88 660 LEU A N 1
ATOM 4910 C CA . LEU A 1 660 ? 13.927 2.550 -39.279 1.00 86.88 660 LEU A CA 1
ATOM 4911 C C . LEU A 1 660 ? 14.607 1.498 -40.153 1.00 86.88 660 LEU A C 1
ATOM 4913 O O . LEU A 1 660 ? 14.220 1.298 -41.306 1.00 86.88 660 LEU A O 1
ATOM 4917 N N . TYR A 1 661 ? 15.602 0.809 -39.596 1.00 82.69 661 TYR A N 1
ATOM 4918 C CA . TYR A 1 661 ? 16.317 -0.239 -40.308 1.00 82.69 661 TYR A CA 1
ATOM 4919 C C . TYR A 1 661 ? 15.373 -1.390 -40.683 1.00 82.69 661 TYR A C 1
ATOM 4921 O O . TYR A 1 661 ? 15.340 -1.796 -41.844 1.00 82.69 661 TYR A O 1
ATOM 4929 N N . ARG A 1 662 ? 14.533 -1.854 -39.741 1.00 79.62 662 ARG A N 1
ATOM 4930 C CA . ARG A 1 662 ? 13.518 -2.902 -39.987 1.00 79.62 662 ARG A CA 1
ATOM 4931 C C . ARG A 1 662 ? 12.473 -2.499 -41.024 1.00 79.62 662 ARG A C 1
ATOM 4933 O O . ARG A 1 662 ? 12.003 -3.346 -41.780 1.00 79.62 662 ARG A O 1
ATOM 4940 N N . ALA A 1 663 ? 12.146 -1.213 -41.097 1.00 88.31 663 ALA A N 1
ATOM 4941 C CA . ALA A 1 663 ? 11.262 -0.672 -42.121 1.00 88.31 663 ALA A CA 1
ATOM 4942 C C . ALA A 1 663 ? 11.919 -0.556 -43.514 1.00 88.31 663 ALA A C 1
ATOM 4944 O O . ALA A 1 663 ? 11.238 -0.227 -44.486 1.00 88.31 663 ALA A O 1
ATOM 4945 N N . GLY A 1 664 ? 13.221 -0.845 -43.632 1.00 87.69 664 GLY A N 1
ATOM 4946 C CA . GLY A 1 664 ? 13.975 -0.823 -44.886 1.00 87.69 664 GLY A CA 1
ATOM 4947 C C . GLY A 1 664 ? 14.670 0.506 -45.198 1.00 87.69 664 GLY A C 1
ATOM 4948 O O . GLY A 1 664 ? 15.251 0.635 -46.276 1.00 87.69 664 GLY A O 1
ATOM 4949 N N . ASP A 1 665 ? 14.661 1.479 -44.281 1.00 90.75 665 ASP A N 1
ATOM 4950 C CA . ASP A 1 665 ? 15.371 2.756 -44.433 1.00 90.75 665 ASP A CA 1
ATOM 4951 C C . ASP A 1 665 ? 16.713 2.743 -43.691 1.00 90.75 665 ASP A C 1
ATOM 4953 O O . ASP A 1 665 ? 16.974 3.493 -42.744 1.00 90.75 665 ASP A O 1
ATOM 4957 N N . SER A 1 666 ? 17.590 1.844 -44.136 1.00 83.94 666 SER A N 1
ATOM 4958 C CA . SER A 1 666 ? 18.927 1.676 -43.564 1.00 83.94 666 SER A CA 1
ATOM 4959 C C . SER A 1 666 ? 19.788 2.934 -43.699 1.00 83.94 666 SER A C 1
ATOM 4961 O O . SER A 1 666 ? 20.626 3.189 -42.838 1.00 83.94 666 SER A O 1
ATOM 4963 N N . SER A 1 667 ? 19.566 3.760 -44.728 1.00 88.06 667 SER A N 1
ATOM 4964 C CA . SER A 1 667 ? 20.285 5.029 -44.885 1.00 88.06 667 SER A CA 1
ATOM 4965 C C . SER A 1 667 ? 19.926 6.004 -43.769 1.00 88.06 667 SER A C 1
ATOM 4967 O O . SER A 1 667 ? 20.830 6.517 -43.116 1.00 88.06 667 SER A O 1
ATOM 4969 N N . ALA A 1 668 ? 18.633 6.238 -43.513 1.00 88.25 668 ALA A N 1
ATOM 4970 C CA . ALA A 1 668 ? 18.214 7.139 -42.442 1.00 88.25 668 ALA A CA 1
ATOM 4971 C C . ALA A 1 668 ? 18.622 6.615 -41.060 1.00 88.25 668 ALA A C 1
ATOM 4973 O O . ALA A 1 668 ? 19.063 7.397 -40.220 1.00 88.25 668 ALA A O 1
ATOM 4974 N N . ALA A 1 669 ? 18.530 5.298 -40.841 1.00 83.75 669 ALA A N 1
ATOM 4975 C CA . ALA A 1 669 ? 18.989 4.669 -39.607 1.00 83.75 669 ALA A CA 1
ATOM 4976 C C . ALA A 1 669 ? 20.485 4.932 -39.355 1.00 83.75 669 ALA A C 1
ATOM 4978 O O . ALA A 1 669 ? 20.861 5.358 -38.263 1.00 83.75 669 ALA A O 1
ATOM 4979 N N . MET A 1 670 ? 21.332 4.737 -40.370 1.00 80.38 670 MET A N 1
ATOM 4980 C CA . MET A 1 670 ? 22.780 4.938 -40.253 1.00 80.38 670 MET A CA 1
ATOM 4981 C C . MET A 1 670 ? 23.171 6.418 -40.162 1.00 80.38 670 MET A C 1
ATOM 4983 O O . MET A 1 670 ? 24.075 6.758 -39.399 1.00 80.38 670 MET A O 1
ATOM 4987 N N . ASP A 1 671 ? 22.480 7.305 -40.882 1.00 85.00 671 ASP A N 1
ATOM 4988 C CA . ASP A 1 671 ? 22.690 8.755 -40.785 1.00 85.00 671 ASP A CA 1
ATOM 4989 C C . ASP A 1 671 ? 22.351 9.268 -39.378 1.00 85.00 671 ASP A C 1
ATOM 4991 O O . ASP A 1 671 ? 23.112 10.037 -38.786 1.00 85.00 671 ASP A O 1
ATOM 4995 N N . LEU A 1 672 ? 21.231 8.805 -38.815 1.00 83.88 672 LEU A N 1
ATOM 4996 C CA . LEU A 1 672 ? 20.810 9.148 -37.462 1.00 83.88 672 LEU A CA 1
ATOM 4997 C C . LEU A 1 672 ? 21.801 8.618 -36.422 1.00 83.88 672 LEU A C 1
ATOM 4999 O O . LEU A 1 672 ? 22.214 9.356 -35.528 1.00 83.88 672 LEU A O 1
ATOM 5003 N N . LEU A 1 673 ? 22.250 7.374 -36.583 1.00 78.50 673 LEU A N 1
ATOM 5004 C CA . LEU A 1 673 ? 23.258 6.763 -35.724 1.00 78.50 673 LEU A CA 1
ATOM 5005 C C . LEU A 1 673 ? 24.610 7.501 -35.783 1.00 78.50 673 LEU A C 1
ATOM 5007 O O . LEU A 1 673 ? 25.281 7.652 -34.767 1.00 78.50 673 LEU A O 1
ATOM 5011 N N . GLY A 1 674 ? 25.007 8.008 -36.951 1.00 78.25 674 GLY A N 1
ATOM 5012 C CA . GLY A 1 674 ? 26.222 8.814 -37.109 1.00 78.25 674 GLY A CA 1
ATOM 5013 C C . GLY A 1 674 ? 26.129 10.227 -36.519 1.00 78.25 674 GLY A C 1
ATOM 5014 O O . GLY A 1 674 ? 27.145 10.917 -36.434 1.00 78.25 674 GLY A O 1
ATOM 5015 N N . SER A 1 675 ? 24.931 10.671 -36.130 1.00 80.25 675 SER A N 1
ATOM 5016 C CA . SER A 1 675 ? 24.683 12.033 -35.645 1.00 80.25 675 SER A CA 1
ATOM 5017 C C . SER A 1 675 ? 24.740 12.194 -34.119 1.00 80.25 675 SER A C 1
ATOM 5019 O O . SER A 1 675 ? 24.785 13.327 -33.644 1.00 80.25 675 SER A O 1
ATOM 5021 N N . ILE A 1 676 ? 24.772 11.095 -33.354 1.00 79.12 676 ILE A N 1
ATOM 5022 C CA . ILE A 1 676 ? 24.794 11.104 -31.879 1.00 79.12 676 ILE A CA 1
ATOM 5023 C C . ILE A 1 676 ? 26.223 11.020 -31.310 1.00 79.12 676 ILE A C 1
ATOM 5025 O O . ILE A 1 676 ? 27.163 10.594 -31.982 1.00 79.12 676 ILE A O 1
ATOM 5029 N N . THR A 1 677 ? 26.412 11.422 -30.049 1.00 77.88 677 THR A N 1
ATOM 5030 C CA . THR A 1 677 ? 27.721 11.344 -29.370 1.00 77.88 677 THR A CA 1
ATOM 5031 C C . THR A 1 677 ? 28.191 9.904 -29.131 1.00 77.88 677 THR A C 1
ATOM 5033 O O . THR A 1 677 ? 27.381 8.997 -28.976 1.00 77.88 677 THR A O 1
ATOM 5036 N N . LYS A 1 678 ? 29.514 9.685 -29.000 1.00 71.38 678 LYS A N 1
ATOM 5037 C CA . LYS A 1 678 ? 30.114 8.357 -28.715 1.00 71.38 678 LYS A CA 1
ATOM 5038 C C . LYS A 1 678 ? 29.541 7.699 -27.449 1.00 71.38 678 LYS A C 1
ATOM 5040 O O . LYS A 1 678 ? 29.383 6.487 -27.424 1.00 71.38 678 LYS A O 1
ATOM 5045 N N . SER A 1 679 ? 29.217 8.485 -26.419 1.00 67.50 679 SER A N 1
ATOM 5046 C CA . SER A 1 679 ? 28.605 7.974 -25.182 1.00 67.50 679 SER A CA 1
ATOM 5047 C C . SER A 1 679 ? 27.168 7.492 -25.414 1.00 67.50 679 SER A C 1
ATOM 5049 O O . SER A 1 679 ? 26.848 6.371 -25.036 1.00 67.50 679 SER A O 1
ATOM 5051 N N . ASN A 1 680 ? 26.332 8.263 -26.124 1.00 69.44 680 ASN A N 1
ATOM 5052 C CA . ASN A 1 680 ? 24.977 7.830 -26.489 1.00 69.44 680 ASN A CA 1
ATOM 5053 C C . ASN A 1 680 ? 24.975 6.696 -27.521 1.00 69.44 680 ASN A C 1
ATOM 5055 O O . ASN A 1 680 ? 24.090 5.844 -27.484 1.00 69.44 680 ASN A O 1
ATOM 5059 N N . TYR A 1 681 ? 25.973 6.664 -28.406 1.00 71.00 681 TYR A N 1
ATOM 5060 C CA . TYR A 1 681 ? 26.231 5.548 -29.306 1.00 71.00 681 TYR A CA 1
ATOM 5061 C C . TYR A 1 681 ? 26.537 4.288 -28.496 1.00 71.00 681 TYR A C 1
ATOM 5063 O O . TYR A 1 681 ? 25.872 3.282 -28.693 1.00 71.00 681 TYR A O 1
ATOM 5071 N N . ALA A 1 682 ? 27.489 4.339 -27.558 1.00 64.62 682 ALA A N 1
ATOM 5072 C CA . ALA A 1 682 ? 27.795 3.204 -26.694 1.00 64.62 682 ALA A CA 1
ATOM 5073 C C . ALA A 1 682 ? 26.540 2.751 -25.944 1.00 64.62 682 ALA A C 1
ATOM 5075 O O . ALA A 1 682 ? 26.110 1.628 -26.144 1.00 64.62 682 ALA A O 1
ATOM 5076 N N . ALA A 1 683 ? 25.894 3.649 -25.199 1.00 62.94 683 ALA A N 1
ATOM 5077 C CA . ALA A 1 683 ? 24.777 3.312 -24.324 1.00 62.94 683 ALA A CA 1
ATOM 5078 C C . ALA A 1 683 ? 23.497 2.833 -25.038 1.00 62.94 683 ALA A C 1
ATOM 5080 O O . ALA A 1 683 ? 22.711 2.127 -24.415 1.00 62.94 683 ALA A O 1
ATOM 5081 N N . ASN A 1 684 ? 23.249 3.215 -26.302 1.00 65.38 684 ASN A N 1
ATOM 5082 C CA . ASN A 1 684 ? 21.948 2.980 -26.948 1.00 65.38 684 ASN A CA 1
ATOM 5083 C C . ASN A 1 684 ? 21.998 2.419 -28.386 1.00 65.38 684 ASN A C 1
ATOM 5085 O O . ASN A 1 684 ? 20.969 1.977 -28.896 1.00 65.38 684 ASN A O 1
ATOM 5089 N N . ALA A 1 685 ? 23.149 2.404 -29.074 1.00 56.81 685 ALA A N 1
ATOM 5090 C CA . ALA A 1 685 ? 23.238 1.833 -30.427 1.00 56.81 685 ALA A CA 1
ATOM 5091 C C . ALA A 1 685 ? 23.074 0.302 -30.442 1.00 56.81 685 ALA A C 1
ATOM 5093 O O . ALA A 1 685 ? 22.692 -0.270 -31.460 1.00 56.81 685 ALA A O 1
ATOM 5094 N N . ALA A 1 686 ? 23.344 -0.358 -29.315 1.00 54.41 686 ALA A N 1
ATOM 5095 C CA . ALA A 1 686 ? 23.342 -1.810 -29.171 1.00 54.41 686 ALA A CA 1
ATOM 5096 C C . ALA A 1 686 ? 21.976 -2.470 -29.422 1.00 54.41 686 ALA A C 1
ATOM 5098 O O . ALA A 1 686 ? 21.906 -3.455 -30.152 1.00 54.41 686 ALA A O 1
ATOM 5099 N N . GLU A 1 687 ? 20.891 -1.904 -28.888 1.00 56.47 687 GLU A N 1
ATOM 5100 C CA . GLU A 1 687 ? 19.524 -2.405 -29.095 1.00 56.47 687 GLU A CA 1
ATOM 5101 C C . GLU A 1 687 ? 19.092 -2.205 -30.559 1.00 56.47 687 GLU A C 1
ATOM 5103 O O . GLU A 1 687 ? 18.663 -3.129 -31.251 1.00 56.47 687 GLU A O 1
ATOM 5108 N N . SER A 1 688 ? 19.296 -1.003 -31.090 1.00 56.75 688 SER A N 1
ATOM 5109 C CA . SER A 1 688 ? 18.858 -0.650 -32.437 1.00 56.75 688 SER A CA 1
ATOM 5110 C C . SER A 1 688 ? 19.600 -1.368 -33.570 1.00 56.75 688 SER A C 1
ATOM 5112 O O . SER A 1 688 ? 18.971 -1.745 -34.560 1.00 56.75 688 SER A O 1
ATOM 5114 N N . ILE A 1 689 ? 20.917 -1.574 -33.446 1.00 55.69 689 ILE A N 1
ATOM 5115 C CA . ILE A 1 689 ? 21.715 -2.291 -34.453 1.00 55.69 689 ILE A CA 1
ATOM 5116 C C . ILE A 1 689 ? 21.318 -3.770 -34.476 1.00 55.69 689 ILE A C 1
ATOM 5118 O O . ILE A 1 689 ? 21.174 -4.347 -35.548 1.00 55.69 689 ILE A O 1
ATOM 5122 N N . ILE A 1 690 ? 21.074 -4.394 -33.324 1.00 54.81 690 ILE A N 1
ATOM 5123 C CA . ILE A 1 690 ? 20.824 -5.838 -33.271 1.00 54.81 690 ILE A CA 1
ATOM 5124 C C . ILE A 1 690 ? 19.390 -6.210 -33.584 1.00 54.81 690 ILE A C 1
ATOM 5126 O O . ILE A 1 690 ? 19.183 -7.139 -34.356 1.00 54.81 690 ILE A O 1
ATOM 5130 N N . VAL A 1 691 ? 18.391 -5.446 -33.144 1.00 53.28 691 VAL A N 1
ATOM 5131 C CA . VAL A 1 691 ? 17.010 -5.726 -33.573 1.00 53.28 691 VAL A CA 1
ATOM 5132 C C . VAL A 1 691 ? 16.810 -5.366 -35.062 1.00 53.28 691 VAL A C 1
ATOM 5134 O O . VAL A 1 691 ? 15.860 -5.824 -35.693 1.00 53.28 691 VAL A O 1
ATOM 5137 N N . GLY A 1 692 ? 17.691 -4.554 -35.662 1.00 57.03 692 GLY A N 1
ATOM 5138 C CA . GLY A 1 692 ? 17.726 -4.296 -37.108 1.00 57.03 692 GLY A CA 1
ATOM 5139 C C . GLY A 1 692 ? 18.444 -5.380 -37.926 1.00 57.03 692 GLY A C 1
ATOM 5140 O O . GLY A 1 692 ? 17.932 -5.788 -38.963 1.00 57.03 692 GLY A O 1
ATOM 5141 N N . VAL A 1 693 ? 19.606 -5.853 -37.458 1.00 54.91 693 VAL A N 1
ATOM 5142 C CA . VAL A 1 693 ? 20.565 -6.660 -38.244 1.00 54.91 693 VAL A CA 1
ATOM 5143 C C . VAL A 1 693 ? 20.558 -8.155 -37.868 1.00 54.91 693 VAL A C 1
ATOM 5145 O O . VAL A 1 693 ? 20.923 -9.001 -38.682 1.00 54.91 693 VAL A O 1
ATOM 5148 N N . TYR A 1 694 ? 20.099 -8.539 -36.669 1.00 53.91 694 TYR A N 1
ATOM 5149 C CA . TYR A 1 694 ? 20.236 -9.918 -36.167 1.00 53.91 694 TYR A CA 1
ATOM 5150 C C . TYR A 1 694 ? 19.488 -10.985 -36.973 1.00 53.91 694 TYR A C 1
ATOM 5152 O O . TYR A 1 694 ? 19.949 -12.126 -37.035 1.00 53.91 694 TYR A O 1
ATOM 5160 N N . LYS A 1 695 ? 18.360 -10.652 -37.613 1.00 54.22 695 LYS A N 1
ATOM 5161 C CA . LYS A 1 695 ? 17.671 -11.642 -38.457 1.00 54.22 695 LYS A CA 1
ATOM 5162 C C . LYS A 1 695 ? 18.538 -12.106 -39.642 1.00 54.22 695 LYS A C 1
ATOM 5164 O O . LYS A 1 695 ? 18.258 -13.183 -40.165 1.00 54.22 695 LYS A O 1
ATOM 5169 N N . ASP A 1 696 ? 19.603 -11.366 -39.984 1.00 57.59 696 ASP A N 1
ATOM 5170 C CA . ASP A 1 696 ? 20.423 -11.594 -41.173 1.00 57.59 696 ASP A CA 1
ATOM 5171 C C . ASP A 1 696 ? 21.930 -11.866 -40.893 1.00 57.59 696 ASP A C 1
ATOM 5173 O O . ASP A 1 696 ? 22.462 -12.786 -41.521 1.00 57.59 696 ASP A O 1
ATOM 5177 N N . ASP A 1 697 ? 22.628 -11.166 -39.965 1.00 75.81 697 ASP A N 1
ATOM 5178 C CA . ASP A 1 697 ? 24.079 -11.388 -39.684 1.00 75.81 697 ASP A CA 1
ATOM 5179 C C . ASP A 1 697 ? 24.613 -10.788 -38.341 1.00 75.81 697 ASP A C 1
ATOM 5181 O O . ASP A 1 697 ? 24.715 -9.573 -38.169 1.00 75.81 697 ASP A O 1
ATOM 5185 N N . PHE A 1 698 ? 25.041 -11.625 -37.378 1.00 77.75 698 PHE A N 1
ATOM 5186 C CA . PHE A 1 698 ? 25.629 -11.166 -36.096 1.00 77.75 698 PHE A CA 1
ATOM 5187 C C . PHE A 1 698 ? 26.977 -10.441 -36.266 1.00 77.75 698 PHE A C 1
ATOM 5189 O O . PHE A 1 698 ? 27.262 -9.492 -35.534 1.00 77.75 698 PHE A O 1
ATOM 5196 N N . ASP A 1 699 ? 27.801 -10.859 -37.229 1.00 81.50 699 ASP A N 1
ATOM 5197 C CA . ASP A 1 699 ? 29.131 -10.280 -37.436 1.00 81.50 699 ASP A CA 1
ATOM 5198 C C . ASP A 1 699 ? 29.026 -8.875 -38.051 1.00 81.50 699 ASP A C 1
ATOM 5200 O O . ASP A 1 699 ? 29.813 -7.983 -37.720 1.00 81.50 699 ASP A O 1
ATOM 5204 N N . GLU A 1 700 ? 28.019 -8.640 -38.901 1.00 77.12 700 GLU A N 1
ATOM 5205 C CA . GLU A 1 700 ? 27.706 -7.305 -39.424 1.00 77.12 700 GLU A CA 1
ATOM 5206 C C . GLU A 1 700 ? 27.261 -6.361 -38.299 1.00 77.12 700 GLU A C 1
ATOM 5208 O O . GLU A 1 700 ? 27.753 -5.234 -38.210 1.00 77.12 700 GLU A O 1
ATOM 5213 N N . ALA A 1 701 ? 26.407 -6.837 -37.388 1.00 74.56 701 ALA A N 1
ATOM 5214 C CA . ALA A 1 701 ? 25.965 -6.065 -36.230 1.00 74.56 701 ALA A CA 1
ATOM 5215 C C . ALA A 1 701 ? 27.143 -5.659 -35.325 1.00 74.56 701 ALA A C 1
ATOM 5217 O O . ALA A 1 701 ? 27.284 -4.486 -34.963 1.00 74.56 701 ALA A O 1
ATOM 5218 N N . VAL A 1 702 ? 28.036 -6.609 -35.025 1.00 79.69 702 VAL A N 1
ATOM 5219 C CA . VAL A 1 702 ? 29.292 -6.351 -34.305 1.00 79.69 702 VAL A CA 1
ATOM 5220 C C . VAL A 1 702 ? 30.145 -5.323 -35.049 1.00 79.69 702 VAL A C 1
ATOM 5222 O O . VAL A 1 702 ? 30.648 -4.382 -34.436 1.00 79.69 702 VAL A O 1
ATOM 5225 N N . SER A 1 703 ? 30.294 -5.465 -36.369 1.00 80.19 703 SER A N 1
ATOM 5226 C CA . SER A 1 703 ? 31.104 -4.551 -37.176 1.00 80.19 703 SER A CA 1
ATOM 5227 C C . SER A 1 703 ? 30.560 -3.124 -37.176 1.00 80.19 703 SER A C 1
ATOM 5229 O O . SER A 1 703 ? 31.356 -2.184 -37.173 1.00 80.19 703 SER A O 1
ATOM 5231 N N . ILE A 1 704 ? 29.238 -2.945 -37.215 1.00 75.25 704 ILE A N 1
ATOM 5232 C CA . ILE A 1 704 ? 28.618 -1.619 -37.139 1.00 75.25 704 ILE A CA 1
ATOM 5233 C C . ILE A 1 704 ? 28.894 -1.020 -35.763 1.00 75.25 704 ILE A C 1
ATOM 5235 O O . ILE A 1 704 ? 29.401 0.096 -35.687 1.00 75.25 704 ILE A O 1
ATOM 5239 N N . TYR A 1 705 ? 28.645 -1.780 -34.694 1.00 77.19 705 TYR A N 1
ATOM 5240 C CA . TYR A 1 705 ? 28.850 -1.318 -33.324 1.00 77.19 705 TYR A CA 1
ATOM 5241 C C . TYR A 1 705 ? 30.313 -0.908 -33.060 1.00 77.19 705 TYR A C 1
ATOM 5243 O O . TYR A 1 705 ? 30.586 0.187 -32.563 1.00 77.19 705 TYR A O 1
ATOM 5251 N N . GLU A 1 706 ? 31.275 -1.746 -33.456 1.00 78.38 706 GLU A N 1
ATOM 5252 C CA . GLU A 1 706 ? 32.713 -1.478 -33.298 1.00 78.38 706 GLU A CA 1
ATOM 5253 C C . GLU A 1 706 ? 33.203 -0.302 -34.155 1.00 78.38 706 GLU A C 1
ATOM 5255 O O . GLU A 1 706 ? 34.213 0.317 -33.825 1.00 78.38 706 GLU A O 1
ATOM 5260 N N . ALA A 1 707 ? 32.498 0.060 -35.233 1.00 77.19 707 ALA A N 1
ATOM 5261 C CA . ALA A 1 707 ? 32.845 1.244 -36.014 1.00 77.19 707 ALA A CA 1
ATOM 5262 C C . ALA A 1 707 ? 32.585 2.552 -35.244 1.00 77.19 707 ALA A C 1
ATOM 5264 O O . ALA A 1 707 ? 33.316 3.525 -35.441 1.00 77.19 707 ALA A O 1
ATOM 5265 N N . GLY A 1 708 ? 31.572 2.591 -34.370 1.00 72.50 708 GLY A N 1
ATOM 5266 C CA . GLY A 1 708 ? 31.293 3.759 -33.525 1.00 72.50 708 GLY A CA 1
ATOM 5267 C C . GLY A 1 708 ? 31.965 3.719 -32.152 1.00 72.50 708 GLY A C 1
ATOM 5268 O O . GLY A 1 708 ? 32.360 4.767 -31.631 1.00 72.50 708 GLY A O 1
ATOM 5269 N N . VAL A 1 709 ? 32.150 2.527 -31.577 1.00 74.00 709 VAL A N 1
ATOM 5270 C CA . VAL A 1 709 ? 32.814 2.322 -30.277 1.00 74.00 709 VAL A CA 1
ATOM 5271 C C . VAL A 1 709 ? 33.894 1.247 -30.425 1.00 74.00 709 VAL A C 1
ATOM 5273 O O . VAL A 1 709 ? 33.697 0.112 -29.991 1.00 74.00 709 VAL A O 1
ATOM 5276 N N . PRO A 1 710 ? 35.038 1.580 -31.053 1.00 74.38 710 PRO A N 1
ATOM 5277 C CA . PRO A 1 710 ? 36.114 0.618 -31.254 1.00 74.38 710 PRO A CA 1
ATOM 5278 C C . PRO A 1 710 ? 36.709 0.200 -29.910 1.00 74.38 710 PRO A C 1
ATOM 5280 O O . PRO A 1 710 ? 37.091 1.056 -29.111 1.00 74.38 710 PRO A O 1
ATOM 5283 N N . MET A 1 711 ? 36.799 -1.112 -29.675 1.00 71.19 711 MET A N 1
ATOM 5284 C CA . MET A 1 711 ? 37.287 -1.692 -28.417 1.00 71.19 711 MET A CA 1
ATOM 5285 C C . MET A 1 711 ? 38.642 -2.405 -28.536 1.00 71.19 711 MET A C 1
ATOM 5287 O O . MET A 1 711 ? 38.967 -3.313 -27.777 1.00 71.19 711 MET A O 1
ATOM 5291 N N . ASP A 1 712 ? 39.448 -2.022 -29.519 1.00 67.00 712 ASP A N 1
ATOM 5292 C CA . ASP A 1 712 ? 40.770 -2.596 -29.783 1.00 67.00 712 ASP A CA 1
ATOM 5293 C C . ASP A 1 712 ? 41.930 -1.722 -29.273 1.00 67.00 712 ASP A C 1
ATOM 5295 O O . ASP A 1 712 ? 43.063 -2.196 -29.161 1.00 67.00 712 ASP A O 1
ATOM 5299 N N . THR A 1 713 ? 41.661 -0.450 -28.964 1.00 65.12 713 THR A N 1
ATOM 5300 C CA . THR A 1 713 ? 42.695 0.561 -28.681 1.00 65.12 713 THR A CA 1
ATOM 5301 C C . THR A 1 713 ? 42.330 1.588 -27.599 1.00 65.12 713 THR A C 1
ATOM 5303 O O . THR A 1 713 ? 43.219 2.306 -27.140 1.00 65.12 713 THR A O 1
ATOM 5306 N N . ASP A 1 714 ? 41.067 1.646 -27.162 1.00 69.31 714 ASP A N 1
ATOM 5307 C CA . ASP A 1 714 ? 40.536 2.593 -26.169 1.00 69.31 714 ASP A CA 1
ATOM 5308 C C . ASP A 1 714 ? 39.434 1.908 -25.333 1.00 69.31 714 ASP A C 1
ATOM 5310 O O . ASP A 1 714 ? 38.377 1.554 -25.853 1.00 69.31 714 ASP A O 1
ATOM 5314 N N . PHE A 1 715 ? 39.693 1.706 -24.036 1.00 74.00 715 PHE A N 1
ATOM 5315 C CA . PHE A 1 715 ? 38.787 1.024 -23.098 1.00 74.00 715 PHE A CA 1
ATOM 5316 C C . PHE A 1 715 ? 38.144 1.981 -22.079 1.00 74.00 715 PHE A C 1
ATOM 5318 O O . PHE A 1 715 ? 37.578 1.527 -21.082 1.00 74.00 715 PHE A O 1
ATOM 5325 N N . ASP A 1 716 ? 38.186 3.297 -22.316 1.00 71.25 716 ASP A N 1
ATOM 5326 C CA . ASP A 1 716 ? 37.683 4.295 -21.360 1.00 71.25 716 ASP A CA 1
ATOM 5327 C C . ASP A 1 716 ? 36.180 4.159 -21.056 1.00 71.25 716 ASP A C 1
ATOM 5329 O O . ASP A 1 716 ? 35.735 4.540 -19.975 1.00 71.25 716 ASP A O 1
ATOM 5333 N N . ASN A 1 717 ? 35.414 3.529 -21.956 1.00 71.69 717 ASN A N 1
ATOM 5334 C CA . ASN A 1 717 ? 33.967 3.312 -21.824 1.00 71.69 717 ASN A CA 1
ATOM 5335 C C . ASN A 1 717 ? 33.591 1.827 -21.641 1.00 71.69 717 ASN A C 1
ATOM 5337 O O . ASN A 1 717 ? 32.511 1.401 -22.049 1.00 71.69 717 ASN A O 1
ATOM 5341 N N . ILE A 1 718 ? 34.477 1.008 -21.061 1.00 77.31 718 ILE A N 1
ATOM 5342 C CA . ILE A 1 718 ? 34.244 -0.441 -20.921 1.00 77.31 718 ILE A CA 1
ATOM 5343 C C . ILE A 1 718 ? 32.970 -0.803 -20.146 1.00 77.31 718 ILE A C 1
ATOM 5345 O O . ILE A 1 718 ? 32.301 -1.767 -20.505 1.00 77.31 718 ILE A O 1
ATOM 5349 N N . ALA A 1 719 ? 32.598 -0.027 -19.126 1.00 77.12 719 ALA A N 1
ATOM 5350 C CA . ALA A 1 719 ? 31.381 -0.276 -18.354 1.00 77.12 719 ALA A CA 1
ATOM 5351 C C . ALA A 1 719 ? 30.116 -0.099 -19.212 1.00 77.12 719 ALA A C 1
ATOM 5353 O O . ALA A 1 719 ? 29.262 -0.984 -19.235 1.00 77.12 719 ALA A O 1
ATOM 5354 N N . ASP A 1 720 ? 30.035 0.999 -19.969 1.00 76.38 720 ASP A N 1
ATOM 5355 C CA . ASP A 1 720 ? 28.917 1.266 -20.880 1.00 76.38 720 ASP A CA 1
ATOM 5356 C C . ASP A 1 720 ? 28.849 0.212 -21.981 1.00 76.38 720 ASP A C 1
ATOM 5358 O O . ASP A 1 720 ? 27.777 -0.302 -22.288 1.00 76.38 720 ASP A O 1
ATOM 5362 N N . TYR A 1 721 ? 30.002 -0.192 -22.517 1.00 79.06 721 TYR A N 1
ATOM 5363 C CA . TYR A 1 721 ? 30.082 -1.277 -23.487 1.00 79.06 721 TYR A CA 1
ATOM 5364 C C . TYR A 1 721 ? 29.530 -2.590 -22.923 1.00 79.06 721 TYR A C 1
ATOM 5366 O O . TYR A 1 721 ? 28.694 -3.220 -23.562 1.00 79.06 721 TYR A O 1
ATOM 5374 N N . ILE A 1 722 ? 29.949 -2.999 -21.720 1.00 82.88 722 ILE A N 1
ATOM 5375 C CA . ILE A 1 722 ? 29.432 -4.217 -21.081 1.00 82.88 722 ILE A CA 1
ATOM 5376 C C . ILE A 1 722 ? 27.916 -4.113 -20.915 1.00 82.88 722 ILE A C 1
ATOM 5378 O O . ILE A 1 722 ? 27.210 -5.043 -21.297 1.00 82.88 722 ILE A O 1
ATOM 5382 N N . ASN A 1 723 ? 27.401 -2.989 -20.402 1.00 81.94 723 ASN A N 1
ATOM 5383 C CA . ASN A 1 723 ? 25.958 -2.780 -20.220 1.00 81.94 723 ASN A CA 1
ATOM 5384 C C . ASN A 1 723 ? 25.183 -2.940 -21.533 1.00 81.94 723 ASN A C 1
ATOM 5386 O O . ASN A 1 723 ? 24.114 -3.538 -21.550 1.00 81.94 723 ASN A O 1
ATOM 5390 N N . SER A 1 724 ? 25.761 -2.462 -22.629 1.00 78.81 724 SER A N 1
ATOM 5391 C CA . SER A 1 724 ? 25.155 -2.475 -23.961 1.00 78.81 724 SER A CA 1
ATOM 5392 C C . SER A 1 724 ? 24.981 -3.887 -24.515 1.00 78.81 724 SER A C 1
ATOM 5394 O O . SER A 1 724 ? 23.962 -4.205 -25.127 1.00 78.81 724 SER A O 1
ATOM 5396 N N . TRP A 1 725 ? 25.940 -4.773 -24.245 1.00 83.88 725 TRP A N 1
ATOM 5397 C CA . TRP A 1 725 ? 25.846 -6.180 -24.632 1.00 83.88 725 TRP A CA 1
ATOM 5398 C C . TRP A 1 725 ? 25.131 -7.066 -23.608 1.00 83.88 725 TRP A C 1
ATOM 5400 O O . TRP A 1 725 ? 24.673 -8.150 -23.963 1.00 83.88 725 TRP A O 1
ATOM 5410 N N . THR A 1 726 ? 24.990 -6.602 -22.365 1.00 86.50 726 THR A N 1
ATOM 5411 C CA . THR A 1 726 ? 24.367 -7.348 -21.261 1.00 86.50 726 THR A CA 1
ATOM 5412 C C . THR A 1 726 ? 23.081 -6.672 -20.780 1.00 86.50 726 THR A C 1
ATOM 5414 O O . THR A 1 726 ? 22.016 -6.966 -21.314 1.00 86.50 726 THR A O 1
ATOM 5417 N N . TYR A 1 727 ? 23.169 -5.810 -19.762 1.00 82.25 727 TYR A N 1
ATOM 5418 C CA . TYR A 1 727 ? 22.095 -4.989 -19.185 1.00 82.25 727 TYR A CA 1
ATOM 5419 C C . TYR A 1 727 ? 22.675 -3.948 -18.213 1.00 82.25 727 TYR A C 1
ATOM 5421 O O . TYR A 1 727 ? 23.821 -4.073 -17.768 1.00 82.25 727 TYR A O 1
ATOM 5429 N N . LEU A 1 728 ? 21.899 -2.932 -17.821 1.00 79.44 728 LEU A N 1
ATOM 5430 C CA . LEU A 1 728 ? 22.278 -2.007 -16.744 1.00 79.44 728 LEU A CA 1
ATOM 5431 C C . LEU A 1 728 ? 22.034 -2.649 -15.366 1.00 79.44 728 LEU A C 1
ATOM 5433 O O . LEU A 1 728 ? 20.918 -3.030 -15.040 1.00 79.44 728 LEU A O 1
ATOM 5437 N N . ALA A 1 729 ? 23.066 -2.732 -14.521 1.00 71.81 729 ALA A N 1
ATOM 5438 C CA . ALA A 1 729 ? 22.987 -3.483 -13.256 1.00 71.81 729 ALA A CA 1
ATOM 5439 C C . ALA A 1 729 ? 21.993 -2.882 -12.253 1.00 71.81 729 ALA A C 1
ATOM 5441 O O . ALA A 1 729 ? 21.242 -3.596 -11.603 1.00 71.81 729 ALA A O 1
ATOM 5442 N N . SER A 1 730 ? 21.961 -1.550 -12.160 1.00 67.25 730 SER A N 1
ATOM 5443 C CA . SER A 1 730 ? 21.050 -0.833 -11.265 1.00 67.25 730 SER A CA 1
ATOM 5444 C C . SER A 1 730 ? 19.597 -0.839 -11.742 1.00 67.25 730 SER A C 1
ATOM 5446 O O . SER A 1 730 ? 18.721 -0.406 -11.004 1.00 67.25 730 SER A O 1
ATOM 5448 N N . ASN A 1 731 ? 19.343 -1.250 -12.988 1.00 71.12 731 ASN A N 1
ATOM 5449 C CA . ASN A 1 731 ? 18.005 -1.382 -13.541 1.00 71.12 731 ASN A CA 1
ATOM 5450 C C . ASN A 1 731 ? 18.013 -2.377 -14.712 1.00 71.12 731 ASN A C 1
ATOM 5452 O O . ASN A 1 731 ? 18.257 -1.993 -15.859 1.00 71.12 731 ASN A O 1
ATOM 5456 N N . ARG A 1 732 ? 17.704 -3.647 -14.427 1.00 72.38 732 ARG A N 1
ATOM 5457 C CA . ARG A 1 732 ? 17.684 -4.720 -15.433 1.00 72.38 732 ARG A CA 1
ATOM 5458 C C . ARG A 1 732 ? 16.646 -4.499 -16.543 1.00 72.38 732 ARG A C 1
ATOM 5460 O O . ARG A 1 732 ? 16.794 -5.087 -17.611 1.00 72.38 732 ARG A O 1
ATOM 5467 N N . SER A 1 733 ? 15.646 -3.630 -16.335 1.00 66.69 733 SER A N 1
ATOM 5468 C CA . SER A 1 733 ? 14.689 -3.260 -17.389 1.00 66.69 733 SER A CA 1
ATOM 5469 C C . SER A 1 733 ? 15.339 -2.450 -18.515 1.00 66.69 733 SER A C 1
ATOM 5471 O O . SER A 1 733 ? 14.852 -2.444 -19.642 1.00 66.69 733 SER A O 1
ATOM 5473 N N . SER A 1 734 ? 16.492 -1.828 -18.250 1.00 70.19 734 SER A N 1
ATOM 5474 C CA . SER A 1 734 ? 17.375 -1.310 -19.292 1.00 70.19 734 SER A CA 1
ATOM 5475 C C . SER A 1 734 ? 18.213 -2.459 -19.857 1.00 70.19 734 SER A C 1
ATOM 5477 O O . SER A 1 734 ? 19.366 -2.678 -19.467 1.00 70.19 734 SER A O 1
ATOM 5479 N N . GLN A 1 735 ? 17.590 -3.206 -20.762 1.00 75.62 735 GLN A N 1
ATOM 5480 C CA . GLN A 1 735 ? 18.148 -4.393 -21.397 1.00 75.62 735 GLN A CA 1
ATOM 5481 C C . GLN A 1 735 ? 19.269 -4.020 -22.374 1.00 75.62 735 GLN A C 1
ATOM 5483 O O . GLN A 1 735 ? 19.135 -3.102 -23.180 1.00 75.62 735 GLN A O 1
ATOM 5488 N N . GLY A 1 736 ? 20.378 -4.752 -22.306 1.00 78.69 736 GLY A N 1
ATOM 5489 C CA . GLY A 1 736 ? 21.328 -4.848 -23.406 1.00 78.69 736 GLY A CA 1
ATOM 5490 C C . GLY A 1 736 ? 20.985 -6.046 -24.290 1.00 78.69 736 GLY A C 1
ATOM 5491 O O . GLY A 1 736 ? 19.968 -6.717 -24.111 1.00 78.69 736 GLY A O 1
ATOM 5492 N N . ILE A 1 737 ? 21.863 -6.342 -25.240 1.00 80.62 737 ILE A N 1
ATOM 5493 C CA . ILE A 1 737 ? 21.626 -7.333 -26.299 1.00 80.62 737 ILE A CA 1
ATOM 5494 C C . ILE A 1 737 ? 21.291 -8.722 -25.757 1.00 80.62 737 ILE A C 1
ATOM 5496 O O . ILE A 1 737 ? 20.324 -9.339 -26.199 1.00 80.62 737 ILE A O 1
ATOM 5500 N N . ALA A 1 738 ? 22.099 -9.231 -24.826 1.00 85.38 738 ALA A N 1
ATOM 5501 C CA . ALA A 1 738 ? 21.924 -10.580 -24.312 1.00 85.38 738 ALA A CA 1
ATOM 5502 C C . ALA A 1 738 ? 20.613 -10.729 -23.532 1.00 85.38 738 ALA A C 1
ATOM 5504 O O . ALA A 1 738 ? 19.915 -11.720 -23.719 1.00 85.38 738 ALA A O 1
ATOM 5505 N N . MET A 1 739 ? 20.263 -9.738 -22.701 1.00 84.69 739 MET A N 1
ATOM 5506 C CA . MET A 1 739 ? 19.020 -9.758 -21.925 1.00 84.69 739 MET A CA 1
ATOM 5507 C C . MET A 1 739 ? 17.790 -9.632 -22.829 1.00 84.69 739 MET A C 1
ATOM 5509 O O . MET A 1 739 ? 16.833 -10.379 -22.663 1.00 84.69 739 MET A O 1
ATOM 5513 N N . TYR A 1 740 ? 17.836 -8.738 -23.821 1.00 80.56 740 TYR A N 1
ATOM 5514 C CA . TYR A 1 740 ? 16.769 -8.608 -24.814 1.00 80.56 740 TYR A CA 1
ATOM 5515 C C . TYR A 1 740 ? 16.543 -9.928 -25.561 1.00 80.56 740 TYR A C 1
ATOM 5517 O O . TYR A 1 740 ? 15.427 -10.432 -25.632 1.00 80.56 740 TYR A O 1
ATOM 5525 N N . ALA A 1 741 ? 17.624 -10.522 -26.074 1.00 81.25 741 ALA A N 1
ATOM 5526 C CA . ALA A 1 741 ? 17.570 -11.786 -26.793 1.00 81.25 741 ALA A CA 1
ATOM 5527 C C . ALA A 1 741 ? 17.013 -12.924 -25.931 1.00 81.25 741 ALA A C 1
ATOM 5529 O O . ALA A 1 741 ? 16.254 -13.747 -26.428 1.00 81.25 741 ALA A O 1
ATOM 5530 N N . LEU A 1 742 ? 17.375 -12.966 -24.649 1.00 82.88 742 LEU A N 1
ATOM 5531 C CA . LEU A 1 742 ? 16.863 -13.953 -23.706 1.00 82.88 742 LEU A CA 1
ATOM 5532 C C . LEU A 1 742 ? 15.351 -13.801 -23.495 1.00 82.88 742 LEU A C 1
ATOM 5534 O O . LEU A 1 742 ? 14.626 -14.788 -23.588 1.00 82.88 742 LEU A O 1
ATOM 5538 N N . ASN A 1 743 ? 14.877 -12.569 -23.299 1.00 79.81 743 ASN A N 1
ATOM 5539 C CA . ASN A 1 743 ? 13.456 -12.273 -23.101 1.00 79.81 743 ASN A CA 1
ATOM 5540 C C . ASN A 1 743 ? 12.605 -12.556 -24.353 1.00 79.81 743 ASN A C 1
ATOM 5542 O O . ASN A 1 743 ? 11.452 -12.950 -24.223 1.00 79.81 743 ASN A O 1
ATOM 5546 N N . ASP A 1 744 ? 13.179 -12.428 -25.554 1.00 75.12 744 ASP A N 1
ATOM 5547 C CA . ASP A 1 744 ? 12.526 -12.764 -26.834 1.00 75.12 744 ASP A CA 1
ATOM 5548 C C . ASP A 1 744 ? 12.681 -14.258 -27.221 1.00 75.12 744 ASP A C 1
ATOM 5550 O O . ASP A 1 744 ? 12.305 -14.687 -28.313 1.00 75.12 744 ASP A O 1
ATOM 5554 N N . GLY A 1 745 ? 13.281 -15.083 -26.351 1.00 80.69 745 GLY A N 1
ATOM 5555 C CA . GLY A 1 745 ? 13.502 -16.516 -26.593 1.00 80.69 745 GLY A CA 1
ATOM 5556 C C . GLY A 1 745 ? 14.582 -16.837 -27.640 1.00 80.69 745 GLY A C 1
ATOM 5557 O O . GLY A 1 745 ? 14.673 -17.964 -28.136 1.00 80.69 745 GLY A O 1
ATOM 5558 N N . LEU A 1 746 ? 15.430 -15.866 -27.984 1.00 83.62 746 LEU A N 1
ATOM 5559 C CA . LEU A 1 746 ? 16.532 -15.962 -28.945 1.00 83.62 746 LEU A CA 1
ATOM 5560 C C . LEU A 1 746 ? 17.835 -16.429 -28.267 1.00 83.62 746 LEU A C 1
ATOM 5562 O O . LEU A 1 746 ? 18.865 -15.753 -28.325 1.00 83.62 746 LEU A O 1
ATOM 5566 N N . ASN A 1 747 ? 17.816 -17.613 -27.650 1.00 89.00 747 ASN A N 1
ATOM 5567 C CA . ASN A 1 747 ? 18.923 -18.115 -26.818 1.00 89.00 747 ASN A CA 1
ATOM 5568 C C . ASN A 1 747 ? 20.288 -18.159 -27.536 1.00 89.00 747 ASN A C 1
ATOM 5570 O O . ASN A 1 747 ? 21.306 -17.827 -26.931 1.00 89.00 747 ASN A O 1
ATOM 5574 N N . ASP A 1 748 ? 20.320 -18.497 -28.831 1.00 88.31 748 ASP A N 1
ATOM 5575 C CA . ASP A 1 748 ? 21.559 -18.529 -29.628 1.00 88.31 748 ASP A CA 1
ATOM 5576 C C . ASP A 1 748 ? 22.205 -17.136 -29.771 1.00 88.31 748 ASP A C 1
ATOM 5578 O O . ASP A 1 748 ? 23.431 -17.014 -29.819 1.00 88.31 748 ASP A O 1
ATOM 5582 N N . LEU A 1 749 ? 21.395 -16.074 -29.864 1.00 84.50 749 LEU A N 1
ATOM 5583 C CA . LEU A 1 749 ? 21.892 -14.695 -29.880 1.00 84.50 749 LEU A CA 1
ATOM 5584 C C . LEU A 1 749 ? 22.409 -14.297 -28.517 1.00 84.50 749 LEU A C 1
ATOM 5586 O O . LEU A 1 749 ? 23.493 -13.728 -28.423 1.00 84.50 749 LEU A O 1
ATOM 5590 N N . ALA A 1 750 ? 21.616 -14.579 -27.485 1.00 88.62 750 ALA A N 1
ATOM 5591 C CA . ALA A 1 750 ? 21.976 -14.258 -26.121 1.00 88.62 750 ALA A CA 1
ATOM 5592 C C . ALA A 1 750 ? 23.334 -14.887 -25.786 1.00 88.62 750 ALA A C 1
ATOM 5594 O O . ALA A 1 750 ? 24.245 -14.175 -25.375 1.00 88.62 750 ALA A O 1
ATOM 5595 N N . GLU A 1 751 ? 23.530 -16.174 -26.090 1.00 93.44 751 GLU A N 1
ATOM 5596 C CA . GLU A 1 751 ? 24.814 -16.847 -25.887 1.00 93.44 751 GLU A CA 1
ATOM 5597 C C . GLU A 1 751 ? 25.955 -16.176 -26.670 1.00 93.44 751 GLU A C 1
ATOM 5599 O O . GLU A 1 751 ? 26.990 -15.869 -26.079 1.00 93.44 751 GLU A O 1
ATOM 5604 N N . LYS A 1 752 ? 25.774 -15.878 -27.966 1.00 90.56 752 LYS A N 1
ATOM 5605 C CA . LYS A 1 752 ? 26.798 -15.192 -28.780 1.00 90.56 752 LYS A CA 1
ATOM 5606 C C . LYS A 1 752 ? 27.156 -13.811 -28.240 1.00 90.56 752 LYS A C 1
ATOM 5608 O O . LYS A 1 752 ? 28.325 -13.433 -28.264 1.00 90.56 752 LYS A O 1
ATOM 5613 N N . ALA A 1 753 ? 26.170 -13.056 -27.767 1.00 88.38 753 ALA A N 1
ATOM 5614 C CA . ALA A 1 753 ? 26.373 -11.735 -27.192 1.00 88.38 753 ALA A CA 1
ATOM 5615 C C . ALA A 1 753 ? 27.154 -11.811 -25.872 1.00 88.38 753 ALA A C 1
ATOM 5617 O O . ALA A 1 753 ? 28.089 -11.031 -25.669 1.00 88.38 753 ALA A O 1
ATOM 5618 N N . VAL A 1 754 ? 26.835 -12.779 -25.006 1.00 92.56 754 VAL A N 1
ATOM 5619 C CA . VAL A 1 754 ? 27.578 -13.004 -23.756 1.00 92.56 754 VAL A CA 1
ATOM 5620 C C . VAL A 1 754 ? 29.005 -13.485 -24.052 1.00 92.56 754 VAL A C 1
ATOM 5622 O O . VAL A 1 754 ? 29.953 -12.913 -23.508 1.00 92.56 754 VAL A O 1
ATOM 5625 N N . ASP A 1 755 ? 29.182 -14.445 -24.970 1.00 94.12 755 ASP A N 1
ATOM 5626 C CA . ASP A 1 755 ? 30.494 -14.944 -25.416 1.00 94.12 755 ASP A CA 1
ATOM 5627 C C . ASP A 1 755 ? 31.355 -13.797 -25.984 1.00 94.12 755 ASP A C 1
ATOM 5629 O O . ASP A 1 755 ? 32.536 -13.652 -25.646 1.00 94.12 755 ASP A O 1
ATOM 5633 N N . TYR A 1 756 ? 30.761 -12.943 -26.823 1.00 89.94 756 TYR A N 1
ATOM 5634 C CA . TYR A 1 756 ? 31.428 -11.784 -27.410 1.00 89.94 756 TYR A CA 1
ATOM 5635 C C . TYR A 1 756 ? 31.867 -10.779 -26.341 1.00 89.94 756 TYR A C 1
ATOM 5637 O O . TYR A 1 756 ? 33.040 -10.392 -26.304 1.00 89.94 756 TYR A O 1
ATOM 5645 N N . THR A 1 757 ? 30.963 -10.420 -25.426 1.00 89.75 757 THR A N 1
ATOM 5646 C CA . THR A 1 757 ? 31.260 -9.526 -24.296 1.00 89.75 757 THR A CA 1
ATOM 5647 C C . THR A 1 757 ? 32.397 -10.079 -23.451 1.00 89.75 757 THR A C 1
ATOM 5649 O O . THR A 1 757 ? 33.323 -9.348 -23.101 1.00 89.75 757 THR A O 1
ATOM 5652 N N . GLU A 1 758 ? 32.373 -11.382 -23.159 1.00 91.00 758 GLU A N 1
ATOM 5653 C CA . GLU A 1 758 ? 33.431 -12.029 -22.389 1.00 91.00 758 GLU A CA 1
ATOM 5654 C C . GLU A 1 758 ? 34.786 -11.936 -23.090 1.00 91.00 758 GLU A C 1
ATOM 5656 O O . GLU A 1 758 ? 35.778 -11.567 -22.463 1.00 91.00 758 GLU A O 1
ATOM 5661 N N . SER A 1 759 ? 34.823 -12.185 -24.402 1.00 90.88 759 SER A N 1
ATOM 5662 C CA . SER A 1 759 ? 36.056 -12.089 -25.190 1.00 90.88 759 SER A CA 1
ATOM 5663 C C . SER A 1 759 ? 36.662 -10.679 -25.173 1.00 90.88 759 SER A C 1
ATOM 5665 O O . SER A 1 759 ? 37.884 -10.514 -25.159 1.00 90.88 759 SER A O 1
ATOM 5667 N N . LYS A 1 760 ? 35.811 -9.649 -25.128 1.00 86.88 760 LYS A N 1
ATOM 5668 C CA . LYS A 1 760 ? 36.218 -8.241 -25.083 1.00 86.88 760 LYS A CA 1
ATOM 5669 C C . LYS A 1 760 ? 36.705 -7.839 -23.701 1.00 86.88 760 LYS A C 1
ATOM 5671 O O . LYS A 1 760 ? 37.707 -7.135 -23.598 1.00 86.88 760 LYS A O 1
ATOM 5676 N N . MET A 1 761 ? 36.077 -8.354 -22.646 1.00 86.88 761 MET A N 1
ATOM 5677 C CA . MET A 1 761 ? 36.589 -8.224 -21.282 1.00 86.88 761 MET A CA 1
ATOM 5678 C C . MET A 1 761 ? 37.950 -8.915 -21.117 1.00 86.88 761 MET A C 1
ATOM 5680 O O . MET A 1 761 ? 38.862 -8.326 -20.533 1.00 86.88 761 MET A O 1
ATOM 5684 N N . ASP A 1 762 ? 38.130 -10.113 -21.683 1.00 86.75 762 ASP A N 1
ATOM 5685 C CA . ASP A 1 762 ? 39.417 -10.821 -21.680 1.00 86.75 762 ASP A CA 1
ATOM 5686 C C . ASP A 1 762 ? 40.499 -9.991 -22.410 1.00 86.75 762 ASP A C 1
ATOM 5688 O O . ASP A 1 762 ? 41.626 -9.848 -21.921 1.00 86.75 762 ASP A O 1
ATOM 5692 N N . ALA A 1 763 ? 40.155 -9.391 -23.558 1.00 85.25 763 ALA A N 1
ATOM 5693 C CA . ALA A 1 763 ? 41.050 -8.521 -24.324 1.00 85.25 763 ALA A CA 1
ATOM 5694 C C . ALA A 1 763 ? 41.409 -7.230 -23.571 1.00 85.25 763 ALA A C 1
ATOM 5696 O O . ALA A 1 763 ? 42.584 -6.859 -23.525 1.00 85.25 763 ALA A O 1
ATOM 5697 N N . ALA A 1 764 ? 40.429 -6.582 -22.936 1.00 81.06 764 ALA A N 1
ATOM 5698 C CA . ALA A 1 764 ? 40.635 -5.389 -22.120 1.00 81.06 764 ALA A CA 1
ATOM 5699 C C . ALA A 1 764 ? 41.601 -5.664 -20.968 1.00 81.06 764 ALA A C 1
ATOM 5701 O O . ALA A 1 764 ? 42.574 -4.939 -20.764 1.00 81.06 764 ALA A O 1
ATOM 5702 N N . VAL A 1 765 ? 41.391 -6.774 -20.255 1.00 79.75 765 VAL A N 1
ATOM 5703 C CA . VAL A 1 765 ? 42.306 -7.222 -19.203 1.00 79.75 765 VAL A CA 1
ATOM 5704 C C . VAL A 1 765 ? 43.724 -7.356 -19.741 1.00 79.75 765 VAL A C 1
ATOM 5706 O O . VAL A 1 765 ? 44.669 -6.896 -19.098 1.00 79.75 765 VAL A O 1
ATOM 5709 N N . GLN A 1 766 ? 43.893 -8.038 -20.876 1.00 82.56 766 GLN A N 1
ATOM 5710 C CA . GLN A 1 766 ? 45.216 -8.283 -21.437 1.00 82.56 766 GLN A CA 1
ATOM 5711 C C . GLN A 1 766 ? 45.894 -6.969 -21.846 1.00 82.56 766 GLN A C 1
ATOM 5713 O O . GLN A 1 766 ? 47.057 -6.756 -21.511 1.00 82.56 766 GLN A O 1
ATOM 5718 N N . TYR A 1 767 ? 45.147 -6.051 -22.464 1.00 80.44 767 TYR A N 1
ATOM 5719 C CA . TYR A 1 767 ? 45.617 -4.709 -22.799 1.00 80.44 767 TYR A CA 1
ATOM 5720 C C . TYR A 1 767 ? 46.132 -3.955 -21.569 1.00 80.44 767 TYR A C 1
ATOM 5722 O O . TYR A 1 767 ? 47.248 -3.428 -21.580 1.00 80.44 767 TYR A O 1
ATOM 5730 N N . PHE A 1 768 ? 45.359 -3.934 -20.479 1.00 76.81 768 PHE A N 1
ATOM 5731 C CA . PHE A 1 768 ? 45.779 -3.221 -19.278 1.00 76.81 768 PHE A CA 1
ATOM 5732 C C . PHE A 1 768 ? 46.995 -3.894 -18.609 1.00 76.81 768 PHE A C 1
ATOM 5734 O O . PHE A 1 768 ? 47.864 -3.185 -18.092 1.00 76.81 768 PHE A O 1
ATOM 5741 N N . LYS A 1 769 ? 47.107 -5.236 -18.650 1.00 76.81 769 LYS A N 1
ATOM 5742 C CA . LYS A 1 769 ? 48.302 -5.964 -18.169 1.00 76.81 769 LYS A CA 1
ATOM 5743 C C . LYS A 1 769 ? 49.560 -5.535 -18.923 1.00 76.81 769 LYS A C 1
ATOM 5745 O O . LYS A 1 769 ? 50.617 -5.386 -18.311 1.00 76.81 769 LYS A O 1
ATOM 5750 N N . ASP A 1 770 ? 49.441 -5.342 -20.233 1.00 82.00 770 ASP A N 1
ATOM 5751 C CA . ASP A 1 770 ? 50.572 -5.054 -21.112 1.00 82.00 770 ASP A CA 1
ATOM 5752 C C . ASP A 1 770 ? 50.993 -3.570 -21.078 1.00 82.00 770 ASP A C 1
ATOM 5754 O O . ASP A 1 770 ? 52.181 -3.269 -21.231 1.00 82.00 770 ASP A O 1
ATOM 5758 N N . ASN A 1 771 ? 50.060 -2.645 -20.810 1.00 75.62 771 ASN A N 1
ATOM 5759 C CA . ASN A 1 771 ? 50.299 -1.198 -20.929 1.00 75.62 771 ASN A CA 1
ATOM 5760 C C . ASN A 1 771 ? 50.563 -0.452 -19.603 1.00 75.62 771 ASN A C 1
ATOM 5762 O O . ASN A 1 771 ? 51.040 0.681 -19.636 1.00 75.62 771 ASN A O 1
ATOM 5766 N N . ASN A 1 772 ? 50.360 -1.094 -18.447 1.00 64.69 772 ASN A N 1
ATOM 5767 C CA . ASN A 1 772 ? 50.954 -0.764 -17.136 1.00 64.69 772 ASN A CA 1
ATOM 5768 C C . ASN A 1 772 ? 50.768 0.669 -16.561 1.00 64.69 772 ASN A C 1
ATOM 5770 O O . ASN A 1 772 ? 51.430 1.011 -15.580 1.00 64.69 772 ASN A O 1
ATOM 5774 N N . SER A 1 773 ? 49.879 1.505 -17.106 1.00 56.34 773 SER A N 1
ATOM 5775 C CA . SER A 1 773 ? 49.391 2.730 -16.449 1.00 56.34 773 SER A CA 1
ATOM 5776 C C . SER A 1 773 ? 47.972 2.493 -15.927 1.00 56.34 773 SER A C 1
ATOM 5778 O O . SER A 1 773 ? 47.084 2.174 -16.712 1.00 56.34 773 SER A O 1
ATOM 5780 N N . ASP A 1 774 ? 47.790 2.585 -14.607 1.00 61.38 774 ASP A N 1
ATOM 5781 C CA . ASP A 1 774 ? 46.511 2.482 -13.880 1.00 61.38 774 ASP A CA 1
ATOM 5782 C C . ASP A 1 774 ? 45.722 1.162 -14.046 1.00 61.38 774 ASP A C 1
ATOM 5784 O O . ASP A 1 774 ? 44.505 1.118 -13.866 1.00 61.38 774 ASP A O 1
ATOM 5788 N N . PHE A 1 775 ? 46.436 0.047 -14.290 1.00 65.25 775 PHE A N 1
ATOM 5789 C CA . PHE A 1 775 ? 45.894 -1.328 -14.368 1.00 65.25 775 PHE A CA 1
ATOM 5790 C C . PHE A 1 775 ? 44.882 -1.639 -13.256 1.00 65.25 775 PHE A C 1
ATOM 5792 O O . PHE A 1 775 ? 43.824 -2.213 -13.501 1.00 65.25 775 PHE A O 1
ATOM 5799 N N . ALA A 1 776 ? 45.212 -1.242 -12.028 1.00 62.59 776 ALA A N 1
ATOM 5800 C CA . ALA A 1 776 ? 44.413 -1.546 -10.855 1.00 62.59 776 ALA A CA 1
ATOM 5801 C C . ALA A 1 776 ? 43.161 -0.660 -10.709 1.00 62.59 776 ALA A C 1
ATOM 5803 O O . ALA A 1 776 ? 42.173 -1.121 -10.149 1.00 62.59 776 ALA A O 1
ATOM 5804 N N . GLU A 1 777 ? 43.174 0.571 -11.230 1.00 64.31 777 GLU A N 1
ATOM 5805 C CA . GLU A 1 777 ? 42.034 1.501 -11.178 1.00 64.31 777 GLU A CA 1
ATOM 5806 C C . GLU A 1 777 ? 40.960 1.131 -12.209 1.00 64.31 777 GLU A C 1
ATOM 5808 O O . GLU A 1 777 ? 39.765 1.167 -11.920 1.00 64.31 777 GLU A O 1
ATOM 5813 N N . TYR A 1 778 ? 41.371 0.695 -13.402 1.00 66.75 778 TYR A N 1
ATOM 5814 C CA . TYR A 1 778 ? 40.436 0.230 -14.429 1.00 66.75 778 TYR A CA 1
ATOM 5815 C C . TYR A 1 778 ? 39.850 -1.152 -14.120 1.00 66.75 778 TYR A C 1
ATOM 5817 O O . TYR A 1 778 ? 38.680 -1.394 -14.413 1.00 66.75 778 TYR A O 1
ATOM 5825 N N . LEU A 1 779 ? 40.619 -2.036 -13.473 1.00 65.94 779 LEU A N 1
ATOM 5826 C CA . LEU A 1 779 ? 40.129 -3.340 -13.015 1.00 65.94 779 LEU A CA 1
ATOM 5827 C C . LEU A 1 779 ? 38.980 -3.222 -12.014 1.00 65.94 779 LEU A C 1
ATOM 5829 O O . LEU A 1 779 ? 38.046 -4.013 -12.085 1.00 65.94 779 LEU A O 1
ATOM 5833 N N . VAL A 1 780 ? 39.003 -2.224 -11.125 1.00 64.12 780 VAL A N 1
ATOM 5834 C CA . VAL A 1 780 ? 37.903 -1.969 -10.179 1.00 64.12 780 VAL A CA 1
ATOM 5835 C C . VAL A 1 780 ? 36.566 -1.840 -10.917 1.00 64.12 780 VAL A C 1
ATOM 5837 O O . VAL A 1 780 ? 35.597 -2.496 -10.547 1.00 64.12 780 VAL A O 1
ATOM 5840 N N . LYS A 1 781 ? 36.533 -1.106 -12.037 1.00 65.75 781 LYS A N 1
ATOM 5841 C CA . LYS A 1 781 ? 35.315 -0.892 -12.842 1.00 65.75 781 LYS A CA 1
ATOM 5842 C C . LYS A 1 781 ? 34.759 -2.173 -13.486 1.00 65.75 781 LYS A C 1
ATOM 5844 O O . LYS A 1 781 ? 33.613 -2.176 -13.925 1.00 65.75 781 LYS A O 1
ATOM 5849 N N . MET A 1 782 ? 35.558 -3.240 -13.583 1.00 67.75 782 MET A N 1
ATOM 5850 C CA . MET A 1 782 ? 35.165 -4.521 -14.187 1.00 67.75 782 MET A CA 1
ATOM 5851 C C . MET A 1 782 ? 34.672 -5.566 -13.183 1.00 67.75 782 MET A C 1
ATOM 5853 O O . MET A 1 782 ? 34.105 -6.572 -13.601 1.00 67.75 782 MET A O 1
ATOM 5857 N N . VAL A 1 783 ? 34.929 -5.384 -11.889 1.00 66.88 783 VAL A N 1
ATOM 5858 C CA . VAL A 1 783 ? 34.661 -6.420 -10.875 1.00 66.88 783 VAL A CA 1
ATOM 5859 C C . VAL A 1 783 ? 33.764 -5.897 -9.756 1.00 66.88 783 VAL A C 1
ATOM 5861 O O . VAL A 1 783 ? 33.257 -6.685 -8.959 1.00 66.88 783 VAL A O 1
ATOM 5864 N N . THR A 1 784 ? 33.596 -4.576 -9.645 1.00 65.69 784 THR A N 1
ATOM 5865 C CA . THR A 1 784 ? 32.908 -3.969 -8.508 1.00 65.69 784 THR A CA 1
ATOM 5866 C C . THR A 1 784 ? 32.021 -2.812 -8.945 1.00 65.69 784 THR A C 1
ATOM 5868 O O . THR A 1 784 ? 32.337 -2.009 -9.825 1.00 65.69 784 THR A O 1
ATOM 5871 N N . SER A 1 785 ? 30.894 -2.715 -8.265 1.00 63.59 785 SER A N 1
ATOM 5872 C CA . SER A 1 785 ? 30.091 -1.512 -8.105 1.00 63.59 785 SER A CA 1
ATOM 5873 C C . SER A 1 785 ? 30.227 -1.069 -6.651 1.00 63.59 785 SER A C 1
ATOM 5875 O O . SER A 1 785 ? 30.466 -1.891 -5.770 1.00 63.59 785 SER A O 1
ATOM 5877 N N . GLN A 1 786 ? 30.018 0.217 -6.358 1.00 57.16 786 GLN A N 1
ATOM 5878 C CA . GLN A 1 786 ? 29.957 0.698 -4.964 1.00 57.16 786 GLN A CA 1
ATOM 5879 C C . GLN A 1 786 ? 28.807 0.060 -4.154 1.00 57.16 786 GLN A C 1
ATOM 5881 O O . GLN A 1 786 ? 28.714 0.259 -2.949 1.00 57.16 786 GLN A O 1
ATOM 5886 N N . ASN A 1 787 ? 27.936 -0.704 -4.816 1.00 60.34 787 ASN A N 1
ATOM 5887 C CA . ASN A 1 787 ? 26.868 -1.487 -4.223 1.00 60.34 787 ASN A CA 1
ATOM 5888 C C . ASN A 1 787 ? 27.091 -2.971 -4.550 1.00 60.34 787 ASN A C 1
ATOM 5890 O O . ASN A 1 787 ? 27.173 -3.336 -5.722 1.00 60.34 787 ASN A O 1
ATOM 5894 N N . ARG A 1 788 ? 27.160 -3.812 -3.517 1.00 61.47 788 ARG A N 1
ATOM 5895 C CA . ARG A 1 788 ? 27.380 -5.264 -3.617 1.00 61.47 788 ARG A CA 1
ATOM 5896 C C . ARG A 1 788 ? 26.251 -6.055 -4.291 1.00 61.47 788 ARG A C 1
ATOM 5898 O O . ARG A 1 788 ? 26.433 -7.224 -4.606 1.00 61.47 788 ARG A O 1
ATOM 5905 N N . PHE A 1 789 ? 25.073 -5.459 -4.459 1.00 60.31 789 PHE A N 1
ATOM 5906 C CA . PHE A 1 789 ? 23.929 -6.119 -5.094 1.00 60.31 789 PHE A CA 1
ATOM 5907 C C . PHE A 1 789 ? 23.919 -5.943 -6.615 1.00 60.31 789 PHE A C 1
ATOM 5909 O O . PHE A 1 789 ? 23.207 -6.660 -7.315 1.00 60.31 789 PHE A O 1
ATOM 5916 N N . TYR A 1 790 ? 24.727 -5.020 -7.139 1.00 70.44 790 TYR A N 1
ATOM 5917 C CA . TYR A 1 790 ? 24.818 -4.779 -8.573 1.00 70.44 790 TYR A CA 1
ATOM 5918 C C . TYR A 1 790 ? 25.888 -5.673 -9.200 1.00 70.44 790 TYR A C 1
ATOM 5920 O O . TYR A 1 790 ? 27.033 -5.733 -8.750 1.00 70.44 790 TYR A O 1
ATOM 5928 N N . GLU A 1 791 ? 25.526 -6.367 -10.273 1.00 76.50 791 GLU A N 1
ATOM 5929 C CA . GLU A 1 791 ? 26.477 -7.163 -11.035 1.00 76.50 791 GLU A CA 1
ATOM 5930 C C . GLU A 1 791 ? 27.378 -6.255 -11.864 1.00 76.50 791 GLU A C 1
ATOM 5932 O O . GLU A 1 791 ? 26.940 -5.264 -12.448 1.00 76.50 791 GLU A O 1
ATOM 5937 N N . THR A 1 792 ? 28.645 -6.624 -12.005 1.00 81.44 792 THR A N 1
ATOM 5938 C CA . THR A 1 792 ? 29.574 -5.952 -12.918 1.00 81.44 792 THR A CA 1
ATOM 5939 C C . THR A 1 792 ? 30.446 -6.979 -13.635 1.00 81.44 792 THR A C 1
ATOM 5941 O O . THR A 1 792 ? 30.653 -8.092 -13.145 1.00 81.44 792 THR A O 1
ATOM 5944 N N . GLY A 1 793 ? 30.891 -6.625 -14.846 1.00 86.69 793 GLY A N 1
ATOM 5945 C CA . GLY A 1 793 ? 31.751 -7.449 -15.701 1.00 86.69 793 GLY A CA 1
ATOM 5946 C C . GLY A 1 793 ? 31.372 -8.928 -15.752 1.00 86.69 793 GLY A C 1
ATOM 5947 O O . GLY A 1 793 ? 30.276 -9.283 -16.179 1.00 86.69 793 GLY A O 1
ATOM 5948 N N . TYR A 1 794 ? 32.277 -9.803 -15.309 1.00 91.19 794 TYR A N 1
ATOM 5949 C CA . TYR A 1 794 ? 32.092 -11.255 -15.401 1.00 91.19 794 TYR A CA 1
ATOM 5950 C C . TYR A 1 794 ? 30.929 -11.803 -14.561 1.00 91.19 794 TYR A C 1
ATOM 5952 O O . TYR A 1 794 ? 30.403 -12.858 -14.904 1.00 91.19 794 TYR A O 1
ATOM 5960 N N . VAL A 1 795 ? 30.489 -11.104 -13.506 1.00 90.25 795 VAL A N 1
ATOM 5961 C CA . VAL A 1 795 ? 29.315 -11.524 -12.717 1.00 90.25 795 VAL A CA 1
ATOM 5962 C C . VAL A 1 795 ? 28.031 -11.390 -13.543 1.00 90.25 795 VAL A C 1
ATOM 5964 O O . VAL A 1 795 ? 27.190 -12.283 -13.492 1.00 90.25 795 VAL A O 1
ATOM 5967 N N . LYS A 1 796 ? 27.914 -10.351 -14.388 1.00 90.69 796 LYS A N 1
ATOM 5968 C CA . LYS A 1 796 ? 26.783 -10.205 -15.329 1.00 90.69 796 LYS A CA 1
ATOM 5969 C C . LYS A 1 796 ? 26.724 -11.347 -16.325 1.00 90.69 796 LYS A C 1
ATOM 5971 O O . LYS A 1 796 ? 25.666 -11.924 -16.552 1.00 90.69 796 LYS A O 1
ATOM 5976 N N . ASN A 1 797 ? 27.872 -11.679 -16.912 1.00 92.69 797 ASN A N 1
ATOM 5977 C CA . ASN A 1 797 ? 27.966 -12.796 -17.842 1.00 92.69 797 ASN A CA 1
ATOM 5978 C C . ASN A 1 797 ? 27.607 -14.113 -17.156 1.00 92.69 797 ASN A C 1
ATOM 5980 O O . ASN A 1 797 ? 26.885 -14.919 -17.732 1.00 92.69 797 ASN A O 1
ATOM 5984 N N . ALA A 1 798 ? 28.069 -14.314 -15.918 1.00 93.75 798 ALA A N 1
ATOM 5985 C CA . ALA A 1 798 ? 27.731 -15.496 -15.141 1.00 93.75 798 ALA A CA 1
ATOM 5986 C C . ALA A 1 798 ? 26.218 -15.623 -14.916 1.00 93.75 798 ALA A C 1
ATOM 5988 O O . ALA A 1 798 ? 25.658 -16.691 -15.157 1.00 93.75 798 ALA A O 1
ATOM 5989 N N . TYR A 1 799 ? 25.564 -14.527 -14.521 1.00 91.62 799 TYR A N 1
ATOM 5990 C CA . TYR A 1 799 ? 24.112 -14.463 -14.382 1.00 91.62 799 TYR A CA 1
ATOM 5991 C C . TYR A 1 799 ? 23.408 -14.801 -15.705 1.00 91.62 799 TYR A C 1
ATOM 5993 O O . TYR A 1 799 ? 22.613 -15.731 -15.752 1.00 91.62 799 TYR A O 1
ATOM 6001 N N . LEU A 1 800 ? 23.767 -14.144 -16.812 1.00 93.25 800 LEU A N 1
ATOM 6002 C CA . LEU A 1 800 ? 23.140 -14.393 -18.118 1.00 93.25 800 LEU A CA 1
ATOM 6003 C C . LEU A 1 800 ? 23.351 -15.824 -18.627 1.00 93.25 800 LEU A C 1
ATOM 6005 O O . LEU A 1 800 ? 22.429 -16.426 -19.167 1.00 93.25 800 LEU A O 1
ATOM 6009 N N . TYR A 1 801 ? 24.535 -16.411 -18.432 1.00 96.38 801 TYR A N 1
ATOM 6010 C CA . TYR A 1 801 ? 24.737 -17.826 -18.745 1.00 96.38 801 TYR A CA 1
ATOM 6011 C C . TYR A 1 801 ? 23.857 -18.737 -17.892 1.00 96.38 801 TYR A C 1
ATOM 6013 O O . TYR A 1 801 ? 23.421 -19.772 -18.388 1.00 96.38 801 TYR A O 1
ATOM 6021 N N . ASN A 1 802 ? 23.605 -18.392 -16.628 1.00 94.56 802 ASN A N 1
ATOM 6022 C CA . ASN A 1 802 ? 22.701 -19.155 -15.777 1.00 94.56 802 ASN A CA 1
ATOM 6023 C C . ASN A 1 802 ? 21.256 -19.086 -16.275 1.00 94.56 802 ASN A C 1
ATOM 6025 O O . ASN A 1 802 ? 20.633 -20.136 -16.409 1.00 94.56 802 ASN A O 1
ATOM 6029 N N . GLU A 1 803 ? 20.777 -17.896 -16.643 1.00 92.31 803 GLU A N 1
ATOM 6030 C CA . GLU A 1 803 ? 19.448 -17.713 -17.244 1.00 92.31 803 GLU A CA 1
ATOM 6031 C C . GLU A 1 803 ? 19.300 -18.502 -18.562 1.00 92.31 803 GLU A C 1
ATOM 6033 O O . GLU A 1 803 ? 18.244 -19.054 -18.851 1.00 92.31 803 GLU A O 1
ATOM 6038 N N . LEU A 1 804 ? 20.387 -18.656 -19.332 1.00 91.75 804 LEU A N 1
ATOM 6039 C CA . LEU A 1 804 ? 20.436 -19.513 -20.529 1.00 91.75 804 LEU A CA 1
ATOM 6040 C C . LEU A 1 804 ? 20.515 -21.023 -20.225 1.00 91.75 804 LEU A C 1
ATOM 6042 O O . LEU A 1 804 ? 20.588 -21.840 -21.145 1.00 91.75 804 LEU A O 1
ATOM 6046 N N . GLY A 1 805 ? 20.571 -21.425 -18.953 1.00 93.62 805 GLY A N 1
ATOM 6047 C CA . GLY A 1 805 ? 20.779 -22.815 -18.536 1.00 93.62 805 GLY A CA 1
ATOM 6048 C C . GLY A 1 805 ? 22.212 -23.332 -18.748 1.00 93.62 805 GLY A C 1
ATOM 6049 O O . GLY A 1 805 ? 22.478 -24.531 -18.624 1.00 93.62 805 GLY A O 1
ATOM 6050 N N . LEU A 1 806 ? 23.172 -22.451 -19.042 1.00 95.69 806 LEU A N 1
ATOM 6051 C CA . LEU A 1 806 ? 24.578 -22.755 -19.333 1.00 95.69 806 LEU A CA 1
ATOM 6052 C C . LEU A 1 806 ? 25.451 -22.707 -18.066 1.00 95.69 806 LEU A C 1
ATOM 6054 O O . LEU A 1 806 ? 26.499 -22.057 -18.024 1.00 95.69 806 LEU A O 1
ATOM 6058 N N . LYS A 1 807 ? 25.058 -23.460 -17.030 1.00 95.25 807 LYS A N 1
ATOM 6059 C CA . LYS A 1 807 ? 25.688 -23.456 -15.691 1.00 95.25 807 LYS A CA 1
ATOM 6060 C C . LYS A 1 807 ? 27.220 -23.590 -15.699 1.00 95.25 807 LYS A C 1
ATOM 6062 O O . LYS A 1 807 ? 27.910 -22.939 -14.921 1.00 95.25 807 LYS A O 1
ATOM 6067 N N . THR A 1 808 ? 27.790 -24.418 -16.580 1.00 96.25 808 THR A N 1
ATOM 6068 C CA . THR A 1 808 ? 29.256 -24.584 -16.666 1.00 96.25 808 THR A CA 1
ATOM 6069 C C . THR A 1 808 ? 29.964 -23.312 -17.133 1.00 96.25 808 THR A C 1
ATOM 6071 O O . THR A 1 808 ? 31.022 -22.989 -16.596 1.00 96.25 808 THR A O 1
ATOM 6074 N N . LYS A 1 809 ? 29.393 -22.586 -18.105 1.00 97.00 809 LYS A N 1
ATOM 6075 C CA . LYS A 1 809 ? 29.927 -21.287 -18.532 1.00 97.00 809 LYS A CA 1
ATOM 6076 C C . LYS A 1 809 ? 29.752 -20.254 -17.420 1.00 97.00 809 LYS A C 1
ATOM 6078 O O . LYS A 1 809 ? 30.715 -19.578 -17.084 1.00 97.00 809 LYS A O 1
ATOM 6083 N N . ALA A 1 810 ? 28.586 -20.240 -16.770 1.00 96.00 810 ALA A N 1
ATOM 6084 C CA . ALA A 1 810 ? 28.305 -19.351 -15.646 1.00 96.00 810 ALA A CA 1
ATOM 6085 C C . ALA A 1 810 ? 29.363 -19.459 -14.531 1.00 96.00 810 ALA A C 1
ATOM 6087 O O . ALA A 1 810 ? 29.979 -18.465 -14.146 1.00 96.00 810 ALA A O 1
ATOM 6088 N N . LEU A 1 811 ? 29.659 -20.681 -14.075 1.00 95.56 811 LEU A N 1
ATOM 6089 C CA . LEU A 1 811 ? 30.679 -20.925 -13.049 1.00 95.56 811 LEU A CA 1
ATOM 6090 C C . LEU A 1 811 ? 32.109 -20.608 -13.527 1.00 95.56 811 LEU A C 1
ATOM 6092 O O . LEU A 1 811 ? 32.946 -20.196 -12.724 1.00 95.56 811 LEU A O 1
ATOM 6096 N N . ALA A 1 812 ? 32.407 -20.758 -14.822 1.00 96.31 812 ALA A N 1
ATOM 6097 C CA . ALA A 1 812 ? 33.694 -20.337 -15.377 1.00 96.31 812 ALA A CA 1
ATOM 6098 C C . ALA A 1 812 ? 33.855 -18.806 -15.337 1.00 96.31 812 ALA A C 1
ATOM 6100 O O . ALA A 1 812 ? 34.923 -18.316 -14.963 1.00 96.31 812 ALA A O 1
ATOM 6101 N N . SER A 1 813 ? 32.795 -18.051 -15.643 1.00 94.81 813 SER A N 1
ATOM 6102 C CA . SER A 1 813 ? 32.782 -16.588 -15.519 1.00 94.81 813 SER A CA 1
ATOM 6103 C C . SER A 1 813 ? 32.868 -16.143 -14.050 1.00 94.81 813 SER A C 1
ATOM 6105 O O . SER A 1 813 ? 33.602 -15.201 -13.751 1.00 94.81 813 SER A O 1
ATOM 6107 N N . ILE A 1 814 ? 32.239 -16.863 -13.108 1.00 94.12 814 ILE A N 1
ATOM 6108 C CA . ILE A 1 814 ? 32.455 -16.656 -11.660 1.00 94.12 814 ILE A CA 1
ATOM 6109 C C . ILE A 1 814 ? 33.932 -16.831 -11.297 1.00 94.12 814 ILE A C 1
ATOM 6111 O O . ILE A 1 814 ? 34.501 -15.967 -10.634 1.00 94.12 814 ILE A O 1
ATOM 6115 N N . GLN A 1 815 ? 34.590 -17.896 -11.764 1.00 95.06 815 GLN A N 1
ATOM 6116 C CA . GLN A 1 815 ? 36.011 -18.105 -11.474 1.00 95.06 815 GLN A CA 1
ATOM 6117 C C . GLN A 1 815 ? 36.882 -16.968 -12.022 1.00 95.06 815 GLN A C 1
ATOM 6119 O O . GLN A 1 815 ? 37.772 -16.491 -11.318 1.00 95.06 815 GLN A O 1
ATOM 6124 N N . LYS A 1 816 ? 36.593 -16.477 -13.234 1.00 91.88 816 LYS A N 1
ATOM 6125 C CA . LYS A 1 816 ? 37.255 -15.281 -13.770 1.00 91.88 816 LYS A CA 1
ATOM 6126 C C . LYS A 1 816 ? 37.054 -14.086 -12.836 1.00 91.88 816 LYS A C 1
ATOM 6128 O O . LYS A 1 816 ? 38.031 -13.439 -12.471 1.00 91.88 816 LYS A O 1
ATOM 6133 N N . ALA A 1 817 ? 35.824 -13.822 -12.391 1.00 90.69 817 ALA A N 1
ATOM 6134 C CA . ALA A 1 817 ? 35.538 -12.737 -11.452 1.00 90.69 817 ALA A CA 1
ATOM 6135 C C . ALA A 1 817 ? 36.378 -12.844 -10.161 1.00 90.69 817 ALA A C 1
ATOM 6137 O O . ALA A 1 817 ? 36.930 -11.839 -9.710 1.00 90.69 817 ALA A O 1
ATOM 6138 N N . ILE A 1 818 ? 36.545 -14.054 -9.607 1.00 91.44 818 ILE A N 1
ATOM 6139 C CA . ILE A 1 818 ? 37.398 -14.313 -8.430 1.00 91.44 818 ILE A CA 1
ATOM 6140 C C . ILE A 1 818 ? 38.859 -13.960 -8.723 1.00 91.44 818 ILE A C 1
ATOM 6142 O O . ILE A 1 818 ? 39.488 -13.239 -7.943 1.00 91.44 818 ILE A O 1
ATOM 6146 N N . ASP A 1 819 ? 39.391 -14.442 -9.847 1.00 89.06 819 ASP A N 1
ATOM 6147 C CA . ASP A 1 819 ? 40.780 -14.206 -10.247 1.00 89.06 819 ASP A CA 1
ATOM 6148 C C . ASP A 1 819 ? 41.066 -12.702 -10.410 1.00 89.06 819 ASP A C 1
ATOM 6150 O O . ASP A 1 819 ? 42.155 -12.231 -10.077 1.00 89.06 819 ASP A O 1
ATOM 6154 N N . TYR A 1 820 ? 40.084 -11.923 -10.876 1.00 83.75 820 TYR A N 1
ATOM 6155 C CA . TYR A 1 820 ? 40.208 -10.469 -11.007 1.00 83.75 820 TYR A CA 1
ATOM 6156 C C . TYR A 1 820 ? 40.019 -9.715 -9.694 1.00 83.75 820 TYR A C 1
ATOM 6158 O O . TYR A 1 820 ? 40.750 -8.754 -9.444 1.00 83.75 820 TYR A O 1
ATOM 6166 N N . ALA A 1 821 ? 39.113 -10.162 -8.823 1.00 86.00 821 ALA A N 1
ATOM 6167 C CA . ALA A 1 821 ? 38.990 -9.611 -7.477 1.00 86.00 821 ALA A CA 1
ATOM 6168 C C . ALA A 1 821 ? 40.317 -9.748 -6.706 1.00 86.00 821 ALA A C 1
ATOM 6170 O O . ALA A 1 821 ? 40.745 -8.812 -6.030 1.00 86.00 821 ALA A O 1
ATOM 6171 N N . ASP A 1 822 ? 41.040 -10.861 -6.886 1.00 86.50 822 ASP A N 1
ATOM 6172 C CA . ASP A 1 822 ? 42.370 -11.072 -6.302 1.00 86.50 822 ASP A CA 1
ATOM 6173 C C . ASP A 1 822 ? 43.401 -10.009 -6.754 1.00 86.50 822 ASP A C 1
ATOM 6175 O O . ASP A 1 822 ? 44.290 -9.660 -5.967 1.00 86.50 822 ASP A O 1
ATOM 6179 N N . LEU A 1 823 ? 43.252 -9.432 -7.955 1.00 80.19 823 LEU A N 1
ATOM 6180 C CA . LEU A 1 823 ? 44.117 -8.375 -8.506 1.00 80.19 823 LEU A CA 1
ATOM 6181 C C . LEU A 1 823 ? 43.717 -6.952 -8.084 1.00 80.19 823 LEU A C 1
ATOM 6183 O O . LEU A 1 823 ? 44.513 -6.028 -8.255 1.00 80.19 823 LEU A O 1
ATOM 6187 N N . CYS A 1 824 ? 42.518 -6.762 -7.526 1.00 78.38 824 CYS A N 1
ATOM 6188 C CA . CYS A 1 824 ? 42.072 -5.461 -7.035 1.00 78.38 824 CYS A CA 1
ATOM 6189 C C . CYS A 1 824 ? 42.969 -4.992 -5.878 1.00 78.38 824 CYS A C 1
ATOM 6191 O O . CYS A 1 824 ? 43.228 -5.750 -4.933 1.00 78.38 824 CYS A O 1
ATOM 6193 N N . VAL A 1 825 ? 43.460 -3.751 -5.970 1.00 77.50 825 VAL A N 1
ATOM 6194 C CA . VAL A 1 825 ? 44.318 -3.125 -4.943 1.00 77.50 825 VAL A CA 1
ATOM 6195 C C . VAL A 1 825 ? 43.521 -2.293 -3.947 1.00 77.50 825 VAL A C 1
ATOM 6197 O O . VAL A 1 825 ? 43.961 -2.129 -2.814 1.00 77.50 825 VAL A O 1
ATOM 6200 N N . ASP A 1 826 ? 42.358 -1.786 -4.361 1.00 78.75 826 ASP A N 1
ATOM 6201 C CA . ASP A 1 826 ? 41.461 -1.045 -3.488 1.00 78.75 826 ASP A CA 1
ATOM 6202 C C . ASP A 1 826 ? 40.701 -2.021 -2.585 1.00 78.75 826 ASP A C 1
ATOM 6204 O O . ASP A 1 826 ? 39.978 -2.897 -3.067 1.00 78.75 826 ASP A O 1
ATOM 6208 N N . SER A 1 827 ? 40.899 -1.898 -1.274 1.00 79.94 827 SER A N 1
ATOM 6209 C CA . SER A 1 827 ? 40.379 -2.861 -0.303 1.00 79.94 827 SER A CA 1
ATOM 6210 C C . SER A 1 827 ? 38.848 -2.884 -0.236 1.00 79.94 827 SER A C 1
ATOM 6212 O O . SER A 1 827 ? 38.281 -3.957 -0.048 1.00 79.94 827 SER A O 1
ATOM 6214 N N . VAL A 1 828 ? 38.162 -1.749 -0.425 1.00 74.75 828 VAL A N 1
ATOM 6215 C CA . VAL A 1 828 ? 36.685 -1.692 -0.364 1.00 74.75 828 VAL A CA 1
ATOM 6216 C C . VAL A 1 828 ? 36.084 -2.389 -1.556 1.00 74.75 828 VAL A C 1
ATOM 6218 O O . VAL A 1 828 ? 35.253 -3.284 -1.405 1.00 74.75 828 VAL A O 1
ATOM 6221 N N . ASN A 1 829 ? 36.544 -2.010 -2.742 1.00 77.75 829 ASN A N 1
ATOM 6222 C CA . ASN A 1 829 ? 36.100 -2.613 -3.980 1.00 77.75 829 ASN A CA 1
ATOM 6223 C C . ASN A 1 829 ? 36.414 -4.111 -3.967 1.00 77.75 829 ASN A C 1
ATOM 6225 O O . ASN A 1 829 ? 35.546 -4.919 -4.274 1.00 77.75 829 ASN A O 1
ATOM 6229 N N . LYS A 1 830 ? 37.595 -4.509 -3.485 1.00 84.44 830 LYS A N 1
ATOM 6230 C CA . LYS A 1 830 ? 37.969 -5.919 -3.348 1.00 84.44 830 LYS A CA 1
ATOM 6231 C C . LYS A 1 830 ? 37.063 -6.702 -2.393 1.00 84.44 830 LYS A C 1
ATOM 6233 O O . LYS A 1 830 ? 36.634 -7.800 -2.737 1.00 84.44 830 LYS A O 1
ATOM 6238 N N . ALA A 1 831 ? 36.771 -6.169 -1.205 1.00 82.88 831 ALA A N 1
ATOM 6239 C CA . ALA A 1 831 ? 35.879 -6.829 -0.251 1.00 82.88 831 ALA A CA 1
ATOM 6240 C C . ALA A 1 831 ? 34.455 -6.962 -0.818 1.00 82.88 831 ALA A C 1
ATOM 6242 O O . ALA A 1 831 ? 33.879 -8.051 -0.801 1.00 82.88 831 ALA A O 1
ATOM 6243 N N . THR A 1 832 ? 33.940 -5.875 -1.401 1.00 79.81 832 THR A N 1
ATOM 6244 C CA . THR A 1 832 ? 32.625 -5.813 -2.060 1.00 79.81 832 THR A CA 1
ATOM 6245 C C . THR A 1 832 ? 32.536 -6.814 -3.211 1.00 79.81 832 THR A C 1
ATOM 6247 O O . THR A 1 832 ? 31.551 -7.541 -3.318 1.00 79.81 832 THR A O 1
ATOM 6250 N N . ALA A 1 833 ? 33.589 -6.922 -4.026 1.00 85.44 833 ALA A N 1
ATOM 6251 C CA . ALA A 1 833 ? 33.683 -7.877 -5.123 1.00 85.44 833 ALA A CA 1
ATOM 6252 C C . ALA A 1 833 ? 33.535 -9.317 -4.635 1.00 85.44 833 ALA A C 1
ATOM 6254 O O . ALA A 1 833 ? 32.689 -10.044 -5.142 1.00 85.44 833 ALA A O 1
ATOM 6255 N N . TYR A 1 834 ? 34.317 -9.735 -3.633 1.00 89.44 834 TYR A N 1
ATOM 6256 C CA . TYR A 1 834 ? 34.234 -11.106 -3.125 1.00 89.44 834 TYR A CA 1
ATOM 6257 C C . TYR A 1 834 ? 32.845 -11.447 -2.594 1.00 89.44 834 TYR A C 1
ATOM 6259 O O . TYR A 1 834 ? 32.356 -12.539 -2.862 1.00 89.44 834 TYR A O 1
ATOM 6267 N N . SER A 1 835 ? 32.218 -10.518 -1.872 1.00 85.38 835 SER A N 1
ATOM 6268 C CA . SER A 1 835 ? 30.878 -10.705 -1.317 1.00 85.38 835 SER A CA 1
ATOM 6269 C C . SER A 1 835 ? 29.800 -10.763 -2.419 1.00 85.38 835 SER A C 1
ATOM 6271 O O . SER A 1 835 ? 28.939 -11.641 -2.404 1.00 85.38 835 SER A O 1
ATOM 6273 N N . THR A 1 836 ? 29.913 -9.921 -3.454 1.00 85.25 836 THR A N 1
ATOM 6274 C CA . THR A 1 836 ? 29.044 -9.956 -4.651 1.00 85.25 836 THR A CA 1
ATOM 6275 C C . THR A 1 836 ? 29.194 -11.278 -5.406 1.00 85.25 836 THR A C 1
ATOM 6277 O O . THR A 1 836 ? 28.215 -11.962 -5.691 1.00 85.25 836 THR A O 1
ATOM 6280 N N . ILE A 1 837 ? 30.435 -11.680 -5.701 1.00 91.12 837 ILE A N 1
ATOM 6281 C CA . ILE A 1 837 ? 30.739 -12.922 -6.420 1.00 91.12 837 ILE A CA 1
ATOM 6282 C C . ILE A 1 837 ? 30.224 -14.136 -5.641 1.00 91.12 837 ILE A C 1
ATOM 6284 O O . ILE A 1 837 ? 29.672 -15.051 -6.243 1.00 91.12 837 ILE A O 1
ATOM 6288 N N . ALA A 1 838 ? 30.385 -14.140 -4.315 1.00 89.88 838 ALA A N 1
ATOM 6289 C CA . ALA A 1 838 ? 29.889 -15.191 -3.434 1.00 89.88 838 ALA A CA 1
ATOM 6290 C C . ALA A 1 838 ? 28.366 -15.361 -3.537 1.00 89.88 838 ALA A C 1
ATOM 6292 O O . ALA A 1 838 ? 27.899 -16.474 -3.773 1.00 89.88 838 ALA A O 1
ATOM 6293 N N . TYR A 1 839 ? 27.614 -14.260 -3.433 1.00 86.75 839 TYR A N 1
ATOM 6294 C CA . TYR A 1 839 ? 26.156 -14.261 -3.570 1.00 86.75 839 TYR A CA 1
ATOM 6295 C C . TYR A 1 839 ? 25.707 -14.830 -4.923 1.00 86.75 839 TYR A C 1
ATOM 6297 O O . TYR A 1 839 ? 24.925 -15.779 -4.972 1.00 86.75 839 TYR A O 1
ATOM 6305 N N . TYR A 1 840 ? 26.258 -14.321 -6.030 1.00 88.44 840 TYR A N 1
ATOM 6306 C CA . TYR A 1 840 ? 25.879 -14.799 -7.364 1.00 88.44 840 TYR A CA 1
ATOM 6307 C C . TYR A 1 840 ? 26.331 -16.240 -7.629 1.00 88.44 840 TYR A C 1
ATOM 6309 O O . TYR A 1 840 ? 25.634 -16.975 -8.321 1.00 88.44 840 TYR A O 1
ATOM 6317 N N . ALA A 1 841 ? 27.449 -16.691 -7.054 1.00 91.44 841 ALA A N 1
ATOM 6318 C CA . ALA A 1 841 ? 27.857 -18.090 -7.150 1.00 91.44 841 ALA A CA 1
ATOM 6319 C C . ALA A 1 841 ? 26.845 -19.033 -6.475 1.00 91.44 841 ALA A C 1
ATOM 6321 O O . ALA A 1 841 ? 26.533 -20.076 -7.047 1.00 91.44 841 ALA A O 1
ATOM 6322 N N . MET A 1 842 ? 26.296 -18.645 -5.316 1.00 89.06 842 MET A N 1
ATOM 6323 C CA . MET A 1 842 ? 25.223 -19.389 -4.639 1.00 89.06 842 MET A CA 1
ATOM 6324 C C . MET A 1 842 ? 23.902 -19.343 -5.413 1.00 89.06 842 MET A C 1
ATOM 6326 O O . MET A 1 842 ? 23.191 -20.342 -5.456 1.00 89.06 842 MET A O 1
ATOM 6330 N N . LEU A 1 843 ? 23.584 -18.214 -6.055 1.00 86.31 843 LEU A N 1
ATOM 6331 C CA . LEU A 1 843 ? 22.394 -18.091 -6.904 1.00 86.31 843 LEU A CA 1
ATOM 6332 C C . LEU A 1 843 ? 22.463 -19.032 -8.122 1.00 86.31 843 LEU A C 1
ATOM 6334 O O . LEU A 1 843 ? 21.485 -19.693 -8.455 1.00 86.31 843 LEU A O 1
ATOM 6338 N N . ILE A 1 844 ? 23.631 -19.120 -8.767 1.00 89.25 844 ILE A N 1
ATOM 6339 C CA . ILE A 1 844 ? 23.885 -19.988 -9.933 1.00 89.25 844 ILE A CA 1
ATOM 6340 C C . ILE A 1 844 ? 23.952 -21.468 -9.528 1.00 89.25 844 ILE A C 1
ATOM 6342 O O . ILE A 1 844 ? 23.549 -22.375 -10.266 1.00 89.25 844 ILE A O 1
ATOM 6346 N N . ASP A 1 845 ? 24.530 -21.745 -8.364 1.00 91.94 845 ASP A N 1
ATOM 6347 C CA . ASP A 1 845 ? 24.633 -23.084 -7.816 1.00 91.94 845 ASP A CA 1
ATOM 6348 C C . ASP A 1 845 ? 24.403 -23.055 -6.303 1.00 91.94 845 ASP A C 1
ATOM 6350 O O . ASP A 1 845 ? 25.344 -22.783 -5.558 1.00 91.94 845 ASP A O 1
ATOM 6354 N N . PRO A 1 846 ? 23.197 -23.408 -5.822 1.00 86.88 846 PRO A N 1
ATOM 6355 C CA . PRO A 1 846 ? 22.905 -23.441 -4.388 1.00 86.88 846 PRO A CA 1
ATOM 6356 C C . PRO A 1 846 ? 23.829 -24.366 -3.578 1.00 86.88 846 PRO A C 1
ATOM 6358 O O . PRO A 1 846 ? 23.909 -24.247 -2.359 1.00 86.88 846 PRO A O 1
ATOM 6361 N N . ALA A 1 847 ? 24.542 -25.291 -4.237 1.00 88.75 847 ALA A N 1
ATOM 6362 C CA . ALA A 1 847 ? 25.545 -26.157 -3.616 1.00 88.75 847 ALA A CA 1
ATOM 6363 C C . ALA A 1 847 ? 26.973 -25.564 -3.602 1.00 88.75 847 ALA A C 1
ATOM 6365 O O . ALA A 1 847 ? 27.904 -26.233 -3.144 1.00 88.75 847 ALA A O 1
ATOM 6366 N N . TYR A 1 848 ? 27.180 -24.354 -4.129 1.00 91.06 848 TYR A N 1
ATOM 6367 C CA . TYR A 1 848 ? 28.485 -23.698 -4.171 1.00 91.06 848 TYR A CA 1
ATOM 6368 C C . TYR A 1 848 ? 28.932 -23.278 -2.768 1.00 91.06 848 TYR A C 1
ATOM 6370 O O . TYR A 1 848 ? 28.264 -22.502 -2.088 1.00 91.06 848 TYR A O 1
ATOM 6378 N N . ASP A 1 849 ? 30.109 -23.744 -2.349 1.00 91.38 849 ASP A N 1
ATOM 6379 C CA . ASP A 1 849 ? 30.717 -23.325 -1.086 1.00 91.38 849 ASP A CA 1
ATOM 6380 C C . ASP A 1 849 ? 31.300 -21.907 -1.216 1.00 91.38 849 ASP A C 1
ATOM 6382 O O . ASP A 1 849 ? 32.443 -21.703 -1.637 1.00 91.38 849 ASP A O 1
ATOM 6386 N N . ALA A 1 850 ? 30.482 -20.910 -0.875 1.00 90.81 850 ALA A N 1
ATOM 6387 C CA . ALA A 1 850 ? 30.844 -19.497 -0.915 1.00 90.81 850 ALA A CA 1
ATOM 6388 C C . ALA A 1 850 ? 31.562 -19.002 0.355 1.00 90.81 850 ALA A C 1
ATOM 6390 O O . ALA A 1 850 ? 32.118 -17.896 0.358 1.00 90.81 850 ALA A O 1
ATOM 6391 N N . SER A 1 851 ? 31.629 -19.810 1.421 1.00 87.50 851 SER A N 1
ATOM 6392 C CA . SER A 1 851 ? 32.269 -19.434 2.689 1.00 87.50 851 SER A CA 1
ATOM 6393 C C . SER A 1 851 ? 33.719 -18.940 2.538 1.00 87.50 851 SER A C 1
ATOM 6395 O O . SER A 1 851 ? 34.077 -17.966 3.210 1.00 87.50 851 SER A O 1
ATOM 6397 N N . PRO A 1 852 ? 34.570 -19.497 1.646 1.00 93.75 852 PRO A N 1
ATOM 6398 C CA . PRO A 1 852 ? 35.913 -18.967 1.406 1.00 93.75 852 PRO A CA 1
ATOM 6399 C C . PRO A 1 852 ? 35.926 -17.540 0.843 1.00 93.75 852 PRO A C 1
ATOM 6401 O O . PRO A 1 852 ? 36.816 -16.760 1.185 1.00 93.75 852 PRO A O 1
ATOM 6404 N N . LEU A 1 853 ? 34.961 -17.182 -0.009 1.00 92.00 853 LEU A N 1
ATOM 6405 C CA . LEU A 1 853 ? 34.866 -15.845 -0.598 1.00 92.00 853 LEU A CA 1
ATOM 6406 C C . LEU A 1 853 ? 34.380 -14.827 0.432 1.00 92.00 853 LEU A C 1
ATOM 6408 O O . LEU A 1 853 ? 35.008 -13.781 0.585 1.00 92.00 853 LEU A O 1
ATOM 6412 N N . PHE A 1 854 ? 33.358 -15.166 1.219 1.00 88.81 854 PHE A N 1
ATOM 6413 C CA . PHE A 1 854 ? 32.936 -14.329 2.344 1.00 88.81 854 PHE A CA 1
ATOM 6414 C C . PHE A 1 854 ? 34.063 -14.143 3.372 1.00 88.81 854 PHE A C 1
ATOM 6416 O O . PHE A 1 854 ? 34.290 -13.040 3.868 1.00 88.81 854 PHE A O 1
ATOM 6423 N N . ALA A 1 855 ? 34.854 -15.187 3.647 1.00 88.94 855 ALA A N 1
ATOM 6424 C CA . ALA A 1 855 ? 36.026 -15.077 4.513 1.00 88.94 855 ALA A CA 1
ATOM 6425 C C . ALA A 1 855 ? 37.115 -14.157 3.928 1.00 88.94 855 ALA A C 1
ATOM 6427 O O . ALA A 1 855 ? 37.713 -13.374 4.673 1.00 88.94 855 ALA A O 1
ATOM 6428 N N . LYS A 1 856 ? 37.359 -14.208 2.608 1.00 91.62 856 LYS A N 1
ATOM 6429 C CA . LYS A 1 856 ? 38.241 -13.250 1.921 1.00 91.62 856 LYS A CA 1
ATOM 6430 C C . LYS A 1 856 ? 37.706 -11.821 2.051 1.00 91.62 856 LYS A C 1
ATOM 6432 O O . LYS A 1 856 ? 38.485 -10.941 2.410 1.00 91.62 856 LYS A O 1
ATOM 6437 N N . ALA A 1 857 ? 36.409 -11.600 1.819 1.00 87.81 857 ALA A N 1
ATOM 6438 C CA . ALA A 1 857 ? 35.766 -10.290 1.947 1.00 87.81 857 ALA A CA 1
ATOM 6439 C C . ALA A 1 857 ? 35.992 -9.689 3.343 1.00 87.81 857 ALA A C 1
ATOM 6441 O O . ALA A 1 857 ? 36.549 -8.598 3.463 1.00 87.81 857 ALA A O 1
ATOM 6442 N N . ARG A 1 858 ? 35.675 -10.457 4.394 1.00 86.88 858 ARG A N 1
ATOM 6443 C CA . ARG A 1 858 ? 35.890 -10.062 5.796 1.00 86.88 858 ARG A CA 1
ATOM 6444 C C . ARG A 1 858 ? 37.356 -9.786 6.109 1.00 86.88 858 ARG A C 1
ATOM 6446 O O . ARG A 1 858 ? 37.674 -8.754 6.678 1.00 86.88 858 ARG A O 1
ATOM 6453 N N . THR A 1 859 ? 38.268 -10.654 5.667 1.00 88.81 859 THR A N 1
ATOM 6454 C CA . THR A 1 859 ? 39.710 -10.468 5.907 1.00 88.81 859 THR A CA 1
ATOM 6455 C C . THR A 1 859 ? 40.232 -9.189 5.257 1.00 88.81 859 THR A C 1
ATOM 6457 O O . THR A 1 859 ? 41.037 -8.472 5.848 1.00 88.81 859 THR A O 1
ATOM 6460 N N . VAL A 1 860 ? 39.816 -8.898 4.023 1.00 85.38 860 VAL A N 1
ATOM 6461 C CA . VAL A 1 860 ? 40.199 -7.653 3.346 1.00 85.38 860 VAL A CA 1
ATOM 6462 C C . VAL A 1 860 ? 39.642 -6.450 4.100 1.00 85.38 860 VAL A C 1
ATOM 6464 O O . VAL A 1 860 ? 40.373 -5.484 4.307 1.00 85.38 860 VAL A O 1
ATOM 6467 N N . PHE A 1 861 ? 38.394 -6.536 4.560 1.00 80.38 861 PHE A N 1
ATOM 6468 C CA . PHE A 1 861 ? 37.760 -5.486 5.343 1.00 80.38 861 PHE A CA 1
ATOM 6469 C C . PHE A 1 861 ? 38.459 -5.235 6.688 1.00 80.38 861 PHE A C 1
ATOM 6471 O O . PHE A 1 861 ? 38.832 -4.099 6.959 1.00 80.38 861 PHE A O 1
ATOM 6478 N N . ASP A 1 862 ? 38.707 -6.267 7.495 1.00 81.88 862 ASP A N 1
ATOM 6479 C CA . ASP A 1 862 ? 39.327 -6.131 8.823 1.00 81.88 862 ASP A CA 1
ATOM 6480 C C . ASP A 1 862 ? 40.746 -5.547 8.741 1.00 81.88 862 ASP A C 1
ATOM 6482 O O . ASP A 1 862 ? 41.200 -4.826 9.630 1.00 81.88 862 ASP A O 1
ATOM 6486 N N . ASN A 1 863 ? 41.462 -5.836 7.650 1.00 80.94 863 ASN A N 1
ATOM 6487 C CA . ASN A 1 863 ? 42.770 -5.239 7.385 1.00 80.94 863 ASN A CA 1
ATOM 6488 C C . ASN A 1 863 ? 42.669 -3.782 6.916 1.00 80.94 863 ASN A C 1
ATOM 6490 O O . ASN A 1 863 ? 43.624 -3.023 7.083 1.00 80.94 863 ASN A O 1
ATOM 6494 N N . ALA A 1 864 ? 41.544 -3.404 6.309 1.00 72.06 864 ALA A N 1
ATOM 6495 C CA . ALA A 1 864 ? 41.297 -2.059 5.825 1.00 72.06 864 ALA A CA 1
ATOM 6496 C C . ALA A 1 864 ? 40.768 -1.146 6.937 1.00 72.06 864 ALA A C 1
ATOM 6498 O O . ALA A 1 864 ? 41.252 -0.032 7.051 1.00 72.06 864 ALA A O 1
ATOM 6499 N N . SER A 1 865 ? 39.862 -1.597 7.808 1.00 64.50 865 SER A N 1
ATOM 6500 C CA . SER A 1 865 ? 39.125 -0.768 8.783 1.00 64.50 865 SER A CA 1
ATOM 6501 C C . SER A 1 865 ? 39.980 0.019 9.797 1.00 64.50 865 SER A C 1
ATOM 6503 O O . SER A 1 865 ? 39.449 0.860 10.521 1.00 64.50 865 SER A O 1
ATOM 6505 N N . GLY A 1 866 ? 41.295 -0.222 9.862 1.00 61.34 866 GLY A N 1
ATOM 6506 C CA . GLY A 1 866 ? 42.264 0.609 10.591 1.00 61.34 866 GLY A CA 1
ATOM 6507 C C . GLY A 1 866 ? 42.787 1.834 9.821 1.00 61.34 866 GLY A C 1
ATOM 6508 O O . GLY A 1 866 ? 43.544 2.624 10.387 1.00 61.34 866 GLY A O 1
ATOM 6509 N N . ASP A 1 867 ? 42.422 1.990 8.548 1.00 58.50 867 ASP A N 1
ATOM 6510 C CA . ASP A 1 867 ? 42.782 3.114 7.687 1.00 58.50 867 ASP A CA 1
ATOM 6511 C C . ASP A 1 867 ? 41.745 4.242 7.820 1.00 58.50 867 ASP A C 1
ATOM 6513 O O . ASP A 1 867 ? 40.539 4.028 7.705 1.00 58.50 867 ASP A O 1
ATOM 6517 N N . THR A 1 868 ? 42.207 5.476 8.027 1.00 58.75 868 THR A N 1
ATOM 6518 C CA . THR A 1 868 ? 41.362 6.686 8.102 1.00 58.75 868 THR A CA 1
ATOM 6519 C C . THR A 1 868 ? 40.668 7.037 6.778 1.00 58.75 868 THR A C 1
ATOM 6521 O O . THR A 1 868 ? 39.988 8.055 6.692 1.00 58.75 868 THR A O 1
ATOM 6524 N N . ALA A 1 869 ? 40.865 6.232 5.732 1.00 60.50 869 ALA A N 1
ATOM 6525 C CA . ALA A 1 869 ? 40.290 6.412 4.406 1.00 60.50 869 ALA A CA 1
ATOM 6526 C C . ALA A 1 869 ? 38.773 6.131 4.317 1.00 60.50 869 ALA A C 1
ATOM 6528 O O . ALA A 1 869 ? 38.173 6.445 3.288 1.00 60.50 869 ALA A O 1
ATOM 6529 N N . PHE A 1 870 ? 38.136 5.567 5.353 1.00 68.38 870 PHE A N 1
ATOM 6530 C CA . PHE A 1 870 ? 36.706 5.227 5.318 1.00 68.38 870 PHE A CA 1
ATOM 6531 C C . PHE A 1 870 ? 35.820 6.278 5.981 1.00 68.38 870 PHE A C 1
ATOM 6533 O O . PHE A 1 870 ? 36.042 6.661 7.129 1.00 68.38 870 PHE A O 1
ATOM 6540 N N . SER A 1 871 ? 34.768 6.700 5.272 1.00 79.00 871 SER A N 1
ATOM 6541 C CA . SER A 1 871 ? 33.629 7.351 5.916 1.00 79.00 871 SER A CA 1
ATOM 6542 C C . SER A 1 871 ? 32.874 6.329 6.769 1.00 79.00 871 SER A C 1
ATOM 6544 O O . SER A 1 871 ? 32.848 5.136 6.457 1.00 79.00 871 SER A O 1
ATOM 6546 N N . ASN A 1 872 ? 32.221 6.792 7.832 1.00 84.56 872 ASN A N 1
ATOM 6547 C CA . ASN A 1 872 ? 31.401 5.919 8.672 1.00 84.56 872 ASN A CA 1
ATOM 6548 C C . ASN A 1 872 ? 30.225 5.308 7.892 1.00 84.56 872 ASN A C 1
ATOM 6550 O O . ASN A 1 872 ? 29.895 4.151 8.114 1.00 84.56 872 ASN A O 1
ATOM 6554 N N . ASP A 1 873 ? 29.691 6.019 6.897 1.00 84.06 873 ASP A N 1
ATOM 6555 C CA . ASP A 1 873 ? 28.675 5.500 5.974 1.00 84.06 873 ASP A CA 1
ATOM 6556 C C . ASP A 1 873 ? 29.185 4.301 5.148 1.00 84.06 873 ASP A C 1
ATOM 6558 O O . ASP A 1 873 ? 28.491 3.299 4.972 1.00 84.06 873 ASP A O 1
ATOM 6562 N N . ASN A 1 874 ? 30.444 4.340 4.691 1.00 79.94 874 ASN A N 1
ATOM 6563 C CA . ASN A 1 874 ? 31.051 3.195 4.008 1.00 79.94 874 ASN A CA 1
ATOM 6564 C C . ASN A 1 874 ? 31.205 2.008 4.968 1.00 79.94 874 ASN A C 1
ATOM 6566 O O . ASN A 1 874 ? 30.927 0.871 4.592 1.00 79.94 874 ASN A O 1
ATOM 6570 N N . LEU A 1 875 ? 31.633 2.261 6.209 1.00 83.25 875 LEU A N 1
ATOM 6571 C CA . LEU A 1 875 ? 31.784 1.216 7.225 1.00 83.25 875 LEU A CA 1
ATOM 6572 C C . LEU A 1 875 ? 30.432 0.597 7.611 1.00 83.25 875 LEU A C 1
ATOM 6574 O O . LEU A 1 875 ? 30.358 -0.623 7.750 1.00 83.25 875 LEU A O 1
ATOM 6578 N N . PHE A 1 876 ? 29.370 1.406 7.697 1.00 88.75 876 PHE A N 1
ATOM 6579 C CA . PHE A 1 876 ? 27.994 0.944 7.874 1.00 88.75 876 PHE A CA 1
ATOM 6580 C C . PHE A 1 876 ? 27.583 -0.015 6.753 1.00 88.75 876 PHE A C 1
ATOM 6582 O O . PHE A 1 876 ? 27.275 -1.171 7.035 1.00 88.75 876 PHE A O 1
ATOM 6589 N N . ASN A 1 877 ? 27.641 0.429 5.491 1.00 83.62 877 ASN A N 1
ATOM 6590 C CA . ASN A 1 877 ? 27.190 -0.372 4.347 1.00 83.62 877 ASN A CA 1
ATOM 6591 C C . ASN A 1 877 ? 27.944 -1.709 4.252 1.00 83.62 877 ASN A C 1
ATOM 6593 O O . ASN A 1 877 ? 27.362 -2.737 3.903 1.00 83.62 877 ASN A O 1
ATOM 6597 N N . ILE A 1 878 ? 29.233 -1.719 4.605 1.00 78.75 878 ILE A N 1
ATOM 6598 C CA . ILE A 1 878 ? 30.024 -2.949 4.609 1.00 78.75 878 ILE A CA 1
ATOM 6599 C C . ILE A 1 878 ? 29.620 -3.874 5.762 1.00 78.75 878 ILE A C 1
ATOM 6601 O O . ILE A 1 878 ? 29.427 -5.065 5.528 1.00 78.75 878 ILE A O 1
ATOM 6605 N N . LYS A 1 879 ? 29.479 -3.369 6.995 1.00 86.25 879 LYS A N 1
ATOM 6606 C CA . LYS A 1 879 ? 29.064 -4.201 8.138 1.00 86.25 879 LYS A CA 1
ATOM 6607 C C . LYS A 1 879 ? 27.658 -4.756 7.966 1.00 86.25 879 LYS A C 1
ATOM 6609 O O . LYS A 1 879 ? 27.461 -5.941 8.219 1.00 86.25 879 LYS A O 1
ATOM 6614 N N . PHE A 1 880 ? 26.738 -3.936 7.466 1.00 88.50 880 PHE A N 1
ATOM 6615 C CA . PHE A 1 880 ? 25.396 -4.361 7.088 1.00 88.50 880 PHE A CA 1
ATOM 6616 C C . PHE A 1 880 ? 25.462 -5.535 6.099 1.00 88.50 880 PHE A C 1
ATOM 6618 O O . PHE A 1 880 ? 24.910 -6.598 6.358 1.00 88.50 880 PHE A O 1
ATOM 6625 N N . GLY A 1 881 ? 26.268 -5.411 5.038 1.00 83.38 881 GLY A N 1
ATOM 6626 C CA . GLY A 1 881 ? 26.484 -6.511 4.100 1.00 83.38 881 GLY A CA 1
ATOM 6627 C C . GLY A 1 881 ? 27.120 -7.762 4.732 1.00 83.38 881 GLY A C 1
ATOM 6628 O O . GLY A 1 881 ? 26.696 -8.877 4.448 1.00 83.38 881 GLY A O 1
ATOM 6629 N N . ILE A 1 882 ? 28.126 -7.623 5.598 1.00 84.50 882 ILE A N 1
ATOM 6630 C CA . ILE A 1 882 ? 28.742 -8.788 6.258 1.00 84.50 882 ILE A CA 1
ATOM 6631 C C . ILE A 1 882 ? 27.721 -9.526 7.141 1.00 84.50 882 ILE A C 1
ATOM 6633 O O . ILE A 1 882 ? 27.795 -10.750 7.246 1.00 84.50 882 ILE A O 1
ATOM 6637 N N . ALA A 1 883 ? 26.771 -8.818 7.759 1.00 87.62 883 ALA A N 1
ATOM 6638 C CA . ALA A 1 883 ? 25.689 -9.455 8.502 1.00 87.62 883 ALA A CA 1
ATOM 6639 C C . ALA A 1 883 ? 24.810 -10.320 7.579 1.00 87.62 883 ALA A C 1
ATOM 6641 O O . ALA A 1 883 ? 24.591 -11.490 7.894 1.00 87.62 883 ALA A O 1
ATOM 6642 N N . ASP A 1 884 ? 24.421 -9.811 6.405 1.00 84.81 884 ASP A N 1
ATOM 6643 C CA . ASP A 1 884 ? 23.690 -10.595 5.393 1.00 84.81 884 ASP A CA 1
ATOM 6644 C C . ASP A 1 884 ? 24.482 -11.827 4.929 1.00 84.81 884 ASP A C 1
ATOM 6646 O O . ASP A 1 884 ? 23.921 -12.909 4.759 1.00 84.81 884 ASP A O 1
ATOM 6650 N N . ASP A 1 885 ? 25.809 -11.710 4.792 1.00 84.38 885 ASP A N 1
ATOM 6651 C CA . ASP A 1 885 ? 26.675 -12.842 4.428 1.00 84.38 885 ASP A CA 1
ATOM 6652 C C . ASP A 1 885 ? 26.610 -13.970 5.463 1.00 84.38 885 ASP A C 1
ATOM 6654 O O . ASP A 1 885 ? 26.710 -15.147 5.106 1.00 84.38 885 ASP A O 1
ATOM 6658 N N . TYR A 1 886 ? 26.481 -13.627 6.747 1.00 86.19 886 TYR A N 1
ATOM 6659 C CA . TYR A 1 886 ? 26.307 -14.609 7.814 1.00 86.19 886 TYR A CA 1
ATOM 6660 C C . TYR A 1 886 ? 24.908 -15.228 7.795 1.00 86.19 886 TYR A C 1
ATOM 6662 O O . TYR A 1 886 ? 24.809 -16.442 7.973 1.00 86.19 886 TYR A O 1
ATOM 6670 N N . ILE A 1 887 ? 23.858 -14.454 7.495 1.00 83.94 887 ILE A N 1
ATOM 6671 C CA . ILE A 1 887 ? 22.498 -14.986 7.300 1.00 83.94 887 ILE A CA 1
ATOM 6672 C C . ILE A 1 887 ? 22.471 -16.007 6.159 1.00 83.94 887 ILE A C 1
ATOM 6674 O O . ILE A 1 887 ? 21.996 -17.124 6.353 1.00 83.94 887 ILE A O 1
ATOM 6678 N N . LEU A 1 888 ? 23.077 -15.691 5.010 1.00 81.06 888 LEU A N 1
ATOM 6679 C CA . LEU A 1 888 ? 23.183 -16.616 3.872 1.00 81.06 888 LEU A CA 1
ATOM 6680 C C . LEU A 1 888 ? 23.953 -17.907 4.208 1.00 81.06 888 LEU A C 1
ATOM 6682 O O . LEU A 1 888 ? 23.754 -18.935 3.564 1.00 81.06 888 LEU A O 1
ATOM 6686 N N . GLN A 1 889 ? 24.831 -17.868 5.213 1.00 81.81 889 GLN A N 1
ATOM 6687 C CA . GLN A 1 889 ? 25.568 -19.029 5.728 1.00 81.81 889 GLN A CA 1
ATOM 6688 C C . GLN A 1 889 ? 24.832 -19.762 6.866 1.00 81.81 889 GLN A C 1
ATOM 6690 O O . GLN A 1 889 ? 25.350 -20.757 7.375 1.00 81.81 889 GLN A O 1
ATOM 6695 N N . GLY A 1 890 ? 23.655 -19.285 7.280 1.00 84.44 890 GLY A N 1
ATOM 6696 C CA . GLY A 1 890 ? 22.892 -19.816 8.411 1.00 84.44 890 GLY A CA 1
ATOM 6697 C C . GLY A 1 890 ? 23.472 -19.474 9.792 1.00 84.44 890 GLY A C 1
ATOM 6698 O O . GLY A 1 890 ? 23.118 -20.120 10.775 1.00 84.44 890 GLY A O 1
ATOM 6699 N N . ASP A 1 891 ? 24.374 -18.490 9.894 1.00 86.44 891 ASP A N 1
ATOM 6700 C CA . ASP A 1 891 ? 24.979 -18.024 11.152 1.00 86.44 891 ASP A CA 1
ATOM 6701 C C . ASP A 1 891 ? 24.307 -16.737 11.663 1.00 86.44 891 ASP A C 1
ATOM 6703 O O . ASP A 1 891 ? 24.897 -15.655 11.733 1.00 86.44 891 ASP A O 1
ATOM 6707 N N . THR A 1 892 ? 23.037 -16.859 12.045 1.00 88.12 892 THR A N 1
ATOM 6708 C CA . THR A 1 892 ? 22.220 -15.739 12.539 1.00 88.12 892 THR A CA 1
ATOM 6709 C C . THR A 1 892 ? 22.807 -15.063 13.780 1.00 88.12 892 THR A C 1
ATOM 6711 O O . THR A 1 892 ? 22.691 -13.850 13.952 1.00 88.12 892 THR A O 1
ATOM 6714 N N . ALA A 1 893 ? 23.489 -15.824 14.641 1.00 88.56 893 ALA A N 1
ATOM 6715 C CA . ALA A 1 893 ? 24.093 -15.287 15.857 1.00 88.56 893 ALA A CA 1
ATOM 6716 C C . ALA A 1 893 ? 25.224 -14.295 15.541 1.00 88.56 893 ALA A C 1
ATOM 6718 O O . ALA A 1 893 ? 25.275 -13.206 16.118 1.00 88.56 893 ALA A O 1
ATOM 6719 N N . THR A 1 894 ? 26.115 -14.641 14.608 1.00 88.31 894 THR A N 1
ATOM 6720 C CA . THR A 1 894 ? 27.196 -13.737 14.196 1.00 88.31 894 THR A CA 1
ATOM 6721 C C . THR A 1 894 ? 26.676 -12.590 13.327 1.00 88.31 894 THR A C 1
ATOM 6723 O O . THR A 1 894 ? 27.200 -11.475 13.422 1.00 88.31 894 THR A O 1
ATOM 6726 N N . ALA A 1 895 ? 25.620 -12.819 12.538 1.00 89.25 895 ALA A N 1
ATOM 6727 C CA . ALA A 1 895 ? 24.936 -11.757 11.803 1.00 89.25 895 ALA A CA 1
ATOM 6728 C C . ALA A 1 895 ? 24.438 -10.652 12.748 1.00 89.25 895 ALA A C 1
ATOM 6730 O O . ALA A 1 895 ? 24.787 -9.488 12.562 1.00 89.25 895 ALA A O 1
ATOM 6731 N N . LEU A 1 896 ? 23.730 -11.024 13.823 1.00 87.81 896 LEU A N 1
ATOM 6732 C CA . LEU A 1 896 ? 23.239 -10.085 14.838 1.00 87.81 896 LEU A CA 1
ATOM 6733 C C . LEU A 1 896 ? 24.374 -9.288 15.494 1.00 87.81 896 LEU A C 1
ATOM 6735 O O . LEU A 1 896 ? 24.277 -8.070 15.612 1.00 87.81 896 LEU A O 1
ATOM 6739 N N . LEU A 1 897 ? 25.477 -9.944 15.874 1.00 90.88 897 LEU A N 1
ATOM 6740 C CA . LEU A 1 897 ? 26.645 -9.255 16.443 1.00 90.88 897 LEU A CA 1
ATOM 6741 C C . LEU A 1 897 ? 27.274 -8.264 15.457 1.00 90.88 897 LEU A C 1
ATOM 6743 O O . LEU A 1 897 ? 27.665 -7.166 15.844 1.00 90.88 897 LEU A O 1
ATOM 6747 N N . THR A 1 898 ? 27.358 -8.642 14.182 1.00 90.12 898 THR A N 1
ATOM 6748 C CA . THR A 1 898 ? 27.884 -7.769 13.124 1.00 90.12 898 THR A CA 1
ATOM 6749 C C . THR A 1 898 ? 26.951 -6.583 12.881 1.00 90.12 898 THR A C 1
ATOM 6751 O O . THR A 1 898 ? 27.417 -5.471 12.628 1.00 90.12 898 THR A O 1
ATOM 6754 N N . MET A 1 899 ? 25.639 -6.788 13.008 1.00 92.88 899 MET A N 1
ATOM 6755 C CA . MET A 1 899 ? 24.663 -5.722 12.836 1.00 92.88 899 MET A CA 1
ATOM 6756 C C . MET A 1 899 ? 24.744 -4.673 13.951 1.00 92.88 899 MET A C 1
ATOM 6758 O O . MET A 1 899 ? 24.638 -3.482 13.674 1.00 92.88 899 MET A O 1
ATOM 6762 N N . GLU A 1 900 ? 25.054 -5.068 15.188 1.00 92.56 900 GLU A N 1
ATOM 6763 C CA . GLU A 1 900 ? 25.355 -4.112 16.268 1.00 92.56 900 GLU A CA 1
ATOM 6764 C C . GLU A 1 900 ? 26.578 -3.234 15.938 1.00 92.56 900 GLU A C 1
ATOM 6766 O O . GLU A 1 900 ? 26.615 -2.044 16.252 1.00 92.56 900 GLU A O 1
ATOM 6771 N N . GLU A 1 901 ? 27.588 -3.773 15.248 1.00 90.88 901 GLU A N 1
ATOM 6772 C CA . GLU A 1 901 ? 28.703 -2.962 14.743 1.00 90.88 901 GLU A CA 1
ATOM 6773 C C . GLU A 1 901 ? 28.245 -1.987 13.648 1.00 90.88 901 GLU A C 1
ATOM 6775 O O . GLU A 1 901 ? 28.691 -0.839 13.635 1.00 90.88 901 GLU A O 1
ATOM 6780 N N . ALA A 1 902 ? 27.327 -2.400 12.767 1.00 92.62 902 ALA A N 1
ATOM 6781 C CA . ALA A 1 902 ? 26.731 -1.513 11.769 1.00 92.62 902 ALA A CA 1
ATOM 6782 C C . ALA A 1 902 ? 25.956 -0.359 12.429 1.00 92.62 902 ALA A C 1
ATOM 6784 O O . ALA A 1 902 ? 26.154 0.791 12.042 1.00 92.62 902 ALA A O 1
ATOM 6785 N N . VAL A 1 903 ? 25.160 -0.628 13.473 1.00 94.69 903 VAL A N 1
ATOM 6786 C CA . VAL A 1 903 ? 24.457 0.408 14.258 1.00 94.69 903 VAL A CA 1
ATOM 6787 C C . VAL A 1 903 ? 25.438 1.467 14.771 1.00 94.69 903 VAL A C 1
ATOM 6789 O O . VAL A 1 903 ? 25.194 2.661 14.602 1.00 94.69 903 VAL A O 1
ATOM 6792 N N . ASN A 1 904 ? 26.584 1.049 15.319 1.00 92.38 904 ASN A N 1
ATOM 6793 C CA . ASN A 1 904 ? 27.609 1.982 15.797 1.00 92.38 904 ASN A CA 1
ATOM 6794 C C . ASN A 1 904 ? 28.158 2.878 14.672 1.00 92.38 904 ASN A C 1
ATOM 6796 O O . ASN A 1 904 ? 28.417 4.057 14.892 1.00 92.38 904 ASN A O 1
ATOM 6800 N N . TYR A 1 905 ? 28.343 2.350 13.458 1.00 90.62 905 TYR A N 1
ATOM 6801 C CA . TYR A 1 905 ? 28.789 3.162 12.321 1.00 90.62 905 TYR A CA 1
ATOM 6802 C C . TYR A 1 905 ? 27.692 4.080 11.773 1.00 90.62 905 TYR A C 1
ATOM 6804 O O . TYR A 1 905 ? 28.001 5.202 11.363 1.00 90.62 905 TYR A O 1
ATOM 6812 N N . ALA A 1 906 ? 26.425 3.657 11.815 1.00 93.69 906 ALA A N 1
ATOM 6813 C CA . ALA A 1 906 ? 25.296 4.520 11.480 1.00 93.69 906 ALA A CA 1
ATOM 6814 C C . ALA A 1 906 ? 25.285 5.764 12.387 1.00 93.69 906 ALA A C 1
ATOM 6816 O O . ALA A 1 906 ? 25.338 6.873 11.868 1.00 93.69 906 ALA A O 1
ATOM 6817 N N . GLU A 1 907 ? 25.394 5.588 13.711 1.00 91.88 907 GLU A N 1
ATOM 6818 C CA . GLU A 1 907 ? 25.458 6.686 14.702 1.00 91.88 907 GLU A CA 1
ATOM 6819 C C . GLU A 1 907 ? 26.653 7.637 14.526 1.00 91.88 907 GLU A C 1
ATOM 6821 O O . GLU A 1 907 ? 26.653 8.763 15.019 1.00 91.88 907 GLU A O 1
ATOM 6826 N N . LEU A 1 908 ? 27.714 7.182 13.858 1.00 88.62 908 LEU A N 1
ATOM 6827 C CA . LEU A 1 908 ? 28.900 7.990 13.585 1.00 88.62 908 LEU A CA 1
ATOM 6828 C C . LEU A 1 908 ? 28.853 8.653 12.201 1.00 88.62 908 LEU A C 1
ATOM 6830 O O . LEU A 1 908 ? 29.771 9.405 11.859 1.00 88.62 908 LEU A O 1
ATOM 6834 N N . THR A 1 909 ? 27.831 8.373 11.386 1.00 87.06 909 THR A N 1
ATOM 6835 C CA . THR A 1 909 ? 27.713 8.883 10.009 1.00 87.06 909 THR A CA 1
ATOM 6836 C C . THR A 1 909 ? 27.586 10.402 9.977 1.00 87.06 909 THR A C 1
ATOM 6838 O O . THR A 1 909 ? 28.191 11.048 9.119 1.00 87.06 909 THR A O 1
ATOM 6841 N N . HIS A 1 910 ? 26.895 10.982 10.953 1.00 84.94 910 HIS A N 1
ATOM 6842 C CA . HIS A 1 910 ? 26.748 12.419 11.111 1.00 84.94 910 HIS A CA 1
ATOM 6843 C C . HIS A 1 910 ? 27.479 12.912 12.369 1.00 84.94 910 HIS A C 1
ATOM 6845 O O . HIS A 1 910 ? 27.366 12.330 13.446 1.00 84.94 910 HIS A O 1
ATOM 6851 N N . GLN A 1 911 ? 28.231 14.012 12.250 1.00 74.81 911 GLN A N 1
ATOM 6852 C CA . GLN A 1 911 ? 28.762 14.750 13.401 1.00 74.81 911 GLN A CA 1
ATOM 6853 C C . GLN A 1 911 ? 28.323 16.221 13.318 1.00 74.81 911 GLN A C 1
ATOM 6855 O O . GLN A 1 911 ? 28.649 16.870 12.323 1.00 74.81 911 GLN A O 1
ATOM 6860 N N . PRO A 1 912 ? 27.635 16.767 14.341 1.00 65.19 912 PRO A N 1
ATOM 6861 C CA . PRO A 1 912 ? 27.075 18.119 14.281 1.00 65.19 912 PRO A CA 1
ATOM 6862 C C . PRO A 1 912 ? 28.129 19.219 14.046 1.00 65.19 912 PRO A C 1
ATOM 6864 O O . PRO A 1 912 ? 29.153 19.256 14.738 1.00 65.19 912 PRO A O 1
ATOM 6867 N N . GLY A 1 913 ? 27.844 20.171 13.145 1.00 61.03 913 GLY A N 1
ATOM 6868 C CA . GLY A 1 913 ? 28.598 21.424 12.973 1.00 61.03 913 GLY A CA 1
ATOM 6869 C C . GLY A 1 913 ? 29.529 21.540 11.753 1.00 61.03 913 GLY A C 1
ATOM 6870 O O . GLY A 1 913 ? 30.520 22.276 11.834 1.00 61.03 913 GLY A O 1
ATOM 6871 N N . VAL A 1 914 ? 29.243 20.865 10.629 1.00 49.78 914 VAL A N 1
ATOM 6872 C CA . VAL A 1 914 ? 30.124 20.790 9.438 1.00 49.78 914 VAL A CA 1
ATOM 6873 C C . VAL A 1 914 ? 29.403 21.137 8.113 1.00 49.78 914 VAL A C 1
ATOM 6875 O O . VAL A 1 914 ? 29.514 20.436 7.113 1.00 49.78 914 VAL A O 1
ATOM 6878 N N . GLY A 1 915 ? 28.707 22.276 8.037 1.00 54.69 915 GLY A N 1
ATOM 6879 C CA . GLY A 1 915 ? 28.332 22.916 6.755 1.00 54.69 915 GLY A CA 1
ATOM 6880 C C . GLY A 1 915 ? 27.386 22.103 5.848 1.00 54.69 915 GLY A C 1
ATOM 6881 O O . GLY A 1 915 ? 26.587 21.320 6.314 1.00 54.69 915 GLY A O 1
ATOM 6882 N N . THR A 1 916 ? 27.418 22.284 4.520 1.00 56.62 916 THR A N 1
ATOM 6883 C CA . THR A 1 916 ? 26.488 21.593 3.586 1.00 56.62 916 THR A CA 1
ATOM 6884 C C . THR A 1 916 ? 26.719 20.084 3.436 1.00 56.62 916 THR A C 1
ATOM 6886 O O . THR A 1 916 ? 25.860 19.389 2.902 1.00 56.62 916 THR A O 1
ATOM 6889 N N . GLU A 1 917 ? 27.879 19.576 3.858 1.00 66.25 917 GLU A N 1
ATOM 6890 C CA . GLU A 1 917 ? 28.122 18.129 3.948 1.00 66.25 917 GLU A CA 1
ATOM 6891 C C . GLU A 1 917 ? 27.321 17.503 5.106 1.00 66.25 917 GLU A C 1
ATOM 6893 O O . GLU A 1 917 ? 26.985 16.323 5.040 1.00 66.25 917 GLU A O 1
ATOM 6898 N N . GLU A 1 918 ? 26.922 18.317 6.094 1.00 78.81 918 GLU A N 1
ATOM 6899 C CA . GLU A 1 918 ? 26.067 17.949 7.230 1.00 78.81 918 GLU A CA 1
ATOM 6900 C C . GLU A 1 918 ? 24.684 17.475 6.767 1.00 78.81 918 GLU A C 1
ATOM 6902 O O . GLU A 1 918 ? 24.271 16.380 7.121 1.00 78.81 918 GLU A O 1
ATOM 6907 N N . ASP A 1 919 ? 24.012 18.216 5.877 1.00 86.19 919 ASP A N 1
ATOM 6908 C CA . ASP A 1 919 ? 22.682 17.843 5.362 1.00 86.19 919 ASP A CA 1
ATOM 6909 C C . ASP A 1 919 ? 22.685 16.475 4.659 1.00 86.19 919 ASP A C 1
ATOM 6911 O O . ASP A 1 919 ? 21.756 15.681 4.819 1.00 86.19 919 ASP A O 1
ATOM 6915 N N . LYS A 1 920 ? 23.741 16.173 3.889 1.00 88.19 920 LYS A N 1
ATOM 6916 C CA . LYS A 1 920 ? 23.886 14.865 3.235 1.00 88.19 920 LYS A CA 1
ATOM 6917 C C . LYS A 1 920 ? 24.147 13.764 4.266 1.00 88.19 920 LYS A C 1
ATOM 6919 O O . LYS A 1 920 ? 23.565 12.691 4.155 1.00 88.19 920 LYS A O 1
ATOM 6924 N N . ALA A 1 921 ? 24.990 14.031 5.262 1.00 88.25 921 ALA A N 1
ATOM 6925 C CA . ALA A 1 921 ? 25.270 13.084 6.336 1.00 88.25 921 ALA A CA 1
ATOM 6926 C C . ALA A 1 921 ? 24.021 12.778 7.183 1.00 88.25 921 ALA A C 1
ATOM 6928 O O . ALA A 1 921 ? 23.801 11.618 7.509 1.00 88.25 921 ALA A O 1
ATOM 6929 N N . VAL A 1 922 ? 23.172 13.777 7.458 1.00 91.00 922 VAL A N 1
ATOM 6930 C CA . VAL A 1 922 ? 21.881 13.602 8.152 1.00 91.00 922 VAL A CA 1
ATOM 6931 C C . VAL A 1 922 ? 20.943 12.687 7.361 1.00 91.00 922 VAL A C 1
ATOM 6933 O O . VAL A 1 922 ? 20.334 11.787 7.936 1.00 91.00 922 VAL A O 1
ATOM 6936 N N . VAL A 1 923 ? 20.829 12.889 6.041 1.00 92.19 923 VAL A N 1
ATOM 6937 C CA . VAL A 1 923 ? 20.008 12.010 5.185 1.00 92.19 923 VAL A CA 1
ATOM 6938 C C . VAL A 1 923 ? 20.552 10.583 5.198 1.00 92.19 923 VAL A C 1
ATOM 6940 O O . VAL A 1 923 ? 19.776 9.656 5.412 1.00 92.19 923 VAL A O 1
ATOM 6943 N N . ASN A 1 924 ? 21.867 10.407 5.029 1.00 91.94 924 ASN A N 1
ATOM 6944 C CA . ASN A 1 924 ? 22.491 9.084 5.034 1.00 91.94 924 ASN A CA 1
ATOM 6945 C C . ASN A 1 924 ? 22.317 8.379 6.389 1.00 91.94 924 ASN A C 1
ATOM 6947 O O . ASN A 1 924 ? 21.941 7.215 6.421 1.00 91.94 924 ASN A O 1
ATOM 6951 N N . GLU A 1 925 ? 22.524 9.071 7.512 1.00 94.44 925 GLU A N 1
ATOM 6952 C CA . GLU A 1 925 ? 22.318 8.498 8.848 1.00 94.44 925 GLU A CA 1
ATOM 6953 C C . GLU A 1 925 ? 20.850 8.088 9.071 1.00 94.44 925 GLU A C 1
ATOM 6955 O O . GLU A 1 925 ? 20.577 6.966 9.505 1.00 94.44 925 GLU A O 1
ATOM 6960 N N . SER A 1 926 ? 19.892 8.955 8.719 1.00 95.62 926 SER A N 1
ATOM 6961 C CA . SER A 1 926 ? 18.458 8.643 8.804 1.00 95.62 926 SER A CA 1
ATOM 6962 C C . SER A 1 926 ? 18.085 7.432 7.939 1.00 95.62 926 SER A C 1
ATOM 6964 O O . SER A 1 926 ? 17.338 6.559 8.394 1.00 95.62 926 SER A O 1
ATOM 6966 N N . GLU A 1 927 ? 18.631 7.336 6.724 1.00 95.50 927 GLU A N 1
ATOM 6967 C CA . GLU A 1 927 ? 18.439 6.199 5.821 1.00 95.50 927 GLU A CA 1
ATOM 6968 C C . GLU A 1 927 ? 19.059 4.908 6.368 1.00 95.50 927 GLU A C 1
ATOM 6970 O O . GLU A 1 927 ? 18.410 3.862 6.339 1.00 95.50 927 GLU A O 1
ATOM 6975 N N . ASN A 1 928 ? 20.270 4.977 6.922 1.00 95.31 928 ASN A N 1
ATOM 6976 C CA . ASN A 1 928 ? 20.958 3.833 7.516 1.00 95.31 928 ASN A CA 1
ATOM 6977 C C . ASN A 1 928 ? 20.147 3.244 8.675 1.00 95.31 928 ASN A C 1
ATOM 6979 O O . ASN A 1 928 ? 19.980 2.027 8.751 1.00 95.31 928 ASN A O 1
ATOM 6983 N N . PHE A 1 929 ? 19.544 4.089 9.518 1.00 97.75 929 PHE A N 1
ATOM 6984 C CA . PHE A 1 929 ? 18.618 3.618 10.547 1.00 97.75 929 PHE A CA 1
ATOM 6985 C C . PHE A 1 929 ? 17.345 2.982 9.976 1.00 97.75 929 PHE A C 1
ATOM 6987 O O . PHE A 1 929 ? 16.892 1.976 10.513 1.00 97.75 929 PHE A O 1
ATOM 6994 N N . ARG A 1 930 ? 16.778 3.484 8.871 1.00 97.25 930 ARG A N 1
ATOM 6995 C CA . ARG A 1 930 ? 15.627 2.817 8.227 1.00 97.25 930 ARG A CA 1
ATOM 6996 C C . ARG A 1 930 ? 15.995 1.439 7.665 1.00 97.25 930 ARG A C 1
ATOM 6998 O O . ARG A 1 930 ? 15.219 0.507 7.844 1.00 97.25 930 ARG A O 1
ATOM 7005 N N . LYS A 1 931 ? 17.176 1.291 7.052 1.00 94.88 931 LYS A N 1
ATOM 7006 C CA . LYS A 1 931 ? 17.691 -0.009 6.571 1.00 94.88 931 LYS A CA 1
ATOM 7007 C C . LYS A 1 931 ? 17.899 -0.995 7.719 1.00 94.88 931 LYS A C 1
ATOM 7009 O O . LYS A 1 931 ? 17.515 -2.153 7.615 1.00 94.88 931 LYS A O 1
ATOM 7014 N N . LEU A 1 932 ? 18.468 -0.528 8.833 1.00 95.88 932 LEU A N 1
ATOM 7015 C CA . LEU A 1 932 ? 18.598 -1.328 10.053 1.00 95.88 932 LEU A CA 1
ATOM 7016 C C . LEU A 1 932 ? 17.232 -1.751 10.596 1.00 95.88 932 LEU A C 1
ATOM 7018 O O . LEU A 1 932 ? 17.076 -2.891 11.019 1.00 95.88 932 LEU A O 1
ATOM 7022 N N . ALA A 1 933 ? 16.246 -0.851 10.574 1.00 95.38 933 ALA A N 1
ATOM 7023 C CA . ALA A 1 933 ? 14.896 -1.156 11.026 1.00 95.38 933 ALA A CA 1
ATOM 7024 C C . ALA A 1 933 ? 14.251 -2.275 10.193 1.00 95.38 933 ALA A C 1
ATOM 7026 O O . ALA A 1 933 ? 13.710 -3.215 10.758 1.00 95.38 933 ALA A O 1
ATOM 7027 N N . GLU A 1 934 ? 14.367 -2.196 8.868 1.00 92.50 934 GLU A N 1
ATOM 7028 C CA . GLU A 1 934 ? 13.861 -3.198 7.919 1.00 92.50 934 GLU A CA 1
ATOM 7029 C C . GLU A 1 934 ? 14.559 -4.553 8.061 1.00 92.50 934 GLU A C 1
ATOM 7031 O O . GLU A 1 934 ? 13.914 -5.601 8.026 1.00 92.50 934 GLU A O 1
ATOM 7036 N N . TRP A 1 935 ? 15.868 -4.543 8.311 1.00 90.94 935 TRP A N 1
ATOM 7037 C CA . TRP A 1 935 ? 16.606 -5.769 8.591 1.00 90.94 935 TRP A CA 1
ATOM 7038 C C . TRP A 1 935 ? 16.148 -6.420 9.901 1.00 90.94 935 TRP A C 1
ATOM 7040 O O . TRP A 1 935 ? 15.856 -7.611 9.924 1.00 90.94 935 TRP A O 1
ATOM 7050 N N . TYR A 1 936 ? 16.023 -5.648 10.988 1.00 87.69 936 TYR A N 1
ATOM 7051 C CA . TYR A 1 936 ? 15.520 -6.177 12.261 1.00 87.69 936 TYR A CA 1
ATOM 7052 C C . TYR A 1 936 ? 14.069 -6.654 12.167 1.00 87.69 936 TYR A C 1
ATOM 7054 O O . TYR A 1 936 ? 13.737 -7.659 12.786 1.00 87.69 936 TYR A O 1
ATOM 7062 N N . TYR A 1 937 ? 13.240 -5.981 11.366 1.00 85.19 937 TYR A N 1
ATOM 7063 C CA . TYR A 1 937 ? 11.883 -6.419 11.050 1.00 85.19 937 TYR A CA 1
ATOM 7064 C C . TYR A 1 937 ? 11.879 -7.793 10.368 1.00 85.19 937 TYR A C 1
ATOM 7066 O O . TYR A 1 937 ? 11.214 -8.704 10.845 1.00 85.19 937 TYR A O 1
ATOM 7074 N N . THR A 1 938 ? 12.708 -7.982 9.335 1.00 83.06 938 THR A N 1
ATOM 7075 C CA . THR A 1 938 ? 12.865 -9.276 8.635 1.00 83.06 938 THR A CA 1
ATOM 7076 C C . THR A 1 938 ? 13.359 -10.386 9.573 1.00 83.06 938 THR A C 1
ATOM 7078 O O . THR A 1 938 ? 13.026 -11.553 9.406 1.00 83.06 938 THR A O 1
ATOM 7081 N N . MET A 1 939 ? 14.146 -10.027 10.590 1.00 79.56 939 MET A N 1
ATOM 7082 C CA . MET A 1 939 ? 14.624 -10.943 11.631 1.00 79.56 939 MET A CA 1
ATOM 7083 C C . MET A 1 939 ? 13.633 -11.139 12.793 1.00 79.56 939 MET A C 1
ATOM 7085 O O . MET A 1 939 ? 14.016 -11.731 13.803 1.00 79.56 939 MET A O 1
ATOM 7089 N N . GLN A 1 940 ? 12.407 -10.616 12.680 1.00 80.19 940 GLN A N 1
ATOM 7090 C CA . GLN A 1 940 ? 11.355 -10.650 13.703 1.00 80.19 940 GLN A CA 1
ATOM 7091 C C . GLN A 1 940 ? 11.759 -10.007 15.057 1.00 80.19 940 GLN A C 1
ATOM 7093 O O . GLN A 1 940 ? 11.173 -10.287 16.101 1.00 80.19 940 GLN A O 1
ATOM 7098 N N . ASP A 1 941 ? 12.734 -9.084 15.072 1.00 79.50 941 ASP A N 1
ATOM 7099 C CA . ASP A 1 941 ? 13.104 -8.276 16.251 1.00 79.50 941 ASP A CA 1
ATOM 7100 C C . ASP A 1 941 ? 12.419 -6.897 16.196 1.00 79.50 941 ASP A C 1
ATOM 7102 O O . ASP A 1 941 ? 13.034 -5.851 15.946 1.00 79.50 941 ASP A O 1
ATOM 7106 N N . MET A 1 942 ? 11.105 -6.894 16.442 1.00 80.38 942 MET A N 1
ATOM 7107 C CA . MET A 1 942 ? 10.267 -5.686 16.396 1.00 80.38 942 MET A CA 1
ATOM 7108 C C . MET A 1 942 ? 10.721 -4.592 17.370 1.00 80.38 942 MET A C 1
ATOM 7110 O O . MET A 1 942 ? 10.595 -3.396 17.081 1.00 80.38 942 MET A O 1
ATOM 7114 N N . GLY A 1 943 ? 11.290 -4.980 18.516 1.00 81.06 943 GLY A N 1
ATOM 7115 C CA . GLY A 1 943 ? 11.814 -4.044 19.507 1.00 81.06 943 GLY A CA 1
ATOM 7116 C C . GLY A 1 943 ? 12.962 -3.206 18.946 1.00 81.06 943 GLY A C 1
ATOM 7117 O O . GLY A 1 943 ? 12.952 -1.974 19.062 1.00 81.06 943 GLY A O 1
ATOM 7118 N N . LYS A 1 944 ? 13.933 -3.850 18.286 1.00 86.25 944 LYS A N 1
ATOM 7119 C CA . LYS A 1 944 ? 15.033 -3.137 17.626 1.00 86.25 944 LYS A CA 1
ATOM 7120 C C . LYS A 1 944 ? 14.588 -2.409 16.367 1.00 86.25 944 LYS A C 1
ATOM 7122 O O . LYS A 1 944 ? 15.052 -1.289 16.151 1.00 86.25 944 LYS A O 1
ATOM 7127 N N . ALA A 1 945 ? 13.674 -2.979 15.581 1.00 87.88 945 ALA A N 1
ATOM 7128 C CA . ALA A 1 945 ? 13.124 -2.307 14.406 1.00 87.88 945 ALA A CA 1
ATOM 7129 C C . ALA A 1 945 ? 12.513 -0.943 14.780 1.00 87.88 945 ALA A C 1
ATOM 7131 O O . ALA A 1 945 ? 12.905 0.093 14.231 1.00 87.88 945 ALA A O 1
ATOM 7132 N N . LYS A 1 946 ? 11.653 -0.914 15.809 1.00 87.25 946 LYS A N 1
ATOM 7133 C CA . LYS A 1 946 ? 11.075 0.323 16.361 1.00 87.25 946 LYS A CA 1
ATOM 7134 C C . LYS A 1 946 ? 12.152 1.291 16.853 1.00 87.25 946 LYS A C 1
ATOM 7136 O O . LYS A 1 946 ? 12.112 2.470 16.506 1.00 87.25 946 LYS A O 1
ATOM 7141 N N . LEU A 1 947 ? 13.131 0.805 17.620 1.00 89.88 947 LEU A N 1
ATOM 7142 C CA . LEU A 1 947 ? 14.220 1.644 18.132 1.00 89.88 947 LEU A CA 1
ATOM 7143 C C . LEU A 1 947 ? 14.998 2.333 17.000 1.00 89.88 947 LEU A C 1
ATOM 7145 O O . LEU A 1 947 ? 15.366 3.503 17.121 1.00 89.88 947 LEU A O 1
ATOM 7149 N N . MET A 1 948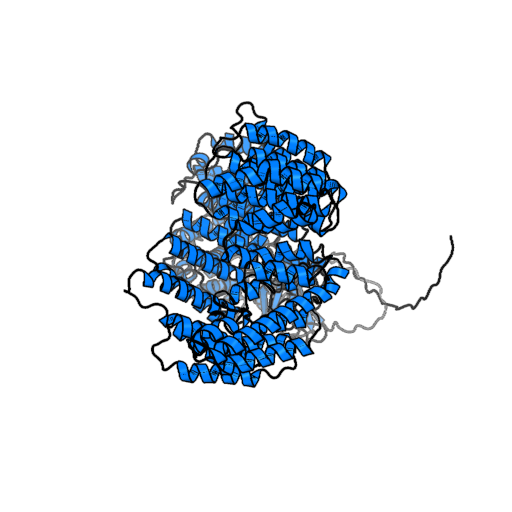 ? 15.252 1.629 15.896 1.00 97.06 948 MET A N 1
ATOM 7150 C CA . MET A 1 948 ? 15.940 2.206 14.742 1.00 97.06 948 MET A CA 1
ATOM 7151 C C . MET A 1 948 ? 15.083 3.270 14.038 1.00 97.06 948 MET A C 1
ATOM 7153 O O . MET A 1 948 ? 15.604 4.334 13.701 1.00 97.06 948 MET A O 1
ATOM 7157 N N . LEU A 1 949 ? 13.767 3.068 13.892 1.00 95.50 949 LEU A N 1
ATOM 7158 C CA . LEU A 1 949 ? 12.873 4.117 13.374 1.00 95.50 949 LEU A CA 1
ATOM 7159 C C . LEU A 1 949 ? 12.848 5.359 14.277 1.00 95.50 949 LEU A C 1
ATOM 7161 O O . LEU A 1 949 ? 12.846 6.484 13.777 1.00 95.50 949 LEU A O 1
ATOM 7165 N N . GLU A 1 950 ? 12.887 5.182 15.599 1.00 93.12 950 GLU A N 1
ATOM 7166 C CA . GLU A 1 950 ? 12.971 6.294 16.553 1.00 93.12 950 GLU A CA 1
ATOM 7167 C C . GLU A 1 950 ? 14.297 7.057 16.446 1.00 93.12 950 GLU A C 1
ATOM 7169 O O . GLU A 1 950 ? 14.298 8.291 16.464 1.00 93.12 950 GLU A O 1
ATOM 7174 N N . LYS A 1 951 ? 15.422 6.355 16.254 1.00 95.44 951 LYS A N 1
ATOM 7175 C CA . LYS A 1 951 ? 16.718 6.989 15.961 1.00 95.44 951 LYS A CA 1
ATOM 7176 C C . LYS A 1 951 ? 16.677 7.769 14.647 1.00 95.44 951 LYS A C 1
ATOM 7178 O O . LYS A 1 951 ? 17.102 8.921 14.618 1.00 95.44 951 LYS A O 1
ATOM 7183 N N . SER A 1 952 ? 16.098 7.194 13.592 1.00 96.50 952 SER A N 1
ATOM 7184 C CA . SER A 1 952 ? 15.920 7.879 12.304 1.00 96.50 952 SER A CA 1
ATOM 7185 C C . SER A 1 952 ? 15.104 9.172 12.452 1.00 96.50 952 SER A C 1
ATOM 7187 O O . SER A 1 952 ? 15.502 10.225 11.946 1.00 96.50 952 SER A O 1
ATOM 7189 N N . ALA A 1 953 ? 14.011 9.123 13.220 1.00 94.56 953 ALA A N 1
ATOM 7190 C CA . ALA A 1 953 ? 13.163 10.275 13.523 1.00 94.56 953 ALA A CA 1
ATOM 7191 C C . ALA A 1 953 ? 13.887 11.368 14.323 1.00 94.56 953 ALA A C 1
ATOM 7193 O O . ALA A 1 953 ? 13.642 12.550 14.100 1.00 94.56 953 ALA A O 1
ATOM 7194 N N . ALA A 1 954 ? 14.793 10.995 15.230 1.00 93.38 954 ALA A N 1
ATOM 7195 C CA . ALA A 1 954 ? 15.595 11.944 16.004 1.00 93.38 954 ALA A CA 1
ATOM 7196 C C . ALA A 1 954 ? 16.690 12.637 15.167 1.00 93.38 954 ALA A C 1
ATOM 7198 O O . ALA A 1 954 ? 17.109 13.755 15.482 1.00 93.38 954 ALA A O 1
ATOM 7199 N N . VAL A 1 955 ? 17.157 11.986 14.098 1.00 94.25 955 VAL A N 1
ATOM 7200 C CA . VAL A 1 955 ? 18.182 12.514 13.186 1.00 94.25 955 VAL A CA 1
ATOM 7201 C C . VAL A 1 955 ? 17.588 13.469 12.155 1.00 94.25 955 VAL A C 1
ATOM 7203 O O . VAL A 1 955 ? 18.128 14.554 11.948 1.00 94.25 955 VAL A O 1
ATOM 7206 N N . ALA A 1 956 ? 16.449 13.118 11.552 1.00 94.12 956 ALA A N 1
ATOM 7207 C CA . ALA A 1 956 ? 15.812 13.891 10.484 1.00 94.12 956 ALA A CA 1
ATOM 7208 C C . ALA A 1 956 ? 15.698 15.420 10.730 1.00 94.12 956 ALA A C 1
ATOM 7210 O O . ALA A 1 956 ? 16.069 16.175 9.825 1.00 94.12 956 ALA A O 1
ATOM 7211 N N . PRO A 1 957 ? 15.265 15.929 11.908 1.00 92.56 957 PRO A N 1
ATOM 7212 C CA . PRO A 1 957 ? 15.137 17.371 12.149 1.00 92.56 957 PRO A CA 1
ATOM 7213 C C . PRO A 1 957 ? 16.469 18.134 12.227 1.00 92.56 957 PRO A C 1
ATOM 7215 O O . PRO A 1 957 ? 16.456 19.361 12.317 1.00 92.56 957 PRO A O 1
ATOM 7218 N N . GLN A 1 958 ? 17.615 17.448 12.171 1.00 91.31 958 GLN A N 1
ATOM 7219 C CA . GLN A 1 958 ? 18.938 18.079 12.095 1.00 91.31 958 GLN A CA 1
ATOM 7220 C C . GLN A 1 958 ? 19.253 18.607 10.682 1.00 91.31 958 GLN A C 1
ATOM 7222 O O . GLN A 1 958 ? 20.194 19.379 10.512 1.00 91.31 958 GLN A O 1
ATOM 7227 N N . HIS A 1 959 ? 18.452 18.249 9.671 1.00 90.38 959 HIS A N 1
ATOM 7228 C CA . HIS A 1 959 ? 18.604 18.750 8.307 1.00 90.38 959 HIS A CA 1
ATOM 7229 C C . HIS A 1 959 ? 18.169 20.226 8.196 1.00 90.38 959 HIS A C 1
ATOM 7231 O O . HIS A 1 959 ? 17.093 20.616 8.648 1.00 90.38 959 HIS A O 1
ATOM 7237 N N . SER A 1 960 ? 18.951 21.059 7.503 1.00 88.94 960 SER A N 1
ATOM 7238 C CA . SER A 1 960 ? 18.746 22.516 7.452 1.00 88.94 960 SER A CA 1
ATOM 7239 C C . SER A 1 960 ? 17.471 22.967 6.713 1.00 88.94 960 SER A C 1
ATOM 7241 O O . SER A 1 960 ? 16.902 24.021 7.007 1.00 88.94 960 SER A O 1
ATOM 7243 N N . LYS A 1 961 ? 17.013 22.184 5.726 1.00 90.06 961 LYS A N 1
ATOM 7244 C CA . LYS A 1 961 ? 15.792 22.442 4.934 1.00 90.06 961 LYS A CA 1
ATOM 7245 C C . LYS A 1 961 ? 14.572 21.685 5.461 1.00 90.06 961 LYS A C 1
ATOM 7247 O O . LYS A 1 961 ? 14.543 20.459 5.385 1.00 90.06 961 LYS A O 1
ATOM 7252 N N . ALA A 1 962 ? 13.516 22.416 5.820 1.00 87.75 962 ALA A N 1
ATOM 7253 C CA . ALA A 1 962 ? 12.237 21.851 6.267 1.00 87.75 962 ALA A CA 1
ATOM 7254 C C . ALA A 1 962 ? 11.596 20.877 5.257 1.00 87.75 962 ALA A C 1
ATOM 7256 O O . ALA A 1 962 ? 11.052 19.852 5.652 1.00 87.75 962 ALA A O 1
ATOM 7257 N N . SER A 1 963 ? 11.715 21.140 3.949 1.00 87.50 963 SER A N 1
ATOM 7258 C CA . SER A 1 963 ? 11.196 20.235 2.911 1.00 87.50 963 SER A CA 1
ATOM 7259 C C . SER A 1 963 ? 11.875 18.862 2.931 1.00 87.50 963 SER A C 1
ATOM 7261 O O . SER A 1 963 ? 11.225 17.853 2.685 1.00 87.50 963 SER A O 1
ATOM 7263 N N . SER A 1 964 ? 13.176 18.814 3.232 1.00 90.06 964 SER A N 1
ATOM 7264 C CA . SER A 1 964 ? 13.901 17.548 3.365 1.00 90.06 964 SER A CA 1
ATOM 7265 C C . SER A 1 964 ? 13.549 16.841 4.670 1.00 90.06 964 SER A C 1
ATOM 7267 O O . SER A 1 964 ? 13.398 15.628 4.647 1.00 90.06 964 SER A O 1
ATOM 7269 N N . VAL A 1 965 ? 13.367 17.580 5.775 1.00 92.69 965 VAL A N 1
ATOM 7270 C CA . VAL A 1 965 ? 12.882 17.016 7.051 1.00 92.69 965 VAL A CA 1
ATOM 7271 C C . VAL A 1 965 ? 11.533 16.324 6.838 1.00 92.69 965 VAL A C 1
ATOM 7273 O O . VAL A 1 965 ? 11.393 15.146 7.149 1.00 92.69 965 VAL A O 1
ATOM 7276 N N . SER A 1 966 ? 10.580 17.025 6.213 1.00 91.12 966 SER A N 1
ATOM 7277 C CA . SER A 1 966 ? 9.267 16.475 5.856 1.00 91.12 966 SER A CA 1
ATOM 7278 C C . SER A 1 966 ? 9.390 15.230 4.968 1.00 91.12 966 SER A C 1
ATOM 7280 O O . SER A 1 966 ? 8.765 14.210 5.248 1.00 91.12 966 SER A O 1
ATOM 7282 N N . GLY A 1 967 ? 10.265 15.262 3.954 1.00 92.81 967 GLY A N 1
ATOM 7283 C CA . GLY A 1 967 ? 10.544 14.100 3.104 1.00 92.81 967 GLY A CA 1
ATOM 7284 C C . GLY A 1 967 ? 11.113 12.893 3.863 1.00 92.81 967 GLY A C 1
ATOM 7285 O O . GLY A 1 967 ? 10.710 11.765 3.593 1.00 92.81 967 GLY A O 1
ATOM 7286 N N . GLN A 1 968 ? 12.007 13.105 4.836 1.00 94.62 968 GLN A N 1
ATOM 7287 C CA . GLN A 1 968 ? 12.533 12.022 5.677 1.00 94.62 968 GLN A CA 1
ATOM 7288 C C . GLN A 1 968 ? 11.458 11.454 6.612 1.00 94.62 968 GLN A C 1
ATOM 7290 O O . GLN A 1 968 ? 11.358 10.236 6.740 1.00 94.62 968 GLN A O 1
ATOM 7295 N N . TYR A 1 969 ? 10.627 12.304 7.226 1.00 96.50 969 TYR A N 1
ATOM 7296 C CA . TYR A 1 969 ? 9.514 11.853 8.067 1.00 96.50 969 TYR A CA 1
ATOM 7297 C C . TYR A 1 969 ? 8.486 11.030 7.288 1.00 96.50 969 TYR A C 1
ATOM 7299 O O . TYR A 1 969 ? 8.076 9.982 7.777 1.00 96.50 969 TYR A O 1
ATOM 7307 N N . LYS A 1 970 ? 8.146 11.424 6.054 1.00 94.94 970 LYS A N 1
ATOM 7308 C CA . LYS A 1 970 ? 7.286 10.628 5.160 1.00 94.94 970 LYS A CA 1
ATOM 7309 C C . LYS A 1 970 ? 7.855 9.219 4.944 1.00 94.94 970 LYS A C 1
ATOM 7311 O O . LYS A 1 970 ? 7.151 8.238 5.147 1.00 94.94 970 LYS A O 1
ATOM 7316 N N . GLN A 1 971 ? 9.153 9.102 4.650 1.00 95.31 971 GLN A N 1
ATOM 7317 C CA . GLN A 1 971 ? 9.821 7.799 4.494 1.00 95.31 971 GLN A CA 1
ATOM 7318 C C . GLN A 1 971 ? 9.866 6.975 5.793 1.00 95.31 971 GLN A C 1
ATOM 7320 O O . GLN A 1 971 ? 9.849 5.749 5.747 1.00 95.31 971 GLN A O 1
ATOM 7325 N N . ILE A 1 972 ? 9.931 7.623 6.960 1.00 96.44 972 ILE A N 1
ATOM 7326 C CA . ILE A 1 972 ? 9.862 6.937 8.259 1.00 96.44 972 ILE A CA 1
ATOM 7327 C C . ILE A 1 972 ? 8.444 6.410 8.515 1.00 96.44 972 ILE A C 1
ATOM 7329 O O . ILE A 1 972 ? 8.299 5.260 8.925 1.00 96.44 972 ILE A O 1
ATOM 7333 N N . LEU A 1 973 ? 7.405 7.205 8.238 1.00 94.69 973 LEU A N 1
ATOM 7334 C CA . LEU A 1 973 ? 6.014 6.757 8.343 1.00 94.69 973 LEU A CA 1
ATOM 7335 C C . LEU A 1 973 ? 5.724 5.583 7.406 1.00 94.69 973 LEU A C 1
ATOM 7337 O O . LEU A 1 973 ? 5.118 4.608 7.834 1.00 94.69 973 LEU A O 1
ATOM 7341 N N . GLN A 1 974 ? 6.239 5.611 6.175 1.00 94.00 974 GLN A N 1
ATOM 7342 C CA . GLN A 1 974 ? 6.140 4.474 5.254 1.00 94.00 974 GLN A CA 1
ATOM 7343 C C . GLN A 1 974 ? 6.713 3.184 5.859 1.00 94.00 974 GLN A C 1
ATOM 7345 O O . GLN A 1 974 ? 6.113 2.127 5.697 1.00 94.00 974 GLN A O 1
ATOM 7350 N N . LYS A 1 975 ? 7.822 3.254 6.612 1.00 94.06 975 LYS A N 1
ATOM 7351 C CA . LYS A 1 975 ? 8.357 2.083 7.328 1.00 94.06 975 LYS A CA 1
ATOM 7352 C C . LYS A 1 975 ? 7.469 1.637 8.491 1.00 94.06 975 LYS A C 1
ATOM 7354 O O . LYS A 1 975 ? 7.274 0.440 8.649 1.00 94.06 975 LYS A O 1
ATOM 7359 N N . TYR A 1 976 ? 6.870 2.556 9.256 1.00 89.69 976 TYR A N 1
ATOM 7360 C CA . TYR A 1 976 ? 5.857 2.173 10.254 1.00 89.69 976 TYR A CA 1
ATOM 7361 C C . TYR A 1 976 ? 4.675 1.432 9.610 1.00 89.69 976 TYR A C 1
ATOM 7363 O O . TYR A 1 976 ? 4.230 0.425 10.152 1.00 89.69 976 TYR A O 1
ATOM 7371 N N . ALA A 1 977 ? 4.208 1.890 8.446 1.00 89.81 977 ALA A N 1
ATOM 7372 C CA . ALA A 1 977 ? 3.133 1.233 7.709 1.00 89.81 977 ALA A CA 1
ATOM 7373 C C . ALA A 1 977 ? 3.547 -0.161 7.212 1.00 89.81 977 ALA A C 1
ATOM 7375 O O . ALA A 1 977 ? 2.823 -1.125 7.436 1.00 89.81 977 ALA A O 1
ATOM 7376 N N . GLN A 1 978 ? 4.732 -0.283 6.606 1.00 87.81 978 GLN A N 1
ATOM 7377 C CA . GLN A 1 978 ? 5.273 -1.564 6.133 1.00 87.81 978 GLN A CA 1
ATOM 7378 C C . GLN A 1 978 ? 5.438 -2.594 7.254 1.00 87.81 978 GLN A C 1
ATOM 7380 O O . GLN A 1 978 ? 5.307 -3.783 7.004 1.00 87.81 978 GLN A O 1
ATOM 7385 N N . PHE A 1 979 ? 5.697 -2.149 8.485 1.00 83.81 979 PHE A N 1
ATOM 7386 C CA . PHE A 1 979 ? 5.857 -3.039 9.637 1.00 83.81 979 PHE A CA 1
ATOM 7387 C C . PHE A 1 979 ? 4.540 -3.336 10.373 1.00 83.81 979 PHE A C 1
ATOM 7389 O O . PHE A 1 979 ? 4.575 -3.874 11.477 1.00 83.81 979 PHE A O 1
ATOM 7396 N N . GLY A 1 980 ? 3.385 -2.913 9.840 1.00 78.38 980 GLY A N 1
ATOM 7397 C CA . GLY A 1 980 ? 2.083 -3.089 10.498 1.00 78.38 980 GLY A CA 1
ATOM 7398 C C . GLY A 1 980 ? 1.885 -2.241 11.765 1.00 78.38 980 GLY A C 1
ATOM 7399 O O . GLY A 1 980 ? 0.919 -2.429 12.501 1.00 78.38 980 GLY A O 1
ATOM 7400 N N . LEU A 1 981 ? 2.776 -1.281 12.038 1.00 77.19 981 LEU A N 1
ATOM 7401 C CA . LEU A 1 981 ? 2.788 -0.453 13.250 1.00 77.19 981 LEU A CA 1
ATOM 7402 C C . LEU A 1 981 ? 1.883 0.779 13.099 1.00 77.19 981 LEU A C 1
ATOM 7404 O O . LEU A 1 981 ? 2.334 1.918 13.245 1.00 77.19 981 LEU A O 1
ATOM 7408 N N . TYR A 1 982 ? 0.611 0.555 12.774 1.00 78.12 982 TYR A N 1
ATOM 7409 C CA . TYR A 1 982 ? -0.291 1.606 12.302 1.00 78.12 982 TYR A CA 1
ATOM 7410 C C . TYR A 1 982 ? -0.607 2.679 13.351 1.00 78.12 982 TYR A C 1
ATOM 7412 O O . TYR A 1 982 ? -0.384 3.864 13.100 1.00 78.12 982 TYR A O 1
ATOM 7420 N N . ASP A 1 983 ? -1.031 2.278 14.549 1.00 67.75 983 ASP A N 1
ATOM 7421 C CA . ASP A 1 983 ? -1.374 3.224 15.620 1.00 67.75 983 ASP A CA 1
ATOM 7422 C C . ASP A 1 983 ? -0.143 4.013 16.082 1.00 67.75 983 ASP A C 1
ATOM 7424 O O . ASP A 1 983 ? -0.175 5.233 16.249 1.00 67.75 983 ASP A O 1
ATOM 7428 N N . LEU A 1 984 ? 1.000 3.330 16.204 1.00 72.62 984 LEU A N 1
ATOM 7429 C CA . LEU A 1 984 ? 2.259 3.983 16.542 1.00 72.62 984 LEU A CA 1
ATOM 7430 C C . LEU A 1 984 ? 2.691 4.968 15.448 1.00 72.62 984 LEU A C 1
ATOM 7432 O O . LEU A 1 984 ? 3.142 6.064 15.768 1.00 72.62 984 LEU A O 1
ATOM 7436 N N . GLY A 1 985 ? 2.561 4.597 14.173 1.00 80.44 985 GLY A N 1
ATOM 7437 C CA . GLY A 1 985 ? 2.860 5.478 13.047 1.00 80.44 985 GLY A CA 1
ATOM 7438 C C . GLY A 1 985 ? 1.987 6.734 13.053 1.00 80.44 985 GLY A C 1
ATOM 7439 O O . GLY A 1 985 ? 2.520 7.833 12.904 1.00 80.44 985 GLY A O 1
ATOM 7440 N N . TYR A 1 986 ? 0.688 6.592 13.330 1.00 77.44 986 TYR A N 1
ATOM 7441 C CA . TYR A 1 986 ? -0.245 7.712 13.490 1.00 77.44 986 TYR A CA 1
ATOM 7442 C C . TYR A 1 986 ? 0.184 8.670 14.612 1.00 77.44 986 TYR A C 1
ATOM 7444 O O . TYR A 1 986 ? 0.302 9.880 14.399 1.00 77.44 986 TYR A O 1
ATOM 7452 N N . GLU A 1 987 ? 0.524 8.141 15.789 1.00 73.06 987 GLU A N 1
ATOM 7453 C CA . GLU A 1 987 ? 0.998 8.964 16.907 1.00 73.06 987 GLU A CA 1
ATOM 7454 C C . GLU A 1 987 ? 2.335 9.654 16.598 1.00 73.06 987 GLU A C 1
ATOM 7456 O O . GLU A 1 987 ? 2.533 10.839 16.890 1.00 73.06 987 GLU A O 1
ATOM 7461 N N . LYS A 1 988 ? 3.261 8.959 15.926 1.00 81.62 988 LYS A N 1
ATOM 7462 C CA . LYS A 1 988 ? 4.517 9.575 15.478 1.00 81.62 988 LYS A CA 1
ATOM 7463 C C . LYS A 1 988 ? 4.269 10.657 14.427 1.00 81.62 988 LYS A C 1
ATOM 7465 O O . LYS A 1 988 ? 4.975 11.665 14.458 1.00 81.62 988 LYS A O 1
ATOM 7470 N N . ALA A 1 989 ? 3.269 10.510 13.555 1.00 85.44 989 ALA A N 1
ATOM 7471 C CA . ALA A 1 989 ? 2.920 11.515 12.555 1.00 85.44 989 ALA A CA 1
ATOM 7472 C C . ALA A 1 989 ? 2.525 12.851 13.205 1.00 85.44 989 ALA A C 1
ATOM 7474 O O . ALA A 1 989 ? 3.022 13.893 12.776 1.00 85.44 989 ALA A O 1
ATOM 7475 N N . LYS A 1 990 ? 1.729 12.836 14.286 1.00 77.81 990 LYS A N 1
ATOM 7476 C CA . LYS A 1 990 ? 1.344 14.056 15.030 1.00 77.81 990 LYS A CA 1
ATOM 7477 C C . LYS A 1 990 ? 2.558 14.823 15.557 1.00 77.81 990 LYS A C 1
ATOM 7479 O O . LYS A 1 990 ? 2.612 16.049 15.485 1.00 77.81 990 LYS A O 1
ATOM 7484 N N . VAL A 1 991 ? 3.558 14.098 16.060 1.00 81.50 991 VAL A N 1
ATOM 7485 C CA . VAL A 1 991 ? 4.791 14.687 16.608 1.00 81.50 991 VAL A CA 1
ATOM 7486 C C . VAL A 1 991 ? 5.734 15.164 15.498 1.00 81.50 991 VAL A C 1
ATOM 7488 O O . VAL A 1 991 ? 6.332 16.235 15.606 1.00 81.50 991 VAL A O 1
ATOM 7491 N N . MET A 1 992 ? 5.879 14.380 14.428 1.00 88.88 992 MET A N 1
ATOM 7492 C CA . MET A 1 992 ? 6.747 14.688 13.285 1.00 88.88 992 MET A CA 1
ATOM 7493 C C . MET A 1 992 ? 6.232 15.879 12.470 1.00 88.88 992 MET A C 1
ATOM 7495 O O . MET A 1 992 ? 7.026 16.673 11.960 1.00 88.88 992 MET A O 1
ATOM 7499 N N . PHE A 1 993 ? 4.912 16.030 12.375 1.00 85.69 993 PHE A N 1
ATOM 7500 C CA . PHE A 1 993 ? 4.254 17.063 11.589 1.00 85.69 993 PHE A CA 1
ATOM 7501 C C . PHE A 1 993 ? 3.367 17.951 12.475 1.00 85.69 993 PHE A C 1
ATOM 7503 O O . PHE A 1 993 ? 2.145 17.866 12.426 1.00 85.69 993 PHE A O 1
ATOM 7510 N N . PRO A 1 994 ? 3.950 18.875 13.256 1.00 74.06 994 PRO A N 1
ATOM 7511 C CA . PRO A 1 994 ? 3.174 19.736 14.153 1.00 74.06 994 PRO A CA 1
ATOM 7512 C C . PRO A 1 994 ? 2.299 20.766 13.413 1.00 74.06 994 PRO A C 1
ATOM 7514 O O . PRO A 1 994 ? 1.451 21.419 14.017 1.00 74.06 994 PRO A O 1
ATOM 7517 N N . VAL A 1 995 ? 2.517 20.965 12.108 1.00 78.62 995 VAL A N 1
ATOM 7518 C CA . VAL A 1 995 ? 1.703 21.848 11.264 1.00 78.62 995 VAL A CA 1
ATOM 7519 C C . VAL A 1 995 ? 0.618 21.019 10.588 1.00 78.62 995 VAL A C 1
ATOM 7521 O O . VAL A 1 995 ? 0.936 20.121 9.815 1.00 78.62 995 VAL A O 1
ATOM 7524 N N . ARG A 1 996 ? -0.658 21.373 10.803 1.00 71.06 996 ARG A N 1
ATOM 7525 C CA . ARG A 1 996 ? -1.825 20.625 10.291 1.00 71.06 996 ARG A CA 1
ATOM 7526 C C . ARG A 1 996 ? -1.731 20.268 8.802 1.00 71.06 996 ARG A C 1
ATOM 7528 O O . ARG A 1 996 ? -1.974 19.127 8.441 1.00 71.06 996 ARG A O 1
ATOM 7535 N N . GLY A 1 997 ? -1.331 21.211 7.946 1.00 72.94 997 GLY A N 1
ATOM 7536 C CA . GLY A 1 997 ? -1.200 20.951 6.506 1.00 72.94 997 GLY A CA 1
ATOM 7537 C C . GLY A 1 997 ? -0.094 19.950 6.142 1.00 72.94 997 GLY A C 1
ATOM 7538 O O . GLY A 1 997 ? -0.248 19.193 5.189 1.00 72.94 997 GLY A O 1
ATOM 7539 N N . ASP A 1 998 ? 1.006 19.914 6.900 1.00 80.81 998 ASP A N 1
ATOM 7540 C CA . ASP A 1 998 ? 2.065 18.917 6.701 1.00 80.81 998 ASP A CA 1
ATOM 7541 C C . ASP A 1 998 ? 1.680 17.568 7.325 1.00 80.81 998 ASP A C 1
ATOM 7543 O O . ASP A 1 998 ? 2.035 16.531 6.772 1.00 80.81 998 ASP A O 1
ATOM 7547 N N . PHE A 1 999 ? 0.920 17.580 8.429 1.00 81.62 999 PHE A N 1
ATOM 7548 C CA . PHE A 1 999 ? 0.359 16.380 9.055 1.00 81.62 999 PHE A CA 1
ATOM 7549 C C . PHE A 1 999 ? -0.567 15.651 8.096 1.00 81.62 999 PHE A C 1
ATOM 7551 O O . PHE A 1 999 ? -0.368 14.468 7.858 1.00 81.62 999 PHE A O 1
ATOM 7558 N N . ILE A 1 1000 ? -1.501 16.374 7.475 1.00 76.81 1000 ILE A N 1
ATOM 7559 C CA . ILE A 1 1000 ? -2.420 15.839 6.465 1.00 76.81 1000 ILE A CA 1
ATOM 7560 C C . ILE A 1 1000 ? -1.643 15.154 5.333 1.00 76.81 1000 ILE A C 1
ATOM 7562 O O . ILE A 1 1000 ? -1.864 13.981 5.058 1.00 76.81 1000 ILE A O 1
ATOM 7566 N N . LYS A 1 1001 ? -0.636 15.826 4.764 1.00 81.44 1001 LYS A N 1
ATOM 7567 C CA . LYS A 1 1001 ? 0.211 15.250 3.701 1.00 81.44 1001 LYS A CA 1
ATOM 7568 C C . LYS A 1 1001 ? 1.101 14.097 4.159 1.00 81.44 1001 LYS A C 1
ATOM 7570 O O . LYS A 1 1001 ? 1.571 13.326 3.326 1.00 81.44 1001 LYS A O 1
ATOM 7575 N N . GLY A 1 1002 ? 1.471 14.052 5.435 1.00 86.69 1002 GLY A N 1
ATOM 7576 C CA . GLY A 1 1002 ? 2.204 12.931 6.022 1.00 86.69 1002 GLY A CA 1
ATOM 7577 C C . GLY A 1 1002 ? 1.292 11.723 6.225 1.00 86.69 1002 GLY A C 1
ATOM 7578 O O . GLY A 1 1002 ? 1.698 10.600 5.940 1.00 86.69 1002 GLY A O 1
ATOM 7579 N N . MET A 1 1003 ? 0.055 11.973 6.656 1.00 84.31 1003 MET A N 1
ATOM 7580 C CA . MET A 1 1003 ? -0.995 10.975 6.836 1.00 84.31 1003 MET A CA 1
ATOM 7581 C C . MET A 1 1003 ? -1.455 10.366 5.515 1.00 84.31 1003 MET A C 1
ATOM 7583 O O . MET A 1 1003 ? -1.654 9.159 5.459 1.00 84.31 1003 MET A O 1
ATOM 7587 N N . GLU A 1 1004 ? -1.550 11.166 4.454 1.00 82.56 1004 GLU A N 1
ATOM 7588 C CA . GLU A 1 1004 ? -1.847 10.698 3.096 1.00 82.56 1004 GLU A CA 1
ATOM 7589 C C . GLU A 1 1004 ? -0.815 9.654 2.629 1.00 82.56 1004 GLU A C 1
ATOM 7591 O O . GLU A 1 1004 ? -1.173 8.531 2.280 1.00 82.56 1004 GLU A O 1
ATOM 7596 N N . ASP A 1 1005 ? 0.482 9.977 2.731 1.00 85.62 1005 ASP A N 1
ATOM 7597 C CA . ASP A 1 1005 ? 1.572 9.057 2.378 1.00 85.62 1005 ASP A CA 1
ATOM 7598 C C . ASP A 1 1005 ? 1.599 7.817 3.283 1.00 85.62 1005 ASP A C 1
ATOM 7600 O O . ASP A 1 1005 ? 1.904 6.716 2.822 1.00 85.62 1005 ASP A O 1
ATOM 7604 N N . PHE A 1 1006 ? 1.324 7.995 4.579 1.00 88.56 1006 PHE A N 1
ATOM 7605 C CA . PHE A 1 1006 ? 1.311 6.912 5.556 1.00 88.56 1006 PHE A CA 1
ATOM 7606 C C . PHE A 1 1006 ? 0.196 5.916 5.262 1.00 88.56 1006 PHE A C 1
ATOM 7608 O O . PHE A 1 1006 ? 0.473 4.735 5.087 1.00 88.56 1006 PHE A O 1
ATOM 7615 N N . ILE A 1 1007 ? -1.041 6.394 5.142 1.00 83.00 1007 ILE A N 1
ATOM 7616 C CA . ILE A 1 1007 ? -2.207 5.558 4.859 1.00 83.00 1007 ILE A CA 1
ATOM 7617 C C . ILE A 1 1007 ? -2.099 4.941 3.463 1.00 83.00 1007 ILE A C 1
ATOM 7619 O O . ILE A 1 1007 ? -2.369 3.753 3.296 1.00 83.00 1007 ILE A O 1
ATOM 7623 N N . GLY A 1 1008 ? -1.614 5.698 2.475 1.00 82.56 1008 GLY A N 1
ATOM 7624 C CA . GLY A 1 1008 ? -1.287 5.156 1.160 1.00 82.56 1008 GLY A CA 1
ATOM 7625 C C . GLY A 1 1008 ? -0.285 4.002 1.247 1.00 82.56 1008 GLY A C 1
ATOM 7626 O O . GLY A 1 1008 ? -0.472 2.979 0.596 1.00 82.56 1008 GLY A O 1
ATOM 7627 N N . ALA A 1 1009 ? 0.749 4.110 2.085 1.00 86.94 1009 ALA A N 1
ATOM 7628 C CA . ALA A 1 1009 ? 1.685 3.012 2.313 1.00 86.94 1009 ALA A CA 1
ATOM 7629 C C . ALA A 1 1009 ? 1.049 1.829 3.057 1.00 86.94 1009 ALA A C 1
ATOM 7631 O O . ALA A 1 1009 ? 1.341 0.696 2.696 1.00 86.94 1009 ALA A O 1
ATOM 7632 N N . MET A 1 1010 ? 0.161 2.069 4.033 1.00 86.12 1010 MET A N 1
ATOM 7633 C CA . MET A 1 1010 ? -0.571 1.009 4.749 1.00 86.12 1010 MET A CA 1
ATOM 7634 C C . MET A 1 1010 ? -1.397 0.146 3.792 1.00 86.12 1010 MET A C 1
ATOM 7636 O O . MET A 1 1010 ? -1.404 -1.076 3.898 1.00 86.12 1010 MET A O 1
ATOM 7640 N N . LEU A 1 1011 ? -2.084 0.789 2.848 1.00 80.94 1011 LEU A N 1
ATOM 7641 C CA . LEU A 1 1011 ? -2.986 0.120 1.909 1.00 80.94 1011 LEU A CA 1
ATOM 7642 C C . LEU A 1 1011 ? -2.251 -0.596 0.768 1.00 80.94 1011 LEU A C 1
ATOM 7644 O O . LEU A 1 1011 ? -2.824 -1.497 0.161 1.00 80.94 1011 LEU A O 1
ATOM 7648 N N . ASN A 1 1012 ? -0.997 -0.220 0.503 1.00 80.81 1012 ASN A N 1
ATOM 7649 C CA . ASN A 1 1012 ? -0.126 -0.851 -0.493 1.00 80.81 1012 ASN A CA 1
ATOM 7650 C C . ASN A 1 1012 ? 0.866 -1.852 0.123 1.00 80.81 1012 ASN A C 1
ATOM 7652 O O . ASN A 1 1012 ? 1.792 -2.275 -0.565 1.00 80.81 1012 ASN A O 1
ATOM 7656 N N . VAL A 1 1013 ? 0.730 -2.201 1.410 1.00 84.00 1013 VAL A N 1
ATOM 7657 C CA . VAL A 1 1013 ? 1.509 -3.311 1.973 1.00 84.00 1013 VAL A CA 1
ATOM 7658 C C . VAL A 1 1013 ? 1.133 -4.575 1.211 1.00 84.00 1013 VAL A C 1
ATOM 7660 O O . VAL A 1 1013 ? -0.056 -4.880 1.089 1.00 84.00 1013 VAL A O 1
ATOM 7663 N N . ASP A 1 1014 ? 2.141 -5.283 0.724 1.00 86.56 1014 ASP A N 1
ATOM 7664 C CA . ASP A 1 1014 ? 2.038 -6.553 0.021 1.00 86.56 1014 ASP A CA 1
ATOM 7665 C C . ASP A 1 1014 ? 3.202 -7.431 0.480 1.00 86.56 1014 ASP A C 1
ATOM 7667 O O . ASP A 1 1014 ? 4.369 -7.079 0.285 1.00 86.56 1014 ASP A O 1
ATOM 7671 N N . ASP A 1 1015 ? 2.874 -8.535 1.143 1.00 87.00 1015 ASP A N 1
ATOM 7672 C CA . ASP A 1 1015 ? 3.866 -9.475 1.660 1.00 87.00 1015 ASP A CA 1
ATOM 7673 C C . ASP A 1 1015 ? 4.451 -10.375 0.556 1.00 87.00 1015 ASP A C 1
ATOM 7675 O O . ASP A 1 1015 ? 5.504 -10.987 0.742 1.00 87.00 1015 ASP A O 1
ATOM 7679 N N . PHE A 1 1016 ? 3.827 -10.386 -0.628 1.00 87.56 1016 PHE A N 1
ATOM 7680 C CA . PHE A 1 1016 ? 4.222 -11.169 -1.796 1.00 87.56 1016 PHE A CA 1
ATOM 7681 C C . PHE A 1 1016 ? 4.418 -10.284 -3.037 1.00 87.56 1016 PHE A C 1
ATOM 7683 O O . PHE A 1 1016 ? 3.961 -10.619 -4.124 1.00 87.56 1016 PHE A O 1
ATOM 7690 N N . ASP A 1 1017 ? 5.201 -9.209 -2.912 1.00 80.31 1017 ASP A N 1
ATOM 7691 C CA . ASP A 1 1017 ? 5.436 -8.163 -3.934 1.00 80.31 1017 ASP A CA 1
ATOM 7692 C C . ASP A 1 1017 ? 5.924 -8.620 -5.333 1.00 80.31 1017 ASP A C 1
ATOM 7694 O O . ASP A 1 1017 ? 6.066 -7.810 -6.253 1.00 80.31 1017 ASP A O 1
ATOM 7698 N N . LYS A 1 1018 ? 6.222 -9.910 -5.506 1.00 78.25 1018 LYS A N 1
ATOM 7699 C CA . LYS A 1 1018 ? 6.666 -10.544 -6.760 1.00 78.25 1018 LYS A CA 1
ATOM 7700 C C . LYS A 1 1018 ? 5.680 -11.570 -7.312 1.00 78.25 1018 LYS A C 1
ATOM 7702 O O . LYS A 1 1018 ? 5.981 -12.182 -8.337 1.00 78.25 1018 LYS A O 1
ATOM 7707 N N . ILE A 1 1019 ? 4.578 -11.831 -6.612 1.00 81.06 1019 ILE A N 1
ATOM 7708 C CA . ILE A 1 1019 ? 3.626 -12.889 -6.930 1.00 81.06 1019 ILE A CA 1
ATOM 7709 C C . ILE A 1 1019 ? 2.201 -12.343 -6.789 1.00 81.06 1019 ILE A C 1
ATOM 7711 O O . ILE A 1 1019 ? 1.691 -12.195 -5.689 1.00 81.06 1019 ILE A O 1
ATOM 7715 N N . ASP A 1 1020 ? 1.504 -12.183 -7.911 1.00 82.12 1020 ASP A N 1
ATOM 7716 C CA . ASP A 1 1020 ? 0.187 -11.527 -7.954 1.00 82.12 1020 ASP A CA 1
ATOM 7717 C C . ASP A 1 1020 ? -0.995 -12.379 -7.429 1.00 82.12 1020 ASP A C 1
ATOM 7719 O O . ASP A 1 1020 ? -2.146 -12.000 -7.619 1.00 82.12 1020 ASP A O 1
ATOM 7723 N N . VAL A 1 1021 ? -0.762 -13.547 -6.806 1.00 87.19 1021 VAL A N 1
ATOM 7724 C CA . VAL A 1 1021 ? -1.852 -14.453 -6.361 1.00 87.19 1021 VAL A CA 1
ATOM 7725 C C . VAL A 1 1021 ? -2.203 -14.339 -4.875 1.00 87.19 1021 VAL A C 1
ATOM 7727 O O . VAL A 1 1021 ? -3.203 -14.913 -4.443 1.00 87.19 1021 VAL A O 1
ATOM 7730 N N . ALA A 1 1022 ? -1.388 -13.646 -4.081 1.00 90.19 1022 ALA A N 1
ATOM 7731 C CA . ALA A 1 1022 ? -1.581 -13.434 -2.648 1.00 90.19 1022 ALA A CA 1
ATOM 7732 C C . ALA A 1 1022 ? -0.946 -12.102 -2.229 1.00 90.19 1022 ALA A C 1
ATOM 7734 O O . ALA A 1 1022 ? -0.172 -11.538 -2.989 1.00 90.19 1022 ALA A O 1
ATOM 7735 N N . SER A 1 1023 ? -1.291 -11.574 -1.051 1.00 88.38 1023 SER A N 1
ATOM 7736 C CA . SER A 1 1023 ? -0.684 -10.320 -0.560 1.00 88.38 1023 SER A CA 1
ATOM 7737 C C . SER A 1 1023 ? -0.571 -10.182 0.959 1.00 88.38 1023 SER A C 1
ATOM 7739 O O . SER A 1 1023 ? -0.132 -9.139 1.460 1.00 88.38 1023 SER A O 1
ATOM 7741 N N . ARG A 1 1024 ? -1.002 -11.203 1.705 1.00 90.69 1024 ARG A N 1
ATOM 7742 C CA . ARG A 1 1024 ? -1.079 -11.196 3.166 1.00 90.69 1024 ARG A CA 1
ATOM 7743 C C . ARG A 1 1024 ? -0.433 -12.454 3.724 1.00 90.69 1024 ARG A C 1
ATOM 7745 O O . ARG A 1 1024 ? -0.772 -13.547 3.280 1.00 90.69 1024 ARG A O 1
ATOM 7752 N N . ASP A 1 1025 ? 0.505 -12.231 4.628 1.00 90.62 1025 ASP A N 1
ATOM 7753 C CA . ASP A 1 1025 ? 1.220 -13.218 5.439 1.00 90.62 1025 ASP A CA 1
ATOM 7754 C C . ASP A 1 1025 ? 1.420 -12.546 6.802 1.00 90.62 1025 ASP A C 1
ATOM 7756 O O . ASP A 1 1025 ? 2.261 -11.651 6.930 1.00 90.62 1025 ASP A O 1
ATOM 7760 N N . LEU A 1 1026 ? 0.545 -12.807 7.772 1.00 84.81 1026 LEU A N 1
ATOM 7761 C CA . LEU A 1 1026 ? 0.524 -12.042 9.025 1.00 84.81 1026 LEU A CA 1
ATOM 7762 C C . LEU A 1 1026 ? 1.685 -12.396 9.956 1.00 84.81 1026 LEU A C 1
ATOM 7764 O O . LEU A 1 1026 ? 2.266 -11.481 10.556 1.00 84.81 1026 LEU A O 1
ATOM 7768 N N . ASP A 1 1027 ? 2.036 -13.675 10.047 1.00 83.56 1027 ASP A N 1
ATOM 7769 C CA . ASP A 1 1027 ? 3.074 -14.203 10.938 1.00 83.56 1027 ASP A CA 1
ATOM 7770 C C . ASP A 1 1027 ? 4.494 -14.163 10.319 1.00 83.56 1027 ASP A C 1
ATOM 7772 O O . ASP A 1 1027 ? 5.508 -14.244 11.029 1.00 83.56 1027 ASP A O 1
ATOM 7776 N N . LYS A 1 1028 ? 4.576 -13.888 9.010 1.00 84.00 1028 LYS A N 1
ATOM 7777 C CA . LYS A 1 1028 ? 5.799 -13.752 8.206 1.00 84.00 1028 LYS A CA 1
ATOM 7778 C C . LYS A 1 1028 ? 6.549 -15.066 8.021 1.00 84.00 1028 LYS A C 1
ATOM 7780 O O . LYS A 1 1028 ? 7.784 -15.044 7.915 1.00 84.00 1028 LYS A O 1
ATOM 7785 N N . ASP A 1 1029 ? 5.853 -16.197 7.982 1.00 84.44 1029 ASP A N 1
ATOM 7786 C CA . ASP A 1 1029 ? 6.465 -17.501 7.722 1.00 84.44 1029 ASP A CA 1
ATOM 7787 C C . ASP A 1 1029 ? 6.706 -17.785 6.220 1.00 84.44 1029 ASP A C 1
ATOM 7789 O O . ASP A 1 1029 ? 7.416 -18.736 5.855 1.00 84.44 1029 ASP A O 1
ATOM 7793 N N . GLY A 1 1030 ? 6.203 -16.908 5.341 1.00 88.06 1030 GLY A N 1
ATOM 7794 C CA . GLY A 1 1030 ? 6.309 -17.000 3.889 1.00 88.06 1030 GLY A CA 1
ATOM 7795 C C . GLY A 1 1030 ? 5.177 -17.786 3.225 1.00 88.06 1030 GLY A C 1
ATOM 7796 O O . GLY A 1 1030 ? 5.264 -18.048 2.015 1.00 88.06 1030 GLY A O 1
ATOM 7797 N N . LYS A 1 1031 ? 4.141 -18.182 3.970 1.00 93.19 1031 LYS A N 1
ATOM 7798 C CA . LYS A 1 1031 ? 2.907 -18.778 3.455 1.00 93.19 1031 LYS A CA 1
ATOM 7799 C C . LYS A 1 1031 ? 1.777 -17.743 3.477 1.00 93.19 1031 LYS A C 1
ATOM 7801 O O . LYS A 1 1031 ? 1.667 -16.955 4.400 1.00 93.19 1031 LYS A O 1
ATOM 7806 N N . PRO A 1 1032 ? 0.952 -17.672 2.419 1.00 95.00 1032 PRO A N 1
ATOM 7807 C CA . PRO A 1 1032 ? -0.159 -16.734 2.398 1.00 95.00 1032 PRO A CA 1
ATOM 7808 C C . PRO A 1 1032 ? -1.300 -17.167 3.322 1.00 95.00 1032 PRO A C 1
ATOM 7810 O O . PRO A 1 1032 ? -1.774 -18.303 3.215 1.00 95.00 1032 PRO A O 1
ATOM 7813 N N . ASP A 1 1033 ? -1.834 -16.218 4.094 1.00 93.81 1033 ASP A N 1
ATOM 7814 C CA . ASP A 1 1033 ? -3.045 -16.387 4.913 1.00 93.81 1033 ASP A CA 1
ATOM 7815 C C . ASP A 1 1033 ? -4.244 -16.791 4.032 1.00 93.81 1033 ASP A C 1
ATOM 7817 O O . ASP A 1 1033 ? -5.093 -17.610 4.398 1.00 93.81 1033 ASP A O 1
ATOM 7821 N N . PHE A 1 1034 ? -4.321 -16.178 2.843 1.00 94.06 1034 PHE A N 1
ATOM 7822 C CA . PHE A 1 1034 ? -5.284 -16.453 1.780 1.00 94.06 1034 PHE A CA 1
ATOM 7823 C C . PHE A 1 1034 ? -4.773 -15.969 0.413 1.00 94.06 1034 PHE A C 1
ATOM 7825 O O . PHE A 1 1034 ? -4.038 -14.988 0.286 1.00 94.06 1034 PHE A O 1
ATOM 7832 N N . PHE A 1 1035 ? -5.214 -16.646 -0.642 1.00 92.75 1035 PHE A N 1
ATOM 7833 C CA . PHE A 1 1035 ? -5.070 -16.221 -2.031 1.00 92.75 1035 PHE A CA 1
ATOM 7834 C C . PHE A 1 1035 ? -6.140 -15.195 -2.408 1.00 92.75 1035 PHE A C 1
ATOM 7836 O O . PHE A 1 1035 ? -7.255 -15.206 -1.871 1.00 92.75 1035 PHE A O 1
ATOM 7843 N N . HIS A 1 1036 ? -5.834 -14.344 -3.389 1.00 87.50 1036 HIS A N 1
ATOM 7844 C CA . HIS A 1 1036 ? -6.806 -13.410 -3.962 1.00 87.50 1036 HIS A CA 1
ATOM 7845 C C . HIS A 1 1036 ? -8.032 -14.169 -4.484 1.00 87.50 1036 HIS A C 1
ATOM 7847 O O . HIS A 1 1036 ? -7.907 -15.236 -5.083 1.00 87.50 1036 HIS A O 1
ATOM 7853 N N . LEU A 1 1037 ? -9.235 -13.619 -4.285 1.00 86.19 1037 LEU A N 1
ATOM 7854 C CA . LEU A 1 1037 ? -10.495 -14.294 -4.645 1.00 86.19 1037 LEU A CA 1
ATOM 7855 C C . LEU A 1 1037 ? -10.649 -14.557 -6.152 1.00 86.19 1037 LEU A C 1
ATOM 7857 O O . LEU A 1 1037 ? -11.439 -15.407 -6.560 1.00 86.19 1037 LEU A O 1
ATOM 7861 N N . SER A 1 1038 ? -9.909 -13.813 -6.965 1.00 80.94 1038 SER A N 1
ATOM 7862 C CA . SER A 1 1038 ? -9.826 -13.928 -8.418 1.00 80.94 1038 SER A CA 1
ATOM 7863 C C . SER A 1 1038 ? -8.775 -14.930 -8.903 1.00 80.94 1038 SER A C 1
ATOM 7865 O O . SER A 1 1038 ? -8.833 -15.322 -10.067 1.00 80.94 1038 SER A O 1
ATOM 7867 N N . ALA A 1 1039 ? -7.837 -15.356 -8.050 1.00 85.62 1039 ALA A N 1
ATOM 7868 C CA . ALA A 1 1039 ? -6.745 -16.234 -8.453 1.00 85.62 1039 ALA A CA 1
ATOM 7869 C C . ALA A 1 1039 ? -7.270 -17.622 -8.852 1.00 85.62 1039 ALA A C 1
ATOM 7871 O O . ALA A 1 1039 ? -8.004 -18.288 -8.114 1.00 85.62 1039 ALA A O 1
ATOM 7872 N N . THR A 1 1040 ? -6.876 -18.084 -10.036 1.00 85.94 1040 THR A N 1
ATOM 7873 C CA . THR A 1 1040 ? -7.233 -19.412 -10.540 1.00 85.94 1040 THR A CA 1
ATOM 7874 C C . THR A 1 1040 ? -6.386 -20.505 -9.889 1.00 85.94 1040 THR A C 1
ATOM 7876 O O . THR A 1 1040 ? -5.275 -20.280 -9.404 1.00 85.94 1040 THR A O 1
ATOM 7879 N N . ALA A 1 1041 ? -6.883 -21.744 -9.919 1.00 88.50 1041 ALA A N 1
ATOM 7880 C CA . ALA A 1 1041 ? -6.133 -22.890 -9.406 1.00 88.50 1041 ALA A CA 1
ATOM 7881 C C . ALA A 1 1041 ? -4.806 -23.098 -10.160 1.00 88.50 1041 ALA A C 1
ATOM 7883 O O . ALA A 1 1041 ? -3.821 -23.547 -9.575 1.00 88.50 1041 ALA A O 1
ATOM 7884 N N . GLU A 1 1042 ? -4.773 -22.779 -11.455 1.00 88.56 1042 GLU A N 1
ATOM 7885 C CA . GLU A 1 1042 ? -3.576 -22.826 -12.286 1.00 88.56 1042 GLU A CA 1
ATOM 7886 C C . GLU A 1 1042 ? -2.537 -21.771 -11.881 1.00 88.56 1042 GLU A C 1
ATOM 7888 O O . GLU A 1 1042 ? -1.355 -22.105 -11.800 1.00 88.56 1042 GLU A O 1
ATOM 7893 N N . GLU A 1 1043 ? -2.955 -20.535 -11.594 1.00 88.50 1043 GLU A N 1
ATOM 7894 C CA . GLU A 1 1043 ? -2.064 -19.456 -11.141 1.00 88.50 1043 GLU A CA 1
ATOM 7895 C C . GLU A 1 1043 ? -1.482 -19.750 -9.756 1.00 88.50 1043 GLU A C 1
ATOM 7897 O O . GLU A 1 1043 ? -0.271 -19.640 -9.561 1.00 88.50 1043 GLU A O 1
ATOM 7902 N N . ILE A 1 1044 ? -2.312 -20.225 -8.822 1.00 91.31 1044 ILE A N 1
ATOM 7903 C CA . ILE A 1 1044 ? -1.862 -20.665 -7.493 1.00 91.31 1044 ILE A CA 1
ATOM 7904 C C . ILE A 1 1044 ? -0.857 -21.822 -7.619 1.00 91.31 1044 ILE A C 1
ATOM 7906 O O . ILE A 1 1044 ? 0.182 -21.836 -6.967 1.00 91.31 1044 ILE A O 1
ATOM 7910 N N . ALA A 1 1045 ? -1.112 -22.792 -8.502 1.00 89.94 1045 ALA A N 1
ATOM 7911 C CA . ALA A 1 1045 ? -0.173 -23.890 -8.724 1.00 89.94 1045 ALA A CA 1
ATOM 7912 C C . ALA A 1 1045 ? 1.144 -23.427 -9.376 1.00 89.94 1045 ALA A C 1
ATOM 7914 O O . ALA A 1 1045 ? 2.198 -24.008 -9.103 1.00 89.94 1045 ALA A O 1
ATOM 7915 N N . ALA A 1 1046 ? 1.094 -22.414 -10.246 1.00 87.88 1046 ALA A N 1
ATOM 7916 C CA . ALA A 1 1046 ? 2.263 -21.854 -10.917 1.00 87.88 1046 ALA A CA 1
ATOM 7917 C C . ALA A 1 1046 ? 3.131 -20.996 -9.984 1.00 87.88 1046 ALA A C 1
ATOM 7919 O O . ALA A 1 1046 ? 4.347 -20.957 -10.176 1.00 87.88 1046 ALA A O 1
ATOM 7920 N N . SER A 1 1047 ? 2.535 -20.356 -8.972 1.00 90.94 1047 SER A N 1
ATOM 7921 C CA . SER A 1 1047 ? 3.274 -19.563 -7.983 1.00 90.94 1047 SER A CA 1
ATOM 7922 C C . SER A 1 1047 ? 4.127 -20.425 -7.049 1.00 90.94 1047 SER A C 1
ATOM 7924 O O . SER A 1 1047 ? 5.167 -19.979 -6.569 1.00 90.94 1047 SER A O 1
ATOM 7926 N N . GLY A 1 1048 ? 3.708 -21.671 -6.803 1.00 91.50 1048 GLY A N 1
ATOM 7927 C CA . GLY A 1 1048 ? 4.362 -22.579 -5.860 1.00 91.50 1048 GLY A CA 1
ATOM 7928 C C . GLY A 1 1048 ? 4.082 -22.264 -4.387 1.00 91.50 1048 GLY A C 1
ATOM 7929 O O . GLY A 1 1048 ? 4.650 -22.933 -3.523 1.00 91.50 1048 GLY A O 1
ATOM 7930 N N . LEU A 1 1049 ? 3.215 -21.286 -4.107 1.00 92.94 1049 LEU A N 1
ATOM 7931 C CA . LEU A 1 1049 ? 2.757 -20.960 -2.760 1.00 92.94 1049 LEU A CA 1
ATOM 7932 C C . LEU A 1 1049 ? 1.763 -22.011 -2.250 1.00 92.94 1049 LEU A C 1
ATOM 7934 O O . LEU A 1 1049 ? 1.035 -22.645 -3.018 1.00 92.94 1049 LEU A O 1
ATOM 7938 N N . VAL A 1 1050 ? 1.728 -22.186 -0.932 1.00 93.25 1050 VAL A N 1
ATOM 7939 C CA . VAL A 1 1050 ? 0.798 -23.080 -0.236 1.00 93.25 1050 VAL A CA 1
ATOM 7940 C C . VAL A 1 1050 ? 0.128 -22.272 0.856 1.00 93.25 1050 VAL A C 1
ATOM 7942 O O . VAL A 1 1050 ? 0.828 -21.567 1.569 1.00 93.25 1050 VAL A O 1
ATOM 7945 N N . LEU A 1 1051 ? -1.198 -22.383 0.953 1.00 93.38 1051 LEU A N 1
ATOM 7946 C CA . LEU A 1 1051 ? -1.985 -21.722 1.989 1.00 93.38 1051 LEU A CA 1
ATOM 7947 C C . LEU A 1 1051 ? -1.413 -22.038 3.373 1.00 93.38 1051 LEU A C 1
ATOM 7949 O O . LEU A 1 1051 ? -1.045 -23.190 3.627 1.00 93.38 1051 LEU A O 1
ATOM 7953 N N . ASP A 1 1052 ? -1.358 -21.029 4.229 1.00 94.06 1052 ASP A N 1
ATOM 7954 C CA . ASP A 1 1052 ? -0.909 -21.215 5.595 1.00 94.06 1052 ASP A CA 1
ATOM 7955 C C . ASP A 1 1052 ? -1.889 -22.080 6.406 1.00 94.06 1052 ASP A C 1
ATOM 7957 O O . ASP A 1 1052 ? -3.101 -22.020 6.196 1.00 94.06 1052 ASP A O 1
ATOM 7961 N N . ASP A 1 1053 ? -1.389 -22.944 7.282 1.00 92.75 1053 ASP A N 1
ATOM 7962 C CA . ASP A 1 1053 ? -2.203 -23.798 8.150 1.00 92.75 1053 ASP A CA 1
ATOM 7963 C C . ASP A 1 1053 ? -2.314 -23.282 9.590 1.00 92.75 1053 ASP A C 1
ATOM 7965 O O . ASP A 1 1053 ? -3.097 -23.854 10.349 1.00 92.75 1053 ASP A O 1
ATOM 7969 N N . ASP A 1 1054 ? -1.577 -22.223 9.926 1.00 91.81 1054 ASP A N 1
ATOM 7970 C CA . ASP A 1 1054 ? -1.435 -21.607 11.253 1.00 91.81 1054 ASP A CA 1
ATOM 7971 C C . ASP A 1 1054 ? -1.226 -20.091 11.072 1.00 91.81 1054 ASP A C 1
ATOM 7973 O O . ASP A 1 1054 ? -0.122 -19.583 11.230 1.00 91.81 1054 ASP A O 1
ATOM 7977 N N . THR A 1 1055 ? -2.280 -19.393 10.641 1.00 89.62 1055 THR A N 1
ATOM 7978 C CA . THR A 1 1055 ? -2.204 -18.044 10.038 1.00 89.62 1055 THR A CA 1
ATOM 7979 C C . THR A 1 1055 ? -1.640 -16.965 10.984 1.00 89.62 1055 THR A C 1
ATOM 7981 O O . THR A 1 1055 ? -1.186 -15.906 10.540 1.00 89.62 1055 THR A O 1
ATOM 7984 N N . ASP A 1 1056 ? -1.676 -17.177 12.299 1.00 84.38 1056 ASP A N 1
ATOM 7985 C CA . ASP A 1 1056 ? -1.100 -16.258 13.286 1.00 84.38 1056 ASP A CA 1
ATOM 7986 C C . ASP A 1 1056 ? 0.206 -16.752 13.933 1.00 84.38 1056 ASP A C 1
ATOM 7988 O O . ASP A 1 1056 ? 0.829 -16.007 14.704 1.00 84.38 1056 ASP A O 1
ATOM 7992 N N . GLY A 1 1057 ? 0.644 -17.964 13.582 1.00 86.06 1057 GLY A N 1
ATOM 7993 C CA . GLY A 1 1057 ? 1.894 -18.574 14.013 1.00 86.06 1057 GLY A CA 1
ATOM 7994 C C . GLY A 1 1057 ? 1.946 -18.957 15.495 1.00 86.06 1057 GLY A C 1
ATOM 7995 O O . GLY A 1 1057 ? 3.046 -19.066 16.061 1.00 86.06 1057 GLY A O 1
ATOM 7996 N N . ASP A 1 1058 ? 0.803 -19.135 16.164 1.00 83.19 1058 ASP A N 1
ATOM 7997 C CA . ASP A 1 1058 ? 0.749 -19.493 17.586 1.00 83.19 1058 ASP A CA 1
ATOM 7998 C C . ASP A 1 1058 ? 0.998 -20.998 17.852 1.00 83.19 1058 ASP A C 1
ATOM 8000 O O . ASP A 1 1058 ? 1.290 -21.422 18.984 1.00 83.19 1058 ASP A O 1
ATOM 8004 N N . GLY A 1 1059 ? 0.998 -21.810 16.787 1.00 85.75 1059 GLY A N 1
ATOM 8005 C CA . GLY A 1 1059 ? 1.212 -23.252 16.815 1.00 85.75 1059 GLY A CA 1
ATOM 8006 C C . GLY A 1 1059 ? -0.076 -24.081 16.844 1.00 85.75 1059 GLY A C 1
ATOM 8007 O O . GLY A 1 1059 ? 0.009 -25.312 17.013 1.00 85.75 1059 GLY A O 1
ATOM 8008 N N . VAL A 1 1060 ? -1.249 -23.457 16.715 1.00 82.94 1060 VAL A N 1
ATOM 8009 C CA . VAL A 1 1060 ? -2.568 -24.088 16.642 1.00 82.94 1060 VAL A CA 1
ATOM 8010 C C . VAL A 1 1060 ? -3.112 -23.953 15.223 1.00 82.94 1060 VAL A C 1
ATOM 8012 O O . VAL A 1 1060 ? -3.439 -22.885 14.749 1.00 82.94 1060 VAL A O 1
ATOM 8015 N N . ALA A 1 1061 ? -3.298 -25.083 14.540 1.00 87.88 1061 ALA A N 1
ATOM 8016 C CA . ALA A 1 1061 ? -3.794 -25.040 13.167 1.00 87.88 1061 ALA A CA 1
ATOM 8017 C C . ALA A 1 1061 ? -5.194 -24.398 13.058 1.00 87.88 1061 ALA A C 1
ATOM 8019 O O . ALA A 1 1061 ? -6.090 -24.793 13.810 1.00 87.88 1061 ALA A O 1
ATOM 8020 N N . ASP A 1 1062 ? -5.432 -23.567 12.038 1.00 88.25 1062 ASP A N 1
ATOM 8021 C CA . ASP A 1 1062 ? -6.659 -22.769 11.819 1.00 88.25 1062 ASP A CA 1
ATOM 8022 C C . ASP A 1 1062 ? -7.969 -23.579 11.824 1.00 88.25 1062 ASP A C 1
ATOM 8024 O O . ASP A 1 1062 ? -9.067 -23.067 12.040 1.00 88.25 1062 ASP A O 1
ATOM 8028 N N . VAL A 1 1063 ? -7.887 -24.877 11.524 1.00 86.75 1063 VAL A N 1
ATOM 8029 C CA . VAL A 1 1063 ? -9.023 -25.817 11.564 1.00 86.75 1063 VAL A CA 1
ATOM 8030 C C . VAL A 1 1063 ? -9.475 -26.172 12.985 1.00 86.75 1063 VAL A C 1
ATOM 8032 O O . VAL A 1 1063 ? -10.547 -26.756 13.161 1.00 86.75 1063 VAL A O 1
ATOM 8035 N N . LEU A 1 1064 ? -8.634 -25.899 13.978 1.00 80.62 1064 LEU A N 1
ATOM 8036 C CA . LEU A 1 1064 ? -8.854 -26.115 15.407 1.00 80.62 1064 LEU A CA 1
ATOM 8037 C C . LEU A 1 1064 ? -8.710 -24.826 16.215 1.00 80.62 1064 LEU A C 1
ATOM 8039 O O . LEU A 1 1064 ? -9.111 -24.822 17.381 1.00 80.62 1064 LEU A O 1
ATOM 8043 N N . ASP A 1 1065 ? -8.122 -23.793 15.623 1.00 79.62 1065 ASP A N 1
ATOM 8044 C CA . ASP A 1 1065 ? -7.934 -22.518 16.274 1.00 79.62 1065 ASP A CA 1
ATOM 8045 C C . ASP A 1 1065 ? -9.206 -21.676 16.216 1.00 79.62 1065 ASP A C 1
ATOM 8047 O O . ASP A 1 1065 ? -9.784 -21.445 15.158 1.00 79.62 1065 ASP A O 1
ATOM 8051 N N . ALA A 1 1066 ? -9.650 -21.233 17.387 1.00 75.62 1066 ALA A N 1
ATOM 8052 C CA . ALA A 1 1066 ? -10.798 -20.360 17.510 1.00 75.62 1066 ALA A CA 1
ATOM 8053 C C . ALA A 1 1066 ? -10.440 -18.901 17.192 1.00 75.62 1066 ALA A C 1
ATOM 8055 O O . ALA A 1 1066 ? -11.338 -18.144 16.838 1.00 75.62 1066 ALA A O 1
ATOM 8056 N N . THR A 1 1067 ? -9.167 -18.514 17.236 1.00 72.94 1067 THR A N 1
ATOM 8057 C CA . THR A 1 1067 ? -8.680 -17.164 16.922 1.00 72.94 1067 THR A CA 1
ATOM 8058 C C . THR A 1 1067 ? -7.673 -17.174 15.768 1.00 72.94 1067 THR A C 1
ATOM 8060 O O . THR A 1 1067 ? -6.630 -16.563 15.917 1.00 72.94 1067 THR A O 1
ATOM 8063 N N . PRO A 1 1068 ? -8.006 -17.720 14.576 1.00 82.06 1068 PRO A N 1
ATOM 8064 C CA . PRO A 1 1068 ? -7.050 -18.073 13.506 1.00 82.06 1068 PRO A CA 1
ATOM 8065 C C . PRO A 1 1068 ? -6.287 -16.903 12.868 1.00 82.06 1068 PRO A C 1
ATOM 8067 O O . PRO A 1 1068 ? -5.702 -17.044 11.812 1.00 82.06 1068 PRO A O 1
ATOM 8070 N N . PHE A 1 1069 ? -6.390 -15.693 13.397 1.00 80.75 1069 PHE A N 1
ATOM 8071 C CA . PHE A 1 1069 ? -5.699 -14.499 12.923 1.00 80.75 1069 PHE A CA 1
ATOM 8072 C C . PHE A 1 1069 ? -5.138 -13.695 14.120 1.00 80.75 1069 PHE A C 1
ATOM 8074 O O . PHE A 1 1069 ? -4.869 -12.495 13.990 1.00 80.75 1069 PHE A O 1
ATOM 8081 N N . TYR A 1 1070 ? -5.035 -14.303 15.307 1.00 76.00 1070 TYR A N 1
ATOM 8082 C CA . TYR A 1 1070 ? -4.615 -13.663 16.546 1.00 76.00 1070 TYR A CA 1
ATOM 8083 C C . TYR A 1 1070 ? -3.952 -14.660 17.503 1.00 76.00 1070 TYR A C 1
ATOM 8085 O O . TYR A 1 1070 ? -4.630 -15.404 18.205 1.00 76.00 1070 TYR A O 1
ATOM 8093 N N . ALA A 1 1071 ? -2.627 -14.552 17.609 1.00 72.94 1071 ALA A N 1
ATOM 8094 C CA . ALA A 1 1071 ? -1.849 -15.396 18.501 1.00 72.94 1071 ALA A CA 1
ATOM 8095 C C . ALA A 1 1071 ? -2.176 -15.122 19.984 1.00 72.94 1071 ALA A C 1
ATOM 8097 O O . ALA A 1 1071 ? -1.956 -14.004 20.476 1.00 72.94 1071 ALA A O 1
ATOM 8098 N N . ASP A 1 1072 ? -2.675 -16.151 20.679 1.00 56.03 1072 ASP A N 1
ATOM 8099 C CA . ASP A 1 1072 ? -3.159 -16.121 22.076 1.00 56.03 1072 ASP A CA 1
ATOM 8100 C C . ASP A 1 1072 ? -2.057 -15.999 23.162 1.00 56.03 1072 ASP A C 1
ATOM 8102 O O . ASP A 1 1072 ? -0.944 -16.575 23.037 1.00 56.03 1072 ASP A O 1
#

Organism: Denitrovibrio acetiphilus (strain DSM 12809 / NBRC 114555 / N2460) (NCBI:txid522772)

Radius of gyration: 36.0 Å; chains: 1; bounding box: 99×80×97 Å

Secondary structure (DSSP, 8-state):
----------------------------------------SEEEEEEEEBTTBEET-EEEEEETTT-PBP--BTTTT-B--EEE--TTSEEEEEEETT---TTEEEEEE--EETTT--B-TT-EEEE-GGGGTT-TTSEEESHHHHHHHH-S--SHHHHHHHHHHHHT--TT--TTS-GGG-HHHHHHHHHHHHHHHHHHHHHHHHT-S-PPPHHHHHHHHHTTS-SB-TTSPBPHHHHHHHSGGGTTSTTHHHHHHHHHHHHHHHHTS-TTS-HHHHHHHHHHHHHHHHHHHHHSBT--SS--HHHHHHHHHHHHHHHTT-S---S-HHHHHHHHHHHHHSTTS--BTTGGGSTTHHHHHHHHHT-HHHHHHHHHHHHT-PPB-TTSPPPTTT--TT-HHHHHHHHTTBTT-HHHHHHHHHTT---HHHHHHHHHHHHHHHHHTT-HHHHHHHHHHT--SHHHHHHHHHHHHHHHHHTT--HHHHHHHHHHHHHHHHHHHSSTTPPPPPHHHHHHHHHHHHHHHHTT-HHHHHHHHHHHHHHHHHS-HHHHHHHHHHHHHHHHHHHHHHHHHT-TTTHHHHHHHHHHHHHHT-SSS--SHHHHHHHHHHHHHHHHHHHTT-HHHHHHHIIIIIHHHHHHHHHTT--HHHHHHHHHHHHHHHTT-HHHHHHHHTTS-HHHHHHHHHHHHHHHHTTT-HHHHHHHHHHHS--SS--TTHHHHHHHHSEETTEEEEE-HHHHHHHTT-HHHHHHHHHHHHHHHHHHHHHHHHH-SSHHHHHHHHH--SSTTS--THHHHHHHHHHTT-HHHHHHHHHHHHHHHHH--SHHHHHHHHHHHHHHHHHH-TT---HHHHHHHHHHHHHHTTSTT--HHHHHHHHHHHHHHHHHTT-HHHHHHHHHHHHHHHHTS--SS-HHHHHHHHHHHHHHHHHHHHHHHHTT-HHHHHHHHHHHHHHGGGSS-HHHHHHHHHHHHHHHHHTT-HHHHHHHHHHH--SHHHHHHHHHHHHHHHHT--TTTT-TTB---SS-SSS-S-B-TT--HHHHHHH-----SSTT-SSS-TTT-SSTTS--

Foldseek 3Di:
DDDDDDDDDDDDDDDDDDDDDDDDDDDDDDDDDDDDDPDDFKDKFKAFEDLQGFFLKKKFKAFPPPGDFQQQFDSVGGHTGIWTAHLRRMTMTIGGPPDDSLRIWMKIAWGANNQQRDTRRLDMWIAHCQLQVVPRRHFYTALLRLLLVLDPDSDNVRSQVLSCQQLVHDPPDGSRDHLQVALRSSLSRVLLVLQQVLLVVLCLLVVDPPDDRLSVLLSVLSRPHHQADNVQFGDPVSSCSSCVVNPPPPCPVVSSVVSRVSSVVLVPQDPPDNSSVVVSLVLLLVLLVVLLLLQAPPRDSDADPLLSVLSSVLSVLLCVLDPDDHSDNLLSLLLSLLLQPDPLQSPHSVCSNDPCSVVSSVVLSPDPLSSLLNVLSVVLDAAAELVRFFDLVLQCFPPQVSLLVNCCSHPNNLLVLLSSLCSSDNDLVLQLLSLLLSLLLCLLLVNLVNSLSSLSRRRDDLLSSLSSLQSNLQSCLVLVHDLVVSVVSLVVSVCSLVVQQPDPPRDQDALSSLLSLLSSLLSCVSSVNVVVSVVSVVVSVVNLVRDDLVSNLSSLLSNLVSLLVSLVVCLVVVVLPCLLVSLVVNLVSLVVSPSDPDDDDSLLSSLQSLLSSLVSCVSNPVLVCLVCSCVVPVVVSVVSCVVVVDQSVLLSLLSSLQSNLSSVNNVVSVVSLVPHDLLSLLQRNQVRLCSNPVVPDPVVSVVSSCVSVPLQPDCPCLQSNLCQLFNFQVDRVRGHFLSVCLVVVVLVRNVVSLVVNLVSVVNVLVVLVVPPDCSQVVLLQAQFDLALSGDHHLLRSLVSCLSSVNLVSSVVSLVVSVVSLVSHPDLLSSLSRLLSSLVSNCVSPVPDPSVVSLVRSVVSCVVPVVDPPDQLLSVLSSLLSNLVVCVSVVNNVVSVVSNVVSLVSLVRLADPDDPPVRLVSLLSSLVSLCVSLVVCLLVVNNVSSVVSLVVSLVSLVSHPDPVSSLVSLLVSLLSCLLSVVSSVSSSVLCVSPVDSVSSSVSSSSNSSSNSPQALCVPQSFAGDQQCSPQAGCHTRPSDDPVSCVVVVHDHDQQRNPLPDGSSGTSSSNDRD

InterPro domains:
  IPR011990 Tetratricopeptide-like helical domain superfamily [G3DSA:1.25.40.10] (652-986)
  IPR011990 Tetratricopeptide-like helical domain superfamily [SSF48452] (794-1004)